Protein AF-A0AA39RX59-F1 (afdb_monomer)

Radius of gyration: 35.91 Å; Cα contacts (8 Å, |Δi|>4): 1477; chains: 1; bounding box: 87×88×98 Å

Nearest PDB structures (foldseek):
  8u7y-assembly1_A  TM=5.906E-01  e=4.566E-17  Homo sapiens
  8cap-assembly1_A  TM=7.757E-01  e=4.855E-12  Cylindrospermum stagnale
  2ok7-assembly3_F  TM=6.402E-01  e=1.703E-06  Plasmodium falciparum 3D7
  3jqq-assembly3_F  TM=6.157E-01  e=1.248E-06  Plasmodium falciparum
  3jqp-assembly6_F-4  TM=6.241E-01  e=8.514E-06  Plasmodium falciparum

Sequence (1015 aa):
MFFFVLHVGIAYACMMLPGFYLFLVDRYLRFLQSRQRVRLVSARVLPCETFELNFSKTPGLKYNPTSILFLNVPSISKMQWHPFTITSNSNLEPEKLSVMIKTEGSWSRKLHQMLSSSNPIDRLQVSVEGPYGPASTHFLRHDTLVMVSGGSGITPFISVIRELIYASTIVKCKTPQIILICSFKKSSDLTMLDLLLPIDGSANELSNLKIQIEAYVTREKQQPTTEQNSKELVQALWFKPNPTDSPISSILGPNSWLWLAVVISSSFIIFLILIGIIGTYYIYPIDHNTNKKQNAQEANQIQNLEVSTPTGSPLPSSFYNADRELESLPYQSLVQSTNVHYGERPDLKRMLFDLKGSSVGVMVCGPKTMRHEVATICSSGLADNLHFESISFSCINGRKQRLALLKKPMVVKGPLGIVSSIELGFFTMFIALLVWSLSIYIHNSFATITPISSAADGKQVWEAKLKSTAFRLGLVGNICLVFLFFPVARGSSLLPLFGLTSEASIKYHIWLGHLVMAFFTAHGICYIVLWIATNNITQMIKWAKTGTSNVAGEIALLAGLAMWATTIPRIRQKFFELFFYTHYLYIVFMFFFVLHVGISYACMMLPGFYLFLVDRYLRFLQSRKCVRLVSARVLPCETIELNFSKTPGLKYNPTSILFVNVPSISKMQWHPFTITSNSNLEPENISVMIKSEGSWSKKLNQMLSSSNPIDRLQVSVEGPYGPASTHFLRHDTLVMVSGGSGITPFISVIRELIYASTTVKCKTPQIILICSFKSSSDLTMLDLLLPIDGSPNELSNMKIQIEAYVTREKQQPTTEQNSKELVRALWFKPNPTDSPISSILGPNSWLWLAVVISSSFIIFLILIRIIGRYYIYPIDHNTDRVFSSSLKSFLHMLVMCVCIAATASLAVIWNKKQNAQEANQIQNVEVSTLTGSPLPSLFYNANRELESLPYQSLVQSTNVHYSERPDLKRMLFDLKGSSVGVMVCGPKNMRHEVATICSSGLADNLHFESISFSW

Secondary structure (DSSP, 8-state):
-HHHHHHHHHHHHHHHHHHHHHHHHHHHHHHHHHT-BB-EEEEEEETTTEEEEEEEB-TT----TT-EEEEE-TTT-SS--EEEEB-S-TTTSSSEEEEEEE--SHHHHHHHHHHTSSS-------EEEEEE--S--GGGG-SEEEEEEEGGGGHHHHHHHHHHHHHHHTS---PPEEEEEEEESSGGGGGGGGGSS-TT--GGGGGGS-EEEEEEESS-SSPPPTTSTTS-PPEEEEPPPPTTPBPB--TT-TTHHHHHHHHHHHHHHHHHHHHHHHHHHHH------S--SS-SSSS--------------PPP--S--S-----------GGGGSEEEES----HHHHHHS---SSEEEEEES-HHHHHHHHHHHHSSSSTTEEEEE-------SSHHHHHHHTSEEESSSTT-SEEHHHHHHHHHHHHHHHHHHHHHHHHHHHT--HHHHHHTT--HHHHHHHHHHHHHHHHHHHHHHHHTGGG-TT-THHHHTT--HHHHHHHHHHHHHHHHHHHHHHHHHHHHHHHHTT-GGGGG---SSS--HHHHHHHHHHHHHHHHHTSHHHHHH-HHHHHHHHTTHHHHHHHHHHHHHHHHHHHHHHHHHHHHHHHHHHHHHHTSPB-EEEEEEETTTEEEEEEEB-TT----TT-EEEEE-TTT-SS--EEEEB-S-TTTSSSEEEEEEES-SHHHHHHHHHHHSSS--S----EEEEEE--S---GGG-SEEEEEEEGGGGHHHHHHHHHHHHHHHTS----PEEEEEEEESSGGGGGGGGGSS-TT--GGGTTTS-EEEEEEESS-SSPPPHHHHTT---EEEE----TT-B-B--TT-TTHHHHHHHHHHHHHHHHHHHHHHIIIIIIHHHHTT--SSS-HHHHHHHHHHHHHHHHHHHHHHHHHHHHHHHHHHHHHHHHHHHHH--S----SGGGTGGGS-TTSTHHHHHHHEEEEES----HHHHHHS---SSEEEEEES-HHHHHHHHHHHHSSS-TTEEEEEE----

Foldseek 3Di:
DVVVCVVVVVVVCVVVVLVVVVVVVVVVVVVVLQPAWWWWFKKKQAPQQKIKTKTFADQADADAQQWKKWKDFVVLPVPDIDIFGWLDHCVLCVTIIMTMDHDPDPSSVVVSCVVPDPDAPQDTTMGMDDRGDDPDDPQQPFQAEEEEEEQVQCRSVLRVLNVLLCCQPPVVDNGHQYEYEYEYAAPSSLLVQQSSADPPDDPVSCVSHNYAYEYEHAHFADDDDPVVVPPGDIDMHGHDTDPSHDGDDDPCGNPNVVVVVVCSVVVVVVVVVVVVVCCVVPVDPPPPPDPPPDPPPPPDDDDDDDDDDDDDDDDDPPPDPPDDPPDDDPHPGVSVVHHYHYNDDDPLLVVVVVDDDQAYEYEYTHDLVRLLVNVCSQPVCPDVHYDYDYDDPDDDDDPVPVVLQQQAFPDCDDPLHGDGNVRVVVVVVVVVVLVVQLVVQLVVQLVVQDCVVQVVVVHDSVLSSLLSNLVSLLLSLLVLLLCLQQLCLQPDPVQLVVQHFSQSSVSSNLVSLVSSLVSLVSSLVSVCVSCVVVVNNVQCVDQDLAFFGNVLSVQLNVLSVQLVVCPPPVNCVVPVVSNVVSVVSVVSNLLSVCLGGFPVSVVSSCVSVLSNLLSVLLQVVQQVAWFAWFKWKQFPQLKIKTKTFAALQDADAQQWWKWKDFVVQPPPDTDIFTWLAECQLCSTIIITMQHCDDPSSVVVSCVPVDPDADQDTTMGMDDRTDHPDDDQQVFQAEEEEAEQSQCRSVLHVLNVQLCCCPPVVDDGHQYEYEYEYAAPSSVCVVLSSADLPGALVSCVSHNYAAEYEHAHDDDDDDPVVVVPTAIDMHGHDDDPRHDGDDDQQGSPNVVLSVVLSVQLVVQLVVVLVCCVPPPVCVVCVPVSPVPGSSNNSVVSVVSSSVSSNVSSVVSSVVNVVVVVVVVVVVVVVVVVVDPDDDDPDPVVPVSPPDRPRNPPNVVVNYDYHYNDDDPLLVVVVVDDGQAYEYEYTDDSVVLSVNSCSQSVPPDPRYDYDYDYDDD

Mean predicted aligned error: 18.65 Å

InterPro domains:
  IPR013112 FAD-binding 8 [PF08022] (37-136)
  IPR013112 FAD-binding 8 [PF08022] (627-725)
  IPR013121 Ferric reductase, NAD binding domain [PF08030] (142-378)
  IPR013121 Ferric reductase, NAD binding domain [PF08030] (731-998)
  IPR013130 Ferric reductase transmembrane component-like domain [PF01794] (473-594)
  IPR017927 FAD-binding domain, ferredoxin reductase-type [PS51384] (33-138)
  IPR017927 FAD-binding domain, ferredoxin reductase-type [PS51384] (622-727)
  IPR017938 Riboflavin synthase-like beta-barrel [SSF63380] (30-115)
  IPR039261 Ferredoxin-NADP reductase (FNR), nucleotide-binding domain [G3DSA:3.40.50.80] (126-393)
  IPR039261 Ferredoxin-NADP reductase (FNR), nucleotide-binding domain [G3DSA:3.40.50.80] (715-841)
  IPR039261 Ferredoxin-NADP reductase (FNR), nucleotide-binding domain [G3DSA:3.40.50.80] (886-1013)
  IPR039261 Ferredoxin-NADP reductase (FNR), nucleotide-binding domain [SSF52343] (126-378)
  IPR039261 Ferredoxin-NADP reductase (FNR), nucleotide-binding domain [SSF52343] (715-809)
  IPR050369 Respiratory burst oxidase/Ferric reductase [PTHR11972] (413-1013)

pLDDT: mean 73.43, std 18.55, range [23.56, 97.88]

Structure (mmCIF, N/CA/C/O backbone):
data_AF-A0AA39RX59-F1
#
_entry.id   AF-A0AA39RX59-F1
#
loop_
_atom_site.group_PDB
_atom_site.id
_atom_site.type_symbol
_atom_site.label_atom_id
_atom_site.label_alt_id
_atom_site.label_comp_id
_atom_site.label_asym_id
_atom_site.label_entity_id
_atom_site.label_seq_id
_atom_site.pdbx_PDB_ins_code
_atom_site.Cartn_x
_atom_site.Cartn_y
_atom_site.Cartn_z
_atom_site.occupancy
_atom_site.B_iso_or_equiv
_atom_site.auth_seq_id
_atom_site.auth_comp_id
_atom_site.auth_asym_id
_atom_site.auth_atom_id
_atom_site.pdbx_PDB_model_num
ATOM 1 N N . MET A 1 1 ? 8.476 11.536 -31.021 1.00 30.77 1 MET A N 1
ATOM 2 C CA . MET A 1 1 ? 8.854 11.352 -29.597 1.00 30.77 1 MET A CA 1
ATOM 3 C C . MET A 1 1 ? 7.983 12.191 -28.656 1.00 30.77 1 MET A C 1
ATOM 5 O O . MET A 1 1 ? 7.331 11.600 -27.808 1.00 30.77 1 MET A O 1
ATOM 9 N N . PHE A 1 2 ? 7.860 13.515 -28.854 1.00 27.20 2 PHE A N 1
ATOM 10 C CA . PHE A 1 2 ? 6.897 14.367 -28.122 1.00 27.20 2 PHE A CA 1
ATOM 11 C C . PHE A 1 2 ? 5.440 13.889 -28.298 1.00 27.20 2 PHE A C 1
ATOM 13 O O . PHE A 1 2 ? 4.731 13.695 -27.321 1.00 27.20 2 PHE A O 1
ATOM 20 N N . PHE A 1 3 ? 5.053 13.525 -29.526 1.00 30.94 3 PHE A N 1
ATOM 21 C CA . PHE A 1 3 ? 3.750 12.930 -29.867 1.00 30.94 3 PHE A CA 1
ATOM 22 C C . PHE A 1 3 ? 3.413 11.612 -29.144 1.00 30.94 3 PHE A C 1
ATOM 24 O O . PHE A 1 3 ? 2.243 11.313 -28.941 1.00 30.94 3 PHE A O 1
ATOM 31 N N . PHE A 1 4 ? 4.420 10.835 -28.728 1.00 38.38 4 PHE A N 1
ATOM 32 C CA . PHE A 1 4 ? 4.236 9.531 -28.079 1.00 38.38 4 PHE A CA 1
ATOM 33 C C . PHE A 1 4 ? 4.127 9.663 -26.555 1.00 38.38 4 PHE A C 1
ATOM 35 O O . PHE A 1 4 ? 3.278 9.027 -25.941 1.00 38.38 4 PHE A O 1
ATOM 42 N N . VAL A 1 5 ? 4.921 10.557 -25.953 1.00 38.75 5 VAL A N 1
ATOM 43 C CA . VAL A 1 5 ? 4.733 10.991 -24.556 1.00 38.75 5 VAL A CA 1
ATOM 44 C C . VAL A 1 5 ? 3.388 11.700 -24.402 1.00 38.75 5 VAL A C 1
ATOM 46 O O . VAL A 1 5 ? 2.716 11.511 -23.396 1.00 38.75 5 VAL A O 1
ATOM 49 N N . LEU A 1 6 ? 2.953 12.437 -25.429 1.00 38.47 6 LEU A N 1
ATOM 50 C CA . LEU A 1 6 ? 1.624 13.025 -25.489 1.00 38.47 6 LEU A CA 1
ATOM 51 C C . LEU A 1 6 ? 0.539 11.956 -25.670 1.00 38.47 6 LEU A C 1
ATOM 53 O O . LEU A 1 6 ? -0.436 12.035 -24.963 1.00 38.47 6 LEU A O 1
ATOM 57 N N . HIS A 1 7 ? 0.685 10.926 -26.510 1.00 38.00 7 HIS A N 1
ATOM 58 C CA . HIS A 1 7 ? -0.342 9.874 -26.661 1.00 38.00 7 HIS A CA 1
ATOM 59 C C . HIS A 1 7 ? -0.465 8.949 -25.445 1.00 38.00 7 HIS A C 1
ATOM 61 O O . HIS A 1 7 ? -1.573 8.637 -25.025 1.00 38.00 7 HIS A O 1
ATOM 67 N N . VAL A 1 8 ? 0.654 8.529 -24.850 1.00 42.81 8 VAL A N 1
ATOM 68 C CA . VAL A 1 8 ? 0.649 7.729 -23.614 1.00 42.81 8 VAL A CA 1
ATOM 69 C C . VAL A 1 8 ? 0.244 8.601 -22.430 1.00 42.81 8 VAL A C 1
ATOM 71 O O . VAL A 1 8 ? -0.534 8.159 -21.596 1.00 42.81 8 VAL A O 1
ATOM 74 N N . GLY A 1 9 ? 0.686 9.860 -22.395 1.00 43.53 9 GLY A N 1
ATOM 75 C CA . GLY A 1 9 ? 0.226 10.868 -21.445 1.00 43.53 9 GLY A CA 1
ATOM 76 C C . GLY A 1 9 ? -1.258 11.192 -21.600 1.00 43.53 9 GLY A C 1
ATOM 77 O O . GLY A 1 9 ? -1.926 11.309 -20.587 1.00 43.53 9 GLY A O 1
ATOM 78 N N . ILE A 1 10 ? -1.792 11.247 -22.825 1.00 43.09 10 ILE A N 1
ATOM 79 C CA . ILE A 1 10 ? -3.215 11.415 -23.160 1.00 43.09 10 ILE A CA 1
ATOM 80 C C . ILE A 1 10 ? -3.981 10.158 -22.772 1.00 43.09 10 ILE A C 1
ATOM 82 O O . ILE A 1 10 ? -5.044 10.295 -22.206 1.00 43.09 10 ILE A O 1
ATOM 86 N N . ALA A 1 11 ? -3.463 8.947 -22.977 1.00 42.78 11 ALA A N 1
ATOM 87 C CA . ALA A 1 11 ? -4.118 7.722 -22.516 1.00 42.78 11 ALA A CA 1
ATOM 88 C C . ALA A 1 11 ? -4.158 7.646 -20.977 1.00 42.78 11 ALA A C 1
ATOM 90 O O . ALA A 1 11 ? -5.194 7.340 -20.391 1.00 42.78 11 ALA A O 1
ATOM 91 N N . TYR A 1 12 ? -3.059 8.012 -20.309 1.00 45.84 12 TYR A N 1
ATOM 92 C CA . TYR A 1 12 ? -2.973 8.100 -18.848 1.00 45.84 12 TYR A CA 1
ATOM 93 C C . TYR A 1 12 ? -3.881 9.207 -18.297 1.00 45.84 12 TYR A C 1
ATOM 95 O O . TYR A 1 12 ? -4.568 9.029 -17.293 1.00 45.84 12 TYR A O 1
ATOM 103 N N . ALA A 1 13 ? -3.939 10.336 -19.000 1.00 42.69 13 ALA A N 1
ATOM 104 C CA . ALA A 1 13 ? -4.843 11.439 -18.745 1.00 42.69 13 ALA A CA 1
ATOM 105 C C . ALA A 1 13 ? -6.300 11.031 -19.018 1.00 42.69 13 ALA A C 1
ATOM 107 O O . ALA A 1 13 ? -7.155 11.305 -18.201 1.00 42.69 13 ALA A O 1
ATOM 108 N N . CYS A 1 14 ? -6.614 10.271 -20.058 1.00 42.75 14 CYS A N 1
ATOM 109 C CA . CYS A 1 14 ? -7.956 9.762 -20.337 1.00 42.75 14 CYS A CA 1
ATOM 110 C C . CYS A 1 14 ? -8.426 8.739 -19.293 1.00 42.75 14 CYS A C 1
ATOM 112 O O . CYS A 1 14 ? -9.629 8.606 -19.102 1.00 42.75 14 CYS A O 1
ATOM 114 N N . MET A 1 15 ? -7.518 8.051 -18.586 1.00 46.75 15 MET A N 1
ATOM 115 C CA . MET A 1 15 ? -7.873 7.142 -17.485 1.00 46.75 15 MET A CA 1
ATOM 116 C C . MET A 1 15 ? -7.933 7.832 -16.111 1.00 46.75 15 MET A C 1
ATOM 118 O O . MET A 1 15 ? -8.782 7.482 -15.294 1.00 46.75 15 MET A O 1
ATOM 122 N N . MET A 1 16 ? -7.072 8.822 -15.843 1.00 45.56 16 MET A N 1
ATOM 123 C CA . MET A 1 16 ? -6.973 9.501 -14.537 1.00 45.56 16 MET A CA 1
ATOM 124 C C . MET A 1 16 ? -7.707 10.852 -14.482 1.00 45.56 16 MET A C 1
ATOM 126 O O . MET A 1 16 ? -8.252 11.213 -13.436 1.00 45.56 16 MET A O 1
ATOM 130 N N . LEU A 1 17 ? -7.753 11.603 -15.589 1.00 49.00 17 LEU A N 1
ATOM 131 C CA . LEU A 1 17 ? -8.439 12.895 -15.665 1.00 49.00 17 LEU A CA 1
ATOM 132 C C . LEU A 1 17 ? -9.941 12.780 -15.478 1.00 49.00 17 LEU A C 1
ATOM 134 O O . LEU A 1 17 ? -10.440 13.697 -14.861 1.00 49.00 17 LEU A O 1
ATOM 138 N N . PRO A 1 18 ? -10.693 11.744 -15.896 1.00 48.62 18 PRO A N 1
ATOM 139 C CA . PRO A 1 18 ? -12.121 11.710 -15.592 1.00 48.62 18 PRO A CA 1
ATOM 140 C C . PRO A 1 18 ? -12.368 11.699 -14.083 1.00 48.62 18 PRO A C 1
ATOM 142 O O . PRO A 1 18 ? -13.183 12.468 -13.594 1.00 48.62 18 PRO A O 1
ATOM 145 N N . GLY A 1 19 ? -11.604 10.910 -13.318 1.00 49.91 19 GLY A N 1
ATOM 146 C CA . GLY A 1 19 ? -11.702 10.890 -11.856 1.00 49.91 19 GLY A CA 1
ATOM 147 C C . GLY A 1 19 ? -11.251 12.202 -11.210 1.00 49.91 19 GLY A C 1
ATOM 148 O O . GLY A 1 19 ? -11.934 12.729 -10.333 1.00 49.91 19 GLY A O 1
ATOM 149 N N . PHE A 1 20 ? -10.131 12.766 -11.669 1.00 51.97 20 PHE A N 1
ATOM 150 C CA . PHE A 1 20 ? -9.611 14.039 -11.163 1.00 51.97 20 PHE A CA 1
ATOM 151 C C . PHE A 1 20 ? -10.486 15.240 -11.558 1.00 51.97 20 PHE A C 1
ATOM 153 O O . PHE A 1 20 ? -10.727 16.121 -10.744 1.00 51.97 20 PHE A O 1
ATOM 160 N N . TYR A 1 21 ? -11.021 15.250 -12.775 1.00 56.47 21 TYR A N 1
ATOM 161 C CA . TYR A 1 21 ? -11.962 16.235 -13.300 1.00 56.47 21 TYR A CA 1
ATOM 162 C C . TYR A 1 21 ? -13.293 16.145 -12.567 1.00 56.47 21 TYR A C 1
ATOM 164 O O . TYR A 1 21 ? -13.779 17.167 -12.113 1.00 56.47 21 TYR A O 1
ATOM 172 N N . LEU A 1 22 ? -13.845 14.946 -12.355 1.00 55.28 22 LEU A N 1
ATOM 173 C CA . LEU A 1 22 ? -15.051 14.772 -11.540 1.00 55.28 22 LEU A CA 1
ATOM 174 C C . LEU A 1 22 ? -14.829 15.260 -10.106 1.00 55.28 22 LEU A C 1
ATOM 176 O O . LEU A 1 22 ? -15.703 15.915 -9.550 1.00 55.28 22 LEU A O 1
ATOM 180 N N . PHE A 1 23 ? -13.651 15.010 -9.528 1.00 59.47 23 PHE A N 1
ATOM 181 C CA . PHE A 1 23 ? -13.282 15.548 -8.219 1.00 59.47 23 PHE A CA 1
ATOM 182 C C . PHE A 1 23 ? -13.156 17.080 -8.224 1.00 59.47 23 PHE A C 1
ATOM 184 O O . PHE A 1 23 ? -13.629 17.733 -7.297 1.00 59.47 23 PHE A O 1
ATOM 191 N N . LEU A 1 24 ? -12.547 17.671 -9.257 1.00 62.69 24 LEU A N 1
ATOM 192 C CA . LEU A 1 24 ? -12.422 19.123 -9.402 1.00 62.69 24 LEU A CA 1
ATOM 193 C C . LEU A 1 24 ? -13.769 19.795 -9.674 1.00 62.69 24 LEU A C 1
ATOM 195 O O . LEU A 1 24 ? -14.024 20.848 -9.104 1.00 62.69 24 LEU A O 1
ATOM 199 N N . VAL A 1 25 ? -14.634 19.193 -10.489 1.00 63.81 25 VAL A N 1
ATOM 200 C CA . VAL A 1 25 ? -15.996 19.664 -10.764 1.00 63.81 25 VAL A CA 1
ATOM 201 C C . VAL A 1 25 ? -16.846 19.559 -9.507 1.00 63.81 25 VAL A C 1
ATOM 203 O O . VAL A 1 25 ? -17.482 20.541 -9.152 1.00 63.81 25 VAL A O 1
ATOM 206 N N . ASP A 1 26 ? -16.807 18.442 -8.773 1.00 61.34 26 ASP A N 1
ATOM 207 C CA . ASP A 1 26 ? -17.479 18.324 -7.470 1.00 61.34 26 ASP A CA 1
ATOM 208 C C . ASP A 1 26 ? -16.959 19.386 -6.488 1.00 61.34 26 ASP A C 1
ATOM 210 O O . ASP A 1 26 ? -17.747 20.112 -5.885 1.00 61.34 26 ASP A O 1
ATOM 214 N N . ARG A 1 27 ? -15.635 19.576 -6.392 1.00 63.91 27 ARG A N 1
ATOM 215 C CA . ARG A 1 27 ? -15.034 20.605 -5.530 1.00 63.91 27 ARG A CA 1
ATOM 216 C C . ARG A 1 27 ? -15.405 22.024 -5.958 1.00 63.91 27 ARG A C 1
ATOM 218 O O . ARG A 1 27 ? -15.623 22.867 -5.092 1.00 63.91 27 ARG A O 1
ATOM 225 N N . TYR A 1 28 ? -15.465 22.294 -7.257 1.00 68.50 28 TYR A N 1
ATOM 226 C CA . TYR A 1 28 ? -15.813 23.597 -7.815 1.00 68.50 28 TYR A CA 1
ATOM 227 C C . TYR A 1 28 ? -17.303 23.893 -7.648 1.00 68.50 28 TYR A C 1
ATOM 229 O O . TYR A 1 28 ? -17.656 24.987 -7.225 1.00 68.50 28 TYR A O 1
ATOM 237 N N . LEU A 1 29 ? -18.175 22.908 -7.869 1.00 64.25 29 LEU A N 1
ATOM 238 C CA . LEU A 1 29 ? -19.605 23.013 -7.583 1.00 64.25 29 LEU A CA 1
ATOM 239 C C . LEU A 1 29 ? -19.844 23.266 -6.092 1.00 64.25 29 LEU A C 1
ATOM 241 O O . LEU A 1 29 ? -20.591 24.179 -5.757 1.00 64.25 29 LEU A O 1
ATOM 245 N N . ARG A 1 30 ? -19.146 22.555 -5.194 1.00 63.72 30 ARG A N 1
ATOM 246 C CA . ARG A 1 30 ? -19.176 22.840 -3.746 1.00 63.72 30 ARG A CA 1
ATOM 247 C C . ARG A 1 30 ? -18.654 24.234 -3.422 1.00 63.72 30 ARG A C 1
ATOM 249 O O . ARG A 1 30 ? -19.218 24.920 -2.580 1.00 63.72 30 ARG A O 1
ATOM 256 N N . PHE A 1 31 ? -17.598 24.683 -4.096 1.00 67.69 31 PHE A N 1
ATOM 257 C CA . PHE A 1 31 ? -17.075 26.037 -3.931 1.00 67.69 31 PHE A CA 1
ATOM 258 C C . PHE A 1 31 ? -18.092 27.099 -4.375 1.00 67.69 31 PHE A C 1
ATOM 260 O O . PHE A 1 31 ? -18.284 28.085 -3.665 1.00 67.69 31 PHE A O 1
ATOM 267 N N . LEU A 1 32 ? -18.794 26.888 -5.491 1.00 66.00 32 LEU A N 1
ATOM 268 C CA . LEU A 1 32 ? -19.877 27.764 -5.937 1.00 66.00 32 LEU A CA 1
ATOM 269 C C . LEU A 1 32 ? -21.051 27.762 -4.945 1.00 66.00 32 LEU A C 1
ATOM 271 O O . LEU A 1 32 ? -21.506 28.838 -4.565 1.00 66.00 32 LEU A O 1
ATOM 275 N N . GLN A 1 33 ? -21.468 26.589 -4.449 1.00 64.56 33 GLN A N 1
ATOM 276 C CA . GLN A 1 33 ? -22.486 26.454 -3.390 1.00 64.56 33 GLN A CA 1
ATOM 277 C C . GLN A 1 33 ? -22.080 27.208 -2.123 1.00 64.56 33 GLN A C 1
ATOM 279 O O . GLN A 1 33 ? -22.868 27.962 -1.563 1.00 64.56 33 GLN A O 1
ATOM 284 N N . SER A 1 34 ? -20.812 27.096 -1.727 1.00 64.44 34 SER A N 1
ATOM 285 C CA . SER A 1 34 ? -20.286 27.741 -0.523 1.00 64.44 34 SER A CA 1
ATOM 286 C C . SER A 1 34 ? -20.303 29.273 -0.576 1.00 64.44 34 SER A C 1
ATOM 288 O O . SER A 1 34 ? -20.241 29.922 0.468 1.00 64.44 34 SER A O 1
ATOM 290 N N . ARG A 1 35 ? -20.380 29.866 -1.778 1.00 68.31 35 ARG A N 1
ATOM 291 C CA . ARG A 1 35 ? -20.433 31.322 -1.974 1.00 68.31 35 ARG A CA 1
ATOM 292 C C . ARG A 1 35 ? -21.847 31.891 -2.009 1.00 68.31 35 ARG A C 1
ATOM 294 O O . ARG A 1 35 ? -21.984 33.115 -1.981 1.00 68.31 35 ARG A O 1
ATOM 301 N N . GLN A 1 36 ? -22.877 31.048 -2.052 1.00 67.81 36 GLN A N 1
ATOM 302 C CA . GLN A 1 36 ? -24.258 31.510 -2.037 1.00 67.81 36 GLN A CA 1
ATOM 303 C C . GLN A 1 36 ? -24.593 32.094 -0.658 1.00 67.81 36 GLN A C 1
ATOM 305 O O . GLN A 1 36 ? -24.469 31.432 0.376 1.00 67.81 36 GLN A O 1
ATOM 310 N N . ARG A 1 37 ? -24.995 33.369 -0.643 1.00 73.81 37 ARG A N 1
ATOM 311 C CA . ARG A 1 37 ? -25.544 34.024 0.547 1.00 73.81 37 ARG A CA 1
ATOM 312 C C . ARG A 1 37 ? -27.031 33.741 0.614 1.00 73.81 37 ARG A C 1
ATOM 314 O O . ARG A 1 37 ? -27.751 33.933 -0.373 1.00 73.81 37 ARG A O 1
ATOM 321 N N . VAL A 1 38 ? -27.458 33.258 1.772 1.00 81.19 38 VAL A N 1
ATOM 322 C CA . VAL A 1 38 ? -28.827 32.807 1.983 1.00 81.19 38 VAL A CA 1
ATOM 323 C C . VAL A 1 38 ? -29.586 33.812 2.830 1.00 81.19 38 VAL A C 1
ATOM 325 O O . VAL A 1 38 ? -29.086 34.280 3.852 1.00 81.19 38 VAL A O 1
ATOM 328 N N . ARG A 1 39 ? -30.818 34.111 2.414 1.00 82.25 39 ARG A N 1
ATOM 329 C CA . ARG A 1 39 ? -31.730 34.989 3.149 1.00 82.25 39 ARG A CA 1
ATOM 330 C C . ARG A 1 39 ? -32.221 34.301 4.429 1.00 82.25 39 ARG A C 1
ATOM 332 O O . ARG A 1 39 ? -33.073 33.412 4.378 1.00 82.25 39 ARG A O 1
ATOM 339 N N . LEU A 1 40 ? -31.687 34.738 5.567 1.00 83.19 40 LEU A N 1
ATOM 340 C CA . LEU A 1 40 ? -32.187 34.416 6.905 1.00 83.19 40 LEU A CA 1
ATOM 341 C C . LEU A 1 40 ? -33.418 35.288 7.203 1.00 83.19 40 LEU A C 1
ATOM 343 O O . LEU A 1 40 ? -33.364 36.502 7.036 1.00 83.19 40 LEU A O 1
ATOM 347 N N . VAL A 1 41 ? -34.526 34.666 7.602 1.00 82.00 41 VAL A N 1
ATOM 348 C CA . VAL A 1 41 ? -35.828 35.320 7.827 1.00 82.00 41 VAL A CA 1
ATOM 349 C C . VAL A 1 41 ? -36.013 35.646 9.305 1.00 82.00 41 VAL A C 1
ATOM 351 O O . VAL A 1 41 ? -36.293 36.788 9.669 1.00 82.00 41 VAL A O 1
ATOM 354 N N . SER A 1 42 ? -35.820 34.652 10.170 1.00 82.75 42 SER A N 1
ATOM 355 C CA . SER A 1 42 ? -35.966 34.811 11.615 1.00 82.75 42 SER A CA 1
ATOM 356 C C . SER A 1 42 ? -35.093 33.828 12.387 1.00 82.75 42 SER A C 1
ATOM 358 O O . SER A 1 42 ? -34.666 32.800 11.855 1.00 82.75 42 SER A O 1
ATOM 360 N N . ALA A 1 43 ? -34.827 34.153 13.647 1.00 81.81 43 ALA A N 1
ATOM 361 C CA . ALA A 1 43 ? -34.236 33.254 14.625 1.00 81.81 43 ALA A CA 1
ATOM 362 C C . ALA A 1 43 ? -35.123 33.205 15.870 1.00 81.81 43 ALA A C 1
ATOM 364 O O . ALA A 1 43 ? -35.516 34.243 16.397 1.00 81.81 43 ALA A O 1
ATOM 365 N N . ARG A 1 44 ? -35.425 32.006 16.356 1.00 79.69 44 ARG A N 1
ATOM 366 C CA . ARG A 1 44 ? -36.125 31.784 17.623 1.00 79.69 44 ARG A CA 1
ATOM 367 C C . ARG A 1 44 ? -35.108 31.300 18.644 1.00 79.69 44 ARG A C 1
ATOM 369 O O . ARG A 1 44 ? -34.495 30.261 18.425 1.00 79.69 44 ARG A O 1
ATOM 376 N N . VAL A 1 45 ? -34.922 32.035 19.733 1.00 78.38 45 VAL A N 1
ATOM 377 C CA . VAL A 1 45 ? -34.007 31.678 20.824 1.00 78.38 45 VAL A CA 1
ATOM 378 C C . VAL A 1 45 ? -34.830 31.145 21.992 1.00 78.38 45 VAL A C 1
ATOM 380 O O . VAL A 1 45 ? -35.727 31.823 22.493 1.00 78.38 45 VAL A O 1
ATOM 383 N N . LEU A 1 46 ? -34.542 29.908 22.395 1.00 76.94 46 LEU A N 1
ATOM 384 C CA . LEU A 1 46 ? -35.199 29.219 23.498 1.00 76.94 46 LEU A CA 1
ATOM 385 C C . LEU A 1 46 ? -34.372 29.345 24.791 1.00 76.94 46 LEU A C 1
ATOM 387 O O . LEU A 1 46 ? -33.139 29.376 24.721 1.00 76.94 46 LEU A O 1
ATOM 391 N N . PRO A 1 47 ? -35.023 29.306 25.970 1.00 70.00 47 PRO A N 1
ATOM 392 C CA . PRO A 1 47 ? -34.353 29.352 27.276 1.00 70.00 47 PRO A CA 1
ATOM 393 C C . PRO A 1 47 ? -33.315 28.237 27.505 1.00 70.00 47 PRO A C 1
ATOM 395 O O . PRO A 1 47 ? -32.359 28.409 28.257 1.00 70.00 47 PRO A O 1
ATOM 398 N N . CYS A 1 48 ? -33.438 27.099 26.813 1.00 69.06 48 CYS A N 1
ATOM 399 C CA . CYS A 1 48 ? -32.505 25.967 26.886 1.00 69.06 48 CYS A CA 1
ATOM 400 C C . CYS A 1 48 ? -31.204 26.140 26.074 1.00 69.06 48 CYS A C 1
ATOM 402 O O . CYS A 1 48 ? -30.646 25.155 25.576 1.00 69.06 48 CYS A O 1
ATOM 404 N N . GLU A 1 49 ? -30.737 27.381 25.901 1.00 78.81 49 GLU A N 1
ATOM 405 C CA . GLU A 1 49 ? -29.587 27.746 25.058 1.00 78.81 49 GLU A CA 1
ATOM 406 C C . GLU A 1 49 ? -29.640 27.091 23.662 1.00 78.81 49 GLU A C 1
ATOM 408 O O . GLU A 1 49 ? -28.661 26.583 23.111 1.00 78.81 49 GLU A O 1
ATOM 413 N N . THR A 1 50 ? -30.835 27.025 23.092 1.00 80.88 50 THR A N 1
ATOM 414 C CA . THR A 1 50 ? -31.077 26.391 21.798 1.00 80.88 50 THR A CA 1
ATOM 415 C C . THR A 1 50 ? -31.799 27.377 20.919 1.00 80.88 50 THR A C 1
ATOM 417 O O . THR A 1 50 ? -32.634 28.135 21.396 1.00 80.88 50 THR A O 1
ATOM 420 N N . PHE A 1 51 ? -31.464 27.402 19.638 1.00 84.81 51 PHE A N 1
ATOM 421 C CA . PHE A 1 51 ? -32.069 28.348 18.719 1.00 84.81 51 PHE A CA 1
ATOM 422 C C . PHE A 1 51 ? -32.414 27.692 17.387 1.00 84.81 51 PHE A C 1
ATOM 424 O O . PHE A 1 51 ? -31.699 26.816 16.897 1.00 84.81 51 PHE A O 1
ATOM 431 N N . GLU A 1 52 ? -33.536 28.114 16.818 1.00 84.69 52 GLU A N 1
ATOM 432 C CA . GLU A 1 52 ? -34.022 27.714 15.502 1.00 84.69 52 GLU A CA 1
ATOM 433 C C . GLU A 1 52 ? -33.775 28.861 14.521 1.00 84.69 52 GLU A C 1
ATOM 435 O O . GLU A 1 52 ? -34.199 29.992 14.757 1.00 84.69 52 GLU A O 1
ATOM 440 N N . LEU A 1 53 ? -33.065 28.580 13.430 1.00 87.81 53 LEU A N 1
ATOM 441 C CA . LEU A 1 53 ? -32.818 29.522 12.340 1.00 87.81 53 LEU A CA 1
ATOM 442 C C . LEU A 1 53 ? -33.733 29.190 11.166 1.00 87.81 53 LEU A C 1
ATOM 444 O O . LEU A 1 53 ? -33.720 28.057 10.683 1.00 87.81 53 LEU A O 1
ATOM 448 N N . ASN A 1 54 ? -34.470 30.187 10.681 1.00 86.81 54 ASN A N 1
ATOM 449 C CA . ASN A 1 54 ? -35.397 30.053 9.562 1.00 86.81 54 ASN A CA 1
ATOM 450 C C . ASN A 1 54 ? -34.851 30.762 8.328 1.00 86.81 54 ASN A C 1
ATOM 452 O O . ASN A 1 54 ? -34.651 31.978 8.324 1.00 86.81 54 ASN A O 1
ATOM 456 N N . PHE A 1 55 ? -34.648 30.007 7.259 1.00 88.06 55 PHE A N 1
ATOM 457 C CA . PHE A 1 55 ? -34.158 30.477 5.972 1.00 88.06 55 PHE A CA 1
ATOM 458 C C . PHE A 1 55 ? -35.288 30.516 4.945 1.00 88.06 55 PHE A C 1
ATOM 460 O O . PHE A 1 55 ? -36.191 29.681 4.962 1.00 88.06 55 PHE A O 1
ATOM 467 N N . SER A 1 56 ? -35.211 31.460 4.009 1.00 85.12 56 SER A N 1
ATOM 468 C CA . SER A 1 56 ? -36.092 31.483 2.841 1.00 85.12 56 SER A CA 1
ATOM 469 C C . SER A 1 56 ? -35.653 30.423 1.828 1.00 85.12 56 SER A C 1
ATOM 471 O O . SER A 1 56 ? -34.460 30.282 1.540 1.00 85.12 56 SER A O 1
ATOM 473 N N . LYS A 1 57 ? -36.611 29.681 1.271 1.00 84.38 57 LYS A N 1
ATOM 474 C CA . LYS A 1 57 ? -36.394 28.580 0.325 1.00 84.38 57 LYS A CA 1
ATOM 475 C C . LYS A 1 57 ? -37.121 28.844 -0.993 1.00 84.38 57 LYS A C 1
ATOM 477 O O . LYS A 1 57 ? -38.223 29.378 -1.000 1.00 84.38 57 LYS A O 1
ATOM 482 N N . THR A 1 58 ? -36.523 28.426 -2.109 1.00 78.56 58 THR A N 1
ATOM 483 C CA . THR A 1 58 ? -37.199 28.447 -3.416 1.00 78.56 58 THR A CA 1
ATOM 484 C C . THR A 1 58 ? -38.323 27.402 -3.503 1.00 78.56 58 THR A C 1
ATOM 486 O O . THR A 1 58 ? -38.117 26.246 -3.098 1.00 78.56 58 THR A O 1
ATOM 489 N N . PRO A 1 59 ? -39.486 27.757 -4.085 1.00 66.62 59 PRO A N 1
ATOM 490 C CA . PRO A 1 59 ? -40.538 26.795 -4.393 1.00 66.62 59 PRO A CA 1
ATOM 491 C C . PRO A 1 59 ? -39.999 25.716 -5.344 1.00 66.62 59 PRO A C 1
ATOM 493 O O . PRO A 1 59 ? -39.536 26.017 -6.441 1.00 66.62 59 PRO A O 1
ATOM 496 N N . GLY A 1 60 ? -40.006 24.454 -4.905 1.00 67.06 60 GLY A N 1
ATOM 497 C CA . GLY A 1 60 ? -39.501 23.308 -5.678 1.00 67.06 60 GLY A CA 1
ATOM 498 C C . GLY A 1 60 ? -38.265 22.609 -5.098 1.00 67.06 60 GLY A C 1
ATOM 499 O O . GLY A 1 60 ? -37.975 21.480 -5.499 1.00 67.06 60 GLY A O 1
ATOM 500 N N . LEU A 1 61 ? -37.568 23.201 -4.117 1.00 75.69 61 LEU A N 1
ATOM 501 C CA . LEU A 1 61 ? -36.501 22.500 -3.394 1.00 75.69 61 LEU A CA 1
ATOM 502 C C . LEU A 1 61 ? -37.104 21.444 -2.450 1.00 75.69 61 LEU A C 1
ATOM 504 O O . LEU A 1 61 ? -37.634 21.773 -1.380 1.00 75.69 61 LEU A O 1
ATOM 508 N N . LYS A 1 62 ? -37.006 20.173 -2.853 1.00 75.75 62 LYS A N 1
ATOM 509 C CA . LYS A 1 62 ? -37.456 19.011 -2.077 1.00 75.75 62 LYS A CA 1
ATOM 510 C C . LYS A 1 62 ? -36.315 18.405 -1.270 1.00 75.75 62 LYS A C 1
ATOM 512 O O . LYS A 1 62 ? -35.190 18.292 -1.751 1.00 75.75 62 LYS A O 1
ATOM 517 N N . TYR A 1 63 ? -36.629 17.984 -0.054 1.00 78.38 63 TYR A N 1
ATOM 518 C CA . TYR A 1 63 ? -35.717 17.258 0.820 1.00 78.38 63 TYR A CA 1
ATOM 519 C C . TYR A 1 63 ? -36.511 16.314 1.717 1.00 78.38 63 TYR A C 1
ATOM 521 O O . TYR A 1 63 ? -37.660 16.591 2.062 1.00 78.38 63 TYR A O 1
ATOM 529 N N . ASN A 1 64 ? -35.882 15.199 2.076 1.00 79.69 64 ASN A N 1
ATOM 530 C CA . ASN A 1 64 ? -36.500 14.165 2.896 1.00 79.69 64 ASN A CA 1
ATOM 531 C C . ASN A 1 64 ? -36.337 14.488 4.392 1.00 79.69 64 ASN A C 1
ATOM 533 O O . ASN A 1 64 ? -35.377 15.177 4.761 1.00 79.69 64 ASN A O 1
ATOM 537 N N . PRO A 1 65 ? -37.209 13.971 5.271 1.00 76.38 65 PRO A N 1
ATOM 538 C CA . PRO A 1 65 ? -36.996 14.059 6.714 1.00 76.38 65 PRO A CA 1
ATOM 539 C C . PRO A 1 65 ? -35.644 13.443 7.090 1.00 76.38 65 PRO A C 1
ATOM 541 O O . PRO A 1 65 ? -35.153 12.544 6.404 1.00 76.38 65 PRO A O 1
ATOM 544 N N . THR A 1 66 ? -35.026 13.940 8.164 1.00 78.62 66 THR A N 1
ATOM 545 C CA . THR A 1 66 ? -33.648 13.628 8.611 1.00 78.62 66 THR A CA 1
ATOM 546 C C . THR A 1 66 ? -32.514 14.134 7.705 1.00 78.62 66 THR A C 1
ATOM 548 O O . THR A 1 66 ? -31.346 13.828 7.948 1.00 78.62 66 THR A O 1
ATOM 551 N N . SER A 1 67 ? -32.824 14.937 6.679 1.00 82.81 67 SER A N 1
ATOM 552 C CA . SER A 1 67 ? -31.798 15.596 5.861 1.00 82.81 67 SER A CA 1
ATOM 553 C C . SER A 1 67 ? -30.965 16.589 6.678 1.00 82.81 67 SER A C 1
ATOM 555 O O . SER A 1 67 ? -31.433 17.194 7.639 1.00 82.81 67 SER A O 1
ATOM 557 N N . ILE A 1 68 ? -29.718 16.777 6.263 1.00 83.50 68 ILE A N 1
ATOM 558 C CA . ILE A 1 68 ? -28.702 17.594 6.921 1.00 83.50 68 ILE A CA 1
ATOM 559 C C . ILE A 1 68 ? -28.364 18.790 6.038 1.00 83.50 68 ILE A C 1
ATOM 561 O O . ILE A 1 68 ? -28.309 18.695 4.810 1.00 83.50 68 ILE A O 1
ATOM 565 N N . LEU A 1 69 ? -28.079 19.904 6.692 1.00 86.31 69 LEU A N 1
ATOM 566 C CA . LEU A 1 69 ? -27.615 21.148 6.117 1.00 86.31 69 LEU A CA 1
ATOM 567 C C . LEU A 1 69 ? -26.298 21.544 6.784 1.00 86.31 69 LEU A C 1
ATOM 569 O O . LEU A 1 69 ? -26.191 21.531 8.009 1.00 86.31 69 LEU A O 1
ATOM 573 N N . PHE A 1 70 ? -25.291 21.900 6.000 1.00 85.75 70 PHE A N 1
ATOM 574 C CA . PHE A 1 70 ? -24.057 22.475 6.517 1.00 85.75 70 PHE A CA 1
ATOM 575 C C . PHE A 1 70 ? -24.180 23.992 6.555 1.00 85.75 70 PHE A C 1
ATOM 577 O O . PHE A 1 70 ? -24.554 24.614 5.563 1.00 85.75 70 PHE A O 1
ATOM 584 N N . LEU A 1 71 ? -23.840 24.581 7.696 1.00 87.00 71 LEU A N 1
ATOM 585 C CA . LEU A 1 71 ? -23.892 26.019 7.922 1.00 87.00 71 LEU A CA 1
ATOM 586 C C . LEU A 1 71 ? -22.494 26.582 8.172 1.00 87.00 71 LEU A C 1
ATOM 588 O O . LEU A 1 71 ? -21.692 26.004 8.910 1.00 87.00 71 LEU A O 1
ATOM 592 N N . ASN A 1 72 ? -22.235 27.742 7.575 1.00 87.38 72 ASN A N 1
ATOM 593 C CA . ASN A 1 72 ? -21.073 28.582 7.824 1.00 87.38 72 ASN A CA 1
ATOM 594 C C . ASN A 1 72 ? -21.549 30.002 8.145 1.00 87.38 72 ASN A C 1
ATOM 596 O O . ASN A 1 72 ? -22.386 30.573 7.446 1.00 87.38 72 ASN A O 1
ATOM 600 N N . VAL A 1 73 ? -20.993 30.564 9.215 1.00 87.31 73 VAL A N 1
ATOM 601 C CA . VAL A 1 73 ? -21.216 31.943 9.644 1.00 87.31 73 VAL A CA 1
A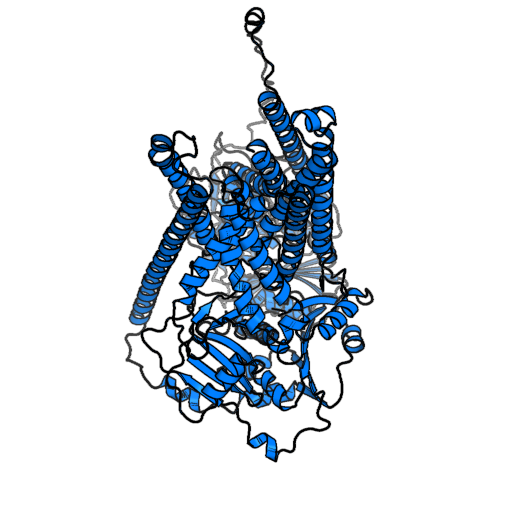TOM 602 C C . VAL A 1 73 ? -19.857 32.656 9.594 1.00 87.31 73 VAL A C 1
ATOM 604 O O . VAL A 1 73 ? -19.065 32.531 10.538 1.00 87.31 73 VAL A O 1
ATOM 607 N N . PRO A 1 74 ? -19.554 33.397 8.506 1.00 83.12 74 PRO A N 1
ATOM 608 C CA . PRO A 1 74 ? -18.229 33.979 8.278 1.00 83.12 74 PRO A CA 1
ATOM 609 C C . PRO A 1 74 ? -17.759 34.967 9.351 1.00 83.12 74 PRO A C 1
ATOM 611 O O . PRO A 1 74 ? -16.552 35.166 9.497 1.00 83.12 74 PRO A O 1
ATOM 614 N N . SER A 1 75 ? -18.684 35.579 10.100 1.00 81.62 75 SER A N 1
ATOM 615 C CA . SER A 1 75 ? -18.373 36.454 11.239 1.00 81.62 75 SER A CA 1
ATOM 616 C C . SER A 1 75 ? -17.768 35.699 12.428 1.00 81.62 75 SER A C 1
ATOM 618 O O . SER A 1 75 ? -17.026 36.293 13.204 1.00 81.62 75 SER A O 1
ATOM 620 N N . ILE A 1 76 ? -18.033 34.394 12.555 1.00 84.00 76 ILE A N 1
ATOM 621 C CA . ILE A 1 76 ? -17.444 33.530 13.588 1.00 84.00 76 ILE A CA 1
ATOM 622 C C . ILE A 1 76 ? -16.174 32.864 13.056 1.00 84.00 76 ILE A C 1
ATOM 624 O O . ILE A 1 76 ? -15.141 32.860 13.728 1.00 84.00 76 ILE A O 1
ATOM 628 N N . SER A 1 77 ? -16.244 32.281 11.856 1.00 82.25 77 SER A N 1
ATOM 629 C CA . SER A 1 77 ? -15.107 31.640 11.195 1.00 82.25 77 SER A CA 1
ATOM 630 C C . SER A 1 77 ? -15.340 31.534 9.696 1.00 82.25 77 SER A C 1
ATOM 632 O O . SER A 1 77 ? -16.378 31.059 9.258 1.00 82.25 77 SER A O 1
ATOM 634 N N . LYS A 1 78 ? -14.337 31.903 8.894 1.00 77.69 78 LYS A N 1
ATOM 635 C CA . LYS A 1 78 ? -14.424 31.830 7.426 1.00 77.69 78 LYS A CA 1
ATOM 636 C C . LYS A 1 78 ? -14.316 30.402 6.874 1.00 77.69 78 LYS A C 1
ATOM 638 O O . LYS A 1 78 ? -14.722 30.168 5.740 1.00 77.69 78 LYS A O 1
ATOM 643 N N . MET A 1 79 ? -13.745 29.464 7.638 1.00 73.50 79 MET A N 1
ATOM 644 C CA . MET A 1 79 ? -13.398 28.115 7.154 1.00 73.50 79 MET A CA 1
ATOM 645 C C . MET A 1 79 ? -14.169 26.979 7.837 1.00 73.50 79 MET A C 1
ATOM 647 O O . MET A 1 79 ? -14.077 25.840 7.384 1.00 73.50 79 MET A O 1
ATOM 651 N N . GLN A 1 80 ? -14.905 27.250 8.918 1.00 79.94 80 GLN A N 1
ATOM 652 C CA . GLN A 1 80 ? -15.628 26.213 9.658 1.00 79.94 80 GLN A CA 1
ATOM 653 C C . GLN A 1 80 ? -17.047 26.025 9.110 1.00 79.94 80 GLN A C 1
ATOM 655 O O . GLN A 1 80 ? -17.837 26.964 9.082 1.00 79.94 80 GLN A O 1
ATOM 660 N N . TRP A 1 81 ? -17.352 24.789 8.714 1.00 83.00 81 TRP A N 1
ATOM 661 C CA . TRP A 1 81 ? -18.675 24.339 8.284 1.00 83.00 81 TRP A CA 1
ATOM 662 C C . TRP A 1 81 ? -19.187 23.299 9.275 1.00 83.00 81 TRP A C 1
ATOM 664 O O . TRP A 1 81 ? -18.472 22.345 9.590 1.00 83.00 81 TRP A O 1
ATOM 674 N N . HIS A 1 82 ? -20.415 23.472 9.757 1.00 85.00 82 HIS A N 1
ATOM 675 C CA . HIS A 1 82 ? -21.007 22.601 10.771 1.00 85.00 82 HIS A CA 1
ATOM 676 C C . HIS A 1 82 ? -22.307 21.966 10.257 1.00 85.00 82 HIS A C 1
ATOM 678 O O . HIS A 1 82 ? -23.144 22.689 9.719 1.00 85.00 82 HIS A O 1
ATOM 684 N N . PRO A 1 83 ? -22.485 20.638 10.392 1.00 86.94 83 PRO A N 1
ATOM 685 C CA . PRO A 1 83 ? -23.700 19.952 9.969 1.00 86.94 83 PRO A CA 1
ATOM 686 C C . PRO A 1 83 ? -24.811 20.092 11.009 1.00 86.94 83 PRO A C 1
ATOM 688 O O . PRO A 1 83 ? -24.584 19.882 12.201 1.00 86.94 83 PRO A O 1
ATOM 691 N N . PHE A 1 84 ? -26.028 20.344 10.544 1.00 86.50 84 PHE A N 1
ATOM 692 C CA . PHE A 1 84 ? -27.227 20.413 11.368 1.00 86.50 84 PHE A CA 1
ATOM 693 C C . PHE A 1 84 ? -28.408 19.746 10.666 1.00 86.50 84 PHE A C 1
ATOM 695 O O . PHE A 1 84 ? -28.497 19.751 9.442 1.00 86.50 84 PHE A O 1
ATOM 702 N N . THR A 1 85 ? -29.310 19.142 11.436 1.00 84.31 85 THR A N 1
ATOM 703 C CA . THR A 1 85 ? -30.484 18.466 10.864 1.00 84.31 85 THR A CA 1
ATOM 704 C C . THR A 1 85 ? -31.553 19.497 10.516 1.00 84.31 85 THR A C 1
ATOM 706 O O . THR A 1 85 ? -31.819 20.404 11.303 1.00 84.31 85 THR A O 1
ATOM 709 N N . ILE A 1 86 ? -32.153 19.356 9.339 1.00 86.62 86 ILE A N 1
ATOM 710 C CA . ILE A 1 86 ? -33.269 20.186 8.890 1.00 86.62 86 ILE A CA 1
ATOM 711 C C . ILE A 1 86 ? -34.507 19.756 9.671 1.00 86.62 86 ILE A C 1
ATOM 713 O O . ILE A 1 86 ? -34.854 18.576 9.664 1.00 86.62 86 ILE A O 1
ATOM 717 N N . THR A 1 87 ? -35.145 20.698 10.361 1.00 84.62 87 THR A N 1
ATOM 718 C CA . THR A 1 87 ? -36.336 20.450 11.187 1.00 84.62 87 THR A CA 1
ATOM 719 C C . THR A 1 87 ? -37.632 20.696 10.430 1.00 84.62 87 THR A C 1
ATOM 721 O O . THR A 1 87 ? -38.634 20.056 10.734 1.00 84.62 87 THR A O 1
ATOM 724 N N . SER A 1 88 ? -37.612 21.578 9.430 1.00 84.44 88 SER A N 1
ATOM 725 C CA . SER A 1 88 ? -38.773 21.883 8.593 1.00 84.44 88 SER A CA 1
ATOM 726 C C . SER A 1 88 ? -39.135 20.738 7.652 1.00 84.44 88 SER A C 1
ATOM 728 O O . SER A 1 88 ? -38.311 19.872 7.354 1.00 84.44 88 SER A O 1
ATOM 730 N N . ASN A 1 89 ? -40.359 20.759 7.130 1.00 81.50 89 ASN A N 1
ATOM 731 C CA . ASN A 1 89 ? -40.804 19.818 6.105 1.00 81.50 89 ASN A CA 1
ATOM 732 C C . ASN A 1 89 ? -40.915 20.502 4.736 1.00 81.50 89 ASN A C 1
ATOM 734 O O . ASN A 1 89 ? -41.528 21.557 4.611 1.00 81.50 89 ASN A O 1
ATOM 738 N N . SER A 1 90 ? -40.359 19.887 3.686 1.00 77.00 90 SER A N 1
ATOM 739 C CA . SER A 1 90 ? -40.289 20.535 2.370 1.00 77.00 90 SER A CA 1
ATOM 740 C C . SER A 1 90 ? -41.642 20.755 1.683 1.00 77.00 90 SER A C 1
ATOM 742 O O . SER A 1 90 ? -41.720 21.660 0.847 1.00 77.00 90 SER A O 1
ATOM 744 N N . ASN A 1 91 ? -42.663 19.964 2.038 1.00 72.75 91 ASN A N 1
ATOM 745 C CA . ASN A 1 91 ? -44.019 20.030 1.493 1.00 72.75 91 ASN A CA 1
ATOM 746 C C . ASN A 1 91 ? -44.977 20.835 2.387 1.00 72.75 91 ASN A C 1
ATOM 748 O O . ASN A 1 91 ? -45.826 21.544 1.858 1.00 72.75 91 ASN A O 1
ATOM 752 N N . LEU A 1 92 ? -44.834 20.743 3.715 1.00 72.75 92 LEU A N 1
ATOM 753 C CA . LEU A 1 92 ? -45.629 21.527 4.672 1.00 72.75 92 LEU A CA 1
ATOM 754 C C . LEU A 1 92 ? -45.197 23.003 4.692 1.00 72.75 92 LEU A C 1
ATOM 756 O O . LEU A 1 92 ? -46.029 23.895 4.791 1.00 72.75 92 LEU A O 1
ATOM 760 N N . GLU A 1 93 ? -43.891 23.256 4.565 1.00 75.75 93 GLU A N 1
ATOM 761 C CA . GLU A 1 93 ? -43.276 24.586 4.607 1.00 75.75 93 GLU A CA 1
ATOM 762 C C . GLU A 1 93 ? -42.570 24.865 3.257 1.00 75.75 93 GLU A C 1
ATOM 764 O O . GLU A 1 93 ? -41.344 24.746 3.133 1.00 75.75 93 GLU A O 1
ATOM 769 N N . PRO A 1 94 ? -43.321 25.201 2.186 1.00 73.31 94 PRO A N 1
ATOM 770 C CA . PRO A 1 94 ? -42.781 25.277 0.825 1.00 73.31 94 PRO A CA 1
ATOM 771 C C . PRO A 1 94 ? -41.787 26.429 0.613 1.00 73.31 94 PRO A C 1
ATOM 773 O O . PRO A 1 94 ? -40.924 26.323 -0.259 1.00 73.31 94 PRO A O 1
ATOM 776 N N . GLU A 1 95 ? -41.862 27.484 1.428 1.00 80.25 95 GLU A N 1
ATOM 777 C CA . GLU A 1 95 ? -41.042 28.703 1.308 1.00 80.25 95 GLU A CA 1
ATOM 778 C C . GLU A 1 95 ? -40.044 28.898 2.460 1.00 80.25 95 GLU A C 1
ATOM 780 O O . GLU A 1 95 ? -39.229 29.826 2.430 1.00 80.25 95 GLU A O 1
ATOM 785 N N . LYS A 1 96 ? -40.073 28.020 3.470 1.00 82.44 96 LYS A N 1
ATOM 786 C CA . LYS A 1 96 ? -39.223 28.102 4.664 1.00 82.44 96 LYS A CA 1
ATOM 787 C C . LYS A 1 96 ? -38.365 26.841 4.807 1.00 82.44 96 LYS A C 1
ATOM 789 O O . LYS A 1 96 ? -38.757 25.735 4.430 1.00 82.44 96 LYS A O 1
ATOM 794 N N . LEU A 1 97 ? -37.151 27.015 5.318 1.00 86.69 97 LEU A N 1
ATOM 795 C CA . LEU A 1 97 ? -36.276 25.925 5.734 1.00 86.69 97 LEU A CA 1
ATOM 796 C C . LEU A 1 97 ? -35.724 26.241 7.119 1.00 86.69 97 LEU A C 1
ATOM 798 O O . LEU A 1 97 ? -35.080 27.272 7.293 1.00 86.69 97 LEU A O 1
ATOM 802 N N . SER A 1 98 ? -35.936 25.344 8.074 1.00 87.06 98 SER A N 1
ATOM 803 C CA . SER A 1 98 ? -35.597 25.563 9.480 1.00 87.06 98 SER A CA 1
ATOM 804 C C . SER A 1 98 ? -34.529 24.589 9.954 1.00 87.06 98 SER A C 1
ATOM 806 O O . SER A 1 98 ? -34.502 23.419 9.557 1.00 87.06 98 SER A O 1
ATOM 808 N N . VAL A 1 99 ? -33.626 25.087 10.796 1.00 88.62 99 VAL A N 1
ATOM 809 C CA . VAL A 1 99 ? -32.550 24.307 11.412 1.00 88.62 99 VAL A CA 1
ATOM 810 C C . VAL A 1 99 ? -32.455 24.648 12.890 1.00 88.62 99 VAL A C 1
ATOM 812 O O . VAL A 1 99 ? -32.374 25.818 13.255 1.00 88.62 99 VAL A O 1
ATOM 815 N N . MET A 1 100 ? -32.385 23.619 13.731 1.00 85.38 100 MET A N 1
ATOM 816 C CA . MET A 1 100 ? -32.225 23.752 15.178 1.00 85.38 100 MET A CA 1
ATOM 817 C C . MET A 1 100 ? -30.771 23.512 15.595 1.00 85.38 100 MET A C 1
ATOM 819 O O . MET A 1 100 ? -30.130 22.551 15.160 1.00 85.38 100 MET A O 1
ATOM 823 N N . ILE A 1 101 ? -30.250 24.388 16.455 1.00 86.50 101 ILE A N 1
ATOM 824 C CA . ILE A 1 101 ? -28.856 24.384 16.908 1.00 86.50 101 ILE A CA 1
ATOM 825 C C . ILE A 1 101 ? -28.812 24.477 18.436 1.00 86.50 101 ILE A C 1
ATOM 827 O O . ILE A 1 101 ? -29.272 25.460 19.015 1.00 86.50 101 ILE A O 1
ATOM 831 N N . LYS A 1 102 ? -28.209 23.471 19.086 1.00 84.62 102 LYS A N 1
ATOM 832 C CA . LYS A 1 102 ? -27.919 23.467 20.531 1.00 84.62 102 LYS A CA 1
ATOM 833 C C . LYS A 1 102 ? -26.494 23.958 20.816 1.00 84.62 102 LYS A C 1
ATOM 835 O O . LYS A 1 102 ? -25.558 23.634 20.078 1.00 84.62 102 LYS A O 1
ATOM 840 N N . THR A 1 103 ? -26.298 24.713 21.895 1.00 82.56 103 THR A N 1
ATOM 841 C CA . THR A 1 103 ? -25.001 25.278 22.322 1.00 82.56 103 THR A CA 1
ATOM 842 C C . THR A 1 103 ? -24.033 24.254 22.936 1.00 82.56 103 THR A C 1
ATOM 844 O O . THR A 1 103 ? -23.689 24.300 24.113 1.00 82.56 103 THR A O 1
ATOM 847 N N . GLU A 1 104 ? -23.484 23.344 22.132 1.00 77.00 104 GLU A N 1
ATOM 848 C CA . GLU A 1 104 ? -22.552 22.323 22.655 1.00 77.00 104 GLU A CA 1
ATOM 849 C C . GLU A 1 104 ? -21.059 22.686 22.484 1.00 77.00 104 GLU A C 1
ATOM 851 O O . GLU A 1 104 ? -20.223 22.278 23.292 1.00 77.00 104 GLU A O 1
ATOM 856 N N . GLY A 1 105 ? -20.700 23.496 21.479 1.00 80.06 105 GLY A N 1
ATOM 857 C CA . GLY A 1 105 ? -19.313 23.850 21.138 1.00 80.06 105 GLY A CA 1
ATOM 858 C C . GLY A 1 105 ? -18.984 25.347 21.196 1.00 80.06 105 GLY A C 1
ATOM 859 O O . GLY A 1 105 ? -19.842 26.198 21.423 1.00 80.06 105 GLY A O 1
ATOM 860 N N . SER A 1 106 ? -17.715 25.691 20.951 1.00 80.94 106 SER A N 1
ATOM 861 C CA . SER A 1 106 ? -17.243 27.087 20.926 1.00 80.94 106 SER A CA 1
ATOM 862 C C . SER A 1 106 ? -17.866 27.910 19.793 1.00 80.94 106 SER A C 1
ATOM 864 O O . SER A 1 106 ? -18.171 29.083 19.995 1.00 80.94 106 SER A O 1
ATOM 866 N N . TRP A 1 107 ? -18.099 27.298 18.627 1.00 88.50 107 TRP A N 1
ATOM 867 C CA . TRP A 1 107 ? -18.763 27.938 17.487 1.00 88.50 107 TRP A CA 1
ATOM 868 C C . TRP A 1 107 ? -20.234 28.258 17.792 1.00 88.50 107 TRP A C 1
ATOM 870 O O . TRP A 1 107 ? -20.650 29.409 17.688 1.00 88.50 107 TRP A O 1
ATOM 880 N N . SER A 1 108 ? -21.000 27.269 18.264 1.00 86.25 108 SER A N 1
ATOM 881 C CA . SER A 1 108 ? -22.420 27.434 18.606 1.00 86.25 108 SER A CA 1
ATOM 882 C C . SER A 1 108 ? -22.626 28.375 19.794 1.00 86.25 108 SER A C 1
ATOM 884 O O . SER A 1 108 ? -23.592 29.128 19.809 1.00 86.25 108 SER A O 1
ATOM 886 N N . ARG A 1 109 ? -21.700 28.390 20.765 1.00 86.06 109 ARG A N 1
ATOM 887 C CA . ARG A 1 109 ? -21.740 29.321 21.904 1.00 86.06 109 ARG A CA 1
ATOM 888 C C . ARG A 1 109 ? -21.514 30.767 21.473 1.00 86.06 109 ARG A C 1
ATOM 890 O O . ARG A 1 109 ? -22.228 31.640 21.944 1.00 86.06 109 ARG A O 1
ATOM 897 N N . LYS A 1 110 ? -20.569 31.019 20.559 1.00 85.69 110 LYS A N 1
ATOM 898 C CA . LYS A 1 110 ? -20.373 32.354 19.971 1.00 85.69 110 LYS A CA 1
ATOM 899 C C . LYS A 1 110 ? -21.604 32.804 19.189 1.00 85.69 110 LYS A C 1
ATOM 901 O O . LYS A 1 110 ? -22.017 33.946 19.333 1.00 85.69 110 LYS A O 1
ATOM 906 N N . LEU A 1 111 ? -22.214 31.905 18.413 1.00 85.75 111 LEU A N 1
ATOM 907 C CA . LEU A 1 111 ? -23.442 32.210 17.676 1.00 85.75 111 LEU A CA 1
ATOM 908 C C . LEU A 1 111 ? -24.606 32.550 18.619 1.00 85.75 111 LEU A C 1
ATOM 910 O O . LEU A 1 111 ? -25.283 33.549 18.407 1.00 85.75 111 LEU A O 1
ATOM 914 N N . HIS A 1 112 ? -24.785 31.781 19.693 1.00 85.81 112 HIS A N 1
ATOM 915 C CA . HIS A 1 112 ? -25.773 32.076 20.730 1.00 85.81 112 HIS A CA 1
ATOM 916 C C . HIS A 1 112 ? -25.498 33.414 21.426 1.00 85.81 112 HIS A C 1
ATOM 918 O O . HIS A 1 112 ? -26.394 34.233 21.529 1.00 85.81 112 HIS A O 1
ATOM 924 N N . GLN A 1 113 ? -24.251 33.694 21.825 1.00 83.56 113 GLN A N 1
ATOM 925 C CA . GLN A 1 113 ? -23.875 34.986 22.419 1.00 83.56 113 GLN A CA 1
ATOM 926 C C . GLN A 1 113 ? -24.180 36.172 21.499 1.00 83.56 113 GLN A C 1
ATOM 928 O O . GLN A 1 113 ? -24.584 37.223 21.982 1.00 83.56 113 GLN A O 1
ATOM 933 N N . MET A 1 114 ? -23.997 36.006 20.187 1.00 81.31 114 MET A N 1
ATOM 934 C CA . MET A 1 114 ? -24.381 37.021 19.210 1.00 81.31 114 MET A CA 1
ATOM 935 C C . MET A 1 114 ? -25.904 37.216 19.195 1.00 81.31 114 MET A C 1
ATOM 937 O O . MET A 1 114 ? -26.373 38.344 19.319 1.00 81.31 114 MET A O 1
ATOM 941 N N . LEU A 1 115 ? -26.677 36.130 19.102 1.00 79.88 115 LEU A N 1
ATOM 942 C CA . LEU A 1 115 ? -28.142 36.185 19.040 1.00 79.88 115 LEU A CA 1
ATOM 943 C C . LEU A 1 115 ? -28.793 36.687 20.341 1.00 79.88 115 LEU A C 1
ATOM 945 O O . LEU A 1 115 ? -29.801 37.377 20.273 1.00 79.88 115 LEU A O 1
ATOM 949 N N . SER A 1 116 ? -28.216 36.385 21.505 1.00 74.62 116 SER A N 1
ATOM 950 C CA . SER A 1 116 ? -28.739 36.776 22.824 1.00 74.62 116 SER A CA 1
ATOM 951 C C . SER A 1 116 ? -28.222 38.133 23.325 1.00 74.62 116 SER A C 1
ATOM 953 O O . SER A 1 116 ? -28.526 38.518 24.453 1.00 74.62 116 SER A O 1
ATOM 955 N N . SER A 1 117 ? -27.393 38.846 22.553 1.00 72.75 117 SER A N 1
ATOM 956 C CA . SER A 1 117 ? -26.861 40.148 22.978 1.00 72.75 117 SER A CA 1
ATOM 957 C C . SER A 1 117 ? -27.937 41.243 22.951 1.00 72.75 117 SER A C 1
ATOM 959 O O . SER A 1 117 ? -28.812 41.250 22.091 1.00 72.75 117 SER A O 1
ATOM 961 N N . SER A 1 118 ? -27.867 42.192 23.889 1.00 53.66 118 SER A N 1
ATOM 962 C CA . SER A 1 118 ? -28.830 43.297 24.040 1.00 53.66 118 SER A CA 1
ATOM 963 C C . SER A 1 118 ? -28.763 44.355 22.929 1.00 53.66 118 SER A C 1
ATOM 965 O O . SER A 1 118 ? -29.645 45.208 22.848 1.00 53.66 118 SER A O 1
ATOM 967 N N . ASN A 1 119 ? -27.755 44.289 22.053 1.00 57.81 119 ASN A N 1
ATOM 968 C CA . ASN A 1 119 ? -27.691 45.105 20.846 1.00 57.81 119 ASN A CA 1
ATOM 969 C C . ASN A 1 119 ? -28.379 44.353 19.695 1.00 57.81 119 ASN A C 1
ATOM 971 O O . ASN A 1 119 ? -27.933 43.254 19.357 1.00 57.81 119 ASN A O 1
ATOM 975 N N . PRO A 1 120 ? -29.422 44.917 19.058 1.00 58.84 120 PRO A N 1
ATOM 976 C CA . PRO A 1 120 ? -30.117 44.243 17.970 1.00 58.84 120 PRO A CA 1
ATOM 977 C C . PRO A 1 120 ? -29.153 43.990 16.805 1.00 58.84 120 PRO A C 1
ATOM 979 O O . PRO A 1 120 ? -28.628 44.916 16.182 1.00 58.84 120 PRO A O 1
ATOM 982 N N . ILE A 1 121 ? -28.904 42.714 16.505 1.00 64.75 121 ILE A N 1
ATOM 983 C CA . ILE A 1 121 ? -28.193 42.327 15.289 1.00 64.75 121 ILE A CA 1
ATOM 984 C C . ILE A 1 121 ? -29.159 42.505 14.124 1.00 64.75 121 ILE A C 1
ATOM 986 O O . ILE A 1 121 ? -29.925 41.607 13.789 1.00 64.75 121 ILE A O 1
ATOM 990 N N . ASP A 1 122 ? -29.071 43.651 13.455 1.00 60.75 122 ASP A N 1
ATOM 991 C CA . ASP A 1 122 ? -29.841 43.898 12.234 1.00 60.75 122 ASP A CA 1
ATOM 992 C C . ASP A 1 122 ? -29.479 42.912 11.105 1.00 60.75 122 ASP A C 1
ATOM 994 O O . ASP A 1 122 ? -30.251 42.740 10.157 1.00 60.75 122 ASP A O 1
ATOM 998 N N . ARG A 1 123 ? -28.274 42.310 11.148 1.00 67.00 123 ARG A N 1
ATOM 999 C CA . ARG A 1 123 ? -27.694 41.530 10.039 1.00 67.00 123 ARG A CA 1
ATOM 1000 C C . ARG A 1 123 ? -26.797 40.379 10.504 1.00 67.00 123 ARG A C 1
ATOM 1002 O O . ARG A 1 123 ? -25.762 40.610 11.126 1.00 67.00 123 ARG A O 1
ATOM 1009 N N . LEU A 1 124 ? -27.114 39.155 10.078 1.00 80.38 124 LEU A N 1
ATOM 1010 C CA . LEU A 1 124 ? -26.255 37.977 10.231 1.00 80.38 124 LEU A CA 1
ATOM 1011 C C . LEU A 1 124 ? -26.009 37.326 8.863 1.00 80.38 124 LEU A C 1
ATOM 1013 O O . LEU A 1 124 ? -26.942 36.872 8.210 1.00 80.38 124 LEU A O 1
ATOM 1017 N N . GLN A 1 125 ? -24.747 37.274 8.425 1.00 81.62 125 GLN A N 1
ATOM 1018 C CA . GLN A 1 125 ? -24.387 36.606 7.170 1.00 81.62 125 GLN A CA 1
ATOM 1019 C C . GLN A 1 125 ? -24.261 35.099 7.385 1.00 81.62 125 GLN A C 1
ATOM 1021 O O . GLN A 1 125 ? -23.463 34.658 8.215 1.00 81.62 125 GLN A O 1
ATOM 1026 N N . VAL A 1 126 ? -25.007 34.325 6.597 1.00 85.56 126 VAL A N 1
ATOM 1027 C CA . VAL A 1 126 ? -25.005 32.862 6.652 1.00 85.56 126 VAL A CA 1
ATOM 1028 C C . VAL A 1 126 ? -24.825 32.283 5.248 1.00 85.56 126 VAL A C 1
ATOM 1030 O O . VAL A 1 126 ? -25.468 32.710 4.286 1.00 85.56 126 VAL A O 1
ATOM 1033 N N . SER A 1 127 ? -23.936 31.299 5.145 1.00 84.75 127 SER A N 1
ATOM 1034 C CA . SER A 1 127 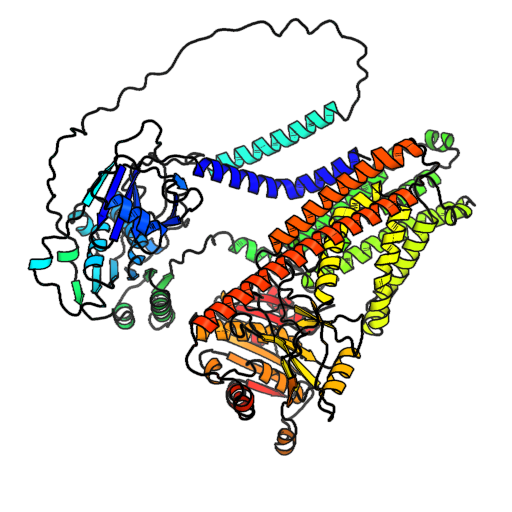? -23.711 30.485 3.952 1.00 84.75 127 SER A CA 1
ATOM 1035 C C . SER A 1 127 ? -24.069 29.036 4.254 1.00 84.75 127 SER A C 1
ATOM 1037 O O . SER A 1 127 ? -23.891 28.560 5.377 1.00 84.75 127 SER A O 1
ATOM 1039 N N . VAL A 1 128 ? -24.607 28.344 3.254 1.00 83.94 128 VAL A N 1
ATOM 1040 C CA . VAL A 1 128 ? -25.322 27.085 3.459 1.00 83.94 128 VAL A CA 1
ATOM 1041 C C . VAL A 1 128 ? -24.948 26.083 2.365 1.00 83.94 128 VAL A C 1
ATOM 1043 O O . VAL A 1 128 ? -24.857 26.458 1.201 1.00 83.94 128 VAL A O 1
ATOM 1046 N N . GLU A 1 129 ? -24.743 24.815 2.722 1.00 80.12 129 GLU A N 1
ATOM 1047 C CA . GLU A 1 129 ? -24.480 23.713 1.784 1.00 80.12 129 GLU A CA 1
ATOM 1048 C C . GLU A 1 129 ? -25.411 22.522 2.093 1.00 80.12 129 GLU A C 1
ATOM 1050 O O . GLU A 1 129 ? -25.503 22.068 3.232 1.00 80.12 129 GLU A O 1
ATOM 1055 N N . GLY A 1 130 ? -26.115 22.002 1.085 1.00 74.38 130 GLY A N 1
ATOM 1056 C CA . GLY A 1 130 ? -27.143 20.960 1.235 1.00 74.38 130 GLY A CA 1
ATOM 1057 C C . GLY A 1 130 ? -28.459 21.365 0.561 1.00 74.38 130 GLY A C 1
ATOM 1058 O O . GLY A 1 130 ? -28.483 22.370 -0.154 1.00 74.38 130 GLY A O 1
ATOM 1059 N N . PRO A 1 131 ? -29.558 20.610 0.738 1.00 74.75 131 PRO A N 1
ATOM 1060 C CA . PRO A 1 131 ? -29.798 19.548 1.725 1.00 74.75 131 PRO A CA 1
ATOM 1061 C C . PRO A 1 131 ? -29.235 18.166 1.333 1.00 74.75 131 PRO A C 1
ATOM 1063 O O . PRO A 1 131 ? -29.322 17.751 0.179 1.00 74.75 131 PRO A O 1
ATOM 1066 N N . TYR A 1 132 ? -28.704 17.422 2.307 1.00 75.75 132 TYR A N 1
ATOM 1067 C CA . TYR A 1 132 ? -28.168 16.064 2.140 1.00 75.75 132 TYR A CA 1
ATOM 1068 C C . TYR A 1 132 ? -28.931 15.063 3.010 1.00 75.75 132 TYR A C 1
ATOM 1070 O O . TYR A 1 132 ? -28.860 15.146 4.230 1.00 75.75 132 TYR A O 1
ATOM 1078 N N . GLY A 1 133 ? -29.622 14.085 2.425 1.00 62.44 133 GLY A N 1
ATOM 1079 C CA . GLY A 1 133 ? -30.429 13.142 3.205 1.00 62.44 133 GLY A CA 1
ATOM 1080 C C . GLY A 1 133 ? -30.573 11.758 2.579 1.00 62.44 133 GLY A C 1
ATOM 1081 O O . GLY A 1 133 ? -30.196 11.554 1.421 1.00 62.44 133 GLY A O 1
ATOM 1082 N N . PRO A 1 134 ? -31.091 10.783 3.346 1.00 59.59 134 PRO A N 1
ATOM 1083 C CA . PRO A 1 134 ? -31.374 9.442 2.847 1.00 59.59 134 PRO A CA 1
ATOM 1084 C C . PRO A 1 134 ? -32.457 9.477 1.760 1.00 59.59 134 PRO A C 1
ATOM 1086 O O . PRO A 1 134 ? -33.358 10.311 1.781 1.00 59.59 134 PRO A O 1
ATOM 1089 N N . ALA A 1 135 ? -32.386 8.551 0.800 1.00 48.12 135 ALA A N 1
ATOM 1090 C CA . ALA A 1 135 ? -33.299 8.501 -0.347 1.00 48.12 135 ALA A CA 1
ATOM 1091 C C . ALA A 1 135 ? -34.663 7.838 -0.045 1.00 48.12 135 ALA A C 1
ATOM 1093 O O . ALA A 1 135 ? -35.480 7.709 -0.951 1.00 48.12 135 ALA A O 1
ATOM 1094 N N . SER A 1 136 ? -34.910 7.387 1.190 1.00 53.22 136 SER A N 1
ATOM 1095 C CA . SER A 1 136 ? -36.026 6.490 1.522 1.00 53.22 136 SER A CA 1
ATOM 1096 C C . SER A 1 136 ? -36.647 6.782 2.891 1.00 53.22 136 SER A C 1
ATOM 1098 O O . SER A 1 136 ? -35.928 6.911 3.878 1.00 53.22 136 SER A O 1
ATOM 1100 N N . THR A 1 137 ? -37.980 6.789 2.958 1.00 59.44 137 THR A N 1
ATOM 1101 C CA . THR A 1 137 ? -38.812 6.957 4.165 1.00 59.44 137 THR A CA 1
ATOM 1102 C C . THR A 1 137 ? -39.304 5.601 4.696 1.00 59.44 137 THR A C 1
ATOM 1104 O O . THR A 1 137 ? -40.495 5.297 4.702 1.00 59.44 137 THR A O 1
ATOM 1107 N N . HIS A 1 138 ? -38.375 4.732 5.115 1.00 60.03 138 HIS A N 1
ATOM 1108 C CA . HIS A 1 138 ? -38.697 3.362 5.557 1.00 60.03 138 HIS A CA 1
ATOM 1109 C C . HIS A 1 138 ? -39.599 3.298 6.803 1.00 60.03 138 HIS A C 1
ATOM 1111 O O . HIS A 1 138 ? -40.357 2.340 6.951 1.00 60.03 138 HIS A O 1
ATOM 1117 N N . PHE A 1 139 ? -39.583 4.333 7.648 1.00 67.25 139 PHE A N 1
ATOM 1118 C CA . PHE A 1 139 ? -40.377 4.406 8.877 1.00 67.25 139 PHE A CA 1
ATOM 1119 C C . PHE A 1 139 ? -41.901 4.434 8.641 1.00 67.25 139 PHE A C 1
ATOM 1121 O O . PHE A 1 139 ? -42.638 3.976 9.508 1.00 67.25 139 PHE A O 1
ATOM 1128 N N . LEU A 1 140 ? -42.383 4.860 7.463 1.00 63.72 140 LEU A N 1
ATOM 1129 C CA . LEU A 1 140 ? -43.818 4.885 7.114 1.00 63.72 140 LEU A CA 1
ATOM 1130 C C . LEU A 1 140 ? -44.450 3.492 6.917 1.00 63.72 140 LEU A C 1
ATOM 1132 O O . LEU A 1 140 ? -45.654 3.396 6.708 1.00 63.72 140 LEU A O 1
ATOM 1136 N N . ARG A 1 141 ? -43.658 2.413 6.934 1.00 69.12 141 ARG A N 1
ATOM 1137 C CA . ARG A 1 141 ? -44.137 1.040 6.683 1.00 69.12 141 ARG A CA 1
ATOM 1138 C C . ARG A 1 141 ? -44.682 0.323 7.921 1.00 69.12 141 ARG A C 1
ATOM 1140 O O . ARG A 1 141 ? -45.234 -0.760 7.775 1.00 69.12 141 ARG A O 1
ATOM 1147 N N . HIS A 1 142 ? -44.487 0.885 9.111 1.00 75.50 142 HIS A N 1
ATOM 1148 C CA . HIS A 1 142 ? -44.844 0.242 10.376 1.00 75.50 142 HIS A CA 1
ATOM 1149 C C . HIS A 1 142 ? -46.223 0.709 10.855 1.00 75.50 142 HIS A C 1
ATOM 1151 O O . HIS A 1 142 ? -46.622 1.833 10.563 1.00 75.50 142 HIS A O 1
ATOM 1157 N N . ASP A 1 143 ? -46.939 -0.134 11.604 1.00 75.94 143 ASP A N 1
ATOM 1158 C CA . ASP A 1 143 ? -48.235 0.224 12.203 1.00 75.94 143 ASP A CA 1
ATOM 1159 C C . ASP A 1 143 ? -48.055 1.066 13.484 1.00 75.94 143 ASP A C 1
ATOM 1161 O O . ASP A 1 143 ? -48.889 1.917 13.804 1.00 75.94 143 ASP A O 1
ATOM 1165 N N . THR A 1 144 ? -46.937 0.872 14.193 1.00 80.31 144 THR A N 1
ATOM 1166 C CA . THR A 1 144 ? -46.544 1.640 15.385 1.00 80.31 144 THR A CA 1
ATOM 1167 C C . THR A 1 144 ? -45.098 2.113 15.245 1.00 80.31 144 THR A C 1
ATOM 1169 O O . THR A 1 144 ? -44.230 1.346 14.826 1.00 80.31 144 THR A O 1
ATOM 1172 N N . LEU A 1 145 ? -44.826 3.369 15.601 1.00 83.81 145 LEU A N 1
ATOM 1173 C CA . LEU A 1 145 ? -43.511 4.000 15.527 1.00 83.81 145 LEU A CA 1
ATOM 1174 C C . LEU A 1 145 ? -43.099 4.534 16.902 1.00 83.81 145 LEU A C 1
ATOM 1176 O O . LEU A 1 145 ? -43.709 5.464 17.428 1.00 83.81 145 LEU A O 1
ATOM 1180 N N . VAL A 1 146 ? -42.043 3.961 17.472 1.00 86.50 146 VAL A N 1
ATOM 1181 C CA . VAL A 1 146 ? -41.469 4.381 18.755 1.00 86.50 146 VAL A CA 1
ATOM 1182 C C . VAL A 1 146 ? -40.226 5.221 18.496 1.00 86.50 146 VAL A C 1
ATOM 1184 O O . VAL A 1 146 ? -39.281 4.763 17.856 1.00 86.50 146 VAL A O 1
ATOM 1187 N N . MET A 1 147 ? -40.203 6.449 19.001 1.00 87.62 147 MET A N 1
ATOM 1188 C CA . MET A 1 147 ? -39.088 7.383 18.869 1.00 87.62 147 MET A CA 1
ATOM 1189 C C . MET A 1 147 ? -38.474 7.644 20.242 1.00 87.62 147 MET A C 1
ATOM 1191 O O . MET A 1 147 ? -39.126 8.206 21.113 1.00 87.62 147 MET A O 1
ATOM 1195 N N . VAL A 1 148 ? -37.211 7.268 20.443 1.00 88.44 148 VAL A N 1
ATOM 1196 C CA . VAL A 1 148 ? -36.493 7.473 21.711 1.00 88.44 148 VAL A CA 1
ATOM 1197 C C . VAL A 1 148 ? -35.415 8.535 21.525 1.00 88.44 148 VAL A C 1
ATOM 1199 O O . VAL A 1 148 ? -34.458 8.342 20.767 1.00 88.44 148 VAL A O 1
ATOM 1202 N N . SER A 1 149 ? -35.556 9.667 22.214 1.00 87.00 149 SER A N 1
ATOM 1203 C CA . SER A 1 149 ? -34.634 10.801 22.126 1.00 87.00 149 SER A CA 1
ATOM 1204 C C . SER A 1 149 ? -33.912 11.100 23.440 1.00 87.00 149 SER A C 1
ATOM 1206 O O . SER A 1 149 ? -34.488 11.036 24.524 1.00 87.00 149 SER A O 1
ATOM 1208 N N . GLY A 1 150 ? -32.633 11.471 23.343 1.00 83.19 150 GLY A N 1
ATOM 1209 C CA . GLY A 1 150 ? -31.839 11.973 24.465 1.00 83.19 150 GLY A CA 1
ATOM 1210 C C . GLY A 1 150 ? -31.279 13.366 24.188 1.00 83.19 150 GLY A C 1
ATOM 1211 O O . GLY A 1 150 ? -30.420 13.522 23.316 1.00 83.19 150 GLY A O 1
ATOM 1212 N N . GLY A 1 151 ? -31.710 14.372 24.953 1.00 78.06 151 GLY A N 1
ATOM 1213 C CA . GLY A 1 151 ? -31.261 15.763 24.820 1.00 78.06 151 GLY A CA 1
ATOM 1214 C C . GLY A 1 151 ? -31.518 16.348 23.424 1.00 78.06 151 GLY A C 1
ATOM 1215 O O . GLY A 1 151 ? -32.641 16.320 22.935 1.00 78.06 151 GLY A O 1
ATOM 1216 N N . SER A 1 152 ? -30.465 16.843 22.756 1.00 74.88 152 SER A N 1
ATOM 1217 C CA . SER A 1 152 ? -30.516 17.375 21.376 1.00 74.88 152 SER A CA 1
ATOM 1218 C C . SER A 1 152 ? -30.915 16.333 20.318 1.00 74.88 152 SER A C 1
ATOM 1220 O O . SER A 1 152 ? -31.246 16.693 19.185 1.00 74.88 152 SER A O 1
ATOM 1222 N N . GLY A 1 153 ? -30.940 15.044 20.678 1.00 77.62 153 GLY A N 1
ATOM 1223 C CA . GLY A 1 153 ? -31.371 13.949 19.811 1.00 77.62 153 GLY A CA 1
ATOM 1224 C C . GLY A 1 153 ? -32.839 14.002 19.373 1.00 77.62 153 GLY A C 1
ATOM 1225 O O . GLY A 1 153 ? -33.228 13.239 18.501 1.00 77.62 153 GLY A O 1
ATOM 1226 N N . ILE A 1 154 ? -33.657 14.911 19.909 1.00 83.38 154 ILE A N 1
ATOM 1227 C CA . ILE A 1 154 ? -35.028 15.135 19.424 1.00 83.38 154 ILE A CA 1
ATOM 1228 C C . ILE A 1 154 ? -35.074 15.754 18.013 1.00 83.38 154 ILE A C 1
ATOM 1230 O O . ILE A 1 154 ? -36.029 15.544 17.270 1.00 83.38 154 ILE A O 1
ATOM 1234 N N . THR A 1 155 ? -34.015 16.462 17.604 1.00 83.56 155 THR A N 1
ATOM 1235 C CA . THR A 1 155 ? -33.986 17.279 16.376 1.00 83.56 155 THR A CA 1
ATOM 1236 C C . THR A 1 155 ? -34.405 16.530 15.097 1.00 83.56 155 THR A C 1
ATOM 1238 O O . THR A 1 155 ? -35.231 17.053 14.348 1.00 83.56 155 THR A O 1
ATOM 1241 N N . PRO A 1 156 ? -33.916 15.305 14.810 1.00 81.75 156 PRO A N 1
ATOM 1242 C CA . PRO A 1 156 ? -34.335 14.572 13.615 1.00 81.75 156 PRO A CA 1
ATOM 1243 C C . PRO A 1 156 ? -35.806 14.147 13.651 1.00 81.75 156 PRO A C 1
ATOM 1245 O O . PRO A 1 156 ? -36.445 14.095 12.600 1.00 81.75 156 PRO A O 1
ATOM 1248 N N . PHE A 1 157 ? -36.358 13.879 14.838 1.00 85.62 157 PHE A N 1
ATOM 1249 C CA . PHE A 1 157 ? -37.749 13.452 15.001 1.00 85.62 157 PHE A CA 1
ATOM 1250 C C . PHE A 1 157 ? -38.744 14.576 14.736 1.00 85.62 157 PHE A C 1
ATOM 1252 O O . PHE A 1 157 ? -39.823 14.292 14.229 1.00 85.62 157 PHE A O 1
ATOM 1259 N N . ILE A 1 158 ? -38.356 15.839 14.946 1.00 83.25 158 ILE A N 1
ATOM 1260 C CA . ILE A 1 158 ? -39.167 17.003 14.551 1.00 83.25 158 ILE A CA 1
ATOM 1261 C C . ILE A 1 158 ? -39.500 16.930 13.051 1.00 83.25 158 ILE A C 1
ATOM 1263 O O . ILE A 1 158 ? -40.665 17.004 12.669 1.00 83.25 158 ILE A O 1
ATOM 1267 N N . SER A 1 159 ? -38.498 16.679 12.199 1.00 84.56 159 SER A N 1
ATOM 1268 C CA . SER A 1 159 ? -38.705 16.581 10.744 1.00 84.56 159 SER A CA 1
ATOM 1269 C C . SER A 1 159 ? -39.600 15.403 10.337 1.00 84.56 159 SER A C 1
ATOM 1271 O O . SER A 1 159 ? -40.382 15.510 9.391 1.00 84.56 159 SER A O 1
ATOM 1273 N N . VAL A 1 160 ? -39.514 14.287 11.070 1.00 83.31 160 VAL A N 1
ATOM 1274 C CA . VAL A 1 160 ? -40.331 13.086 10.841 1.00 83.31 160 VAL A CA 1
ATOM 1275 C C . VAL A 1 160 ? -41.778 13.335 11.259 1.00 83.31 160 VAL A C 1
ATOM 1277 O O . VAL A 1 160 ? -42.693 13.000 10.515 1.00 83.31 160 VAL A O 1
ATOM 1280 N N . ILE A 1 161 ? -42.001 13.966 12.412 1.00 83.12 161 ILE A N 1
ATOM 1281 C CA . ILE A 1 161 ? -43.341 14.298 12.905 1.00 83.12 161 ILE A CA 1
ATOM 1282 C C . ILE A 1 161 ? -44.018 15.306 11.972 1.00 83.12 161 ILE A C 1
ATOM 1284 O O . ILE A 1 161 ? -45.167 15.091 11.598 1.00 83.12 161 ILE A O 1
ATOM 1288 N N . ARG A 1 162 ? -43.302 16.329 11.483 1.00 82.81 162 ARG A N 1
ATOM 1289 C CA . ARG A 1 162 ? -43.846 17.269 10.483 1.00 82.81 162 ARG A CA 1
ATOM 1290 C C . ARG A 1 162 ? -44.194 16.593 9.146 1.00 82.81 162 ARG A C 1
ATOM 1292 O O . ARG A 1 162 ? -45.186 16.962 8.525 1.00 82.81 162 ARG A O 1
ATOM 1299 N N . GLU A 1 163 ? -43.442 15.574 8.717 1.00 79.75 163 GLU A N 1
ATOM 1300 C CA . GLU A 1 163 ? -43.815 14.738 7.555 1.00 79.75 163 GLU A CA 1
ATOM 1301 C C . GLU A 1 163 ? -45.087 13.919 7.820 1.00 79.75 163 GLU A C 1
ATOM 1303 O O . GLU A 1 163 ? -45.938 13.795 6.941 1.00 79.75 163 GLU A O 1
ATOM 1308 N N . LEU A 1 164 ? -45.259 13.396 9.035 1.00 77.69 164 LEU A N 1
ATOM 1309 C CA . LEU A 1 164 ? -46.454 12.639 9.417 1.00 77.69 164 LEU A CA 1
ATOM 1310 C C . LEU A 1 164 ? -47.700 13.531 9.527 1.00 77.69 164 LEU A C 1
ATOM 1312 O O . LEU A 1 164 ? -48.777 13.098 9.119 1.00 77.69 164 LEU A O 1
ATOM 1316 N N . ILE A 1 165 ? -47.556 14.774 10.001 1.00 77.38 165 ILE A N 1
ATOM 1317 C CA . ILE A 1 165 ? -48.623 15.794 9.987 1.00 77.38 165 ILE A CA 1
ATOM 1318 C C . ILE A 1 165 ? -49.038 16.104 8.544 1.00 77.38 165 ILE A C 1
ATOM 1320 O O . ILE A 1 165 ? -50.227 16.138 8.225 1.00 77.38 165 ILE A O 1
ATOM 1324 N N . TYR A 1 166 ? -48.073 16.273 7.638 1.00 75.38 166 TYR A N 1
ATOM 1325 C CA . TYR A 1 166 ? -48.361 16.465 6.216 1.00 75.38 166 TYR A CA 1
ATOM 1326 C C . TYR A 1 166 ? -49.100 15.255 5.607 1.00 75.38 166 TYR A C 1
ATOM 1328 O O . TYR A 1 166 ? -50.108 15.409 4.912 1.00 75.38 166 TYR A O 1
ATOM 1336 N N . ALA A 1 167 ? -48.647 14.034 5.910 1.00 72.75 167 ALA A N 1
ATOM 1337 C CA . ALA A 1 167 ? -49.260 12.804 5.412 1.00 72.75 167 ALA A CA 1
ATOM 1338 C C . ALA A 1 167 ? -50.696 12.581 5.934 1.00 72.75 167 ALA A C 1
ATOM 1340 O O . ALA A 1 167 ? -51.536 12.065 5.189 1.00 72.75 167 ALA A O 1
ATOM 1341 N N . SER A 1 168 ? -50.991 12.975 7.181 1.00 71.44 168 SER A N 1
ATOM 1342 C CA . SER A 1 168 ? -52.328 12.848 7.781 1.00 71.44 168 SER A CA 1
ATOM 1343 C C . SER A 1 168 ? -53.320 13.882 7.242 1.00 71.44 168 SER A C 1
ATOM 1345 O O . SER A 1 168 ? -54.466 13.536 6.962 1.00 71.44 168 SER A O 1
ATOM 1347 N N . THR A 1 169 ? -52.883 15.130 7.061 1.00 66.56 169 THR A N 1
ATOM 1348 C CA . THR A 1 169 ? -53.747 16.258 6.673 1.00 66.56 169 THR A CA 1
ATOM 1349 C C . THR A 1 169 ? -54.058 16.295 5.178 1.00 66.56 169 THR A C 1
ATOM 1351 O O . THR A 1 169 ? -55.202 16.544 4.800 1.00 66.56 169 THR A O 1
ATOM 1354 N N . ILE A 1 170 ? -53.069 16.026 4.318 1.00 63.47 170 ILE A N 1
ATOM 1355 C CA . ILE A 1 170 ? -53.187 16.263 2.868 1.00 63.47 170 ILE A CA 1
ATOM 1356 C C . ILE A 1 170 ? -53.334 14.961 2.070 1.00 63.47 170 ILE A C 1
ATOM 1358 O O . ILE A 1 170 ? -54.097 14.922 1.106 1.00 63.47 170 ILE A O 1
ATOM 1362 N N . VAL A 1 171 ? -52.647 13.880 2.461 1.00 56.91 171 VAL A N 1
ATOM 1363 C CA . VAL A 1 171 ? -52.588 12.633 1.662 1.00 56.91 171 VAL A CA 1
ATOM 1364 C C . VAL A 1 171 ? -53.580 11.559 2.153 1.00 56.91 171 VAL A C 1
ATOM 1366 O O . VAL A 1 171 ? -53.801 10.568 1.460 1.00 56.91 171 VAL A O 1
ATOM 1369 N N . LYS A 1 172 ? -54.230 11.749 3.317 1.00 58.22 172 LYS A N 1
ATOM 1370 C CA . LYS A 1 172 ? -55.126 10.761 3.968 1.00 58.22 172 LYS A CA 1
ATOM 1371 C C . LYS A 1 172 ? -54.512 9.351 4.037 1.00 58.22 172 LYS A C 1
ATOM 1373 O O . LYS A 1 172 ? -55.199 8.344 3.862 1.00 58.22 172 LYS A O 1
ATOM 1378 N N . CYS A 1 173 ? -53.203 9.258 4.266 1.00 58.03 173 CYS A N 1
ATOM 1379 C CA . CYS A 1 173 ? -52.536 7.969 4.434 1.00 58.03 173 CYS A CA 1
ATOM 1380 C C . CYS A 1 173 ? -52.819 7.376 5.821 1.00 58.03 173 CYS A C 1
ATOM 1382 O O . CYS A 1 173 ? -52.996 8.109 6.793 1.00 58.03 173 CYS A O 1
ATOM 1384 N N . LYS A 1 174 ? -52.797 6.039 5.931 1.00 63.78 174 LYS A N 1
ATOM 1385 C CA . LYS A 1 174 ? -52.778 5.346 7.228 1.00 63.78 174 LYS A CA 1
ATOM 1386 C C . LYS A 1 174 ? -51.492 5.748 7.960 1.00 63.78 174 LYS A C 1
ATOM 1388 O O . LYS A 1 174 ? -50.407 5.345 7.548 1.00 63.78 174 LYS A O 1
ATOM 1393 N N . THR A 1 175 ? -51.603 6.575 8.996 1.00 66.62 175 THR A N 1
ATOM 1394 C CA . THR A 1 175 ? -50.464 6.990 9.821 1.00 66.62 175 THR A CA 1
ATOM 1395 C C . THR A 1 175 ? -50.242 6.004 10.972 1.00 66.62 175 THR A C 1
ATOM 1397 O O . THR A 1 175 ? -51.215 5.465 11.510 1.00 66.62 175 THR A O 1
ATOM 1400 N N . PRO A 1 176 ? -48.980 5.731 11.350 1.00 75.38 176 PRO A N 1
ATOM 1401 C CA . PRO A 1 176 ? -48.685 4.880 12.495 1.00 75.38 176 PRO A CA 1
ATOM 1402 C C . PRO A 1 176 ? -49.142 5.524 13.806 1.00 75.38 176 PRO A C 1
ATOM 1404 O O . PRO A 1 176 ? -49.198 6.749 13.925 1.00 75.38 176 PRO A O 1
ATOM 1407 N N . GLN A 1 177 ? -49.394 4.698 14.822 1.00 82.00 177 GLN A N 1
ATOM 1408 C CA . GLN A 1 177 ? -49.428 5.174 16.207 1.00 82.00 177 GLN A CA 1
ATOM 1409 C C . GLN A 1 177 ? -48.009 5.563 16.636 1.00 82.00 177 GLN A C 1
ATOM 1411 O O . GLN A 1 177 ? -47.079 4.786 16.430 1.00 82.00 177 GLN A O 1
ATOM 1416 N N . ILE A 1 178 ? -47.831 6.745 17.223 1.00 85.12 178 ILE A N 1
ATOM 1417 C CA . ILE A 1 178 ? -46.514 7.309 17.540 1.00 85.12 178 ILE A CA 1
ATOM 1418 C C . ILE A 1 178 ? -46.335 7.361 19.056 1.00 85.12 178 ILE A C 1
ATOM 1420 O O . ILE A 1 178 ? -47.174 7.914 19.764 1.00 85.12 178 ILE A O 1
ATOM 1424 N N . ILE A 1 179 ? -45.215 6.832 19.542 1.00 86.31 179 ILE A N 1
ATOM 1425 C CA . ILE A 1 179 ? -44.811 6.910 20.950 1.00 86.31 179 ILE A CA 1
ATOM 1426 C C . ILE A 1 179 ? -43.460 7.619 21.001 1.00 86.31 179 ILE A C 1
ATOM 1428 O O . ILE A 1 179 ? -42.455 7.076 20.542 1.00 86.31 179 ILE A O 1
ATOM 1432 N N . LEU A 1 180 ? -43.436 8.847 21.514 1.00 86.38 180 LEU A N 1
ATOM 1433 C CA . LEU A 1 180 ? -42.238 9.673 21.628 1.00 86.38 180 LEU A CA 1
ATOM 1434 C C . LEU A 1 180 ? -41.759 9.688 23.082 1.00 86.38 180 LEU A C 1
ATOM 1436 O O . LEU A 1 180 ? -42.387 10.295 23.944 1.00 86.38 180 LEU A O 1
ATOM 1440 N N . ILE A 1 181 ? -40.619 9.050 23.333 1.00 88.31 181 ILE A N 1
ATOM 1441 C CA . ILE A 1 181 ? -39.964 8.995 24.640 1.00 88.31 181 ILE A CA 1
ATOM 1442 C C . ILE A 1 181 ? -38.779 9.962 24.616 1.00 88.31 181 ILE A C 1
ATOM 1444 O O . ILE A 1 181 ? -37.824 9.784 23.852 1.00 88.31 181 ILE A O 1
ATOM 1448 N N . CYS A 1 182 ? -38.810 10.991 25.455 1.00 88.25 182 CYS A N 1
ATOM 1449 C CA . CYS A 1 182 ? -37.784 12.029 25.523 1.00 88.25 182 CYS A CA 1
ATOM 1450 C C . CYS A 1 182 ? -37.089 12.025 26.883 1.00 88.25 182 CYS A C 1
ATOM 1452 O O . CYS A 1 182 ? -37.736 12.104 27.919 1.00 88.25 182 CYS A O 1
ATOM 1454 N N . SER A 1 183 ? -35.756 12.000 26.898 1.00 86.75 183 SER A N 1
ATOM 1455 C CA . SER A 1 183 ? -34.967 12.147 28.124 1.00 86.75 183 SER A CA 1
ATOM 1456 C C . SER A 1 183 ? -34.140 13.431 28.100 1.00 86.75 183 SER A C 1
ATOM 1458 O O . SER A 1 183 ? -33.278 13.625 27.235 1.00 86.75 183 SER A O 1
ATOM 1460 N N . PHE A 1 184 ? -34.373 14.297 29.085 1.00 84.69 184 PHE A N 1
ATOM 1461 C CA . PHE A 1 184 ? -33.733 15.598 29.250 1.00 84.69 184 PHE A CA 1
ATOM 1462 C C . PHE A 1 184 ? -32.896 15.659 30.533 1.00 84.69 184 PHE A C 1
ATOM 1464 O O . PHE A 1 184 ? -33.126 14.937 31.510 1.00 84.69 184 PHE A O 1
ATOM 1471 N N . LYS A 1 185 ? -31.864 16.514 30.531 1.00 82.12 185 LYS A N 1
ATOM 1472 C CA . LYS A 1 185 ? -30.995 16.700 31.705 1.00 82.12 185 LYS A CA 1
ATOM 1473 C C . LYS A 1 185 ? -31.557 17.733 32.675 1.00 82.12 185 LYS A C 1
ATOM 1475 O O . LYS A 1 185 ? -31.355 17.555 33.868 1.00 82.12 185 LYS A O 1
ATOM 1480 N N . LYS A 1 186 ? -32.194 18.792 32.180 1.00 79.50 186 LYS A N 1
ATOM 1481 C CA . LYS A 1 186 ? -32.771 19.895 32.964 1.00 79.50 186 LYS A CA 1
ATOM 1482 C C . LYS A 1 186 ? -34.225 20.115 32.551 1.00 79.50 186 LYS A C 1
ATOM 1484 O O . LYS A 1 186 ? -34.576 19.754 31.428 1.00 79.50 186 LYS A O 1
ATOM 1489 N N . SER A 1 187 ? -35.039 20.726 33.406 1.00 75.69 187 SER A N 1
ATOM 1490 C CA . SER A 1 187 ? -36.421 21.094 33.059 1.00 75.69 187 SER A CA 1
ATOM 1491 C C . SER A 1 187 ? -36.492 22.152 31.958 1.00 75.69 187 SER A C 1
ATOM 1493 O O . SER A 1 187 ? -37.374 22.069 31.112 1.00 75.69 187 SER A O 1
ATOM 1495 N N . SER A 1 188 ? -35.522 23.069 31.874 1.00 71.81 188 SER A N 1
ATOM 1496 C CA . SER A 1 188 ? -35.486 24.078 30.804 1.00 71.81 188 SER A CA 1
ATOM 1497 C C . SER A 1 188 ? -35.395 23.470 29.397 1.00 71.81 188 SER A C 1
ATOM 1499 O O . SER A 1 188 ? -35.952 24.025 28.451 1.00 71.81 188 SER A O 1
ATOM 1501 N N . ASP A 1 189 ? -34.774 22.291 29.242 1.00 76.19 189 ASP A N 1
ATOM 1502 C CA . ASP A 1 189 ? -34.700 21.561 27.966 1.00 76.19 189 ASP A CA 1
ATOM 1503 C C . ASP A 1 189 ? -36.081 21.053 27.480 1.00 76.19 189 ASP A C 1
ATOM 1505 O O . ASP A 1 189 ? -36.217 20.743 26.296 1.00 76.19 189 ASP A O 1
ATOM 1509 N N . LEU A 1 190 ? -37.112 20.989 28.341 1.00 76.06 190 LEU A N 1
ATOM 1510 C CA . LEU A 1 190 ? -38.476 20.579 27.953 1.00 76.06 190 LEU A CA 1
ATOM 1511 C C . LEU A 1 190 ? -39.098 21.527 26.921 1.00 76.06 190 LEU A C 1
ATOM 1513 O O . LEU A 1 190 ? -39.904 21.089 26.105 1.00 76.06 190 LEU A O 1
ATOM 1517 N N . THR A 1 191 ? -38.660 22.789 26.893 1.00 74.50 191 THR A N 1
ATOM 1518 C CA . THR A 1 191 ? -39.073 23.790 25.891 1.00 74.50 191 THR A CA 1
ATOM 1519 C C . THR A 1 191 ? -38.759 23.367 24.448 1.00 74.50 191 THR A C 1
ATOM 1521 O O . THR A 1 191 ? -39.346 23.895 23.509 1.00 74.50 191 THR A O 1
ATOM 1524 N N . MET A 1 192 ? -37.889 22.367 24.235 1.00 76.06 192 MET A N 1
ATOM 1525 C CA . MET A 1 192 ? -37.657 21.773 22.911 1.00 76.06 192 MET A CA 1
ATOM 1526 C C . MET A 1 192 ? -38.878 21.030 22.350 1.00 76.06 192 MET A C 1
ATOM 1528 O O . MET A 1 192 ? -38.964 20.869 21.134 1.00 76.06 192 MET A O 1
ATOM 1532 N N . LEU A 1 193 ? -39.810 20.574 23.196 1.00 75.69 193 LEU A N 1
ATOM 1533 C CA . LEU A 1 193 ? -41.036 19.896 22.755 1.00 75.69 193 LEU A CA 1
ATOM 1534 C C . LEU A 1 193 ? -41.972 20.841 21.994 1.00 75.69 193 LEU A C 1
ATOM 1536 O O . LEU A 1 193 ? -42.629 20.414 21.048 1.00 75.69 193 LEU A O 1
ATOM 1540 N N . ASP A 1 194 ? -41.954 22.134 22.322 1.00 70.38 194 ASP A N 1
ATOM 1541 C CA . ASP A 1 194 ? -42.747 23.156 21.629 1.00 70.38 194 ASP A CA 1
ATOM 1542 C C . ASP A 1 194 ? -42.284 23.376 20.170 1.00 70.38 194 ASP A C 1
ATOM 1544 O O . ASP A 1 194 ? -42.997 23.971 19.367 1.00 70.38 194 ASP A O 1
ATOM 1548 N N . LEU A 1 195 ? -41.111 22.853 19.779 1.00 72.06 195 LEU A N 1
ATOM 1549 C CA . LEU A 1 195 ? -40.598 22.900 18.399 1.00 72.06 195 LEU A CA 1
ATOM 1550 C C . LEU A 1 195 ? -41.108 21.761 17.503 1.00 72.06 195 LEU A C 1
ATOM 1552 O O . LEU A 1 195 ? -40.851 21.771 16.292 1.00 72.06 195 LEU A O 1
ATOM 1556 N N . LEU A 1 196 ? -41.818 20.779 18.073 1.00 71.69 196 LEU A N 1
ATOM 1557 C CA . LEU A 1 196 ? -42.471 19.711 17.307 1.00 71.69 196 LEU A CA 1
ATOM 1558 C C . LEU A 1 196 ? -43.511 20.278 16.335 1.00 71.69 196 LEU A C 1
ATOM 1560 O O . LEU A 1 196 ? -43.662 19.762 15.226 1.00 71.69 196 LEU A O 1
ATOM 1564 N N . LEU A 1 197 ? -44.170 21.368 16.727 1.00 67.31 197 LEU A N 1
ATOM 1565 C CA . LEU A 1 197 ? -45.098 22.112 15.888 1.00 67.31 197 LEU A CA 1
ATOM 1566 C C . LEU A 1 197 ? -44.361 23.206 15.092 1.00 67.31 197 LEU A C 1
ATOM 1568 O O . LEU A 1 197 ? -43.375 23.774 15.573 1.00 67.31 197 LEU A O 1
ATOM 1572 N N . PRO A 1 198 ? -44.802 23.510 13.858 1.00 60.91 198 PRO A N 1
ATOM 1573 C CA . PRO A 1 198 ? -44.288 24.652 13.111 1.00 60.91 198 PRO A CA 1
ATOM 1574 C C . PRO A 1 198 ? -44.646 25.976 13.804 1.00 60.91 198 PRO A C 1
ATOM 1576 O O . PRO A 1 198 ? -45.557 26.044 14.626 1.00 60.91 198 PRO A O 1
ATOM 1579 N N . ILE A 1 199 ? -43.928 27.049 13.453 1.00 57.50 199 ILE A N 1
ATOM 1580 C CA . ILE A 1 199 ? -44.067 28.382 14.075 1.00 57.50 199 ILE A CA 1
ATOM 1581 C C . ILE A 1 199 ? -45.495 28.931 13.989 1.00 57.50 199 ILE A C 1
ATOM 1583 O O . ILE A 1 199 ? -45.944 29.586 14.924 1.00 57.50 199 ILE A O 1
ATOM 1587 N N . ASP A 1 200 ? -46.180 28.623 12.889 1.00 56.53 200 ASP A N 1
ATOM 1588 C CA . ASP A 1 200 ? -47.535 29.076 12.576 1.00 56.53 200 ASP A CA 1
ATOM 1589 C C . ASP A 1 200 ? -48.603 27.998 12.907 1.00 56.53 200 ASP A C 1
ATOM 1591 O O . ASP A 1 200 ? -49.782 28.183 12.618 1.00 56.53 200 ASP A O 1
ATOM 1595 N N . GLY A 1 201 ? -48.199 26.853 13.481 1.00 59.12 201 GLY A N 1
ATOM 1596 C CA . GLY A 1 201 ? -49.064 25.693 13.7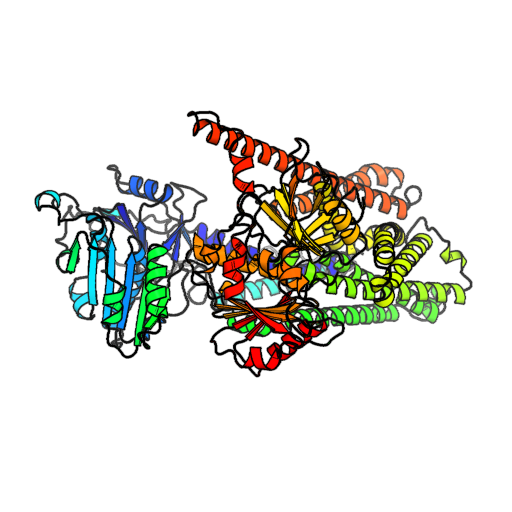29 1.00 59.12 201 GLY A CA 1
ATOM 1597 C C . GLY A 1 201 ? -49.835 25.768 15.048 1.00 59.12 201 GLY A C 1
ATOM 1598 O O . GLY A 1 201 ? -49.330 26.259 16.058 1.00 59.12 201 GLY A O 1
ATOM 1599 N N . SER A 1 202 ? -51.057 25.227 15.053 1.00 57.12 202 SER A N 1
ATOM 1600 C CA . SER A 1 202 ? -51.892 25.103 16.258 1.00 57.12 202 SER A CA 1
ATOM 1601 C C . SER A 1 202 ? -51.861 23.679 16.825 1.00 57.12 202 SER A C 1
ATOM 1603 O O . SER A 1 202 ? -51.729 22.709 16.078 1.00 57.12 202 SER A O 1
ATOM 1605 N N . ALA A 1 203 ? -52.055 23.527 18.141 1.00 56.75 203 ALA A N 1
ATOM 1606 C CA . ALA A 1 203 ? -52.121 22.215 18.802 1.00 56.75 203 ALA A CA 1
ATOM 1607 C C . ALA A 1 203 ? -53.215 21.286 18.222 1.00 56.75 203 ALA A C 1
ATOM 1609 O O . ALA A 1 203 ? -53.106 20.063 18.313 1.00 56.75 203 ALA A O 1
ATOM 1610 N N . ASN A 1 204 ? -54.227 21.851 17.550 1.00 56.28 204 ASN A N 1
ATOM 1611 C CA . ASN A 1 204 ? -55.277 21.097 16.867 1.00 56.28 204 ASN A CA 1
ATOM 1612 C C . ASN A 1 204 ? -54.756 20.256 15.687 1.00 56.28 204 ASN A C 1
ATOM 1614 O O . ASN A 1 204 ? -55.365 19.236 15.374 1.00 56.28 204 ASN A O 1
ATOM 1618 N N . GLU A 1 205 ? -53.628 20.600 15.058 1.00 59.34 205 GLU A N 1
ATOM 1619 C CA . GLU A 1 205 ? -53.045 19.796 13.965 1.00 59.34 205 GLU A CA 1
ATOM 1620 C C . GLU A 1 205 ? -52.511 18.441 14.452 1.00 59.34 205 GLU A C 1
ATOM 1622 O O . GLU A 1 205 ? -52.522 17.456 13.709 1.00 59.34 205 GLU A O 1
ATOM 1627 N N . LEU A 1 206 ? -52.106 18.370 15.724 1.00 60.38 206 LEU A N 1
ATOM 1628 C CA . LEU A 1 206 ? -51.611 17.152 16.359 1.00 60.38 206 LEU A CA 1
ATOM 1629 C C . LEU A 1 206 ? -52.742 16.169 16.708 1.00 60.38 206 LEU A C 1
ATOM 1631 O O . LEU A 1 206 ? -52.491 14.971 16.804 1.00 60.38 206 LEU A O 1
ATOM 1635 N N . SER A 1 207 ? -53.988 16.646 16.833 1.00 59.66 207 SER A N 1
ATOM 1636 C CA . SER A 1 207 ? -55.159 15.819 17.182 1.00 59.66 207 SER A CA 1
ATOM 1637 C C . SER A 1 207 ? -55.502 14.752 16.131 1.00 59.66 207 SER A C 1
ATOM 1639 O O . SER A 1 207 ? -56.085 13.718 16.455 1.00 59.66 207 SER A O 1
ATOM 1641 N N . ASN A 1 208 ? -55.076 14.962 14.880 1.00 64.50 208 ASN A N 1
ATOM 1642 C CA . ASN A 1 208 ? -55.239 14.006 13.781 1.00 64.50 208 ASN A CA 1
ATOM 1643 C C . ASN A 1 208 ? -54.227 12.846 13.830 1.00 64.50 208 ASN A C 1
ATOM 1645 O O . ASN A 1 208 ? -54.341 11.891 13.058 1.00 64.50 208 ASN A O 1
ATOM 1649 N N . LEU A 1 209 ? -53.219 12.917 14.704 1.00 70.25 209 LEU A N 1
ATOM 1650 C CA . LEU A 1 209 ? -52.210 11.881 14.899 1.00 70.25 209 LEU A CA 1
ATOM 1651 C C . LEU A 1 209 ? -52.398 11.223 16.270 1.00 70.25 209 LEU A C 1
ATOM 1653 O O . LEU A 1 209 ? -52.578 11.887 17.285 1.00 70.25 209 LEU A O 1
ATOM 1657 N N . LYS A 1 210 ? -52.289 9.893 16.323 1.00 75.00 210 LYS A N 1
ATOM 1658 C CA . LYS A 1 210 ? -52.266 9.149 17.590 1.00 75.00 210 LYS A CA 1
ATOM 1659 C C . LYS A 1 210 ? -50.865 9.234 18.207 1.00 75.00 210 LYS A C 1
ATOM 1661 O O . LYS A 1 210 ? -50.095 8.284 18.076 1.00 75.00 210 LYS A O 1
ATOM 1666 N N . ILE A 1 211 ? -50.520 10.379 18.801 1.00 79.50 211 ILE A N 1
ATOM 1667 C CA . ILE A 1 211 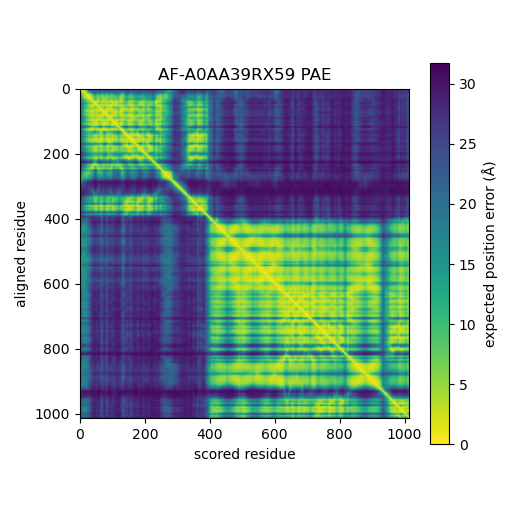? -49.215 10.629 19.438 1.00 79.50 211 ILE A CA 1
ATOM 1668 C C . ILE A 1 211 ? -49.336 10.539 20.963 1.00 79.50 211 ILE A C 1
ATOM 1670 O O . ILE A 1 211 ? -50.158 11.221 21.566 1.00 79.50 211 ILE A O 1
ATOM 1674 N N . GLN A 1 212 ? -48.461 9.746 21.581 1.00 82.06 212 GLN A N 1
ATOM 1675 C CA . GLN A 1 212 ? -48.214 9.713 23.023 1.00 82.06 212 GLN A CA 1
ATOM 1676 C C . GLN A 1 212 ? -46.801 10.244 23.293 1.00 82.06 212 GLN A C 1
ATOM 1678 O O . GLN A 1 212 ? -45.840 9.729 22.722 1.00 82.06 212 GLN A O 1
ATOM 1683 N N . ILE A 1 213 ? -46.672 11.279 24.130 1.00 83.62 213 ILE A N 1
ATOM 1684 C CA . ILE A 1 213 ? -45.383 11.892 24.490 1.00 83.62 213 ILE A CA 1
ATOM 1685 C C . ILE A 1 213 ? -45.099 11.628 25.970 1.00 83.62 213 ILE A C 1
ATOM 1687 O O . ILE A 1 213 ? -45.903 11.983 26.831 1.00 83.62 213 ILE A O 1
ATOM 1691 N N . GLU A 1 214 ? -43.939 11.041 26.254 1.00 84.62 214 GLU A N 1
ATOM 1692 C CA . GLU A 1 214 ? -43.446 10.777 27.608 1.00 84.62 214 GLU A CA 1
ATOM 1693 C C . GLU A 1 214 ? -42.081 11.441 27.796 1.00 84.62 214 GLU A C 1
ATOM 1695 O O . GLU A 1 214 ? -41.103 11.100 27.122 1.00 84.62 214 GLU A O 1
ATOM 1700 N N . ALA A 1 215 ? -42.005 12.414 28.705 1.00 85.62 215 ALA A N 1
ATOM 1701 C CA . ALA A 1 215 ? -40.791 13.184 28.956 1.00 85.62 215 ALA A CA 1
ATOM 1702 C C . ALA A 1 215 ? -40.201 12.874 30.340 1.00 85.62 215 ALA A C 1
ATOM 1704 O O . ALA A 1 215 ? -40.896 12.906 31.349 1.00 85.62 215 ALA A O 1
ATOM 1705 N N . TYR A 1 216 ? -38.892 12.631 30.400 1.00 85.69 216 TYR A N 1
ATOM 1706 C CA . TYR A 1 216 ? -38.155 12.290 31.620 1.00 85.69 216 TYR A CA 1
ATOM 1707 C C . TYR A 1 216 ? -37.061 13.322 31.906 1.00 85.69 216 TYR A C 1
ATOM 1709 O O . TYR A 1 216 ? -36.115 13.461 31.124 1.00 85.69 216 TYR A O 1
ATOM 1717 N N . VAL A 1 217 ? -37.139 14.012 33.046 1.00 84.38 217 VAL A N 1
ATOM 1718 C CA . VAL A 1 217 ? -36.122 14.963 33.525 1.00 84.38 217 VAL A CA 1
ATOM 1719 C C . VAL A 1 217 ? -35.222 14.278 34.550 1.00 84.38 217 VAL A C 1
ATOM 1721 O O . VAL A 1 217 ? -35.619 13.980 35.671 1.00 84.38 217 VAL A O 1
ATOM 1724 N N . THR A 1 218 ? -33.967 14.045 34.170 1.00 83.00 218 THR A N 1
ATOM 1725 C CA . THR A 1 218 ? -33.084 13.104 34.886 1.00 83.00 218 THR A CA 1
ATOM 1726 C C . THR A 1 218 ? -32.233 13.699 36.013 1.00 83.00 218 THR A C 1
ATOM 1728 O O . THR A 1 218 ? -31.633 12.929 36.763 1.00 83.00 218 THR A O 1
ATOM 1731 N N . ARG A 1 219 ? -32.109 15.032 36.143 1.00 80.25 219 ARG A N 1
ATOM 1732 C CA . ARG A 1 219 ? -31.313 15.663 37.226 1.00 80.25 219 ARG A CA 1
ATOM 1733 C C . ARG A 1 219 ? -32.143 16.342 38.309 1.00 80.25 219 ARG A C 1
ATOM 1735 O O . ARG A 1 219 ? -31.657 16.471 39.428 1.00 80.25 219 ARG A O 1
ATOM 1742 N N . GLU A 1 220 ? -33.349 16.788 37.987 1.00 80.06 220 GLU A N 1
ATOM 1743 C CA . GLU A 1 220 ? -34.220 17.511 38.915 1.00 80.06 220 GLU A CA 1
ATOM 1744 C C . GLU A 1 220 ? -35.233 16.540 39.516 1.00 80.06 220 GLU A C 1
ATOM 1746 O O . GLU A 1 220 ? -35.843 15.765 38.785 1.00 80.06 220 GLU A O 1
ATOM 1751 N N . LYS A 1 221 ? -35.372 16.546 40.847 1.00 69.25 221 LYS A N 1
ATOM 1752 C CA . LYS A 1 221 ? -36.211 15.585 41.583 1.00 69.25 221 LYS A CA 1
ATOM 1753 C C . LYS A 1 221 ? -37.660 16.045 41.779 1.00 69.25 221 LYS A C 1
ATOM 1755 O O . LYS A 1 221 ? -38.493 15.226 42.140 1.00 69.25 221 LYS A O 1
ATOM 1760 N N . GLN A 1 222 ? -37.953 17.330 41.583 1.00 66.31 222 GLN A N 1
ATOM 1761 C CA . GLN A 1 222 ? -39.283 17.924 41.749 1.00 66.31 222 GLN A CA 1
ATOM 1762 C C . GLN A 1 222 ? -39.496 19.024 40.703 1.00 66.31 222 GLN A C 1
ATOM 1764 O O . GLN A 1 222 ? -38.527 19.624 40.234 1.00 66.31 222 GLN A O 1
ATOM 1769 N N . GLN A 1 223 ? -40.758 19.272 40.350 1.00 67.94 223 GLN A N 1
ATOM 1770 C CA . GLN A 1 223 ? -41.154 20.350 39.447 1.00 67.94 223 GLN A CA 1
ATOM 1771 C C . GLN A 1 223 ? -40.790 21.718 40.064 1.00 67.94 223 GLN A C 1
ATOM 1773 O O . GLN A 1 223 ? -41.035 21.917 41.257 1.00 67.94 223 GLN A O 1
ATOM 1778 N N . PRO A 1 224 ? -40.196 22.655 39.301 1.00 60.19 224 PRO A N 1
ATOM 1779 C CA . PRO A 1 224 ? -39.847 23.978 39.819 1.00 60.19 224 PRO A CA 1
ATOM 1780 C C . PRO A 1 224 ? -41.095 24.748 40.289 1.00 60.19 224 PRO A C 1
ATOM 1782 O O . PRO A 1 224 ? -42.148 24.687 39.653 1.00 60.19 224 PRO A O 1
ATOM 1785 N N . THR A 1 225 ? -40.985 25.459 41.418 1.00 45.72 225 THR A N 1
ATOM 1786 C CA . THR A 1 225 ? -42.078 26.240 42.017 1.00 45.72 225 THR A CA 1
ATOM 1787 C C . THR A 1 225 ? -42.483 27.422 41.130 1.00 45.72 225 THR A C 1
ATOM 1789 O O . THR A 1 225 ? -41.656 28.076 40.494 1.00 45.72 225 THR A O 1
ATOM 1792 N N . THR A 1 226 ? -43.787 27.703 41.103 1.00 45.84 226 THR A N 1
ATOM 1793 C CA . THR A 1 226 ? -44.510 28.543 40.130 1.00 45.84 226 THR A CA 1
ATOM 1794 C C . THR A 1 226 ? -44.012 29.995 39.993 1.00 45.84 226 THR A C 1
ATOM 1796 O O . THR A 1 226 ? -44.350 30.656 39.016 1.00 45.84 226 THR A O 1
ATOM 1799 N N . GLU A 1 227 ? -43.166 30.494 40.900 1.00 41.22 227 GLU A N 1
ATOM 1800 C CA . GLU A 1 227 ? -42.576 31.843 40.824 1.00 41.22 227 GLU A CA 1
ATOM 1801 C C . GLU A 1 227 ? -41.354 31.958 39.891 1.00 41.22 227 GLU A C 1
ATOM 1803 O O . GLU A 1 227 ? -41.015 33.066 39.480 1.00 41.22 227 GLU A O 1
ATOM 1808 N N . GLN A 1 228 ? -40.710 30.850 39.493 1.00 41.78 228 GLN A N 1
ATOM 1809 C CA . GLN A 1 228 ? -39.586 30.877 38.535 1.00 41.78 228 GLN A CA 1
ATOM 1810 C C . GLN A 1 228 ? -40.010 30.774 37.059 1.00 41.78 228 GLN A C 1
ATOM 1812 O O . GLN A 1 228 ? -39.237 31.155 36.182 1.00 41.78 228 GLN A O 1
ATOM 1817 N N . ASN A 1 229 ? -41.239 30.335 36.766 1.00 41.59 229 ASN A N 1
ATOM 1818 C CA . ASN A 1 229 ? -41.713 30.139 35.387 1.00 41.59 229 ASN A CA 1
ATOM 1819 C C . ASN A 1 229 ? -42.067 31.446 34.652 1.00 41.59 229 ASN A C 1
ATOM 1821 O O . ASN A 1 229 ? -42.235 31.437 33.436 1.00 41.59 229 ASN A O 1
ATOM 1825 N N . SER A 1 230 ? -42.173 32.579 35.353 1.00 36.44 230 SER A N 1
ATOM 1826 C CA . SER A 1 230 ? -42.639 33.853 34.780 1.00 36.44 230 SER A CA 1
ATOM 1827 C C . SER A 1 230 ? -41.552 34.693 34.087 1.00 36.44 230 SER A C 1
ATOM 1829 O O . SER A 1 230 ? -41.852 35.785 33.608 1.00 36.44 230 SER A O 1
ATOM 1831 N N . LYS A 1 231 ? -40.298 34.215 34.001 1.00 41.88 231 LYS A N 1
ATOM 1832 C CA . LYS A 1 231 ? -39.172 34.972 33.406 1.00 41.88 231 LYS A CA 1
ATOM 1833 C C . LYS A 1 231 ? -38.487 34.341 32.187 1.00 41.88 231 LYS A C 1
ATOM 1835 O O . LYS A 1 231 ? -37.632 34.995 31.597 1.00 41.88 231 LYS A O 1
ATOM 1840 N N . GLU A 1 232 ? -38.850 33.133 31.765 1.00 49.38 232 GLU A N 1
ATOM 1841 C CA . GLU A 1 232 ? -38.220 32.472 30.610 1.00 49.38 232 GLU A CA 1
ATOM 1842 C C . GLU A 1 232 ? -39.080 32.606 29.339 1.00 49.38 232 GLU A C 1
ATOM 1844 O O . GLU A 1 232 ? -39.695 31.653 28.870 1.00 49.38 232 GLU A O 1
ATOM 1849 N N . LEU A 1 233 ? -39.149 33.818 28.775 1.00 57.34 233 LEU A N 1
ATOM 1850 C CA . LEU A 1 233 ? -39.840 34.063 27.502 1.00 57.34 233 LEU A CA 1
ATOM 1851 C C . LEU A 1 233 ? -38.990 33.624 26.296 1.00 57.34 233 LEU A C 1
ATOM 1853 O O . LEU A 1 233 ? -37.799 33.923 26.212 1.00 57.34 233 LEU A O 1
ATOM 1857 N N . VAL A 1 234 ? -39.627 32.957 25.325 1.00 61.94 234 VAL A N 1
ATOM 1858 C CA . VAL A 1 234 ? -39.040 32.649 24.010 1.00 61.94 234 VAL A CA 1
ATOM 1859 C C . VAL A 1 234 ? -38.846 33.952 23.235 1.00 61.94 234 VAL A C 1
ATOM 1861 O O . VAL A 1 234 ? -39.806 34.679 22.981 1.00 61.94 234 VAL A O 1
ATOM 1864 N N . GLN A 1 235 ? -37.613 34.239 22.819 1.00 69.62 235 GLN A N 1
ATOM 1865 C CA . GLN A 1 235 ? -37.294 35.452 22.069 1.00 69.62 235 GLN A CA 1
ATOM 1866 C C . GLN A 1 235 ? -37.314 35.162 20.563 1.00 69.62 235 GLN A C 1
ATOM 1868 O O . GLN A 1 235 ? -36.560 34.321 20.072 1.00 69.62 235 GLN A O 1
ATOM 1873 N N . ALA A 1 236 ? -38.160 35.869 19.811 1.00 71.06 236 ALA A N 1
ATOM 1874 C CA . ALA A 1 236 ? -38.175 35.822 18.350 1.00 71.06 236 ALA A CA 1
ATOM 1875 C C . ALA A 1 236 ? -37.465 37.055 17.769 1.00 71.06 236 ALA A C 1
ATOM 1877 O O . ALA A 1 236 ? -37.835 38.192 18.054 1.00 71.06 236 ALA A O 1
ATOM 1878 N N . LEU A 1 237 ? -36.448 36.821 16.944 1.00 75.69 237 LEU A N 1
ATOM 1879 C CA . LEU A 1 237 ? -35.665 37.835 16.241 1.00 75.69 237 LEU A CA 1
ATOM 1880 C C . LEU A 1 237 ? -36.001 37.778 14.750 1.00 75.69 237 LEU A C 1
ATOM 1882 O O . LEU A 1 237 ? -35.959 36.706 14.144 1.00 75.69 237 LEU A O 1
ATOM 1886 N N . TRP A 1 238 ? -36.292 38.926 14.145 1.00 77.12 238 TRP A N 1
ATOM 1887 C CA . TRP A 1 238 ? -36.575 39.049 12.713 1.00 77.12 238 TRP A CA 1
ATOM 1888 C C . TRP A 1 238 ? -35.458 39.828 12.023 1.00 77.12 238 TRP A C 1
ATOM 1890 O O . TRP A 1 238 ? -35.038 40.875 12.513 1.00 77.12 238 TRP A O 1
ATOM 1900 N N . PHE A 1 239 ? -34.974 39.324 10.886 1.00 78.00 239 PHE A N 1
ATOM 1901 C CA . PHE A 1 239 ? -33.867 39.943 10.153 1.00 78.00 239 PHE A CA 1
ATOM 1902 C C . PHE A 1 239 ? -34.371 40.725 8.941 1.00 78.00 239 PHE A C 1
ATOM 1904 O O . PHE A 1 239 ? -35.256 40.274 8.211 1.00 78.00 239 PHE A O 1
ATOM 1911 N N . LYS A 1 240 ? -33.777 41.898 8.687 1.00 71.06 240 LYS A N 1
ATOM 1912 C CA . LYS A 1 240 ? -34.109 42.705 7.504 1.00 71.06 240 LYS A CA 1
ATOM 1913 C C . LYS A 1 240 ? -33.557 42.034 6.234 1.00 71.06 240 LYS A C 1
ATOM 1915 O O . LYS A 1 240 ? -32.359 41.746 6.182 1.00 71.06 240 LYS A O 1
ATOM 1920 N N . PRO A 1 241 ? -34.377 41.818 5.188 1.00 63.66 241 PRO A N 1
ATOM 1921 C CA . PRO A 1 241 ? -33.923 41.179 3.958 1.00 63.66 241 PRO A CA 1
ATOM 1922 C C . PRO A 1 241 ? -32.958 42.083 3.180 1.00 63.66 241 PRO A C 1
ATOM 1924 O O . PRO A 1 241 ? -33.233 43.257 2.942 1.00 63.66 241 PRO A O 1
ATOM 1927 N N . ASN A 1 242 ? -31.833 41.527 2.731 1.00 70.38 242 ASN A N 1
ATOM 1928 C CA . ASN A 1 242 ? -30.879 42.207 1.854 1.00 70.38 242 ASN A CA 1
ATOM 1929 C C . ASN A 1 242 ? -31.201 41.884 0.377 1.00 70.38 242 ASN A C 1
ATOM 1931 O O . ASN A 1 242 ? -31.517 40.727 0.071 1.00 70.38 242 ASN A O 1
ATOM 1935 N N . PRO A 1 243 ? -31.111 42.850 -0.560 1.00 63.94 243 PRO A N 1
ATOM 1936 C CA . PRO A 1 243 ? -31.280 42.591 -1.995 1.00 63.94 243 PRO A CA 1
ATOM 1937 C C . PRO A 1 243 ? -30.237 41.628 -2.587 1.00 63.94 243 PRO A C 1
ATOM 1939 O O . PRO A 1 243 ? -30.492 41.026 -3.623 1.00 63.94 243 PRO A O 1
ATOM 1942 N N . THR A 1 244 ? -29.079 41.455 -1.940 1.00 65.62 244 THR A N 1
ATOM 1943 C CA . THR A 1 244 ? -28.027 40.518 -2.395 1.00 65.62 244 THR A CA 1
ATOM 1944 C C . THR A 1 244 ? -28.180 39.089 -1.865 1.00 65.62 244 THR A C 1
ATOM 1946 O O . THR A 1 244 ? -27.457 38.199 -2.314 1.00 65.62 244 THR A O 1
ATOM 1949 N N . ASP A 1 245 ? -29.110 38.852 -0.934 1.00 76.12 245 ASP A N 1
ATOM 1950 C CA . ASP A 1 245 ? -29.343 37.527 -0.361 1.00 76.12 245 ASP A CA 1
ATOM 1951 C C . ASP A 1 245 ? -30.394 36.771 -1.176 1.00 76.12 245 ASP A C 1
ATOM 1953 O O . ASP A 1 245 ? -31.495 37.267 -1.427 1.00 76.12 245 ASP A O 1
ATOM 1957 N N . SER A 1 246 ? -30.058 35.541 -1.558 1.00 77.12 246 SER A N 1
ATOM 1958 C CA . SER A 1 246 ? -30.933 34.670 -2.344 1.00 77.12 246 SER A CA 1
ATOM 1959 C C . SER A 1 246 ? -31.671 33.665 -1.452 1.00 77.12 246 SER A C 1
ATOM 1961 O O . SER A 1 246 ? -31.142 33.271 -0.406 1.00 77.12 246 SER A O 1
ATOM 1963 N N . PRO A 1 247 ? -32.880 33.215 -1.828 1.00 77.75 247 PRO A N 1
ATOM 1964 C CA . PRO A 1 247 ? -33.472 32.032 -1.213 1.00 77.75 247 PRO A CA 1
ATOM 1965 C C . PRO A 1 247 ? -32.599 30.798 -1.489 1.00 77.75 247 PRO A C 1
ATOM 1967 O O . PRO A 1 247 ? -31.918 30.727 -2.515 1.00 77.75 247 PRO A O 1
ATOM 1970 N N . ILE A 1 248 ? -32.641 29.802 -0.599 1.00 75.69 248 ILE A N 1
ATOM 1971 C CA . ILE A 1 248 ? -31.947 28.526 -0.817 1.00 75.69 248 ILE A CA 1
ATOM 1972 C C . ILE A 1 248 ? -32.491 27.893 -2.099 1.00 75.69 248 ILE A C 1
ATOM 1974 O O . ILE A 1 248 ? -33.697 27.647 -2.227 1.00 75.69 248 ILE A O 1
ATOM 1978 N N . SER A 1 249 ? -31.596 27.621 -3.045 1.00 69.75 249 SER A N 1
ATOM 1979 C CA . SER A 1 249 ? -31.920 27.051 -4.349 1.00 69.75 249 SER A CA 1
ATOM 1980 C C . SER A 1 249 ? -30.976 25.910 -4.711 1.00 69.75 249 SER A C 1
ATOM 1982 O O . SER A 1 249 ? -29.816 25.866 -4.306 1.00 69.75 249 SER A O 1
ATOM 1984 N N . SER A 1 250 ? -31.477 24.954 -5.493 1.00 62.28 250 SER A N 1
ATOM 1985 C CA . SER A 1 250 ? -30.632 23.934 -6.111 1.00 62.28 250 SER A CA 1
ATOM 1986 C C . SER A 1 250 ? -29.921 24.535 -7.326 1.00 62.28 250 SER A C 1
ATOM 1988 O O . SER A 1 250 ? -30.592 24.913 -8.285 1.00 62.28 250 SER A O 1
ATOM 1990 N N . ILE A 1 251 ? -28.584 24.561 -7.333 1.00 56.31 251 ILE A N 1
ATOM 1991 C CA . ILE A 1 251 ? -27.786 25.148 -8.434 1.00 56.31 251 ILE A CA 1
ATOM 1992 C C . ILE A 1 251 ? -28.125 24.558 -9.816 1.00 56.31 251 ILE A C 1
ATOM 1994 O O . ILE A 1 251 ? -28.078 25.268 -10.812 1.00 56.31 251 ILE A O 1
ATOM 1998 N N . LEU A 1 252 ? -28.484 23.273 -9.888 1.00 51.53 252 LEU A N 1
ATOM 1999 C CA . LEU A 1 252 ? -28.770 22.564 -11.147 1.00 51.53 252 LEU A CA 1
ATOM 2000 C C . LEU A 1 252 ? -30.278 22.319 -11.381 1.00 51.53 252 LEU A C 1
ATOM 2002 O O . LEU A 1 252 ? -30.651 21.505 -12.227 1.00 51.53 252 LEU A O 1
ATOM 2006 N N . GLY A 1 253 ? -31.150 22.988 -10.619 1.00 50.94 253 GLY A N 1
ATOM 2007 C CA . GLY A 1 253 ? -32.600 22.794 -10.691 1.00 50.94 253 GLY A CA 1
ATOM 2008 C C . GLY A 1 253 ? -33.085 21.404 -10.225 1.00 50.94 253 GLY A C 1
ATOM 2009 O O . GLY A 1 253 ? -32.297 20.587 -9.736 1.00 50.94 253 GLY A O 1
ATOM 2010 N N . PRO A 1 254 ? -34.389 21.102 -10.392 1.00 41.00 254 PRO A N 1
ATOM 2011 C CA . PRO A 1 254 ? -35.016 19.858 -9.924 1.00 41.00 254 PRO A CA 1
ATOM 2012 C C . PRO A 1 254 ? -34.504 18.582 -10.623 1.00 41.00 254 PRO A C 1
ATOM 2014 O O . PRO A 1 254 ? -34.647 17.490 -10.081 1.00 41.00 254 PRO A O 1
ATOM 2017 N N . ASN A 1 255 ? -33.837 18.711 -11.777 1.00 47.56 255 ASN A N 1
ATOM 2018 C CA . ASN A 1 255 ? -33.248 17.607 -12.548 1.00 47.56 255 ASN A CA 1
ATOM 2019 C C . ASN A 1 255 ? -31.714 17.623 -12.487 1.00 47.56 255 ASN A C 1
ATOM 2021 O O . ASN A 1 255 ? -31.033 17.426 -13.496 1.00 47.56 255 ASN A O 1
ATOM 2025 N N . SER A 1 256 ? -31.160 17.877 -11.301 1.00 53.97 256 SER A N 1
ATOM 2026 C CA . SER A 1 256 ? -29.727 18.110 -11.098 1.00 53.97 256 SER A CA 1
ATOM 2027 C C . SER A 1 256 ? -28.824 16.999 -11.637 1.00 53.97 256 SER A C 1
ATOM 2029 O O . SER A 1 256 ? -27.746 17.285 -12.148 1.00 53.97 256 SER A O 1
ATOM 2031 N N . TRP A 1 257 ? -29.274 15.743 -11.603 1.00 54.88 257 TRP A N 1
ATOM 2032 C CA . TRP A 1 257 ? -28.538 14.607 -12.161 1.00 54.88 257 TRP A CA 1
ATOM 2033 C C . TRP A 1 257 ? -28.457 14.637 -13.694 1.00 54.88 257 TRP A C 1
ATOM 2035 O O . TRP A 1 257 ? -27.438 14.239 -14.254 1.00 54.88 257 TRP A O 1
ATOM 2045 N N . LEU A 1 258 ? -29.506 15.127 -14.363 1.00 53.62 258 LEU A N 1
ATOM 2046 C CA . LEU A 1 258 ? -29.593 15.207 -15.819 1.00 53.62 258 LEU A CA 1
ATOM 2047 C C . LEU A 1 258 ? -28.691 16.330 -16.328 1.00 53.62 258 LEU A C 1
ATOM 2049 O O . LEU A 1 258 ? -27.907 16.119 -17.243 1.00 53.62 258 LEU A O 1
ATOM 2053 N N . TRP A 1 259 ? -28.720 17.491 -15.670 1.00 55.78 259 TRP A N 1
ATOM 2054 C CA . TRP A 1 259 ? -27.814 18.598 -15.975 1.00 55.78 259 TRP A CA 1
ATOM 2055 C C . TRP A 1 259 ? -26.365 18.278 -15.630 1.00 55.78 259 TRP A C 1
ATOM 2057 O O . TRP A 1 259 ? -25.479 18.621 -16.402 1.00 55.78 259 TRP A O 1
ATOM 2067 N N . LEU A 1 260 ? -26.102 17.560 -14.533 1.00 56.97 260 LEU A N 1
ATOM 2068 C CA . LEU A 1 260 ? -24.756 17.072 -14.236 1.00 56.97 260 LEU A CA 1
ATOM 2069 C C . LEU A 1 260 ? -24.283 16.094 -15.321 1.00 56.97 260 LEU A C 1
ATOM 2071 O O . LEU A 1 260 ? -23.157 16.211 -15.791 1.00 56.97 260 LEU A O 1
ATOM 2075 N N . ALA A 1 261 ? -25.144 15.177 -15.774 1.00 59.09 261 ALA A N 1
ATOM 2076 C CA . ALA A 1 261 ? -24.835 14.268 -16.875 1.00 59.09 261 ALA A CA 1
ATOM 2077 C C . ALA A 1 261 ? -24.605 15.018 -18.195 1.00 59.09 261 ALA A C 1
ATOM 2079 O O . ALA A 1 261 ? -23.669 14.685 -18.917 1.00 59.09 261 ALA A O 1
ATOM 2080 N N . VAL A 1 262 ? -25.397 16.053 -18.488 1.00 68.06 262 VAL A N 1
ATOM 2081 C CA . VAL A 1 262 ? -25.237 16.912 -19.670 1.00 68.06 262 VAL A CA 1
ATOM 2082 C C . VAL A 1 262 ? -23.949 17.722 -19.586 1.00 68.06 262 VAL A C 1
ATOM 2084 O O . VAL A 1 262 ? -23.226 17.743 -20.566 1.00 68.06 262 VAL A O 1
ATOM 2087 N N . VAL A 1 263 ? -23.607 18.319 -18.441 1.00 61.19 263 VAL A N 1
ATOM 2088 C CA . VAL A 1 263 ? -22.351 19.067 -18.239 1.00 61.19 263 VAL A CA 1
ATOM 2089 C C . VAL A 1 263 ? -21.140 18.143 -18.334 1.00 61.19 263 VAL A C 1
ATOM 2091 O O . VAL A 1 263 ? -20.148 18.505 -18.960 1.00 61.19 263 VAL A O 1
ATOM 2094 N N . ILE A 1 264 ? -21.215 16.936 -17.766 1.00 59.16 264 ILE A N 1
ATOM 2095 C CA . ILE A 1 264 ? -20.156 15.925 -17.887 1.00 59.16 264 ILE A CA 1
ATOM 2096 C C . ILE A 1 264 ? -20.009 15.495 -19.351 1.00 59.16 264 ILE A C 1
ATOM 2098 O O . ILE A 1 264 ? -18.893 15.445 -19.863 1.00 59.16 264 ILE A O 1
ATOM 2102 N N . SER A 1 265 ? -21.122 15.232 -20.037 1.00 61.06 265 SER A N 1
ATOM 2103 C CA . SER A 1 265 ? -21.117 14.770 -21.429 1.00 61.06 265 SER A CA 1
ATOM 2104 C C . SER A 1 265 ? -20.667 15.870 -22.389 1.00 61.06 265 SER A C 1
ATOM 2106 O O . SER A 1 265 ? -19.817 15.625 -23.237 1.00 61.06 265 SER A O 1
ATOM 2108 N N . SER A 1 266 ? -21.165 17.096 -22.234 1.00 63.09 266 SER A N 1
ATOM 2109 C CA . SER A 1 266 ? -20.805 18.241 -23.071 1.00 63.09 266 SER A CA 1
ATOM 2110 C C . SER A 1 266 ? -19.365 18.673 -22.836 1.00 63.09 266 SER A C 1
ATOM 2112 O O . SER A 1 266 ? -18.658 18.932 -23.801 1.00 63.09 266 SER A O 1
ATOM 2114 N N . SER A 1 267 ? -18.877 18.662 -21.593 1.00 57.56 267 SER A N 1
ATOM 2115 C CA . SER A 1 267 ? -17.473 18.975 -21.299 1.00 57.56 267 SER A CA 1
ATOM 2116 C C . SER A 1 267 ? -16.525 17.892 -21.809 1.00 57.56 267 SER A C 1
ATOM 2118 O O . SER A 1 267 ? -15.439 18.215 -22.282 1.00 57.56 267 SER A O 1
ATOM 2120 N N . PHE A 1 268 ? -16.935 16.619 -21.780 1.00 57.31 268 PHE A N 1
ATOM 2121 C CA . PHE A 1 268 ? -16.178 15.528 -22.396 1.00 57.31 268 PHE A CA 1
ATOM 2122 C C . PHE A 1 268 ? -16.146 15.658 -23.925 1.00 57.31 268 PHE A C 1
ATOM 2124 O O . PHE A 1 268 ? -15.086 15.516 -24.527 1.00 57.31 268 PHE A O 1
ATOM 2131 N N . ILE A 1 269 ? -17.270 16.015 -24.553 1.00 62.78 269 ILE A N 1
ATOM 2132 C CA . ILE A 1 269 ? -17.352 16.272 -25.998 1.00 62.78 269 ILE A CA 1
ATOM 2133 C C . ILE A 1 269 ? -16.513 17.497 -26.386 1.00 62.78 269 ILE A C 1
ATOM 2135 O O . ILE A 1 269 ? -15.723 17.411 -27.319 1.00 62.78 269 ILE A O 1
ATOM 2139 N N . ILE A 1 270 ? -16.601 18.609 -25.651 1.00 60.34 270 ILE A N 1
ATOM 2140 C CA . ILE A 1 270 ? -15.786 19.813 -25.880 1.00 60.34 270 ILE A CA 1
ATOM 2141 C C . ILE A 1 270 ? -14.299 19.504 -25.687 1.00 60.34 270 ILE A C 1
ATOM 2143 O O . ILE A 1 270 ? -13.484 19.979 -26.467 1.00 60.34 270 ILE A O 1
ATOM 2147 N N . PHE A 1 271 ? -13.930 18.675 -24.708 1.00 56.53 271 PHE A N 1
ATOM 2148 C CA . PHE A 1 271 ? -12.553 18.215 -24.514 1.00 56.53 271 PHE A CA 1
ATOM 2149 C C . PHE A 1 271 ? -12.055 17.360 -25.689 1.00 56.53 271 PHE A C 1
ATOM 2151 O O . PHE A 1 271 ? -10.941 17.573 -26.164 1.00 56.53 271 PHE A O 1
ATOM 2158 N N . LEU A 1 272 ? -12.885 16.449 -26.211 1.00 54.41 272 LEU A N 1
ATOM 2159 C CA . LEU A 1 272 ? -12.575 15.675 -27.418 1.00 54.41 272 LEU A CA 1
ATOM 2160 C C . LEU A 1 272 ? -12.458 16.571 -28.660 1.00 54.41 272 LEU A C 1
ATOM 2162 O O . LEU A 1 272 ? -11.551 16.371 -29.464 1.00 54.41 272 LEU A O 1
ATOM 2166 N N . ILE A 1 273 ? -13.314 17.587 -28.789 1.00 59.25 273 ILE A N 1
ATOM 2167 C CA . ILE A 1 273 ? -13.254 18.586 -29.864 1.00 59.25 273 ILE A CA 1
ATOM 2168 C C . ILE A 1 273 ? -11.993 19.446 -29.729 1.00 59.25 273 ILE A C 1
ATOM 2170 O O . ILE A 1 273 ? -11.311 19.656 -30.724 1.00 59.25 273 ILE A O 1
ATOM 2174 N N . LEU A 1 274 ? -11.618 19.893 -28.525 1.00 49.19 274 LEU A N 1
ATOM 2175 C CA . LEU A 1 274 ? -10.384 20.653 -28.293 1.00 49.19 274 LEU A CA 1
ATOM 2176 C C . LEU A 1 274 ? -9.144 19.815 -28.618 1.00 49.19 274 LEU A C 1
ATOM 2178 O O . LEU A 1 274 ? -8.216 20.326 -29.235 1.00 49.19 274 LEU A O 1
ATOM 2182 N N . ILE A 1 275 ? -9.131 18.531 -28.245 1.00 52.56 275 ILE A N 1
ATOM 2183 C CA . ILE A 1 275 ? -8.077 17.585 -28.641 1.00 52.56 275 ILE A CA 1
ATOM 2184 C C . ILE A 1 275 ? -8.054 17.412 -30.159 1.00 52.56 275 ILE A C 1
ATOM 2186 O O . ILE A 1 275 ? -6.973 17.376 -30.739 1.00 52.56 275 ILE A O 1
ATOM 2190 N N . GLY A 1 276 ? -9.222 17.343 -30.801 1.00 46.28 276 GLY A N 1
ATOM 2191 C CA . GLY A 1 276 ? -9.357 17.309 -32.254 1.00 46.28 276 GLY A CA 1
ATOM 2192 C C . GLY A 1 276 ? -8.760 18.551 -32.912 1.00 46.28 276 GLY A C 1
ATOM 2193 O O . GLY A 1 276 ? -7.899 18.409 -33.769 1.00 46.28 276 GLY A O 1
ATOM 2194 N N . ILE A 1 277 ? -9.131 19.749 -32.446 1.00 49.09 277 ILE A N 1
ATOM 2195 C CA . ILE A 1 277 ? -8.672 21.049 -32.960 1.00 49.09 277 ILE A CA 1
ATOM 2196 C C . ILE A 1 277 ? -7.165 21.227 -32.747 1.00 49.09 277 ILE A C 1
ATOM 2198 O O . ILE A 1 277 ? -6.454 21.558 -33.696 1.00 49.09 277 ILE A O 1
ATOM 2202 N N . ILE A 1 278 ? -6.666 20.961 -31.534 1.00 47.50 278 ILE A N 1
ATOM 2203 C CA . ILE A 1 278 ? -5.231 20.996 -31.200 1.00 47.50 278 ILE A CA 1
ATOM 2204 C C . ILE A 1 278 ? -4.479 19.938 -32.013 1.00 47.50 278 ILE A C 1
ATOM 2206 O O . ILE A 1 278 ? -3.370 20.193 -32.477 1.00 47.50 278 ILE A O 1
ATOM 2210 N N . GLY A 1 279 ? -5.097 18.780 -32.248 1.00 42.16 279 GLY A N 1
ATOM 2211 C CA . GLY A 1 279 ? -4.608 17.762 -33.164 1.00 42.16 279 GLY A CA 1
ATOM 2212 C C . GLY A 1 279 ? -4.454 18.314 -34.578 1.00 42.16 279 GLY A C 1
ATOM 2213 O O . GLY A 1 279 ? -3.354 18.318 -35.110 1.00 42.16 279 GLY A O 1
ATOM 2214 N N . THR A 1 280 ? -5.499 18.876 -35.177 1.00 41.59 280 THR A N 1
ATOM 2215 C CA . THR A 1 280 ? -5.429 19.447 -36.534 1.00 41.59 280 THR A CA 1
ATOM 2216 C C . THR A 1 280 ? -4.448 20.615 -36.669 1.00 41.59 280 THR A C 1
ATOM 2218 O O . THR A 1 280 ? -3.758 20.684 -37.679 1.00 41.59 280 THR A O 1
ATOM 2221 N N . TYR A 1 281 ? -4.312 21.487 -35.662 1.00 42.91 281 TYR A N 1
ATOM 2222 C CA . TYR A 1 281 ? -3.398 22.640 -35.720 1.00 42.91 281 TYR A CA 1
ATOM 2223 C C . TYR A 1 281 ? -1.916 22.290 -35.501 1.00 42.91 281 TYR A C 1
ATOM 2225 O O . TYR A 1 281 ? -1.050 23.059 -35.912 1.00 42.91 281 TYR A O 1
ATOM 2233 N N . TYR A 1 282 ? -1.604 21.152 -34.867 1.00 43.59 282 TYR A N 1
ATOM 2234 C CA . TYR A 1 282 ? -0.220 20.749 -34.562 1.00 43.59 282 TYR A CA 1
ATOM 2235 C C . TYR A 1 282 ? 0.248 19.462 -35.272 1.00 43.59 282 TYR A C 1
ATOM 2237 O O . TYR A 1 282 ? 1.434 19.138 -35.188 1.00 43.59 282 TYR A O 1
ATOM 2245 N N . ILE A 1 283 ? -0.637 18.718 -35.953 1.00 43.38 283 ILE A N 1
ATOM 2246 C CA . ILE A 1 283 ? -0.325 17.418 -36.590 1.00 43.38 283 ILE A CA 1
ATOM 2247 C C . ILE A 1 283 ? -0.081 17.534 -38.109 1.00 43.38 283 ILE A C 1
ATOM 2249 O O . ILE A 1 283 ? 0.630 16.693 -38.654 1.00 43.38 283 ILE A O 1
ATOM 2253 N N . TYR A 1 284 ? -0.554 18.589 -38.785 1.00 35.09 284 TYR A N 1
ATOM 2254 C CA . TYR A 1 284 ? -0.221 18.875 -40.191 1.00 35.09 284 TYR A CA 1
ATOM 2255 C C . TYR A 1 284 ? 0.350 20.292 -40.343 1.00 35.09 284 TYR A C 1
ATOM 2257 O O . TYR A 1 284 ? -0.407 21.256 -40.230 1.00 35.09 284 TYR A O 1
ATOM 2265 N N . PRO A 1 285 ? 1.648 20.474 -40.651 1.00 33.03 285 PRO A N 1
ATOM 2266 C CA . PRO A 1 285 ? 2.088 21.720 -41.251 1.00 33.03 285 PRO A CA 1
ATOM 2267 C C . PRO A 1 285 ? 1.624 21.689 -42.711 1.00 33.03 285 PRO A C 1
ATOM 2269 O O . PRO A 1 285 ? 2.277 21.097 -43.566 1.00 33.03 285 PRO A O 1
ATOM 2272 N N . ILE A 1 286 ? 0.457 22.269 -42.994 1.00 32.47 286 ILE A N 1
ATOM 2273 C CA . ILE A 1 286 ? 0.150 22.681 -44.364 1.00 32.47 286 ILE A CA 1
ATOM 2274 C C . ILE A 1 286 ? 1.060 23.872 -44.649 1.00 32.47 286 ILE A C 1
ATOM 2276 O O . ILE A 1 286 ? 1.011 24.887 -43.952 1.00 32.47 286 ILE A O 1
ATOM 2280 N N . ASP A 1 287 ? 1.921 23.703 -45.645 1.00 39.09 287 ASP A N 1
ATOM 2281 C CA . ASP A 1 287 ? 2.751 24.755 -46.208 1.00 39.09 287 ASP A CA 1
ATOM 2282 C C . ASP A 1 287 ? 1.824 25.851 -46.757 1.00 39.09 287 ASP A C 1
ATOM 2284 O O . ASP A 1 287 ? 1.147 25.663 -47.766 1.00 39.09 287 ASP A O 1
ATOM 2288 N N . HIS A 1 288 ? 1.705 26.970 -46.041 1.00 34.06 288 HIS A N 1
ATOM 2289 C CA . HIS A 1 288 ? 0.859 28.094 -46.442 1.00 34.06 288 HIS A CA 1
ATOM 2290 C C . HIS A 1 288 ? 1.727 29.333 -46.646 1.00 34.06 288 HIS A C 1
ATOM 2292 O O . HIS A 1 288 ? 1.642 30.325 -45.924 1.00 34.06 288 HIS A O 1
ATOM 2298 N N . ASN A 1 289 ? 2.564 29.278 -47.681 1.00 34.25 289 ASN A N 1
ATOM 2299 C CA . ASN A 1 289 ? 3.059 30.476 -48.343 1.00 34.25 289 ASN A CA 1
ATOM 2300 C C . ASN A 1 289 ? 2.317 30.654 -49.672 1.00 34.25 289 ASN A C 1
ATOM 2302 O O . ASN A 1 289 ? 2.840 30.398 -50.747 1.00 34.25 289 ASN A O 1
ATOM 2306 N N . THR A 1 290 ? 1.038 31.009 -49.572 1.00 38.81 290 THR A N 1
ATOM 2307 C CA . THR A 1 290 ? 0.192 31.645 -50.600 1.00 38.81 290 THR A CA 1
ATOM 2308 C C . THR A 1 290 ? -1.165 31.921 -49.945 1.00 38.81 290 THR A C 1
ATOM 2310 O O . THR A 1 290 ? -1.612 31.147 -49.108 1.00 38.81 290 THR A O 1
ATOM 2313 N N . ASN A 1 291 ? -1.801 33.043 -50.279 1.00 32.75 291 ASN A N 1
ATOM 2314 C CA . ASN A 1 291 ? -3.071 33.551 -49.723 1.00 32.75 291 ASN A CA 1
ATOM 2315 C C . ASN A 1 291 ? -3.000 34.319 -48.396 1.00 32.75 291 ASN A C 1
ATOM 2317 O O . ASN A 1 291 ? -3.869 34.231 -47.534 1.00 32.75 291 ASN A O 1
ATOM 2321 N N . LYS A 1 292 ? -2.029 35.229 -48.308 1.00 34.75 292 LYS A N 1
ATOM 2322 C CA . LYS A 1 292 ? -2.131 36.430 -47.468 1.00 34.75 292 LYS A CA 1
ATOM 2323 C C . LYS A 1 292 ? -2.705 37.588 -48.298 1.00 34.75 292 LYS A C 1
ATOM 2325 O O . LYS A 1 292 ? -1.990 38.536 -48.591 1.00 34.75 292 LYS A O 1
ATOM 2330 N N . LYS A 1 293 ? -3.953 37.461 -48.765 1.00 36.38 293 LYS A N 1
ATOM 2331 C CA . LYS A 1 293 ? -4.770 38.529 -49.391 1.00 36.38 293 LYS A CA 1
ATOM 2332 C C . LYS A 1 293 ? -6.148 37.955 -49.754 1.00 36.38 293 LYS A C 1
ATOM 2334 O O . LYS A 1 293 ? -6.374 37.641 -50.911 1.00 36.38 293 LYS A O 1
ATOM 2339 N N . GLN A 1 294 ? -7.038 37.779 -48.771 1.00 34.78 294 GLN A N 1
ATOM 2340 C CA . GLN A 1 294 ? -8.488 37.857 -49.043 1.00 34.78 294 GLN A CA 1
ATOM 2341 C C . GLN A 1 294 ? -9.410 37.912 -47.816 1.00 34.78 294 GLN A C 1
ATOM 2343 O O . GLN A 1 294 ? -10.516 38.404 -47.963 1.00 34.78 294 GLN A O 1
ATOM 2348 N N . ASN A 1 295 ? -8.980 37.556 -46.600 1.00 32.19 295 ASN A N 1
ATOM 2349 C CA . ASN A 1 295 ? -9.907 37.524 -45.450 1.00 32.19 295 ASN A CA 1
ATOM 2350 C C . ASN A 1 295 ? -9.611 38.600 -44.395 1.00 32.19 295 ASN A C 1
ATOM 2352 O O . ASN A 1 295 ? -9.484 38.313 -43.210 1.00 32.19 295 ASN A O 1
ATOM 2356 N N . ALA A 1 296 ? -9.490 39.851 -44.843 1.00 33.47 296 ALA A N 1
ATOM 2357 C CA . ALA A 1 296 ? -9.430 41.035 -43.979 1.00 33.47 296 ALA A CA 1
ATOM 2358 C C . ALA A 1 296 ? -10.680 41.927 -44.131 1.00 33.47 296 ALA A C 1
ATOM 2360 O O . ALA A 1 296 ? -10.596 43.135 -43.929 1.00 33.47 296 ALA A O 1
ATOM 2361 N N . GLN A 1 297 ? -11.827 41.351 -44.517 1.00 35.22 297 GLN A N 1
ATOM 2362 C CA . GLN A 1 297 ? -13.024 42.131 -44.861 1.00 35.22 297 GLN A CA 1
ATOM 2363 C C . GLN A 1 297 ? -14.365 41.628 -44.297 1.00 35.22 297 GLN A C 1
ATOM 2365 O O . GLN A 1 297 ? -15.392 42.197 -44.637 1.00 35.22 297 GLN A O 1
ATOM 2370 N N . GLU A 1 298 ? -14.383 40.673 -43.362 1.00 34.31 298 GLU A N 1
ATOM 2371 C CA . GLU A 1 298 ? -15.627 40.219 -42.698 1.00 34.31 298 GLU A CA 1
ATOM 2372 C C . GLU A 1 298 ? -15.534 40.239 -41.162 1.00 34.31 298 GLU A C 1
ATOM 2374 O O . GLU A 1 298 ? -16.025 39.358 -40.466 1.00 34.31 298 GLU A O 1
ATOM 2379 N N . ALA A 1 299 ? -14.883 41.262 -40.604 1.00 30.84 299 ALA A N 1
ATOM 2380 C CA . ALA A 1 299 ? -14.865 41.507 -39.155 1.00 30.84 299 ALA A CA 1
ATOM 2381 C C . ALA A 1 299 ? -15.339 42.922 -38.789 1.00 30.84 299 ALA A C 1
ATOM 2383 O O . ALA A 1 299 ? -14.947 43.461 -37.761 1.00 30.84 299 ALA A O 1
ATOM 2384 N N . ASN A 1 300 ? -16.172 43.526 -39.639 1.00 34.88 300 ASN A N 1
ATOM 2385 C CA . ASN A 1 300 ? -16.842 44.793 -39.368 1.00 34.88 300 ASN A CA 1
ATOM 2386 C C . ASN A 1 300 ? -18.224 44.778 -40.018 1.00 34.88 300 ASN A C 1
ATOM 2388 O O . ASN A 1 300 ? -18.376 45.274 -41.129 1.00 34.88 300 ASN A O 1
ATOM 2392 N N . GLN A 1 301 ? -19.220 44.216 -39.331 1.00 30.34 301 GLN A N 1
ATOM 2393 C CA . GLN A 1 301 ? -20.595 44.709 -39.402 1.00 30.34 301 GLN A CA 1
ATOM 2394 C C . GLN A 1 301 ? -21.491 44.045 -38.350 1.00 30.34 301 GLN A C 1
ATOM 2396 O O . GLN A 1 301 ? -21.361 42.865 -38.047 1.00 30.34 301 GLN A O 1
ATOM 2401 N N . ILE A 1 302 ? -22.434 44.854 -37.866 1.00 31.59 302 ILE A N 1
ATOM 2402 C CA . ILE A 1 302 ? -23.532 44.558 -36.937 1.00 31.59 302 ILE A CA 1
ATOM 2403 C C . ILE A 1 302 ? -23.161 44.677 -35.451 1.00 31.59 302 ILE A C 1
ATOM 2405 O O . ILE A 1 302 ? -23.089 43.726 -34.676 1.00 31.59 302 ILE A O 1
ATOM 2409 N N . GLN A 1 303 ? -22.997 45.940 -35.063 1.00 30.50 303 GLN A N 1
ATOM 2410 C CA . GLN A 1 303 ? -23.478 46.461 -33.788 1.00 30.50 303 GLN A CA 1
ATOM 2411 C C . GLN A 1 303 ? -24.991 46.756 -33.923 1.00 30.50 303 GLN A C 1
ATOM 2413 O O . GLN A 1 303 ? -25.439 47.130 -35.006 1.00 30.50 303 GLN A O 1
ATOM 2418 N N . ASN A 1 304 ? -25.712 46.669 -32.799 1.00 26.89 304 ASN A N 1
ATOM 2419 C CA . ASN A 1 304 ? -27.068 47.178 -32.520 1.00 26.89 304 ASN A CA 1
ATOM 2420 C C . ASN A 1 304 ? -28.260 46.232 -32.752 1.00 26.89 304 ASN A C 1
ATOM 2422 O O . ASN A 1 304 ? -28.818 46.154 -33.841 1.00 26.89 304 ASN A O 1
ATOM 2426 N N . LEU A 1 305 ? -28.745 45.654 -31.649 1.00 28.61 305 LEU A N 1
ATOM 2427 C CA . LEU A 1 305 ? -30.177 45.596 -31.351 1.00 28.61 305 LEU A CA 1
ATOM 2428 C C . LEU A 1 305 ? -30.374 45.611 -29.827 1.00 28.61 305 LEU A C 1
ATOM 2430 O O . LEU A 1 305 ? -30.009 44.675 -29.118 1.00 28.61 305 LEU A O 1
ATOM 2434 N N . GLU A 1 306 ? -30.895 46.737 -29.344 1.00 27.83 306 GLU A N 1
ATOM 2435 C CA . GLU A 1 306 ? -31.541 46.887 -28.041 1.00 27.83 306 GLU A CA 1
ATOM 2436 C C . GLU A 1 306 ? -32.909 46.175 -28.012 1.00 27.83 306 GLU A C 1
ATOM 2438 O O . GLU A 1 306 ? -33.453 45.820 -29.057 1.00 27.83 306 GLU A O 1
ATOM 2443 N N . VAL A 1 307 ? -33.494 46.132 -26.801 1.00 27.36 307 VAL A N 1
ATOM 2444 C CA . VAL A 1 307 ? -34.888 45.783 -26.439 1.00 27.36 307 VAL A CA 1
ATOM 2445 C C . VAL A 1 307 ? -35.077 44.268 -26.209 1.00 27.36 307 VAL A C 1
ATOM 2447 O O . VAL A 1 307 ? -34.754 43.459 -27.061 1.00 27.36 307 VAL A O 1
ATOM 2450 N N . SER A 1 308 ? -35.584 43.738 -25.090 1.00 24.89 308 SER A N 1
ATOM 2451 C CA . SER A 1 308 ? -36.475 44.241 -24.032 1.00 24.89 308 SER A CA 1
ATOM 2452 C C . SER A 1 308 ? -36.361 43.351 -22.782 1.00 24.89 308 SER A C 1
ATOM 2454 O O . SER A 1 308 ? -36.256 42.129 -22.873 1.00 24.89 308 SER A O 1
ATOM 2456 N N . THR A 1 309 ? -36.446 43.957 -21.601 1.00 24.33 309 THR A N 1
ATOM 2457 C CA . THR A 1 309 ? -36.785 43.287 -20.341 1.00 24.33 309 THR A CA 1
ATOM 2458 C C . THR A 1 309 ? -38.297 43.031 -20.285 1.00 24.33 309 THR A C 1
ATOM 2460 O O . THR A 1 309 ? -39.064 43.978 -20.459 1.00 24.33 309 THR A O 1
ATOM 2463 N N . PRO A 1 310 ? -38.775 41.807 -19.995 1.00 27.48 310 PRO A N 1
ATOM 2464 C CA . PRO A 1 310 ? -40.160 41.618 -19.601 1.00 27.48 310 PRO A CA 1
ATOM 2465 C C . PRO A 1 310 ? -40.321 42.029 -18.135 1.00 27.48 310 PRO A C 1
ATOM 2467 O O . PRO A 1 310 ? -39.791 41.406 -17.213 1.00 27.48 310 PRO A O 1
ATOM 2470 N N . THR A 1 311 ? -41.063 43.111 -17.942 1.00 27.55 311 THR A N 1
ATOM 2471 C CA . THR A 1 311 ? -41.706 43.499 -16.691 1.00 27.55 311 THR A CA 1
ATOM 2472 C C . THR A 1 311 ? -42.651 42.384 -16.235 1.00 27.55 311 THR A C 1
ATOM 2474 O O . THR A 1 311 ? -43.754 42.223 -16.747 1.00 27.55 311 THR A O 1
ATOM 2477 N N . GLY A 1 312 ? -42.206 41.604 -15.250 1.00 26.94 312 GLY A N 1
ATOM 2478 C CA . GLY A 1 312 ? -43.066 40.787 -14.399 1.00 26.94 312 GLY A CA 1
ATOM 2479 C C . GLY A 1 312 ? -43.469 41.597 -13.170 1.00 26.94 312 GLY A C 1
ATOM 2480 O O . GLY A 1 312 ? -42.614 42.051 -12.416 1.00 26.94 312 GLY A O 1
ATOM 2481 N N . SER A 1 313 ? -44.771 41.805 -13.029 1.00 27.80 313 SER A N 1
ATOM 2482 C CA . SER A 1 313 ? -45.491 42.582 -12.016 1.00 27.80 313 SER A CA 1
ATOM 2483 C C . SER A 1 313 ? -45.045 42.387 -10.553 1.00 27.80 313 SER A C 1
ATOM 2485 O O . SER A 1 313 ? -44.657 41.282 -10.168 1.00 27.80 313 SER A O 1
ATOM 2487 N N . PRO A 1 314 ? -45.206 43.422 -9.704 1.00 26.98 314 PRO A N 1
ATOM 2488 C CA . PRO A 1 314 ? -44.993 43.319 -8.266 1.00 26.98 314 PRO A CA 1
ATOM 2489 C C . PRO A 1 314 ? -46.042 42.393 -7.636 1.00 26.98 314 PRO A C 1
ATOM 2491 O O . PRO A 1 314 ? -47.244 42.585 -7.815 1.00 26.98 314 PRO A O 1
ATOM 2494 N N . LEU A 1 315 ? -45.588 41.396 -6.876 1.00 26.59 315 LEU A N 1
ATOM 2495 C CA . LEU A 1 315 ? -46.440 40.724 -5.895 1.00 26.59 315 LEU A CA 1
ATOM 2496 C C . LEU A 1 315 ? -46.772 41.719 -4.766 1.00 26.59 315 LEU A C 1
ATOM 2498 O O . LEU A 1 315 ? -45.922 42.540 -4.409 1.00 26.59 315 LEU A O 1
ATOM 2502 N N . PRO A 1 316 ? -48.001 41.684 -4.228 1.00 27.09 316 PRO A N 1
ATOM 2503 C CA . PRO A 1 316 ? -48.546 42.743 -3.393 1.00 27.09 316 PRO A CA 1
ATOM 2504 C C . PRO A 1 316 ? -47.758 42.895 -2.091 1.00 27.09 316 PRO A C 1
ATOM 2506 O O . PRO A 1 316 ? -47.614 41.965 -1.297 1.00 27.09 316 PRO A O 1
ATOM 2509 N N . SER A 1 317 ? -47.281 44.114 -1.856 1.00 25.42 317 SER A N 1
ATOM 2510 C CA . SER A 1 317 ? -46.703 44.590 -0.602 1.00 25.42 317 SER A CA 1
ATOM 2511 C C . SER A 1 317 ? -47.795 44.812 0.447 1.00 25.42 317 SER A C 1
ATOM 2513 O O . SER A 1 317 ? -48.021 45.936 0.890 1.00 25.42 317 SER A O 1
ATOM 2515 N N . SER A 1 318 ? -48.515 43.757 0.820 1.00 27.39 318 SER A N 1
ATOM 2516 C CA . SER A 1 318 ? -49.614 43.858 1.782 1.00 27.39 318 SER A CA 1
ATOM 2517 C C . SER A 1 318 ? -49.518 42.835 2.905 1.00 27.39 318 SER A C 1
ATOM 2519 O O . SER A 1 318 ? -50.537 42.278 3.268 1.00 27.39 318 SER A O 1
ATOM 2521 N N . PHE A 1 319 ? -48.333 42.570 3.460 1.00 30.84 319 PHE A N 1
ATOM 2522 C CA . PHE A 1 319 ? -48.226 41.869 4.752 1.00 30.84 319 PHE A CA 1
ATOM 2523 C C . PHE A 1 319 ? -46.945 42.196 5.527 1.00 30.84 319 PHE A C 1
ATOM 2525 O O . PHE A 1 319 ? -46.412 41.332 6.198 1.00 30.84 319 PHE A O 1
ATOM 2532 N N . TYR A 1 320 ? -46.434 43.427 5.488 1.00 30.72 320 TYR A N 1
ATOM 2533 C CA . TYR A 1 320 ? -45.442 43.851 6.486 1.00 30.72 320 TYR A CA 1
ATOM 2534 C C . TYR A 1 320 ? -45.630 45.329 6.823 1.00 30.72 320 TYR A C 1
ATOM 2536 O O . TYR A 1 320 ? -44.809 46.174 6.479 1.00 30.72 320 TYR A O 1
ATOM 2544 N N . ASN A 1 321 ? -46.727 45.624 7.528 1.00 25.84 321 ASN A N 1
ATOM 2545 C CA . ASN A 1 321 ? -46.708 46.742 8.463 1.00 25.84 321 ASN A CA 1
ATOM 2546 C C . ASN A 1 321 ? -45.705 46.374 9.560 1.00 25.84 321 ASN A C 1
ATOM 2548 O O . ASN A 1 321 ? -45.986 45.564 10.443 1.00 25.84 321 ASN A O 1
ATOM 2552 N N . ALA A 1 322 ? -44.504 46.930 9.433 1.00 31.14 322 ALA A N 1
ATOM 2553 C CA . ALA A 1 322 ? -43.597 47.125 10.543 1.00 31.14 322 ALA A CA 1
ATOM 2554 C C . ALA A 1 322 ? -44.230 48.200 11.424 1.00 31.14 322 ALA A C 1
ATOM 2556 O O . ALA A 1 322 ? -44.102 49.371 11.115 1.00 31.14 322 ALA A O 1
ATOM 2557 N N . ASP A 1 323 ? -45.036 47.743 12.376 1.00 28.47 323 ASP A N 1
ATOM 2558 C CA . ASP A 1 323 ? -45.403 48.385 13.639 1.00 28.47 323 ASP A CA 1
ATOM 2559 C C . ASP A 1 323 ? -46.401 47.429 14.302 1.00 28.47 323 ASP A C 1
ATOM 2561 O O . ASP A 1 323 ? -47.620 47.587 14.245 1.00 28.47 323 ASP A O 1
ATOM 2565 N N . ARG A 1 324 ? -45.874 46.335 14.857 1.00 28.78 324 ARG A N 1
ATOM 2566 C CA . ARG A 1 324 ? -46.564 45.614 15.922 1.00 28.78 324 ARG A CA 1
ATOM 2567 C C . ARG A 1 324 ? -45.620 45.520 17.095 1.00 28.78 324 ARG A C 1
ATOM 2569 O O . ARG A 1 324 ? -44.508 45.004 16.983 1.00 28.78 324 ARG A O 1
ATOM 2576 N N . GLU A 1 325 ? -46.103 46.098 18.178 1.00 29.08 325 GLU A N 1
ATOM 2577 C CA . GLU A 1 325 ? -45.572 46.012 19.518 1.00 29.08 325 GLU A CA 1
ATOM 2578 C C . GLU A 1 325 ? -45.278 44.559 19.903 1.00 29.08 325 GLU A C 1
ATOM 2580 O O . GLU A 1 325 ? -45.770 43.603 19.300 1.00 29.08 325 GLU A O 1
ATOM 2585 N N . LEU A 1 326 ? -44.427 44.427 20.914 1.00 32.22 326 LEU A N 1
ATOM 2586 C CA . LEU A 1 326 ? -43.945 43.193 21.513 1.00 32.22 326 LEU A CA 1
ATOM 2587 C C . LEU A 1 326 ? -45.096 42.410 22.190 1.00 32.22 326 LEU A C 1
ATOM 2589 O O . LEU A 1 326 ? -45.101 42.225 23.402 1.00 32.22 326 LEU A O 1
ATOM 2593 N N . GLU A 1 327 ? -46.096 41.962 21.435 1.00 28.75 327 GLU A N 1
ATOM 2594 C CA . GLU A 1 327 ? -47.172 41.118 21.947 1.00 28.75 327 GLU A CA 1
ATOM 2595 C C . GLU A 1 327 ? -46.727 39.655 21.917 1.00 28.75 327 GLU A C 1
ATOM 2597 O O . GLU A 1 327 ? -46.655 38.991 20.880 1.00 28.75 327 GLU A O 1
ATOM 2602 N N . SER A 1 328 ? -46.397 39.156 23.105 1.00 34.22 328 SER A N 1
ATOM 2603 C CA . SER A 1 328 ? -46.241 37.731 23.371 1.00 34.22 328 SER A CA 1
ATOM 2604 C C . SER A 1 328 ? -47.581 37.026 23.132 1.00 34.22 328 SER A C 1
ATOM 2606 O O . SER A 1 328 ? -48.508 37.124 23.931 1.00 34.22 328 SER A O 1
ATOM 2608 N N . LEU A 1 329 ? -47.704 36.329 21.999 1.00 28.00 329 LEU A N 1
ATOM 2609 C CA . LEU A 1 329 ? -48.850 35.454 21.746 1.00 28.00 329 LEU A CA 1
ATOM 2610 C C . LEU A 1 329 ? -48.915 34.386 22.856 1.00 28.00 329 LEU A C 1
ATOM 2612 O O . LEU A 1 329 ? -47.884 33.768 23.146 1.00 28.00 329 LEU A O 1
ATOM 2616 N N . PRO A 1 330 ? -50.088 34.131 23.466 1.00 30.53 330 PRO A N 1
ATOM 2617 C CA . PRO A 1 330 ? -50.247 33.078 24.458 1.00 30.53 330 PRO A CA 1
ATOM 2618 C C . PRO A 1 330 ? -50.155 31.723 23.750 1.00 30.53 330 PRO A C 1
ATOM 2620 O O . PRO A 1 330 ? -51.136 31.185 23.243 1.00 30.53 330 PRO A O 1
ATOM 2623 N N . TYR A 1 331 ? -48.940 31.190 23.660 1.00 38.16 331 TYR A N 1
ATOM 2624 C CA . TYR A 1 331 ? -48.686 29.855 23.141 1.00 38.16 331 TYR A CA 1
ATOM 2625 C C . TYR A 1 331 ? -49.106 28.836 24.205 1.00 38.16 331 TYR A C 1
ATOM 2627 O O . TYR A 1 331 ? -48.544 28.802 25.302 1.00 38.16 331 TYR A O 1
ATOM 2635 N N . GLN A 1 332 ? -50.109 28.014 23.902 1.00 43.81 332 GLN A N 1
ATOM 2636 C CA . GLN A 1 332 ? -50.498 26.895 24.756 1.00 43.81 332 GLN A CA 1
ATOM 2637 C C . GLN A 1 332 ? -49.397 25.826 24.637 1.00 43.81 332 GLN A C 1
ATOM 2639 O O . GLN A 1 332 ? -49.348 25.081 23.662 1.00 43.81 332 GLN A O 1
ATOM 2644 N N . SER A 1 333 ? -48.441 25.839 25.571 1.00 55.09 333 SER A N 1
ATOM 2645 C CA . SER A 1 333 ? -47.235 25.003 25.509 1.00 55.09 333 SER A CA 1
ATOM 2646 C C . SER A 1 333 ? -47.586 23.514 25.540 1.00 55.09 333 SER A C 1
ATOM 2648 O O . SER A 1 333 ? -48.331 23.055 26.412 1.00 55.09 333 SER A O 1
ATOM 2650 N N . LEU A 1 334 ? -46.996 22.743 24.623 1.00 59.31 334 LEU A N 1
ATOM 2651 C CA . LEU A 1 334 ? -47.141 21.287 24.538 1.00 59.31 334 LEU A CA 1
ATOM 2652 C C . LEU A 1 334 ? -46.676 20.622 25.845 1.00 59.31 334 LEU A C 1
ATOM 2654 O O . LEU A 1 334 ? -47.198 19.578 26.248 1.00 59.31 334 LEU A O 1
ATOM 2658 N N . VAL A 1 335 ? -45.747 21.278 26.548 1.00 57.31 335 VAL A N 1
ATOM 2659 C CA . VAL A 1 335 ? -45.209 20.875 27.853 1.00 57.31 335 VAL A CA 1
ATOM 2660 C C . VAL A 1 335 ? -46.307 20.754 28.915 1.00 57.31 335 VAL A C 1
ATOM 2662 O O . VAL A 1 335 ? -46.240 19.844 29.734 1.00 57.31 335 VAL A O 1
ATOM 2665 N N . GLN A 1 336 ? -47.348 21.596 28.882 1.00 53.59 336 GLN A N 1
ATOM 2666 C CA . GLN A 1 336 ? -48.452 21.543 29.857 1.00 53.59 336 GLN A CA 1
ATOM 2667 C C . GLN A 1 336 ? -49.386 20.339 29.647 1.00 53.59 336 GLN A C 1
ATOM 2669 O O . GLN A 1 336 ? -50.085 19.937 30.572 1.00 53.59 336 GLN A O 1
ATOM 2674 N N . SER A 1 337 ? -49.387 19.759 28.442 1.00 54.66 337 SER A N 1
ATOM 2675 C CA . SER A 1 337 ? -50.217 18.606 28.056 1.00 54.66 337 SER A CA 1
ATOM 2676 C C . SER A 1 337 ? -49.466 17.266 28.039 1.00 54.66 337 SER A C 1
ATOM 2678 O O . SER A 1 337 ? -50.053 16.233 27.727 1.00 54.66 337 SER A O 1
ATOM 2680 N N . THR A 1 338 ? -48.166 17.277 28.349 1.00 68.19 338 THR A N 1
ATOM 2681 C CA . THR A 1 338 ? -47.280 16.106 28.264 1.00 68.19 338 THR A CA 1
ATOM 2682 C C . THR A 1 338 ? -47.117 15.445 29.635 1.00 68.19 338 THR A C 1
ATOM 2684 O O . THR A 1 338 ? -46.975 16.134 30.642 1.00 68.19 338 THR A O 1
ATOM 2687 N N . ASN A 1 339 ? -47.061 14.110 29.689 1.00 74.00 339 ASN A N 1
ATOM 2688 C CA . ASN A 1 339 ? -46.709 13.397 30.919 1.00 74.00 339 ASN A CA 1
ATOM 2689 C C . ASN A 1 339 ? -45.206 13.568 31.206 1.00 74.00 339 ASN A C 1
ATOM 2691 O O . ASN A 1 339 ? -44.364 13.065 30.454 1.00 74.00 339 ASN A O 1
ATOM 2695 N N . VAL A 1 340 ? -44.869 14.297 32.277 1.00 78.44 340 VAL A N 1
ATOM 2696 C CA . VAL A 1 340 ? -43.482 14.587 32.680 1.00 78.44 340 VAL A CA 1
ATOM 2697 C C . VAL A 1 340 ? -43.125 13.850 33.972 1.00 78.44 340 VAL A C 1
ATOM 2699 O O . VAL A 1 340 ? -43.770 14.028 35.002 1.00 78.44 340 VAL A O 1
ATOM 2702 N N . HIS A 1 341 ? -42.047 13.070 33.931 1.00 83.06 341 HIS A N 1
ATOM 2703 C CA . HIS A 1 341 ? -41.486 12.343 35.070 1.00 83.06 341 HIS A CA 1
ATOM 2704 C C . HIS A 1 341 ? -40.192 13.022 35.552 1.00 83.06 341 HIS A C 1
ATOM 2706 O O . HIS A 1 341 ? -39.269 13.241 34.762 1.00 83.06 341 HIS A O 1
ATOM 2712 N N . TYR A 1 342 ? -40.099 13.343 36.846 1.00 81.81 342 TYR A N 1
ATOM 2713 C CA . TYR A 1 342 ? -38.934 14.001 37.461 1.00 81.81 342 TYR A CA 1
ATOM 2714 C C . TYR A 1 342 ? -38.107 13.015 38.291 1.00 81.81 342 TYR A C 1
ATOM 2716 O O . TYR A 1 342 ? -38.651 12.208 39.036 1.00 81.81 342 TYR A O 1
ATOM 2724 N N . GLY A 1 343 ? -36.779 13.092 38.191 1.00 73.19 343 GLY A N 1
ATOM 2725 C CA . GLY A 1 343 ? -35.844 12.308 39.006 1.00 73.19 343 GLY A CA 1
ATOM 2726 C C . GLY A 1 343 ? -35.684 10.844 38.586 1.00 73.19 343 GLY A C 1
ATOM 2727 O O . GLY A 1 343 ? -34.832 10.146 39.137 1.00 73.19 343 GLY A O 1
ATOM 2728 N N . GLU A 1 344 ? -36.441 10.396 37.587 1.00 76.88 344 GLU A N 1
ATOM 2729 C CA . GLU A 1 344 ? -36.448 9.025 37.082 1.00 76.88 344 GLU A CA 1
ATOM 2730 C C . GLU A 1 344 ? -35.820 8.935 35.684 1.00 76.88 344 GLU A C 1
ATOM 2732 O O . GLU A 1 344 ? -35.743 9.911 34.930 1.00 76.88 344 GLU A O 1
ATOM 2737 N N . ARG A 1 345 ? -35.337 7.741 35.329 1.00 78.50 345 ARG A N 1
ATOM 2738 C CA . ARG A 1 345 ? -34.917 7.420 33.959 1.00 78.50 345 ARG A CA 1
ATOM 2739 C C . ARG A 1 345 ? -35.977 6.535 33.305 1.00 78.50 345 ARG A C 1
ATOM 2741 O O . ARG A 1 345 ? -36.544 5.701 34.005 1.00 78.50 345 ARG A O 1
ATOM 2748 N N . PRO A 1 346 ? -36.199 6.670 31.987 1.00 82.56 346 PRO A N 1
ATOM 2749 C CA . PRO A 1 346 ? -37.126 5.803 31.275 1.00 82.56 346 PRO A CA 1
ATOM 2750 C C . PRO A 1 346 ? -36.681 4.341 31.390 1.00 82.56 346 PRO A C 1
ATOM 2752 O O . PRO A 1 346 ? -35.561 4.010 30.995 1.00 82.56 346 PRO A O 1
ATOM 2755 N N . ASP A 1 347 ? -37.555 3.462 31.884 1.00 80.75 347 ASP A N 1
ATOM 2756 C CA . ASP A 1 347 ? -37.365 2.010 31.789 1.00 80.75 347 ASP A CA 1
ATOM 2757 C C . ASP A 1 347 ? -37.719 1.551 30.368 1.00 80.75 347 ASP A C 1
ATOM 2759 O O . ASP A 1 347 ? -38.803 1.038 30.079 1.00 80.75 347 ASP A O 1
ATOM 2763 N N . LEU A 1 348 ? -36.782 1.795 29.449 1.00 82.25 348 LEU A N 1
ATOM 2764 C CA . LEU A 1 348 ? -36.924 1.485 28.026 1.00 82.25 348 LEU A CA 1
ATOM 2765 C C . LEU A 1 348 ? -37.184 -0.004 27.787 1.00 82.25 348 LEU A C 1
ATOM 2767 O O . LEU A 1 348 ? -37.818 -0.361 26.799 1.00 82.25 348 LEU A O 1
ATOM 2771 N N . LYS A 1 349 ? -36.708 -0.870 28.687 1.00 76.25 349 LYS A N 1
ATOM 2772 C CA . LYS A 1 349 ? -36.898 -2.313 28.592 1.00 76.25 349 LYS A CA 1
ATOM 2773 C C . LYS A 1 349 ? -38.372 -2.648 28.790 1.00 76.25 349 LYS A C 1
ATOM 2775 O O . LYS A 1 349 ? -38.969 -3.247 27.903 1.00 76.25 349 LYS A O 1
ATOM 2780 N N . ARG A 1 350 ? -38.970 -2.214 29.900 1.00 78.56 350 ARG A N 1
ATOM 2781 C CA . ARG A 1 350 ? -40.396 -2.440 30.177 1.00 78.56 350 ARG A CA 1
ATOM 2782 C C . ARG A 1 350 ? -41.300 -1.785 29.131 1.00 78.56 350 ARG A C 1
ATOM 2784 O O . ARG A 1 350 ? -42.169 -2.452 28.580 1.00 78.56 350 ARG A O 1
ATOM 2791 N N . MET A 1 351 ? -41.045 -0.519 28.798 1.00 77.94 351 MET A N 1
ATOM 2792 C CA . MET A 1 351 ? -41.885 0.233 27.857 1.00 77.94 351 MET A CA 1
ATOM 2793 C C . MET A 1 351 ? -41.889 -0.353 26.445 1.00 77.94 351 MET A C 1
ATOM 2795 O O . MET A 1 351 ? -42.923 -0.325 25.792 1.00 77.94 351 MET A O 1
ATOM 2799 N N . LEU A 1 352 ? -40.764 -0.897 25.966 1.00 75.50 352 LEU A N 1
ATOM 2800 C CA . LEU A 1 352 ? -40.710 -1.557 24.657 1.00 75.50 352 LEU A CA 1
ATOM 2801 C C . LEU A 1 352 ? -41.299 -2.978 24.685 1.00 75.50 352 LEU A C 1
ATOM 2803 O O . LEU A 1 352 ? -41.763 -3.444 23.648 1.00 75.50 352 LEU A O 1
ATOM 2807 N N . PHE A 1 353 ? -41.303 -3.654 25.843 1.00 72.00 353 PHE A N 1
ATOM 2808 C CA . PHE A 1 353 ? -41.900 -4.987 26.004 1.00 72.00 353 PHE A CA 1
ATOM 2809 C C . PHE A 1 353 ? -43.428 -4.975 26.054 1.00 72.00 353 PHE A C 1
ATOM 2811 O O . PHE A 1 353 ? -44.055 -5.897 25.536 1.00 72.00 353 PHE A O 1
ATOM 2818 N N . ASP A 1 354 ? -44.029 -3.943 26.640 1.00 68.38 354 ASP A N 1
ATOM 2819 C CA . ASP A 1 354 ? -45.486 -3.860 26.798 1.00 68.38 354 ASP A CA 1
ATOM 2820 C C . ASP A 1 354 ? -46.218 -3.502 25.478 1.00 68.38 354 ASP A C 1
ATOM 2822 O O . ASP A 1 354 ? -47.452 -3.521 25.414 1.00 68.38 354 ASP A O 1
ATOM 2826 N N . LEU A 1 355 ? -45.481 -3.222 24.393 1.00 70.56 355 LEU A N 1
ATOM 2827 C CA . LEU A 1 355 ? -46.033 -2.863 23.083 1.00 70.56 355 LEU A CA 1
ATOM 2828 C C . LEU A 1 355 ? -46.548 -4.089 22.319 1.00 70.56 355 LEU A C 1
ATOM 2830 O O . LEU A 1 355 ? -45.784 -4.942 21.870 1.00 70.56 355 LEU A O 1
ATOM 2834 N N . LYS A 1 356 ? -47.864 -4.140 22.093 1.00 56.03 356 LYS A N 1
ATOM 2835 C CA . LYS A 1 356 ? -48.528 -5.170 21.278 1.00 56.03 356 LYS A CA 1
ATOM 2836 C C . LYS A 1 356 ? -48.861 -4.615 19.888 1.00 56.03 356 LYS A C 1
ATOM 2838 O O . LYS A 1 356 ? -49.703 -3.731 19.772 1.00 56.03 356 LYS A O 1
ATOM 2843 N N . GLY A 1 357 ? -48.237 -5.146 18.833 1.00 58.25 357 GLY A N 1
ATOM 2844 C CA . GLY A 1 357 ? -48.513 -4.766 17.438 1.00 58.25 357 GLY A CA 1
ATOM 2845 C C . GLY A 1 357 ? -47.906 -5.730 16.408 1.00 58.25 357 GLY A C 1
ATOM 2846 O O . GLY A 1 357 ? -46.962 -6.453 16.723 1.00 58.25 357 GLY A O 1
ATOM 2847 N N . SER A 1 358 ? -48.453 -5.751 15.184 1.00 55.25 358 SER A N 1
ATOM 2848 C CA . SER A 1 358 ? -48.008 -6.596 14.054 1.00 55.25 358 SER A CA 1
ATOM 2849 C C . SER A 1 358 ? -46.678 -6.159 13.433 1.00 55.25 358 SER A C 1
ATOM 2851 O O . SER A 1 358 ? -45.964 -6.993 12.890 1.00 55.25 358 SER A O 1
ATOM 2853 N N . SER A 1 359 ? -46.339 -4.866 13.500 1.00 72.00 359 SER A N 1
ATOM 2854 C CA . SER A 1 359 ? -45.090 -4.307 12.964 1.00 72.00 359 SER A CA 1
ATOM 2855 C C . SER A 1 359 ? -44.741 -2.993 13.670 1.00 72.00 359 SER A C 1
ATOM 2857 O O . SER A 1 359 ? -45.397 -1.973 13.431 1.00 72.00 359 SER A O 1
ATOM 2859 N N . VAL A 1 360 ? -43.698 -3.003 14.508 1.00 76.94 360 VAL A N 1
ATOM 2860 C CA . VAL A 1 360 ? -43.263 -1.854 15.322 1.00 76.94 360 VAL A CA 1
ATOM 2861 C C . VAL A 1 360 ? -41.884 -1.370 14.864 1.00 76.94 360 VAL A C 1
ATOM 2863 O O . VAL A 1 360 ? -40.897 -2.100 14.943 1.00 76.94 360 VAL A O 1
ATOM 2866 N N . GLY A 1 361 ? -41.800 -0.125 14.394 1.00 78.50 361 GLY A N 1
ATOM 2867 C CA . GLY A 1 361 ? -40.534 0.532 14.060 1.00 78.50 361 GLY A CA 1
ATOM 2868 C C . GLY A 1 361 ? -39.980 1.291 15.264 1.00 78.50 361 GLY A C 1
ATOM 2869 O O . GLY A 1 361 ? -40.717 2.040 15.900 1.00 78.50 361 GLY A O 1
ATOM 2870 N N . VAL A 1 362 ? -38.693 1.132 15.578 1.00 81.94 362 VAL A N 1
ATOM 2871 C CA . VAL A 1 362 ? -38.031 1.827 16.695 1.00 81.94 362 VAL A CA 1
ATOM 2872 C C . VAL A 1 362 ? -36.902 2.709 16.168 1.00 81.94 362 VAL A C 1
ATOM 2874 O O . VAL A 1 362 ? -35.919 2.211 15.620 1.00 81.94 362 VAL A O 1
ATOM 2877 N N . MET A 1 363 ? -37.021 4.021 16.373 1.00 82.56 363 MET A N 1
ATOM 2878 C CA . MET A 1 363 ? -36.027 5.025 15.996 1.00 82.56 363 MET A CA 1
ATOM 2879 C C . MET A 1 363 ? -35.377 5.625 17.240 1.00 82.56 363 MET A C 1
ATOM 2881 O O . MET A 1 363 ? -36.065 6.026 18.176 1.00 82.56 363 MET A O 1
ATOM 2885 N N . VAL A 1 364 ? -34.045 5.733 17.256 1.00 83.88 364 VAL A N 1
ATOM 2886 C CA . VAL A 1 364 ? -33.318 6.233 18.440 1.00 83.88 364 VAL A CA 1
ATOM 2887 C C . VAL A 1 364 ? -32.271 7.269 18.079 1.00 83.88 364 VAL A C 1
ATOM 2889 O O . VAL A 1 364 ? -31.416 7.036 17.218 1.00 83.88 364 VAL A O 1
ATOM 2892 N N . CYS A 1 365 ? -32.284 8.393 18.795 1.00 80.06 365 CYS A N 1
ATOM 2893 C CA . CYS A 1 365 ? -31.306 9.461 18.642 1.00 80.06 365 CYS A CA 1
ATOM 2894 C C . CYS A 1 365 ? -30.930 10.068 20.004 1.00 80.06 365 CYS A C 1
ATOM 2896 O O . CYS A 1 365 ? -31.747 10.643 20.709 1.00 80.06 365 CYS A O 1
ATOM 2898 N N . GLY A 1 366 ? -29.668 9.942 20.407 1.00 78.00 366 GLY A N 1
ATOM 2899 C CA . GLY A 1 366 ? -29.209 10.381 21.727 1.00 78.00 366 GLY A CA 1
ATOM 2900 C C . GLY A 1 366 ? -27.788 9.905 22.029 1.00 78.00 366 GLY A C 1
ATOM 2901 O O . GLY A 1 366 ? -27.084 9.492 21.105 1.00 78.00 366 GLY A O 1
ATOM 2902 N N . PRO A 1 367 ? -27.329 9.942 23.292 1.00 73.31 367 PRO A N 1
ATOM 2903 C CA . PRO A 1 367 ? -26.010 9.450 23.692 1.00 73.31 367 PRO A CA 1
ATOM 2904 C C . PRO A 1 367 ? -25.739 8.016 23.217 1.00 73.31 367 PRO A C 1
ATOM 2906 O O . PRO A 1 367 ? -26.659 7.204 23.109 1.00 73.31 367 PRO A O 1
ATOM 2909 N N . LYS A 1 368 ? -24.461 7.680 22.970 1.00 68.75 368 LYS A N 1
ATOM 2910 C CA . LYS A 1 368 ? -24.058 6.332 22.522 1.00 68.75 368 LYS A CA 1
ATOM 2911 C C . LYS A 1 368 ? -24.655 5.238 23.414 1.00 68.75 368 LYS A C 1
ATOM 2913 O O . LYS A 1 368 ? -25.216 4.288 22.887 1.00 68.75 368 LYS A O 1
ATOM 2918 N N . THR A 1 369 ? -24.601 5.419 24.732 1.00 75.88 369 THR A N 1
ATOM 2919 C CA . THR A 1 369 ? -25.136 4.479 25.729 1.00 75.88 369 THR A CA 1
ATOM 2920 C C . THR A 1 369 ? -26.617 4.163 25.513 1.00 75.88 369 THR A C 1
ATOM 2922 O O . THR A 1 369 ? -26.970 2.995 25.435 1.00 75.88 369 THR A O 1
ATOM 2925 N N . MET A 1 370 ? -27.453 5.184 25.311 1.00 76.62 370 MET A N 1
ATOM 2926 C CA . MET A 1 370 ? -28.892 5.033 25.057 1.00 76.62 370 MET A CA 1
ATOM 2927 C C . MET A 1 370 ? -29.169 4.324 23.726 1.00 76.62 370 MET A C 1
ATOM 2929 O O . MET A 1 370 ? -30.011 3.434 23.655 1.00 76.62 370 MET A O 1
ATOM 2933 N N . ARG A 1 371 ? -28.435 4.674 22.660 1.00 77.06 371 ARG A N 1
ATOM 2934 C CA . ARG A 1 371 ? -28.586 3.995 21.360 1.00 77.06 371 ARG A CA 1
ATOM 2935 C C . ARG A 1 371 ? -28.221 2.515 21.445 1.00 77.06 371 ARG A C 1
ATOM 2937 O O . ARG A 1 371 ? -28.899 1.697 20.836 1.00 77.06 371 ARG A O 1
ATOM 2944 N N . HIS A 1 372 ? -27.169 2.181 22.190 1.00 76.00 372 HIS A N 1
ATOM 2945 C CA . HIS A 1 372 ? -26.765 0.795 22.416 1.00 76.00 372 HIS A CA 1
ATOM 2946 C C . HIS A 1 372 ? -27.782 0.029 23.266 1.00 76.00 372 HIS A C 1
ATOM 2948 O O . HIS A 1 372 ? -28.085 -1.116 22.945 1.00 76.00 372 HIS A O 1
ATOM 2954 N N . GLU A 1 373 ? -28.347 0.654 24.299 1.00 77.94 373 GLU A N 1
ATOM 2955 C CA . GLU A 1 373 ? -29.375 0.052 25.153 1.00 77.94 373 GLU A CA 1
ATOM 2956 C C . GLU A 1 373 ? -30.627 -0.325 24.352 1.00 77.94 373 GLU A C 1
ATOM 2958 O O . GLU A 1 373 ? -31.024 -1.489 24.347 1.00 77.94 373 GLU A O 1
ATOM 2963 N N . VAL A 1 374 ? -31.181 0.607 23.570 1.00 78.00 374 VAL A N 1
ATOM 2964 C CA . VAL A 1 374 ? -32.361 0.317 22.739 1.00 78.00 374 VAL A CA 1
ATOM 2965 C C . VAL A 1 374 ? -32.047 -0.685 21.624 1.00 78.00 374 VAL A C 1
ATOM 2967 O O . VAL A 1 374 ? -32.858 -1.571 21.362 1.00 78.00 374 VAL A O 1
ATOM 2970 N N . ALA A 1 375 ? -30.860 -0.615 21.006 1.00 73.25 375 ALA A N 1
ATOM 2971 C CA . ALA A 1 375 ? -30.424 -1.616 20.027 1.00 73.25 375 ALA A CA 1
ATOM 2972 C C . ALA A 1 375 ? -30.362 -3.023 20.641 1.00 73.25 375 ALA A C 1
ATOM 2974 O O . ALA A 1 375 ? -30.716 -4.009 19.994 1.00 73.25 375 ALA A O 1
ATOM 2975 N N . THR A 1 376 ? -29.918 -3.119 21.895 1.00 71.81 376 THR A N 1
ATOM 2976 C CA . THR A 1 376 ? -29.831 -4.382 22.638 1.00 71.81 376 THR A CA 1
ATOM 2977 C C . THR A 1 376 ? -31.222 -4.924 22.947 1.00 71.81 376 THR A C 1
ATOM 2979 O O . THR A 1 376 ? -31.469 -6.104 22.722 1.00 71.81 376 THR A O 1
ATOM 2982 N N . ILE A 1 377 ? -32.153 -4.064 23.376 1.00 71.31 377 ILE A N 1
ATOM 2983 C CA . ILE A 1 377 ? -33.550 -4.447 23.630 1.00 71.31 377 ILE A CA 1
ATOM 2984 C C . ILE A 1 377 ? -34.203 -4.965 22.342 1.00 71.31 377 ILE A C 1
ATOM 2986 O O . ILE A 1 377 ? -34.718 -6.081 22.327 1.00 71.31 377 ILE A O 1
ATOM 2990 N N . CYS A 1 378 ? -34.093 -4.227 21.234 1.00 69.00 378 CYS A N 1
ATOM 2991 C CA . CYS A 1 378 ? -34.707 -4.618 19.961 1.00 69.00 378 CYS A CA 1
ATOM 2992 C C . CYS A 1 378 ? -34.071 -5.872 19.338 1.00 69.00 378 CYS A C 1
ATOM 2994 O O . CYS A 1 378 ? -34.729 -6.587 18.596 1.00 69.00 378 CYS A O 1
ATOM 2996 N N . SER A 1 379 ? -32.796 -6.159 19.631 1.00 63.12 379 SER A N 1
ATOM 2997 C CA . SER A 1 379 ? -32.100 -7.351 19.118 1.00 63.12 379 SER A CA 1
ATOM 2998 C C . SER A 1 379 ? -32.135 -8.558 20.058 1.00 63.12 379 SER A C 1
ATOM 3000 O O . SER A 1 379 ? -31.566 -9.596 19.724 1.00 63.12 379 SER A O 1
ATOM 3002 N N . SER A 1 380 ? -32.805 -8.441 21.210 1.00 60.22 380 SER A N 1
ATOM 3003 C CA . SER A 1 380 ? -32.900 -9.508 22.214 1.00 60.22 380 SER A CA 1
ATOM 3004 C C . SER A 1 380 ? -33.802 -10.681 21.807 1.00 60.22 380 SER A C 1
ATOM 3006 O O . SER A 1 380 ? -33.758 -11.715 22.465 1.00 60.22 380 SER A O 1
ATOM 3008 N N . GLY A 1 381 ? -34.582 -10.556 20.723 1.00 53.56 381 GLY A N 1
ATOM 3009 C CA . GLY A 1 381 ? -35.400 -11.646 20.172 1.00 53.56 381 GLY A CA 1
ATOM 3010 C C . GLY A 1 381 ? -36.577 -12.090 21.050 1.00 53.56 381 GLY A C 1
ATOM 3011 O O . GLY A 1 381 ? -37.170 -13.121 20.773 1.00 53.56 381 GLY A O 1
ATOM 3012 N N . LEU A 1 382 ? -36.921 -11.345 22.109 1.00 46.78 382 LEU A N 1
ATOM 3013 C CA . LEU A 1 382 ? -38.077 -11.648 22.967 1.00 46.78 382 LEU A CA 1
ATOM 3014 C C . LEU A 1 382 ? -39.413 -11.081 22.438 1.00 46.78 382 LEU A C 1
ATOM 3016 O O . LEU A 1 382 ? -40.462 -11.400 22.989 1.00 46.78 382 LEU A O 1
ATOM 3020 N N . ALA A 1 383 ? -39.387 -10.249 21.393 1.00 48.97 383 ALA A N 1
ATOM 3021 C CA . ALA A 1 383 ? -40.572 -9.770 20.684 1.00 48.97 383 ALA A CA 1
ATOM 3022 C C . ALA A 1 383 ? -40.289 -9.785 19.174 1.00 48.97 383 ALA A C 1
ATOM 3024 O O . ALA A 1 383 ? -39.468 -9.007 18.686 1.00 48.97 383 ALA A O 1
ATOM 3025 N N . ASP A 1 384 ? -40.963 -10.673 18.440 1.00 42.94 384 ASP A N 1
ATOM 3026 C CA . ASP A 1 384 ? -40.669 -10.992 17.031 1.00 42.94 384 ASP A CA 1
ATOM 3027 C C . ASP A 1 384 ? -40.984 -9.854 16.031 1.00 42.94 384 ASP A C 1
ATOM 3029 O O . ASP A 1 384 ? -40.652 -9.954 14.851 1.00 42.94 384 ASP A O 1
ATOM 3033 N N . ASN A 1 385 ? -41.572 -8.742 16.494 1.00 51.62 385 ASN A N 1
ATOM 3034 C CA . ASN A 1 385 ? -42.157 -7.693 15.644 1.00 51.62 385 ASN A CA 1
ATOM 3035 C C . ASN A 1 385 ? -41.438 -6.322 15.720 1.00 51.62 385 ASN A C 1
ATOM 3037 O O . ASN A 1 385 ? -42.001 -5.317 15.273 1.00 51.62 385 ASN A O 1
ATOM 3041 N N . LEU A 1 386 ? -40.232 -6.246 16.307 1.00 48.28 386 LEU A N 1
ATOM 3042 C CA . LEU A 1 386 ? -39.473 -4.995 16.498 1.00 48.28 386 LEU A CA 1
ATOM 3043 C C . LEU A 1 386 ? -38.395 -4.790 15.419 1.00 48.28 386 LEU A C 1
ATOM 3045 O O . LEU A 1 386 ? -37.432 -5.551 15.322 1.00 48.28 386 LEU A O 1
ATOM 3049 N N . HIS A 1 387 ? -38.494 -3.698 14.660 1.00 50.75 387 HIS A N 1
ATOM 3050 C CA . HIS A 1 387 ? -37.493 -3.292 13.670 1.00 50.75 387 HIS A CA 1
ATOM 3051 C C . HIS A 1 387 ? -36.703 -2.072 14.161 1.00 50.75 387 HIS A C 1
ATOM 3053 O O . HIS A 1 387 ? -37.251 -0.984 14.328 1.00 50.75 387 HIS A O 1
ATOM 3059 N N . PHE A 1 388 ? -35.398 -2.247 14.398 1.00 41.91 388 PHE A N 1
ATOM 3060 C CA . PHE A 1 388 ? -34.523 -1.199 14.933 1.00 41.91 388 PHE A CA 1
ATOM 3061 C C . PHE A 1 388 ? -33.847 -0.375 13.832 1.00 41.91 388 PHE A C 1
ATOM 3063 O O . PHE A 1 388 ? -33.121 -0.920 12.999 1.00 41.91 388 PHE A O 1
ATOM 3070 N N . GLU A 1 389 ? -33.995 0.949 13.891 1.00 50.12 389 GLU A N 1
ATOM 3071 C CA . GLU A 1 389 ? -33.325 1.895 13.000 1.00 50.12 389 GLU A CA 1
ATOM 3072 C C . GLU A 1 389 ? -32.570 2.961 13.817 1.00 50.12 389 GLU A C 1
ATOM 3074 O O . GLU A 1 389 ? -33.147 3.861 14.432 1.00 50.12 389 GLU A O 1
ATOM 3079 N N . SER A 1 390 ? -31.235 2.875 13.846 1.00 37.16 390 SER A N 1
ATOM 3080 C CA . SER A 1 390 ? -30.401 3.894 14.494 1.00 37.16 390 SER A CA 1
ATOM 3081 C C . SER A 1 390 ? -30.013 4.999 13.514 1.00 37.16 390 SER A C 1
ATOM 3083 O O . SER A 1 390 ? -29.325 4.734 12.524 1.00 37.16 390 SER A O 1
ATOM 3085 N N . ILE A 1 391 ? -30.331 6.252 13.837 1.00 40.81 391 ILE A N 1
ATOM 3086 C CA . ILE A 1 391 ? -29.847 7.411 13.079 1.00 40.81 391 ILE A CA 1
ATOM 3087 C C . ILE A 1 391 ? -28.409 7.703 13.534 1.00 40.81 391 ILE A C 1
ATOM 3089 O O . ILE A 1 391 ? -28.179 8.354 14.555 1.00 40.81 391 ILE A O 1
ATOM 3093 N N . SER A 1 392 ? -27.417 7.178 12.808 1.00 30.39 392 SER A N 1
ATOM 3094 C CA . SER A 1 392 ? -26.006 7.547 12.991 1.00 30.39 392 SER A CA 1
ATOM 3095 C C . SER A 1 392 ? -25.547 8.457 11.852 1.00 30.39 392 SER A C 1
ATOM 3097 O O . SER A 1 392 ? -25.749 8.142 10.681 1.00 30.39 392 SER A O 1
ATOM 3099 N N . PHE A 1 393 ? -24.896 9.572 12.190 1.00 33.00 393 PHE A N 1
ATOM 3100 C CA . PHE A 1 393 ? -24.338 10.542 11.241 1.00 33.00 393 PHE A CA 1
ATOM 3101 C C . PHE A 1 393 ? -23.041 10.031 10.584 1.00 33.00 393 PHE A C 1
ATOM 3103 O O . PHE A 1 393 ? -21.983 10.648 10.695 1.00 33.00 393 PHE A O 1
ATOM 3110 N N . SER A 1 394 ? -23.108 8.880 9.912 1.00 23.56 394 SER A N 1
ATOM 3111 C CA . SER A 1 394 ? -22.052 8.393 9.023 1.00 23.56 394 SER A CA 1
ATOM 3112 C C . SER A 1 394 ? -22.585 8.275 7.592 1.00 23.56 394 SER A C 1
ATOM 3114 O O . SER A 1 394 ? -23.647 7.723 7.322 1.00 23.56 394 SER A O 1
ATOM 3116 N N . CYS A 1 395 ? -21.858 8.910 6.679 1.00 24.94 395 CYS A N 1
ATOM 3117 C CA . CYS A 1 395 ? -22.236 9.199 5.301 1.00 24.94 395 CYS A CA 1
ATOM 3118 C C . CYS A 1 395 ? -22.409 7.927 4.427 1.00 24.94 395 CYS A C 1
ATOM 3120 O O . CYS A 1 395 ? -21.555 7.045 4.452 1.00 24.94 395 CYS A O 1
ATOM 3122 N N . ILE A 1 396 ? -23.470 7.911 3.599 1.00 30.20 396 ILE A N 1
ATOM 3123 C CA . ILE A 1 396 ? -23.693 7.162 2.333 1.00 30.20 396 ILE A CA 1
ATOM 3124 C C . ILE A 1 396 ? -23.548 5.624 2.372 1.00 30.20 396 ILE A C 1
ATOM 3126 O O . ILE A 1 396 ? -22.440 5.088 2.352 1.00 30.20 396 ILE A O 1
ATOM 3130 N N . ASN A 1 397 ? -24.664 4.882 2.239 1.00 36.44 397 ASN A N 1
ATOM 3131 C CA . ASN A 1 397 ? -24.600 3.419 2.064 1.00 36.44 397 ASN A CA 1
ATOM 3132 C C . ASN A 1 397 ? -25.682 2.751 1.176 1.00 36.44 397 ASN A C 1
ATOM 3134 O O . ASN A 1 397 ? -25.959 1.571 1.347 1.00 36.44 397 ASN A O 1
ATOM 3138 N N . GLY A 1 398 ? -26.248 3.441 0.176 1.00 26.25 398 GLY A N 1
ATOM 3139 C CA . GLY A 1 398 ? -27.251 2.838 -0.731 1.00 26.25 398 GLY A CA 1
ATOM 3140 C C . GLY A 1 398 ? -26.697 2.073 -1.951 1.00 26.25 398 GLY A C 1
ATOM 3141 O O . GLY A 1 398 ? -27.321 1.141 -2.443 1.00 26.25 398 GLY A O 1
ATOM 3142 N N . ARG A 1 399 ? -25.501 2.415 -2.461 1.00 31.30 399 ARG A N 1
ATOM 3143 C CA . ARG A 1 399 ? -24.961 1.841 -3.723 1.00 31.30 399 ARG A CA 1
ATOM 3144 C C . ARG A 1 399 ? -24.146 0.544 -3.570 1.00 31.30 399 ARG A C 1
ATOM 3146 O O . ARG A 1 399 ? -23.675 0.006 -4.571 1.00 31.30 399 ARG A O 1
ATOM 3153 N N . LYS A 1 400 ? -23.948 0.025 -2.350 1.00 39.81 400 LYS A N 1
ATOM 3154 C CA . LYS A 1 400 ? -22.973 -1.058 -2.093 1.00 39.81 400 LYS A CA 1
ATOM 3155 C C . LYS A 1 400 ? -23.445 -2.480 -2.419 1.00 39.81 400 LYS A C 1
ATOM 3157 O O . LYS A 1 400 ? -22.580 -3.324 -2.627 1.00 39.81 400 LYS A O 1
ATOM 3162 N N . GLN A 1 401 ? -24.744 -2.764 -2.543 1.00 35.75 401 GLN A N 1
ATOM 3163 C CA . GLN A 1 401 ? -25.201 -4.142 -2.811 1.00 35.75 401 GLN A CA 1
ATOM 3164 C C . GLN A 1 401 ? -24.777 -4.667 -4.197 1.00 35.75 401 GLN A C 1
ATOM 3166 O O . GLN A 1 401 ? -24.299 -5.794 -4.293 1.00 35.75 401 GLN A O 1
ATOM 3171 N N . ARG A 1 402 ? -24.824 -3.845 -5.261 1.00 34.59 402 ARG A N 1
ATOM 3172 C CA . ARG A 1 402 ? -24.348 -4.269 -6.598 1.00 34.59 402 ARG A CA 1
ATOM 3173 C C . ARG A 1 402 ? -22.821 -4.404 -6.687 1.00 34.59 402 ARG A C 1
ATOM 3175 O O . ARG A 1 402 ? -22.334 -5.321 -7.337 1.00 34.59 402 ARG A O 1
ATOM 3182 N N . LEU A 1 403 ? -22.056 -3.544 -6.005 1.00 38.88 403 LEU A N 1
ATOM 3183 C CA . LEU A 1 403 ? -20.588 -3.657 -5.960 1.00 38.88 403 LEU A CA 1
ATOM 3184 C C . LEU A 1 403 ? -20.092 -4.809 -5.072 1.00 38.88 403 LEU A C 1
ATOM 3186 O O . LEU A 1 403 ? -18.998 -5.317 -5.305 1.00 38.88 403 LEU A O 1
ATOM 3190 N N . ALA A 1 404 ? -20.868 -5.238 -4.073 1.00 44.66 404 ALA A N 1
ATOM 3191 C CA . ALA A 1 404 ? -20.516 -6.386 -3.238 1.00 44.66 404 ALA A CA 1
ATOM 3192 C C . ALA A 1 404 ? -20.512 -7.704 -4.034 1.00 44.66 404 ALA A C 1
ATOM 3194 O O . ALA A 1 404 ? -19.644 -8.542 -3.803 1.00 44.66 404 ALA A O 1
ATOM 3195 N N . LEU A 1 405 ? -21.409 -7.850 -5.019 1.00 49.84 405 LEU A N 1
ATOM 3196 C CA . LEU A 1 405 ? -21.428 -8.995 -5.940 1.00 49.84 405 LEU A CA 1
ATOM 3197 C C . LEU A 1 405 ? -20.168 -9.053 -6.821 1.00 49.84 405 LEU A C 1
ATOM 3199 O O . LEU A 1 405 ? -19.600 -10.123 -7.002 1.00 49.84 405 LEU A O 1
ATOM 3203 N N . LEU A 1 406 ? -19.671 -7.900 -7.284 1.00 45.84 406 LEU A N 1
ATOM 3204 C CA . LEU A 1 406 ? -18.451 -7.780 -8.104 1.00 45.84 406 LEU A CA 1
ATOM 3205 C C . LEU A 1 406 ? -17.144 -8.054 -7.334 1.00 45.84 406 LEU A C 1
ATOM 3207 O O . LEU A 1 406 ? -16.095 -8.250 -7.950 1.00 45.84 406 LEU A O 1
ATOM 3211 N N . LYS A 1 407 ? -17.193 -8.063 -5.994 1.00 53.00 407 LYS A N 1
ATOM 3212 C CA . LYS A 1 407 ? -16.061 -8.417 -5.123 1.00 53.00 407 LYS A CA 1
ATOM 3213 C C . LYS A 1 407 ? -15.995 -9.911 -4.783 1.00 53.00 407 LYS A C 1
ATOM 3215 O O . LYS A 1 407 ? -15.020 -10.317 -4.153 1.00 53.00 407 LYS A O 1
ATOM 3220 N N . LYS A 1 408 ? -16.985 -10.729 -5.172 1.00 59.00 408 LYS A N 1
ATOM 3221 C CA . LYS A 1 408 ? -16.927 -12.183 -4.946 1.00 59.00 408 LYS A CA 1
ATOM 3222 C C . LYS A 1 408 ? -15.740 -12.793 -5.726 1.00 59.00 408 LYS A C 1
ATOM 3224 O O . LYS A 1 408 ? -15.443 -12.345 -6.838 1.00 59.00 408 LYS A O 1
ATOM 3229 N N . PRO A 1 409 ? -15.030 -13.785 -5.154 1.00 57.47 409 PRO A N 1
ATOM 3230 C CA . PRO A 1 409 ? -13.969 -14.492 -5.865 1.00 57.47 409 PRO A CA 1
ATOM 3231 C C . PRO A 1 409 ? -14.584 -15.264 -7.038 1.00 57.47 409 PRO A C 1
ATOM 3233 O O . PRO A 1 409 ? -15.448 -16.112 -6.834 1.00 57.47 409 PRO A O 1
ATOM 3236 N N . MET A 1 410 ? -14.157 -14.952 -8.264 1.00 63.12 410 MET A N 1
ATOM 3237 C CA . MET A 1 410 ? -14.716 -15.556 -9.481 1.00 63.12 410 MET A CA 1
ATOM 3238 C C . MET A 1 410 ? -13.831 -16.684 -10.014 1.00 63.12 410 MET A C 1
ATOM 3240 O O . MET A 1 410 ? -14.328 -17.672 -10.543 1.00 63.12 410 MET A O 1
ATOM 3244 N N . VAL A 1 411 ? -12.511 -16.560 -9.842 1.00 64.88 411 VAL A N 1
ATOM 3245 C CA . VAL A 1 411 ? -11.539 -17.596 -10.207 1.00 64.88 411 VAL A CA 1
ATOM 3246 C C . VAL A 1 411 ? -10.782 -18.011 -8.954 1.00 64.88 411 VAL A C 1
ATOM 3248 O O . VAL A 1 411 ? -10.096 -17.198 -8.336 1.00 64.88 411 VAL A O 1
ATOM 3251 N N . VAL A 1 412 ? -10.920 -19.285 -8.580 1.00 58.62 412 VAL A N 1
ATOM 3252 C CA . VAL A 1 412 ? -10.313 -19.861 -7.365 1.00 58.62 412 VAL A CA 1
ATOM 3253 C C . VAL A 1 412 ? -9.138 -20.794 -7.692 1.00 58.62 412 VAL A C 1
ATOM 3255 O O . VAL A 1 412 ? -8.227 -20.959 -6.883 1.00 58.62 412 VAL A O 1
ATOM 3258 N N . LYS A 1 413 ? -9.109 -21.377 -8.899 1.00 56.94 413 LYS A N 1
ATOM 3259 C CA . LYS A 1 413 ? -8.053 -22.288 -9.371 1.00 56.94 413 LYS A CA 1
ATOM 3260 C C . LYS A 1 413 ? -7.478 -21.797 -10.702 1.00 56.94 413 LYS A C 1
ATOM 3262 O O . LYS A 1 413 ? -7.898 -22.231 -11.765 1.00 56.94 413 LYS A O 1
ATOM 3267 N N . GLY A 1 414 ? -6.509 -20.885 -10.637 1.00 58.72 414 GLY A N 1
ATOM 3268 C CA . GLY A 1 414 ? -5.772 -20.400 -11.807 1.00 58.72 414 GLY A CA 1
ATOM 3269 C C . GLY A 1 414 ? -4.329 -20.002 -11.471 1.00 58.72 414 GLY A C 1
ATOM 3270 O O . GLY A 1 414 ? -3.983 -19.896 -10.289 1.00 58.72 414 GLY A O 1
ATOM 3271 N N . PRO A 1 415 ? -3.471 -19.749 -12.480 1.00 57.88 415 PRO A N 1
ATOM 3272 C CA . PRO A 1 415 ? -2.099 -19.270 -12.266 1.00 57.88 415 PRO A CA 1
ATOM 3273 C C . PRO A 1 415 ? -2.050 -17.938 -11.494 1.00 57.88 415 PRO A C 1
ATOM 3275 O O . PRO A 1 415 ? -1.066 -17.663 -10.815 1.00 57.88 415 PRO A O 1
ATOM 3278 N N . LEU A 1 416 ? -3.137 -17.157 -11.539 1.00 57.91 416 LEU A N 1
ATOM 3279 C CA . LEU A 1 416 ? -3.301 -15.868 -10.857 1.00 57.91 416 LEU A CA 1
ATOM 3280 C C . LEU A 1 416 ? -3.746 -15.980 -9.381 1.00 57.91 416 LEU A C 1
ATOM 3282 O O . LEU A 1 416 ? -3.825 -14.967 -8.688 1.00 57.91 416 LEU A O 1
ATOM 3286 N N . GLY A 1 417 ? -4.018 -17.190 -8.877 1.00 67.62 417 GLY A N 1
ATOM 3287 C CA . GLY A 1 417 ? -4.548 -17.401 -7.526 1.00 67.62 417 GLY A CA 1
ATOM 3288 C C . GLY A 1 417 ? -6.036 -17.056 -7.408 1.00 67.62 417 GLY A C 1
ATOM 3289 O O . GLY A 1 417 ? -6.787 -17.242 -8.363 1.00 67.62 417 GLY A O 1
ATOM 3290 N N . ILE A 1 418 ? -6.455 -16.588 -6.228 1.00 70.44 418 ILE A N 1
ATOM 3291 C CA . ILE A 1 418 ? -7.831 -16.139 -5.971 1.00 70.44 418 ILE A CA 1
ATOM 3292 C C . ILE A 1 418 ? -7.973 -14.714 -6.516 1.00 70.44 418 ILE A C 1
ATOM 3294 O O . ILE A 1 418 ? -7.278 -13.801 -6.057 1.00 70.44 418 ILE A O 1
ATOM 3298 N N . VAL A 1 419 ? -8.845 -14.534 -7.509 1.00 73.38 419 VAL A N 1
ATOM 3299 C CA . VAL A 1 419 ? -9.025 -13.261 -8.225 1.00 73.38 419 VAL A CA 1
ATOM 3300 C C . VAL A 1 419 ? -10.503 -12.870 -8.244 1.00 73.38 419 VAL A C 1
ATOM 3302 O O . VAL A 1 419 ? -11.380 -13.699 -8.513 1.00 73.38 419 VAL A O 1
ATOM 3305 N N . SER A 1 420 ? -10.784 -11.601 -7.946 1.00 72.75 420 SER A N 1
ATOM 3306 C CA . SER A 1 420 ? -12.138 -11.028 -8.042 1.00 72.75 420 SER A CA 1
ATOM 3307 C C . SER A 1 420 ? -12.527 -10.715 -9.493 1.00 72.75 420 SER A C 1
ATOM 3309 O O . SER A 1 420 ? -11.664 -10.561 -10.359 1.00 72.75 420 SER A O 1
ATOM 3311 N N . SER A 1 421 ? -13.823 -10.564 -9.783 1.00 69.25 421 SER A N 1
ATOM 3312 C CA . SER A 1 421 ? -14.295 -10.212 -11.136 1.00 69.25 421 SER A CA 1
ATOM 3313 C C . SER A 1 421 ? -13.698 -8.897 -11.652 1.00 69.25 421 SER A C 1
ATOM 3315 O O . SER A 1 421 ? -13.371 -8.787 -12.831 1.00 69.25 421 SER A O 1
ATOM 3317 N N . ILE A 1 422 ? -13.506 -7.916 -10.764 1.00 70.00 422 ILE A N 1
ATOM 3318 C CA . ILE A 1 422 ? -12.902 -6.617 -11.097 1.00 70.00 422 ILE A CA 1
ATOM 3319 C C . ILE A 1 422 ? -11.441 -6.792 -11.523 1.00 70.00 422 ILE A C 1
ATOM 3321 O O . ILE A 1 422 ? -11.027 -6.278 -12.560 1.00 70.00 422 ILE A O 1
ATOM 3325 N N . GLU A 1 423 ? -10.662 -7.543 -10.743 1.00 75.81 423 GLU A N 1
ATOM 3326 C CA . GLU A 1 423 ? -9.254 -7.813 -11.046 1.00 75.81 423 GLU A CA 1
ATOM 3327 C C . GLU A 1 423 ? -9.097 -8.582 -12.368 1.00 75.81 423 GLU A C 1
ATOM 3329 O O . GLU A 1 423 ? -8.195 -8.279 -13.150 1.00 75.81 423 GLU A O 1
ATOM 3334 N N . LEU A 1 424 ? -10.001 -9.526 -12.663 1.00 80.19 424 LEU A N 1
ATOM 3335 C CA . LEU A 1 424 ? -10.000 -10.232 -13.947 1.00 80.19 424 LEU A CA 1
ATOM 3336 C C . LEU A 1 424 ? -10.348 -9.299 -15.119 1.00 80.19 424 LEU A C 1
ATOM 3338 O O . LEU A 1 424 ? -9.732 -9.387 -16.182 1.00 80.19 424 LEU A O 1
ATOM 3342 N N . GLY A 1 425 ? -11.293 -8.375 -14.930 1.00 75.88 425 GLY A N 1
ATOM 3343 C CA . GLY A 1 425 ? -11.611 -7.336 -15.913 1.00 75.88 425 GLY A CA 1
ATOM 3344 C C . GLY A 1 425 ? -10.403 -6.448 -16.232 1.00 75.88 425 GLY A C 1
ATOM 3345 O O . GLY A 1 425 ? -10.066 -6.248 -17.396 1.00 75.88 425 GLY A O 1
ATOM 3346 N N . PHE A 1 426 ? -9.678 -5.986 -15.210 1.00 76.25 426 PHE A N 1
ATOM 3347 C CA . PHE A 1 426 ? -8.443 -5.219 -15.415 1.00 76.25 426 PHE A CA 1
ATOM 3348 C C . PHE A 1 426 ? -7.359 -6.029 -16.125 1.00 76.25 426 PHE A C 1
ATOM 3350 O O . PHE A 1 426 ? -6.697 -5.518 -17.028 1.00 76.25 426 PHE A O 1
ATOM 3357 N N . PHE A 1 427 ? -7.193 -7.296 -15.748 1.00 80.88 427 PHE A N 1
ATOM 3358 C CA . PHE A 1 427 ? -6.220 -8.191 -16.365 1.00 80.88 427 PHE A CA 1
ATOM 3359 C C . PHE A 1 427 ? -6.496 -8.405 -17.859 1.00 80.88 427 PHE A C 1
ATOM 3361 O O . PHE A 1 427 ? -5.597 -8.264 -18.688 1.00 80.88 427 PHE A O 1
ATOM 3368 N N . THR A 1 428 ? -7.746 -8.710 -18.211 1.00 81.56 428 THR A N 1
ATOM 3369 C CA . THR A 1 428 ? -8.164 -8.926 -19.606 1.00 81.56 428 THR A CA 1
ATOM 3370 C C . THR A 1 428 ? -8.013 -7.657 -20.440 1.00 81.56 428 THR A C 1
ATOM 3372 O O . THR A 1 428 ? -7.447 -7.717 -21.531 1.00 81.56 428 THR A O 1
ATOM 3375 N N . MET A 1 429 ? -8.405 -6.499 -19.901 1.00 79.75 429 MET A N 1
ATOM 3376 C CA . MET A 1 429 ? -8.195 -5.199 -20.543 1.00 79.75 429 MET A CA 1
ATOM 3377 C C . MET A 1 429 ? -6.706 -4.906 -20.780 1.00 79.75 429 MET A C 1
ATOM 3379 O O . MET A 1 429 ? -6.337 -4.425 -21.849 1.00 79.75 429 MET A O 1
ATOM 3383 N N . PHE A 1 430 ? -5.833 -5.219 -19.818 1.00 84.12 430 PHE A N 1
ATOM 3384 C CA . PHE A 1 430 ? -4.394 -4.997 -19.965 1.00 84.12 430 PHE A CA 1
ATOM 3385 C C . PHE A 1 430 ? -3.768 -5.909 -21.024 1.00 84.12 430 PHE A C 1
ATOM 3387 O O . PHE A 1 430 ? -2.981 -5.447 -21.846 1.00 84.12 430 PHE A O 1
ATOM 3394 N N . ILE A 1 431 ? -4.140 -7.192 -21.062 1.00 85.81 431 ILE A N 1
ATOM 3395 C CA . ILE A 1 431 ? -3.695 -8.100 -22.128 1.00 85.81 431 ILE A CA 1
ATOM 3396 C C . ILE A 1 431 ? -4.192 -7.625 -23.495 1.00 85.81 431 ILE A C 1
ATOM 3398 O O . ILE A 1 431 ? -3.403 -7.578 -24.439 1.00 85.81 431 ILE A O 1
ATOM 3402 N N . ALA A 1 432 ? -5.459 -7.216 -23.599 1.00 82.50 432 ALA A N 1
ATOM 3403 C CA . ALA A 1 432 ? -6.006 -6.656 -24.830 1.00 82.50 432 ALA A CA 1
ATOM 3404 C C . ALA A 1 432 ? -5.217 -5.415 -25.278 1.00 82.50 432 ALA A C 1
ATOM 3406 O O . ALA A 1 432 ? -4.862 -5.316 -26.449 1.00 82.50 432 ALA A O 1
ATOM 3407 N N . LEU A 1 433 ? -4.853 -4.525 -24.345 1.00 85.19 433 LEU A N 1
ATOM 3408 C CA . LEU A 1 433 ? -4.001 -3.365 -24.617 1.00 85.19 433 LEU A CA 1
ATOM 3409 C C . LEU A 1 433 ? -2.630 -3.775 -25.172 1.00 85.19 433 LEU A C 1
ATOM 3411 O O . LEU A 1 433 ? -2.168 -3.165 -26.137 1.00 85.19 433 LEU A O 1
ATOM 3415 N N . LEU A 1 434 ? -1.975 -4.789 -24.599 1.00 86.12 434 LEU A N 1
ATOM 3416 C CA . LEU A 1 434 ? -0.668 -5.257 -25.076 1.00 86.12 434 LEU A CA 1
ATOM 3417 C C . LEU A 1 434 ? -0.753 -5.868 -26.477 1.00 86.12 434 LEU A C 1
ATOM 3419 O O . LEU A 1 434 ? 0.057 -5.527 -27.339 1.00 86.12 434 LEU A O 1
ATOM 3423 N N . VAL A 1 435 ? -1.741 -6.734 -26.717 1.00 88.56 435 VAL A N 1
ATOM 3424 C CA . VAL A 1 435 ? -1.956 -7.383 -28.020 1.00 88.56 435 VAL A CA 1
ATOM 3425 C C . VAL A 1 435 ? -2.306 -6.349 -29.084 1.00 88.56 435 VAL A C 1
ATOM 3427 O O . VAL A 1 435 ? -1.717 -6.358 -30.166 1.00 88.56 435 VAL A O 1
ATOM 3430 N N . TRP A 1 436 ? -3.211 -5.423 -28.768 1.00 86.56 436 TRP A N 1
ATOM 3431 C CA . TRP A 1 436 ? -3.582 -4.314 -29.644 1.00 86.56 436 TRP A CA 1
ATOM 3432 C C . TRP A 1 436 ? -2.376 -3.436 -29.976 1.00 86.56 436 TRP A C 1
ATOM 3434 O O . TRP A 1 436 ? -2.101 -3.181 -31.146 1.00 86.56 436 TRP A O 1
ATOM 3444 N N . SER A 1 437 ? -1.608 -3.035 -28.957 1.00 85.62 437 SER A N 1
ATOM 3445 C CA . SER A 1 437 ? -0.416 -2.198 -29.134 1.00 85.62 437 SER A CA 1
ATOM 3446 C C . SER A 1 437 ? 0.620 -2.885 -30.016 1.00 85.62 437 SER A C 1
ATOM 3448 O O . SER A 1 437 ? 1.116 -2.278 -30.961 1.00 85.62 437 SER A O 1
ATOM 3450 N N . LEU A 1 438 ? 0.920 -4.161 -29.753 1.00 87.50 438 LEU A N 1
ATOM 3451 C CA . LEU A 1 438 ? 1.864 -4.932 -30.559 1.00 87.50 438 LEU A CA 1
ATOM 3452 C C . LEU A 1 438 ? 1.385 -5.052 -32.012 1.00 87.50 438 LEU A C 1
ATOM 3454 O O . LEU A 1 438 ? 2.164 -4.804 -32.931 1.00 87.50 438 LEU A O 1
ATOM 3458 N N . SER A 1 439 ? 0.105 -5.371 -32.214 1.00 88.31 439 SER A N 1
ATOM 3459 C CA . SER A 1 439 ? -0.486 -5.557 -33.544 1.00 88.31 439 SER A CA 1
ATOM 3460 C C . SER A 1 439 ? -0.461 -4.266 -34.360 1.00 88.31 439 SER A C 1
ATOM 3462 O O . SER A 1 439 ? 0.024 -4.271 -35.490 1.00 88.31 439 SER A O 1
ATOM 3464 N N . ILE A 1 440 ? -0.894 -3.142 -33.780 1.00 86.88 440 ILE A N 1
ATOM 3465 C CA . ILE A 1 440 ? -0.859 -1.834 -34.449 1.00 86.88 440 ILE A CA 1
ATOM 3466 C C . ILE A 1 440 ? 0.574 -1.391 -34.727 1.00 86.88 440 ILE A C 1
ATOM 3468 O O . ILE A 1 440 ? 0.866 -0.899 -35.815 1.00 86.88 440 ILE A O 1
ATOM 3472 N N . TYR A 1 441 ? 1.492 -1.562 -33.774 1.00 85.50 441 TYR A N 1
ATOM 3473 C CA . TYR A 1 441 ? 2.884 -1.167 -33.977 1.00 85.50 441 TYR A CA 1
ATOM 3474 C C . TYR A 1 441 ? 3.560 -1.956 -35.094 1.00 85.50 441 TYR A C 1
ATOM 3476 O O . TYR A 1 441 ? 4.319 -1.367 -35.868 1.00 85.50 441 TYR A O 1
ATOM 3484 N N . ILE A 1 442 ? 3.288 -3.258 -35.190 1.00 88.19 442 ILE A N 1
ATOM 3485 C CA . ILE A 1 442 ? 3.781 -4.090 -36.289 1.00 88.19 442 ILE A CA 1
ATOM 3486 C C . ILE A 1 442 ? 3.116 -3.666 -37.599 1.00 88.19 442 ILE A C 1
ATOM 3488 O O . ILE A 1 442 ? 3.831 -3.400 -38.561 1.00 88.19 442 ILE A O 1
ATOM 3492 N N . HIS A 1 443 ? 1.787 -3.528 -37.630 1.00 87.75 443 HIS A N 1
ATOM 3493 C CA . HIS A 1 443 ? 1.040 -3.149 -38.832 1.00 87.75 443 HIS A CA 1
ATOM 3494 C C . HIS A 1 443 ? 1.527 -1.817 -39.416 1.00 87.75 443 HIS A C 1
ATOM 3496 O O . HIS A 1 443 ? 1.966 -1.763 -40.564 1.00 87.75 443 HIS A O 1
ATOM 3502 N N . ASN A 1 444 ? 1.558 -0.766 -38.592 1.00 85.94 444 ASN A N 1
ATOM 3503 C CA . ASN A 1 444 ? 2.011 0.560 -39.008 1.00 85.94 444 ASN A CA 1
ATOM 3504 C C . ASN A 1 444 ? 3.473 0.541 -39.451 1.00 85.94 444 ASN A C 1
ATOM 3506 O O . ASN A 1 444 ? 3.846 1.224 -40.402 1.00 85.94 444 ASN A O 1
ATOM 3510 N N . SER A 1 445 ? 4.324 -0.241 -38.781 1.00 81.81 445 SER A N 1
ATOM 3511 C CA . SER A 1 445 ? 5.722 -0.308 -39.188 1.00 81.81 445 SER A CA 1
ATOM 3512 C C . SER A 1 445 ? 5.927 -1.091 -40.477 1.00 81.81 445 SER A C 1
ATOM 3514 O O . SER A 1 445 ? 6.798 -0.723 -41.257 1.00 81.81 445 SER A O 1
ATOM 3516 N N . PHE A 1 446 ? 5.166 -2.153 -40.716 1.00 89.50 446 PHE A N 1
ATOM 3517 C CA . PHE A 1 446 ? 5.275 -2.928 -41.948 1.00 89.50 446 PHE A CA 1
ATOM 3518 C C . PHE A 1 446 ? 4.715 -2.156 -43.140 1.00 89.50 446 PHE A C 1
ATOM 3520 O O . PHE A 1 446 ? 5.288 -2.259 -44.218 1.00 89.50 446 PHE A O 1
ATOM 3527 N N . ALA A 1 447 ? 3.697 -1.313 -42.936 1.00 85.44 447 ALA A N 1
ATOM 3528 C CA . ALA A 1 447 ? 3.200 -0.398 -43.963 1.00 85.44 447 ALA A CA 1
ATOM 3529 C C . ALA A 1 447 ? 4.290 0.566 -44.475 1.00 85.44 447 ALA A C 1
ATOM 3531 O O . ALA A 1 447 ? 4.321 0.890 -45.656 1.00 85.44 447 ALA A O 1
ATOM 3532 N N . THR A 1 448 ? 5.224 0.979 -43.609 1.00 80.69 448 THR A N 1
ATOM 3533 C CA . THR A 1 448 ? 6.356 1.843 -44.002 1.00 80.69 448 THR A CA 1
ATOM 3534 C C . THR A 1 448 ? 7.527 1.103 -44.662 1.00 80.69 448 THR A C 1
ATOM 3536 O O . THR A 1 448 ? 8.391 1.746 -45.251 1.00 80.69 448 THR A O 1
ATOM 3539 N N . ILE A 1 449 ? 7.588 -0.232 -44.572 1.00 84.19 449 ILE A N 1
ATOM 3540 C CA . ILE A 1 449 ? 8.703 -1.038 -45.096 1.00 84.19 449 ILE A CA 1
ATOM 3541 C C . ILE A 1 449 ? 8.304 -1.601 -46.462 1.00 84.19 449 ILE A C 1
ATOM 3543 O O . ILE A 1 449 ? 7.678 -2.657 -46.562 1.00 84.19 449 ILE A O 1
ATOM 3547 N N . THR A 1 450 ? 8.698 -0.903 -47.524 1.00 80.25 450 THR A N 1
ATOM 3548 C CA . THR A 1 450 ? 8.515 -1.345 -48.914 1.00 80.25 450 THR A CA 1
ATOM 3549 C C . THR A 1 450 ? 9.815 -1.937 -49.476 1.00 80.25 450 THR A C 1
ATOM 3551 O O . THR A 1 450 ? 10.899 -1.662 -48.945 1.00 80.25 450 THR A O 1
ATOM 3554 N N . PRO A 1 451 ? 9.762 -2.745 -50.554 1.00 77.06 451 PRO A N 1
ATOM 3555 C CA . PRO A 1 451 ? 10.970 -3.203 -51.246 1.00 77.06 451 PRO A CA 1
ATOM 3556 C C . PRO A 1 451 ? 11.860 -2.039 -51.698 1.00 77.06 451 PRO A C 1
ATOM 3558 O O . PRO A 1 451 ? 13.075 -2.109 -51.554 1.00 77.06 451 PRO A O 1
ATOM 3561 N N . ILE A 1 452 ? 11.245 -0.939 -52.143 1.00 71.12 452 ILE A N 1
ATOM 3562 C CA . ILE A 1 452 ? 11.929 0.273 -52.611 1.00 71.12 452 ILE A CA 1
ATOM 3563 C C . ILE A 1 452 ? 12.649 0.978 -51.454 1.00 71.12 452 ILE A C 1
ATOM 3565 O O . ILE A 1 452 ? 13.832 1.287 -51.565 1.00 71.12 452 ILE A O 1
ATOM 3569 N N . SER A 1 453 ? 11.979 1.179 -50.314 1.00 75.06 453 SER A N 1
ATOM 3570 C CA . SER A 1 453 ? 12.603 1.811 -49.142 1.00 75.06 453 SER A CA 1
ATOM 3571 C C . SER A 1 453 ? 13.694 0.938 -48.514 1.00 75.06 453 SER A C 1
ATOM 3573 O O . SER A 1 453 ? 14.674 1.455 -47.993 1.00 75.06 453 SER A O 1
ATOM 3575 N N . SER A 1 454 ? 13.536 -0.387 -48.564 1.00 74.50 454 SER A N 1
ATOM 3576 C CA . SER A 1 454 ? 14.534 -1.328 -48.035 1.00 74.50 454 SER A CA 1
ATOM 3577 C C . SER A 1 454 ? 15.779 -1.377 -48.926 1.00 74.50 454 SER A C 1
ATOM 3579 O O . SER A 1 454 ? 16.897 -1.346 -48.416 1.00 74.50 454 SER A O 1
ATOM 3581 N N . ALA A 1 455 ? 15.590 -1.361 -50.251 1.00 67.94 455 ALA A N 1
ATOM 3582 C CA . ALA A 1 455 ? 16.677 -1.285 -51.224 1.00 67.94 455 ALA A CA 1
ATOM 3583 C C . ALA A 1 455 ? 17.447 0.044 -51.138 1.00 67.94 455 ALA A C 1
ATOM 3585 O O . ALA A 1 455 ? 18.671 0.034 -51.244 1.00 67.94 455 ALA A O 1
ATOM 3586 N N . ALA A 1 456 ? 16.763 1.165 -50.869 1.00 69.44 456 ALA A N 1
ATOM 3587 C CA . ALA A 1 456 ? 17.400 2.469 -50.647 1.00 69.44 456 ALA A CA 1
ATOM 3588 C C . ALA A 1 456 ? 18.348 2.479 -49.429 1.00 69.44 456 ALA A C 1
ATOM 3590 O O . ALA A 1 456 ? 19.376 3.150 -49.446 1.00 69.44 456 ALA A O 1
ATOM 3591 N N . ASP A 1 457 ? 18.034 1.688 -48.402 1.00 69.69 457 ASP A N 1
ATOM 3592 C CA . ASP A 1 457 ? 18.855 1.494 -47.201 1.00 69.69 457 ASP A CA 1
ATOM 3593 C C . ASP A 1 457 ? 19.927 0.393 -47.355 1.00 69.69 457 ASP A C 1
ATOM 3595 O O . ASP A 1 457 ? 20.633 0.091 -46.385 1.00 69.69 457 ASP A O 1
ATOM 3599 N N . GLY A 1 458 ? 20.017 -0.243 -48.531 1.00 76.12 458 GLY A N 1
ATOM 3600 C CA . GLY A 1 458 ? 20.918 -1.365 -48.809 1.00 76.12 458 GLY A CA 1
ATOM 3601 C C . GLY A 1 458 ? 20.597 -2.644 -48.025 1.00 76.12 458 GLY A C 1
ATOM 3602 O O . GLY A 1 458 ? 21.501 -3.437 -47.773 1.00 76.12 458 GLY A O 1
ATOM 3603 N N . LYS A 1 459 ? 19.342 -2.838 -47.591 1.00 80.19 459 LYS A N 1
ATOM 3604 C CA . LYS A 1 459 ? 18.914 -3.960 -46.732 1.00 80.19 459 LYS A CA 1
ATOM 3605 C C . LYS A 1 459 ? 17.834 -4.808 -47.381 1.00 80.19 459 LYS A C 1
ATOM 3607 O O . LYS A 1 459 ? 16.998 -4.316 -48.141 1.00 80.19 459 LYS A O 1
ATOM 3612 N N . GLN A 1 460 ? 17.784 -6.084 -47.011 1.00 86.44 460 GLN A N 1
ATOM 3613 C CA . GLN A 1 460 ? 16.697 -6.957 -47.451 1.00 86.44 460 GLN A CA 1
ATOM 3614 C C . GLN A 1 460 ? 15.403 -6.670 -46.672 1.00 86.44 460 GLN A C 1
ATOM 3616 O O . GLN A 1 460 ? 15.415 -6.267 -45.507 1.00 86.44 460 GLN A O 1
ATOM 3621 N N . VAL A 1 461 ? 14.248 -6.911 -47.302 1.00 86.25 461 VAL A N 1
ATOM 3622 C CA . VAL A 1 461 ? 12.928 -6.622 -46.703 1.00 86.25 461 VAL A CA 1
ATOM 3623 C C . VAL A 1 461 ? 12.715 -7.388 -45.392 1.00 86.25 461 VAL A C 1
ATOM 3625 O O . VAL A 1 461 ? 12.142 -6.848 -44.444 1.00 86.25 461 VAL A O 1
ATOM 3628 N N . TRP A 1 462 ? 13.179 -8.638 -45.309 1.00 87.75 462 TRP A N 1
ATOM 3629 C CA . TRP A 1 462 ? 13.051 -9.434 -44.087 1.00 87.75 462 TRP A CA 1
ATOM 3630 C C . TRP A 1 462 ? 13.921 -8.881 -42.946 1.00 87.75 462 TRP A C 1
ATOM 3632 O O . TRP A 1 462 ? 13.464 -8.879 -41.805 1.00 87.75 462 TRP A O 1
ATOM 3642 N N . GLU A 1 463 ? 15.111 -8.339 -43.238 1.00 88.56 463 GLU A N 1
ATOM 3643 C CA . GLU A 1 463 ? 15.998 -7.715 -42.243 1.00 88.56 463 GLU A CA 1
ATOM 3644 C C . GLU A 1 463 ? 15.337 -6.477 -41.637 1.00 88.56 463 GLU A C 1
ATOM 3646 O O . GLU A 1 463 ? 15.290 -6.313 -40.416 1.00 88.56 463 GLU A O 1
ATOM 3651 N N . ALA A 1 464 ? 14.769 -5.615 -42.487 1.00 86.75 464 ALA A N 1
ATOM 3652 C CA . ALA A 1 464 ? 14.054 -4.420 -42.052 1.00 86.75 464 ALA A CA 1
ATOM 3653 C C . ALA A 1 464 ? 12.818 -4.776 -41.206 1.00 86.75 464 ALA A C 1
ATOM 3655 O O . ALA A 1 464 ? 12.589 -4.167 -40.155 1.00 86.75 464 ALA A O 1
ATOM 3656 N N . LYS A 1 465 ? 12.055 -5.800 -41.618 1.00 90.00 465 LYS A N 1
ATOM 3657 C CA . LYS A 1 465 ? 10.901 -6.307 -40.860 1.00 90.00 465 LYS A CA 1
ATOM 3658 C C . LYS A 1 465 ? 11.315 -6.883 -39.508 1.00 90.00 465 LYS A C 1
ATOM 3660 O O . LYS A 1 465 ? 10.728 -6.497 -38.501 1.00 90.00 465 LYS A O 1
ATOM 3665 N N . LEU A 1 466 ? 12.338 -7.738 -39.454 1.00 91.75 466 LEU A N 1
ATOM 3666 C CA . LEU A 1 466 ? 12.816 -8.345 -38.207 1.00 91.75 466 LEU A CA 1
ATOM 3667 C C . LEU A 1 466 ? 13.367 -7.289 -37.242 1.00 91.75 466 LEU A C 1
ATOM 3669 O O . LEU A 1 466 ? 13.005 -7.290 -36.066 1.00 91.75 466 LEU A O 1
ATOM 3673 N N . LYS A 1 467 ? 14.168 -6.339 -37.741 1.00 90.31 467 LYS A N 1
ATOM 3674 C CA . LYS A 1 467 ? 14.683 -5.212 -36.948 1.00 90.31 467 LYS A CA 1
ATOM 3675 C C . LYS A 1 467 ? 13.551 -4.362 -36.372 1.00 90.31 467 LYS A C 1
ATOM 3677 O O . LYS A 1 467 ? 13.598 -3.980 -35.202 1.00 90.31 467 LYS A O 1
ATOM 3682 N N . SER A 1 468 ? 12.527 -4.072 -37.176 1.00 90.88 468 SER A N 1
ATOM 3683 C CA . SER A 1 468 ? 11.358 -3.338 -36.696 1.00 90.88 468 SER A CA 1
ATOM 3684 C C . SER A 1 468 ? 10.598 -4.121 -35.625 1.00 90.88 468 SER A C 1
ATOM 3686 O O . SER A 1 468 ? 10.346 -3.581 -34.547 1.00 90.88 468 SER A O 1
ATOM 3688 N N . THR A 1 469 ? 10.301 -5.401 -35.865 1.00 93.00 469 THR A N 1
ATOM 3689 C CA . THR A 1 469 ? 9.635 -6.266 -34.882 1.00 93.00 469 THR A CA 1
ATOM 3690 C C . THR A 1 469 ? 10.413 -6.313 -33.569 1.00 93.00 469 THR A C 1
ATOM 3692 O O . THR A 1 469 ? 9.822 -6.096 -32.512 1.00 93.00 469 THR A O 1
ATOM 3695 N N . ALA A 1 470 ? 11.737 -6.491 -33.623 1.00 93.75 470 ALA A N 1
ATOM 3696 C CA . ALA A 1 470 ? 12.605 -6.466 -32.448 1.00 93.75 470 ALA A CA 1
ATOM 3697 C C . ALA A 1 470 ? 12.444 -5.155 -31.663 1.00 93.75 470 ALA A C 1
ATOM 3699 O O . ALA A 1 470 ? 12.209 -5.167 -30.454 1.00 93.75 470 ALA A O 1
ATOM 3700 N N . PHE A 1 471 ? 12.487 -4.006 -32.344 1.00 91.19 471 PHE A N 1
ATOM 3701 C CA . PHE A 1 471 ? 12.269 -2.701 -31.717 1.00 91.19 471 PHE A CA 1
ATOM 3702 C C . PHE A 1 471 ? 10.869 -2.567 -31.087 1.00 91.19 471 PHE A C 1
ATOM 3704 O O . PHE A 1 471 ? 10.750 -2.084 -29.960 1.00 91.19 471 PHE A O 1
ATOM 3711 N N . ARG A 1 472 ? 9.805 -3.034 -31.760 1.00 92.00 472 ARG A N 1
ATOM 3712 C CA . ARG A 1 472 ? 8.428 -2.981 -31.227 1.00 92.00 472 ARG A CA 1
ATOM 3713 C C . ARG A 1 472 ? 8.229 -3.874 -30.005 1.00 92.00 472 ARG A C 1
ATOM 3715 O O . ARG A 1 472 ? 7.549 -3.444 -29.076 1.00 92.00 472 ARG A O 1
ATOM 3722 N N . LEU A 1 473 ? 8.852 -5.052 -29.962 1.00 93.62 473 LEU A N 1
ATOM 3723 C CA . LEU A 1 473 ? 8.833 -5.927 -28.783 1.00 93.62 473 LEU A CA 1
ATOM 3724 C C . LEU A 1 473 ? 9.418 -5.220 -27.552 1.00 93.62 473 LEU A C 1
ATOM 3726 O O . LEU A 1 473 ? 8.816 -5.262 -26.481 1.00 93.62 473 LEU A O 1
ATOM 3730 N N . GLY A 1 474 ? 10.524 -4.487 -27.719 1.00 91.31 474 GLY A N 1
ATOM 3731 C CA . GLY A 1 474 ? 11.103 -3.661 -26.653 1.00 91.31 474 GLY A CA 1
ATOM 3732 C C . GLY A 1 474 ? 10.164 -2.537 -26.191 1.00 91.31 474 GLY A C 1
ATOM 3733 O O . GLY A 1 474 ? 9.987 -2.327 -24.993 1.00 91.31 474 GLY A O 1
ATOM 3734 N N . LEU A 1 475 ? 9.488 -1.852 -27.122 1.00 87.62 475 LEU A N 1
ATOM 3735 C CA . LEU A 1 475 ? 8.512 -0.806 -26.782 1.00 87.62 475 LEU A CA 1
ATOM 3736 C C . LEU A 1 475 ? 7.297 -1.343 -26.013 1.00 87.62 475 LEU A C 1
ATOM 3738 O O . LEU A 1 475 ? 6.839 -0.694 -25.075 1.00 87.62 475 LEU A O 1
ATOM 3742 N N . VAL A 1 476 ? 6.775 -2.515 -26.382 1.00 89.44 476 VAL A N 1
ATOM 3743 C CA . VAL A 1 476 ? 5.667 -3.157 -25.652 1.00 89.44 476 VAL A CA 1
ATOM 3744 C C . VAL A 1 476 ? 6.137 -3.655 -24.282 1.00 89.44 476 VAL A C 1
ATOM 3746 O O . VAL A 1 476 ? 5.431 -3.473 -23.289 1.00 89.44 476 VAL A O 1
ATOM 3749 N N . GLY A 1 477 ? 7.360 -4.186 -24.188 1.00 91.38 477 GLY A N 1
ATOM 3750 C CA . GLY A 1 477 ? 7.992 -4.520 -22.909 1.00 91.38 477 GLY A CA 1
ATOM 3751 C C . GLY A 1 477 ? 8.100 -3.313 -21.968 1.00 91.38 477 GLY A C 1
ATOM 3752 O O . GLY A 1 477 ? 7.816 -3.439 -20.776 1.00 91.38 477 GLY A O 1
ATOM 3753 N N . ASN A 1 478 ? 8.387 -2.118 -22.501 1.00 88.50 478 ASN A N 1
ATOM 3754 C CA . ASN A 1 478 ? 8.407 -0.886 -21.707 1.00 88.50 478 ASN A CA 1
ATOM 3755 C C . ASN A 1 478 ? 7.050 -0.564 -21.077 1.00 88.50 478 ASN A C 1
ATOM 3757 O O . ASN A 1 478 ? 7.036 -0.113 -19.937 1.00 88.50 478 ASN A O 1
ATOM 3761 N N . ILE A 1 479 ? 5.924 -0.834 -21.755 1.00 86.69 479 ILE A N 1
ATOM 3762 C CA . ILE A 1 479 ? 4.578 -0.651 -21.178 1.00 86.69 479 ILE A CA 1
ATOM 3763 C C . ILE A 1 479 ? 4.438 -1.495 -19.907 1.00 86.69 479 ILE A C 1
ATOM 3765 O O . ILE A 1 479 ? 3.992 -0.992 -18.881 1.00 86.69 479 ILE A O 1
ATOM 3769 N N . CYS A 1 480 ? 4.878 -2.755 -19.942 1.00 90.50 480 CYS A N 1
ATOM 3770 C CA . CYS A 1 480 ? 4.856 -3.630 -18.768 1.00 90.50 480 CYS A CA 1
ATOM 3771 C C . CYS A 1 480 ? 5.788 -3.112 -17.658 1.00 90.50 480 CYS A C 1
ATOM 3773 O O . CYS A 1 480 ? 5.429 -3.135 -16.479 1.00 90.50 480 CYS A O 1
ATOM 3775 N N . LEU A 1 481 ? 6.958 -2.587 -18.034 1.00 89.00 481 LEU A N 1
ATOM 3776 C CA . LEU A 1 481 ? 7.945 -2.037 -17.105 1.00 89.00 481 LEU A CA 1
ATOM 3777 C C . LEU A 1 481 ? 7.432 -0.794 -16.356 1.00 89.00 481 LEU A C 1
ATOM 3779 O O . LEU A 1 481 ? 7.752 -0.639 -15.177 1.00 89.00 481 LEU A O 1
ATOM 3783 N N . VAL A 1 482 ? 6.583 0.041 -16.980 1.00 85.50 482 VAL A N 1
ATOM 3784 C CA . VAL A 1 482 ? 5.915 1.184 -16.312 1.00 85.50 482 VAL A CA 1
ATOM 3785 C C . VAL A 1 482 ? 5.180 0.732 -15.050 1.00 85.50 482 VAL A C 1
ATOM 3787 O O . VAL A 1 482 ? 5.280 1.373 -14.003 1.00 85.50 482 VAL A O 1
ATOM 3790 N N . PHE A 1 483 ? 4.450 -0.380 -15.141 1.00 85.94 483 PHE A N 1
ATOM 3791 C CA . PHE A 1 483 ? 3.616 -0.875 -14.050 1.00 85.94 483 PHE A CA 1
ATOM 3792 C C . PHE A 1 483 ? 4.369 -1.804 -13.092 1.00 85.94 483 PHE A C 1
ATOM 3794 O O . PHE A 1 483 ? 3.899 -2.017 -11.979 1.00 85.94 483 PHE A O 1
ATOM 3801 N N . LEU A 1 484 ? 5.539 -2.334 -13.469 1.00 90.31 484 LEU A N 1
ATOM 3802 C CA . LEU A 1 484 ? 6.264 -3.363 -12.708 1.00 90.31 484 LEU A CA 1
ATOM 3803 C C . LEU A 1 484 ? 6.579 -2.958 -11.257 1.00 90.31 484 LEU A C 1
ATOM 3805 O O . LEU A 1 484 ? 6.521 -3.791 -10.348 1.00 90.31 484 LEU A O 1
ATOM 3809 N N . PHE A 1 485 ? 6.920 -1.686 -11.044 1.00 88.94 485 PHE A N 1
ATOM 3810 C CA . PHE A 1 485 ? 7.355 -1.155 -9.748 1.00 88.94 485 PHE A CA 1
ATOM 3811 C C . PHE A 1 485 ? 6.209 -0.667 -8.857 1.00 88.94 485 PHE A C 1
ATOM 3813 O O . PHE A 1 485 ? 6.389 -0.493 -7.651 1.00 88.94 485 PHE A O 1
ATOM 3820 N N . PHE A 1 486 ? 5.019 -0.475 -9.423 1.00 84.88 486 PHE A N 1
ATOM 3821 C CA . PHE A 1 486 ? 3.871 0.037 -8.686 1.00 84.88 486 PHE A CA 1
ATOM 3822 C C . PHE A 1 486 ? 3.391 -0.922 -7.575 1.00 84.88 486 PHE A C 1
ATOM 3824 O O . PHE A 1 486 ? 3.242 -0.468 -6.438 1.00 84.88 486 PHE A O 1
ATOM 3831 N N . PRO A 1 487 ? 3.242 -2.243 -7.815 1.00 85.12 487 PRO A N 1
ATOM 3832 C CA . PRO A 1 487 ? 2.796 -3.179 -6.782 1.00 85.12 487 PRO A CA 1
ATOM 3833 C C . PRO A 1 487 ? 3.768 -3.360 -5.607 1.00 85.12 487 PRO A C 1
ATOM 3835 O O . PRO A 1 487 ? 3.363 -3.834 -4.551 1.00 85.12 487 PRO A O 1
ATOM 3838 N N . VAL A 1 488 ? 5.050 -3.010 -5.778 1.00 87.44 488 VAL A N 1
ATOM 3839 C CA . VAL A 1 488 ? 6.103 -3.184 -4.756 1.00 87.44 488 VAL A CA 1
ATOM 3840 C C . VAL A 1 488 ? 6.403 -1.906 -3.959 1.00 87.44 488 VAL A C 1
ATOM 3842 O O . VAL A 1 488 ? 7.233 -1.926 -3.039 1.00 87.44 488 VAL A O 1
ATOM 3845 N N . ALA A 1 489 ? 5.726 -0.800 -4.283 1.00 84.94 489 ALA A N 1
ATOM 3846 C CA . ALA A 1 489 ? 5.781 0.450 -3.532 1.00 84.94 489 ALA A CA 1
ATOM 3847 C C . ALA A 1 489 ? 4.872 0.354 -2.287 1.00 84.94 489 ALA A C 1
ATOM 3849 O O . ALA A 1 489 ? 3.680 0.651 -2.345 1.00 84.94 489 ALA A O 1
ATOM 3850 N N . ARG A 1 490 ? 5.423 -0.105 -1.155 1.00 79.38 490 ARG A N 1
ATOM 3851 C CA . ARG A 1 490 ? 4.647 -0.543 0.026 1.00 79.38 490 ARG A CA 1
ATOM 3852 C C . ARG A 1 490 ? 3.948 0.607 0.751 1.00 79.38 490 ARG A C 1
ATOM 3854 O O . ARG A 1 490 ? 2.844 0.413 1.247 1.00 79.38 490 ARG A O 1
ATOM 3861 N N . GLY A 1 491 ? 4.576 1.780 0.805 1.00 70.25 491 GLY A N 1
ATOM 3862 C CA . GLY A 1 491 ? 4.007 3.014 1.348 1.00 70.25 491 GLY A CA 1
ATOM 3863 C C . GLY A 1 491 ? 3.179 3.810 0.336 1.00 70.25 491 GLY A C 1
ATOM 3864 O O . GLY A 1 491 ? 2.758 4.924 0.644 1.00 70.25 491 GLY A O 1
ATOM 3865 N N . SER A 1 492 ? 2.947 3.279 -0.873 1.00 72.75 492 SER A N 1
ATOM 3866 C CA . SER A 1 492 ? 2.166 3.969 -1.898 1.00 72.75 492 SER A CA 1
ATOM 3867 C C . SER A 1 492 ? 0.702 4.072 -1.496 1.00 72.75 492 SER A C 1
ATOM 3869 O O . SER A 1 492 ? 0.006 3.075 -1.309 1.00 72.75 492 SER A O 1
ATOM 3871 N N . SER A 1 493 ? 0.193 5.296 -1.459 1.00 67.38 493 SER A N 1
ATOM 3872 C CA . SER A 1 493 ? -1.221 5.560 -1.181 1.00 67.38 493 SER A CA 1
ATOM 3873 C C . SER A 1 493 ? -2.135 5.305 -2.379 1.00 67.38 493 SER A C 1
ATOM 3875 O O . SER A 1 493 ? -3.354 5.365 -2.248 1.00 67.38 493 SER A O 1
ATOM 3877 N N . LEU A 1 494 ? -1.558 4.972 -3.536 1.00 66.06 494 LEU A N 1
ATOM 3878 C CA . LEU A 1 494 ? -2.318 4.586 -4.719 1.00 66.06 494 LEU A CA 1
ATOM 3879 C C . LEU A 1 494 ? -2.868 3.156 -4.599 1.00 66.06 494 LEU A C 1
ATOM 3881 O O . LEU A 1 494 ? -3.927 2.884 -5.150 1.00 66.06 494 LEU A O 1
ATOM 3885 N N . LEU A 1 495 ? -2.222 2.257 -3.844 1.00 68.06 495 LEU A N 1
ATOM 3886 C CA . LEU A 1 495 ? -2.731 0.890 -3.643 1.00 68.06 495 LEU A CA 1
ATOM 3887 C C . LEU A 1 495 ? -4.053 0.876 -2.841 1.00 68.06 495 LEU A C 1
ATOM 3889 O O . LEU A 1 495 ? -5.033 0.314 -3.344 1.00 68.06 495 LEU A O 1
ATOM 3893 N N . PRO A 1 496 ? -4.163 1.580 -1.689 1.00 64.19 496 PRO A N 1
ATOM 3894 C CA . PRO A 1 496 ? -5.435 1.731 -0.980 1.00 64.19 496 PRO A CA 1
ATOM 3895 C C . PRO A 1 496 ? -6.558 2.366 -1.808 1.00 64.19 496 PRO A C 1
ATOM 3897 O O . PRO A 1 496 ? -7.717 2.006 -1.614 1.00 64.19 496 PRO A O 1
ATOM 3900 N N . LEU A 1 497 ? -6.238 3.275 -2.741 1.00 61.91 497 LEU A N 1
ATOM 3901 C CA . LEU A 1 497 ? -7.229 3.915 -3.619 1.00 61.91 497 LEU A CA 1
ATOM 3902 C C . LEU A 1 497 ? -7.966 2.888 -4.495 1.00 61.91 497 LEU A C 1
ATOM 3904 O O . LEU A 1 497 ? -9.169 3.010 -4.712 1.00 61.91 497 LEU A O 1
ATOM 3908 N N . PHE A 1 498 ? -7.261 1.847 -4.947 1.00 62.84 498 PHE A N 1
ATOM 3909 C CA . PHE A 1 498 ? -7.843 0.728 -5.695 1.00 62.84 498 PHE A CA 1
ATOM 3910 C C . PHE A 1 498 ? -8.400 -0.382 -4.789 1.00 62.84 498 PHE A C 1
ATOM 3912 O O . PHE A 1 498 ? -8.856 -1.412 -5.281 1.00 62.84 498 PHE A O 1
ATOM 3919 N N . GLY A 1 499 ? -8.381 -0.191 -3.465 1.00 61.78 499 GLY A N 1
ATOM 3920 C CA . GLY A 1 499 ? -8.796 -1.201 -2.493 1.00 61.78 499 GLY A CA 1
ATOM 3921 C C . GLY A 1 499 ? -7.856 -2.407 -2.419 1.00 61.78 499 GLY A C 1
ATOM 3922 O O . GLY A 1 499 ? -8.282 -3.470 -1.971 1.00 61.78 499 GLY A O 1
ATOM 3923 N N . LEU A 1 500 ? -6.605 -2.256 -2.866 1.00 68.56 500 LEU A N 1
ATOM 3924 C CA . LEU A 1 500 ? -5.576 -3.291 -2.825 1.00 68.56 500 LEU A CA 1
ATOM 3925 C C . LEU A 1 500 ? -4.611 -3.038 -1.664 1.00 68.56 500 LEU A C 1
ATOM 3927 O O . LEU A 1 500 ? -4.219 -1.904 -1.389 1.00 68.56 500 LEU A O 1
ATOM 3931 N N . THR A 1 501 ? -4.185 -4.109 -0.999 1.00 74.75 501 THR A N 1
ATOM 3932 C CA . THR A 1 501 ? -3.066 -4.059 -0.051 1.00 74.75 501 THR A CA 1
ATOM 3933 C C . THR A 1 501 ? -1.743 -4.267 -0.790 1.00 74.75 501 THR A C 1
ATOM 3935 O O . THR A 1 501 ? -1.705 -4.848 -1.881 1.00 74.75 501 THR A O 1
ATOM 3938 N N . SER A 1 502 ? -0.636 -3.807 -0.204 1.00 75.06 502 SER A N 1
ATOM 3939 C CA . SER A 1 502 ? 0.707 -4.024 -0.764 1.00 75.06 502 SER A CA 1
ATOM 3940 C C . SER A 1 502 ? 1.020 -5.509 -0.950 1.00 75.06 502 SER A C 1
ATOM 3942 O O . SER A 1 502 ? 1.601 -5.895 -1.958 1.00 75.06 502 SER A O 1
ATOM 3944 N N . GLU A 1 503 ? 0.544 -6.356 -0.043 1.00 75.38 503 GLU A N 1
ATOM 3945 C CA . GLU A 1 503 ? 0.720 -7.808 -0.099 1.00 75.38 503 GLU A CA 1
ATOM 3946 C C . GLU A 1 503 ? -0.067 -8.459 -1.230 1.00 75.38 503 GLU A C 1
ATOM 3948 O O . GLU A 1 503 ? 0.487 -9.206 -2.037 1.00 75.38 503 GLU A O 1
ATOM 3953 N N . ALA A 1 504 ? -1.358 -8.123 -1.333 1.00 74.50 504 ALA A N 1
ATOM 3954 C CA . ALA A 1 504 ? -2.221 -8.633 -2.390 1.00 74.50 504 ALA A CA 1
ATOM 3955 C C . ALA A 1 504 ? -1.727 -8.205 -3.779 1.00 74.50 504 ALA A C 1
ATOM 3957 O O . ALA A 1 504 ? -2.041 -8.858 -4.773 1.00 74.50 504 ALA A O 1
ATOM 3958 N N . SER A 1 505 ? -0.933 -7.134 -3.847 1.00 80.12 505 SER A N 1
ATOM 3959 C CA . SER A 1 505 ? -0.414 -6.582 -5.092 1.00 80.12 505 SER A CA 1
ATOM 3960 C C . SER A 1 505 ? 0.826 -7.318 -5.619 1.00 80.12 505 SER A C 1
ATOM 3962 O O . SER A 1 505 ? 1.088 -7.284 -6.820 1.00 80.12 505 SER A O 1
ATOM 3964 N N . ILE A 1 506 ? 1.558 -8.067 -4.784 1.00 84.56 506 ILE A N 1
ATOM 3965 C CA . ILE A 1 506 ? 2.790 -8.781 -5.188 1.00 84.56 506 ILE A CA 1
ATOM 3966 C C . ILE A 1 506 ? 2.531 -9.763 -6.339 1.00 84.56 506 ILE A C 1
ATOM 3968 O O . ILE A 1 506 ? 3.375 -9.908 -7.225 1.00 84.56 506 ILE A O 1
ATOM 3972 N N . LYS A 1 507 ? 1.341 -10.379 -6.395 1.00 84.31 507 LYS A N 1
ATOM 3973 C CA . LYS A 1 507 ? 0.943 -11.259 -7.510 1.00 84.31 507 LYS A CA 1
ATOM 3974 C C . LYS A 1 507 ? 1.045 -10.556 -8.873 1.00 84.31 507 LYS A C 1
ATOM 3976 O O . LYS A 1 507 ? 1.467 -11.172 -9.850 1.00 84.31 507 LYS A O 1
ATOM 3981 N N . TYR A 1 508 ? 0.743 -9.256 -8.924 1.00 85.56 508 TYR A N 1
ATOM 3982 C CA . TYR A 1 508 ? 0.860 -8.445 -10.136 1.00 85.56 508 TYR A CA 1
ATOM 3983 C C . TYR A 1 508 ? 2.311 -8.131 -10.487 1.00 85.56 508 TYR A C 1
ATOM 3985 O O . TYR A 1 508 ? 2.651 -8.140 -11.665 1.00 85.56 508 TYR A O 1
ATOM 3993 N N . HIS A 1 509 ? 3.179 -7.913 -9.494 1.00 90.38 509 HIS A N 1
ATOM 3994 C CA . HIS A 1 509 ? 4.615 -7.746 -9.735 1.00 90.38 509 HIS A CA 1
ATOM 3995 C C . HIS A 1 509 ? 5.226 -9.001 -10.367 1.00 90.38 509 HIS A C 1
ATOM 3997 O O . HIS A 1 509 ? 5.943 -8.892 -11.356 1.00 90.38 509 HIS A O 1
ATOM 4003 N N . ILE A 1 510 ? 4.893 -10.186 -9.842 1.00 89.81 510 ILE A N 1
ATOM 4004 C CA . ILE A 1 510 ? 5.370 -11.467 -10.386 1.00 89.81 510 ILE A CA 1
ATOM 4005 C C . ILE A 1 510 ? 4.948 -11.603 -11.854 1.00 89.81 510 ILE A C 1
ATOM 4007 O O . ILE A 1 510 ? 5.774 -11.882 -12.721 1.00 89.81 510 ILE A O 1
ATOM 4011 N N . TRP A 1 511 ? 3.671 -11.356 -12.152 1.00 88.44 511 TRP A N 1
ATOM 4012 C CA . TRP A 1 511 ? 3.153 -11.469 -13.513 1.00 88.44 511 TRP A CA 1
ATOM 4013 C C . TRP A 1 511 ? 3.758 -10.445 -14.483 1.00 88.44 511 TRP A C 1
ATOM 4015 O O . TRP A 1 511 ? 4.230 -10.825 -15.556 1.00 88.44 511 TRP A O 1
ATOM 4025 N N . LEU A 1 512 ? 3.802 -9.165 -14.098 1.00 91.25 512 LEU A N 1
ATOM 4026 C CA . LEU A 1 512 ? 4.446 -8.119 -14.895 1.00 91.25 512 LEU A CA 1
ATOM 4027 C C . LEU A 1 512 ? 5.929 -8.429 -15.110 1.00 91.25 512 LEU A C 1
ATOM 4029 O O . LEU A 1 512 ? 6.435 -8.206 -16.204 1.00 91.25 512 LEU A O 1
ATOM 4033 N N . GLY A 1 513 ? 6.609 -8.995 -14.110 1.00 93.62 513 GLY A N 1
ATOM 4034 C CA . GLY A 1 513 ? 8.001 -9.427 -14.213 1.00 93.62 513 GLY A CA 1
ATOM 4035 C C . GLY A 1 513 ? 8.196 -10.493 -15.290 1.00 93.62 513 GLY A C 1
ATOM 4036 O O . GLY A 1 513 ? 9.080 -10.351 -16.131 1.00 93.62 513 GLY A O 1
ATOM 4037 N N . HIS A 1 514 ? 7.331 -11.513 -15.335 1.00 93.44 514 HIS A N 1
ATOM 4038 C CA . HIS A 1 514 ? 7.362 -12.514 -16.408 1.00 93.44 514 HIS A CA 1
ATOM 4039 C C . HIS A 1 514 ? 7.114 -11.897 -17.790 1.00 93.44 514 HIS A C 1
ATOM 4041 O O . HIS A 1 514 ? 7.822 -12.249 -18.731 1.00 93.44 514 HIS A O 1
ATOM 4047 N N . LEU A 1 515 ? 6.155 -10.974 -17.923 1.00 93.69 515 LEU A N 1
ATOM 4048 C CA . LEU A 1 515 ? 5.881 -10.301 -19.198 1.00 93.69 515 LEU A CA 1
ATOM 4049 C C . LEU A 1 515 ? 7.052 -9.426 -19.660 1.00 93.69 515 LEU A C 1
ATOM 4051 O O . LEU A 1 515 ? 7.462 -9.529 -20.814 1.00 93.69 515 LEU A O 1
ATOM 4055 N N . VAL A 1 516 ? 7.609 -8.598 -18.770 1.00 95.00 516 VAL A N 1
ATOM 4056 C CA . VAL A 1 516 ? 8.777 -7.749 -19.061 1.00 95.00 516 VAL A CA 1
ATOM 4057 C C . VAL A 1 516 ? 9.938 -8.607 -19.546 1.00 95.00 516 VAL A C 1
ATOM 4059 O O . VAL A 1 516 ? 10.498 -8.330 -20.606 1.00 95.00 516 VAL A O 1
ATOM 4062 N N . MET A 1 517 ? 10.261 -9.676 -18.814 1.00 96.25 517 MET A N 1
ATOM 4063 C CA . MET A 1 517 ? 11.364 -10.554 -19.190 1.00 96.25 517 MET A CA 1
ATOM 4064 C C . MET A 1 517 ? 11.092 -11.285 -20.504 1.00 96.25 517 MET A C 1
ATOM 4066 O O . MET A 1 517 ? 11.976 -11.325 -21.351 1.00 96.25 517 MET A O 1
ATOM 4070 N N . ALA A 1 518 ? 9.871 -11.769 -20.746 1.00 95.81 518 ALA A N 1
ATOM 4071 C CA . ALA A 1 518 ? 9.522 -12.404 -22.016 1.00 95.81 518 ALA A CA 1
ATOM 4072 C C . ALA A 1 518 ? 9.700 -11.453 -23.215 1.00 95.81 518 ALA A C 1
ATOM 4074 O O . ALA A 1 518 ? 10.337 -11.823 -24.203 1.00 95.81 518 ALA A O 1
ATOM 4075 N N . PHE A 1 519 ? 9.196 -10.216 -23.127 1.00 96.25 519 PHE A N 1
ATOM 4076 C CA . PHE A 1 519 ? 9.333 -9.230 -24.205 1.00 96.25 519 PHE A CA 1
ATOM 4077 C C . PHE A 1 519 ? 10.781 -8.777 -24.413 1.00 96.25 519 PHE A C 1
ATOM 4079 O O . PHE A 1 519 ? 11.218 -8.665 -25.558 1.00 96.25 519 PHE A O 1
ATOM 4086 N N . PHE A 1 520 ? 11.540 -8.537 -23.341 1.00 96.19 520 PHE A N 1
ATOM 4087 C CA . PHE A 1 520 ? 12.937 -8.103 -23.445 1.00 96.19 520 PHE A CA 1
ATOM 4088 C C . PHE A 1 520 ? 13.870 -9.215 -23.922 1.00 96.19 520 PHE A C 1
ATOM 4090 O O . PHE A 1 520 ? 14.757 -8.953 -24.733 1.00 96.19 520 PHE A O 1
ATOM 4097 N N . THR A 1 521 ? 13.635 -10.463 -23.518 1.00 97.31 521 THR A N 1
ATOM 4098 C CA . THR A 1 521 ? 14.354 -11.615 -24.071 1.00 97.31 521 THR A CA 1
ATOM 4099 C C . THR A 1 521 ? 14.020 -11.811 -25.549 1.00 97.31 521 THR A C 1
ATOM 4101 O O . THR A 1 521 ? 14.936 -11.972 -26.349 1.00 97.31 521 THR A O 1
ATOM 4104 N N . ALA A 1 522 ? 12.748 -11.714 -25.954 1.00 96.88 522 ALA A N 1
ATOM 4105 C CA . ALA A 1 522 ? 12.370 -11.794 -27.368 1.00 96.88 522 ALA A CA 1
ATOM 4106 C C . ALA A 1 522 ? 12.989 -10.657 -28.204 1.00 96.88 522 ALA A C 1
ATOM 4108 O O . ALA A 1 522 ? 13.494 -10.900 -29.299 1.00 96.88 522 ALA A O 1
ATOM 4109 N N . HIS A 1 523 ? 13.006 -9.432 -27.669 1.00 95.44 523 HIS A N 1
ATOM 4110 C CA . HIS A 1 523 ? 13.692 -8.279 -28.254 1.00 95.44 523 HIS A CA 1
ATOM 4111 C C . HIS A 1 523 ? 15.187 -8.554 -28.475 1.00 95.44 523 HIS A C 1
ATOM 4113 O O . HIS A 1 523 ? 15.667 -8.397 -29.599 1.00 95.44 523 HIS A O 1
ATOM 4119 N N . GLY A 1 524 ? 15.902 -9.011 -27.440 1.00 95.06 524 GLY A N 1
ATOM 4120 C CA . GLY A 1 524 ? 17.330 -9.332 -27.520 1.00 95.06 524 GLY A CA 1
ATOM 4121 C C . GLY A 1 524 ? 17.627 -10.454 -28.516 1.00 95.06 524 GLY A C 1
ATOM 4122 O O . GLY A 1 524 ? 18.470 -10.288 -29.394 1.00 95.06 524 GLY A O 1
ATOM 4123 N N . ILE A 1 525 ? 16.868 -11.555 -28.463 1.00 95.75 525 ILE A N 1
ATOM 4124 C CA . ILE A 1 525 ? 17.026 -12.692 -29.384 1.00 95.75 525 ILE A CA 1
ATOM 4125 C C . ILE A 1 525 ? 16.834 -12.254 -30.840 1.00 95.75 525 ILE A C 1
ATOM 4127 O O . ILE A 1 525 ? 17.638 -12.626 -31.689 1.00 95.75 525 ILE A O 1
ATOM 4131 N N . CYS A 1 526 ? 15.818 -11.439 -31.147 1.00 95.56 526 CYS A N 1
ATOM 4132 C CA . CYS A 1 526 ? 15.597 -10.972 -32.519 1.00 95.56 526 CYS A CA 1
ATOM 4133 C C . CYS A 1 526 ? 16.784 -10.151 -33.052 1.00 95.56 526 CYS A C 1
ATOM 4135 O O . CYS A 1 526 ? 17.147 -10.299 -34.219 1.00 95.56 526 CYS A O 1
ATOM 4137 N N . TYR A 1 527 ? 17.405 -9.311 -32.214 1.00 94.06 527 TYR A N 1
ATOM 4138 C CA . TYR A 1 527 ? 18.607 -8.562 -32.594 1.00 94.06 527 TYR A CA 1
ATOM 4139 C C . TYR A 1 527 ? 19.829 -9.464 -32.769 1.00 94.06 527 TYR A C 1
ATOM 4141 O O . TYR A 1 527 ? 20.537 -9.321 -33.763 1.00 94.06 527 TYR A O 1
ATOM 4149 N N . ILE A 1 528 ? 20.041 -10.425 -31.866 1.00 93.12 528 ILE A N 1
ATOM 4150 C CA . ILE A 1 528 ? 21.142 -11.393 -31.962 1.00 93.12 528 ILE A CA 1
ATOM 4151 C C . ILE A 1 528 ? 21.019 -12.220 -33.249 1.00 93.12 528 ILE A C 1
ATOM 4153 O O . ILE A 1 528 ? 21.981 -12.316 -34.006 1.00 93.12 528 ILE A O 1
ATOM 4157 N N . VAL A 1 529 ? 19.827 -12.748 -33.551 1.00 94.19 529 VAL A N 1
ATOM 4158 C CA . VAL A 1 529 ? 19.560 -13.494 -34.794 1.00 94.19 529 VAL A CA 1
ATOM 4159 C C . VAL A 1 529 ? 19.831 -12.624 -36.022 1.00 94.19 529 VAL A C 1
ATOM 4161 O O . VAL A 1 529 ? 20.486 -13.077 -36.958 1.00 94.19 529 VAL A O 1
ATOM 4164 N N . LEU A 1 530 ? 19.389 -11.363 -36.009 1.00 92.94 530 LEU A N 1
ATOM 4165 C CA . LEU A 1 530 ? 19.635 -10.420 -37.101 1.00 92.94 530 LEU A CA 1
ATOM 4166 C C . LEU A 1 530 ? 21.134 -10.137 -37.300 1.00 92.94 530 LEU A C 1
ATOM 4168 O O . LEU A 1 530 ? 21.604 -10.086 -38.436 1.00 92.94 530 LEU A O 1
ATOM 4172 N N . TRP A 1 531 ? 21.906 -9.969 -36.226 1.00 92.94 531 TRP A N 1
ATOM 4173 C CA . TRP A 1 531 ? 23.349 -9.717 -36.317 1.00 92.94 531 TRP A CA 1
ATOM 4174 C C . TRP A 1 531 ? 24.146 -10.941 -36.756 1.00 92.94 531 TRP A C 1
ATOM 4176 O O . TRP A 1 531 ? 25.091 -10.784 -37.526 1.00 92.94 531 TRP A O 1
ATOM 4186 N N . ILE A 1 532 ? 23.751 -12.142 -36.324 1.00 92.44 532 ILE A N 1
ATOM 4187 C CA . ILE A 1 532 ? 24.347 -13.399 -36.793 1.00 92.44 532 ILE A CA 1
ATOM 4188 C C . ILE A 1 532 ? 24.062 -13.582 -38.287 1.00 92.44 532 ILE A C 1
ATOM 4190 O O . ILE A 1 532 ? 24.989 -13.794 -39.060 1.00 92.44 532 ILE A O 1
ATOM 4194 N N . ALA A 1 533 ? 22.807 -13.424 -38.717 1.00 90.94 533 ALA A N 1
ATOM 4195 C CA . ALA A 1 533 ? 22.417 -13.620 -40.114 1.00 90.94 533 ALA A CA 1
ATOM 4196 C C . ALA A 1 533 ? 23.052 -12.600 -41.081 1.00 90.94 533 ALA A C 1
ATOM 4198 O O . ALA A 1 533 ? 23.275 -12.915 -42.244 1.00 90.94 533 ALA A O 1
ATOM 4199 N N . THR A 1 534 ? 23.370 -11.392 -40.602 1.00 88.62 534 THR A N 1
ATOM 4200 C CA . THR A 1 534 ? 24.027 -10.333 -41.394 1.00 88.62 534 THR A CA 1
ATOM 4201 C C . THR A 1 534 ? 25.549 -10.272 -41.202 1.00 88.62 534 THR A C 1
ATOM 4203 O O . THR A 1 534 ? 26.177 -9.330 -41.679 1.00 88.62 534 THR A O 1
ATOM 4206 N N . ASN A 1 535 ? 26.154 -11.240 -40.495 1.00 89.12 535 ASN A N 1
ATOM 4207 C CA . ASN A 1 535 ? 27.587 -11.285 -40.154 1.00 89.12 535 ASN A CA 1
ATOM 4208 C C . ASN A 1 535 ? 28.126 -10.020 -39.445 1.00 89.12 535 ASN A C 1
ATOM 4210 O O . ASN A 1 535 ? 29.310 -9.701 -39.517 1.00 89.12 535 ASN A O 1
ATOM 4214 N N . ASN A 1 536 ? 27.272 -9.310 -38.703 1.00 87.31 536 ASN A N 1
ATOM 4215 C CA . ASN A 1 536 ? 27.585 -8.051 -38.015 1.00 87.31 536 ASN A CA 1
ATOM 4216 C C . ASN A 1 536 ? 27.639 -8.213 -36.485 1.00 87.31 536 ASN A C 1
ATOM 4218 O O . ASN A 1 536 ? 27.137 -7.371 -35.736 1.00 87.31 536 ASN A O 1
ATOM 4222 N N . ILE A 1 537 ? 28.261 -9.289 -35.996 1.00 88.00 537 ILE A N 1
ATOM 4223 C CA . ILE A 1 537 ? 28.320 -9.632 -34.559 1.00 88.00 537 ILE A CA 1
ATOM 4224 C C . ILE A 1 537 ? 29.015 -8.539 -33.725 1.00 88.00 537 ILE A C 1
ATOM 4226 O O . ILE A 1 537 ? 28.680 -8.335 -32.559 1.00 88.00 537 ILE A O 1
ATOM 4230 N N . THR A 1 538 ? 29.910 -7.749 -34.328 1.00 88.75 538 THR A N 1
ATOM 4231 C CA . THR A 1 538 ? 30.568 -6.601 -33.673 1.00 88.75 538 THR A CA 1
ATOM 4232 C C . THR A 1 538 ? 29.581 -5.568 -33.117 1.00 88.75 538 THR A C 1
ATOM 4234 O O . THR A 1 538 ? 29.927 -4.832 -32.191 1.00 88.75 538 THR A O 1
ATOM 4237 N N . GLN A 1 539 ? 28.331 -5.533 -33.603 1.00 87.81 539 GLN A N 1
ATOM 4238 C CA . GLN A 1 539 ? 27.281 -4.680 -33.042 1.00 87.81 539 GLN A CA 1
ATOM 4239 C C . GLN A 1 539 ? 26.940 -5.028 -31.586 1.00 87.81 539 GLN A C 1
ATOM 4241 O O . GLN A 1 539 ? 26.565 -4.119 -30.848 1.00 87.81 539 GLN A O 1
ATOM 4246 N N . MET A 1 540 ? 27.117 -6.275 -31.136 1.00 87.06 540 MET A N 1
ATOM 4247 C CA . MET A 1 540 ? 26.862 -6.667 -29.739 1.00 87.06 540 MET A CA 1
ATOM 4248 C C . MET A 1 540 ? 27.770 -5.918 -28.755 1.00 87.06 540 MET A C 1
ATOM 4250 O O . MET A 1 540 ? 27.341 -5.518 -27.677 1.00 87.06 540 MET A O 1
ATOM 4254 N N . ILE A 1 541 ? 29.018 -5.663 -29.159 1.00 90.31 541 ILE A N 1
ATOM 4255 C CA . ILE A 1 541 ? 30.051 -5.025 -28.325 1.00 90.31 541 ILE A CA 1
ATOM 4256 C C . ILE A 1 541 ? 30.069 -3.496 -28.543 1.00 90.31 541 ILE A C 1
ATOM 4258 O O . ILE A 1 541 ? 30.889 -2.759 -27.996 1.00 90.31 541 ILE A O 1
ATOM 4262 N N . LYS A 1 542 ? 29.128 -2.961 -29.328 1.00 88.81 542 LYS A N 1
ATOM 4263 C CA . LYS A 1 542 ? 29.099 -1.538 -29.662 1.00 88.81 542 LYS A CA 1
ATOM 4264 C C . LYS A 1 542 ? 28.542 -0.692 -28.516 1.00 88.81 542 LYS A C 1
ATOM 4266 O O . LYS A 1 542 ? 27.350 -0.738 -28.203 1.00 88.81 542 LYS A O 1
ATOM 4271 N N . TRP A 1 543 ? 29.394 0.180 -27.978 1.00 88.56 543 TRP A N 1
ATOM 4272 C CA . TRP A 1 543 ? 28.996 1.298 -27.123 1.00 88.56 543 TRP A CA 1
ATOM 4273 C C . TRP A 1 543 ? 28.845 2.573 -27.963 1.00 88.56 543 TRP A C 1
ATOM 4275 O O . TRP A 1 543 ? 29.811 3.294 -28.221 1.00 88.56 543 TRP A O 1
ATOM 4285 N N . ALA A 1 544 ? 27.636 2.838 -28.460 1.00 81.62 544 ALA A N 1
ATOM 4286 C CA . ALA A 1 544 ? 27.387 4.001 -29.308 1.00 81.62 544 ALA A CA 1
ATOM 4287 C C . ALA A 1 544 ? 27.402 5.312 -28.495 1.00 81.62 544 ALA A C 1
ATOM 4289 O O . ALA A 1 544 ? 26.826 5.385 -27.412 1.00 81.62 544 ALA A O 1
ATOM 4290 N N . LYS A 1 545 ? 28.034 6.372 -29.028 1.00 76.44 545 LYS A N 1
ATOM 4291 C CA . LYS A 1 545 ? 27.991 7.720 -28.421 1.00 76.44 545 LYS A CA 1
ATOM 4292 C C . LYS A 1 545 ? 26.598 8.354 -28.526 1.00 76.44 545 LYS A C 1
ATOM 4294 O O . LYS A 1 545 ? 26.167 9.053 -27.609 1.00 76.44 545 LYS A O 1
ATOM 4299 N N . THR A 1 546 ? 25.906 8.076 -29.629 1.00 74.38 546 THR A N 1
ATOM 4300 C CA . THR A 1 546 ? 24.562 8.561 -29.953 1.00 74.38 546 THR A CA 1
ATOM 4301 C C . THR A 1 546 ? 23.588 7.392 -30.081 1.00 74.38 546 THR A C 1
ATOM 4303 O O . THR A 1 546 ? 23.920 6.347 -30.642 1.00 74.38 546 THR A O 1
ATOM 4306 N N . GLY A 1 547 ? 22.370 7.567 -29.566 1.00 74.56 547 GLY A N 1
ATOM 4307 C CA . GLY A 1 547 ? 21.337 6.531 -29.599 1.00 74.56 547 GLY A CA 1
ATOM 4308 C C . GLY A 1 547 ? 21.547 5.421 -28.565 1.00 74.56 547 GLY A C 1
ATOM 4309 O O . GLY A 1 547 ? 21.955 5.685 -27.437 1.00 74.56 547 GLY A O 1
ATOM 4310 N N . THR A 1 548 ? 21.206 4.187 -28.940 1.00 83.12 548 THR A N 1
ATOM 4311 C CA . THR A 1 548 ? 21.156 3.037 -28.028 1.00 83.12 548 THR A CA 1
ATOM 4312 C C . THR A 1 548 ? 22.510 2.343 -27.883 1.00 83.12 548 THR A C 1
ATOM 4314 O O . THR A 1 548 ? 23.149 2.011 -28.883 1.00 83.12 548 THR A O 1
ATOM 4317 N N . SER A 1 549 ? 22.931 2.068 -26.645 1.00 90.25 549 SER A N 1
ATOM 4318 C CA . SER A 1 549 ? 24.165 1.318 -26.357 1.00 90.25 549 SER A CA 1
ATOM 4319 C C . SER A 1 549 ? 23.871 -0.176 -26.207 1.00 90.25 549 SER A C 1
ATOM 4321 O O . SER A 1 549 ? 23.203 -0.577 -25.254 1.00 90.25 549 SER A O 1
ATOM 4323 N N . ASN A 1 550 ? 24.359 -1.011 -27.128 1.00 91.75 550 ASN A N 1
ATOM 4324 C CA . ASN A 1 550 ? 24.030 -2.443 -27.156 1.00 91.75 550 ASN A CA 1
ATOM 4325 C C . ASN A 1 550 ? 24.652 -3.194 -25.976 1.00 91.75 550 ASN A C 1
ATOM 4327 O O . ASN A 1 550 ? 23.955 -3.951 -25.314 1.00 91.75 550 ASN A O 1
ATOM 4331 N N . VAL A 1 551 ? 25.908 -2.889 -25.631 1.00 93.31 551 VAL A N 1
ATOM 4332 C CA . VAL A 1 551 ? 26.598 -3.480 -24.467 1.00 93.31 551 VAL A CA 1
ATOM 4333 C C . VAL A 1 551 ? 25.822 -3.244 -23.173 1.00 93.31 551 VAL A C 1
ATOM 4335 O O . VAL A 1 551 ? 25.674 -4.153 -22.362 1.00 93.31 551 VAL A O 1
ATOM 4338 N N . ALA A 1 552 ? 25.290 -2.033 -22.980 1.00 93.75 552 ALA A N 1
ATOM 4339 C CA . ALA A 1 552 ? 24.451 -1.745 -21.822 1.00 93.75 552 ALA A CA 1
ATOM 4340 C C . ALA A 1 552 ? 23.162 -2.590 -21.836 1.00 93.75 552 ALA A C 1
ATOM 4342 O O . ALA A 1 552 ? 22.746 -3.094 -20.797 1.00 93.75 552 ALA A O 1
ATOM 4343 N N . GLY A 1 553 ? 22.563 -2.800 -23.012 1.00 94.25 553 GLY A N 1
ATOM 4344 C CA . GLY A 1 553 ? 21.395 -3.669 -23.177 1.00 94.25 553 GLY A CA 1
ATOM 4345 C C . GLY A 1 553 ? 21.690 -5.129 -22.833 1.00 94.25 553 GLY A C 1
ATOM 4346 O O . GLY A 1 553 ? 20.915 -5.747 -22.110 1.00 94.25 553 GLY A O 1
ATOM 4347 N N . GLU A 1 554 ? 22.835 -5.654 -23.272 1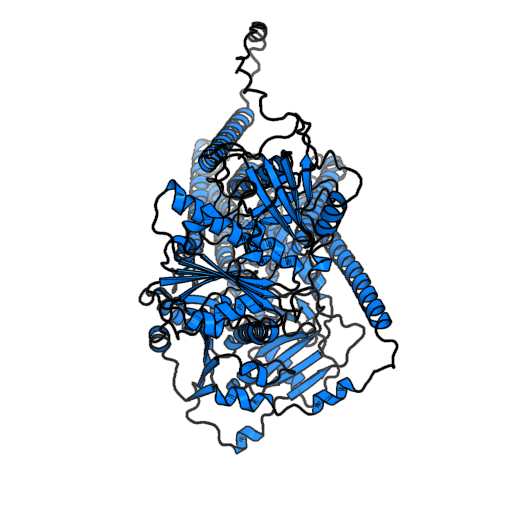.00 94.69 554 GLU A N 1
ATOM 4348 C CA . GLU A 1 554 ? 23.284 -7.022 -22.976 1.00 94.69 554 GLU A CA 1
ATOM 4349 C C . GLU A 1 554 ? 23.534 -7.227 -21.476 1.00 94.69 554 GLU A C 1
ATOM 4351 O O . GLU A 1 554 ? 23.033 -8.182 -20.885 1.00 94.69 554 GLU A O 1
ATOM 4356 N N . ILE A 1 555 ? 24.240 -6.297 -20.817 1.00 96.69 555 ILE A N 1
ATOM 4357 C CA . ILE A 1 555 ? 24.475 -6.365 -19.364 1.00 96.69 555 ILE A CA 1
ATOM 4358 C C . ILE A 1 555 ? 23.144 -6.318 -18.603 1.00 96.69 555 ILE A C 1
ATOM 4360 O O . ILE A 1 555 ? 22.941 -7.090 -17.661 1.00 96.69 555 ILE A O 1
ATOM 4364 N N . ALA A 1 556 ? 22.220 -5.444 -19.020 1.00 96.44 556 ALA A N 1
ATOM 4365 C CA . ALA A 1 556 ? 20.885 -5.388 -18.440 1.00 96.44 556 ALA A CA 1
ATOM 4366 C C . ALA A 1 556 ? 20.137 -6.714 -18.645 1.00 96.44 556 ALA A C 1
ATOM 4368 O O . ALA A 1 556 ? 19.601 -7.261 -17.684 1.00 96.44 556 ALA A O 1
ATOM 4369 N N . LEU A 1 557 ? 20.143 -7.279 -19.855 1.00 96.38 557 LEU A N 1
ATOM 4370 C CA . LEU A 1 557 ? 19.465 -8.537 -20.160 1.00 96.38 557 LEU A CA 1
ATOM 4371 C C . LEU A 1 557 ? 20.043 -9.712 -19.361 1.00 96.38 557 LEU A C 1
ATOM 4373 O O . LEU A 1 557 ? 19.268 -10.477 -18.794 1.00 96.38 557 LEU A O 1
ATOM 4377 N N . LEU A 1 558 ? 21.368 -9.831 -19.242 1.00 96.69 558 LEU A N 1
ATOM 4378 C CA . LEU A 1 558 ? 22.022 -10.877 -18.446 1.00 96.69 558 LEU A CA 1
ATOM 4379 C C . LEU A 1 558 ? 21.652 -10.784 -16.961 1.00 96.69 558 LEU A C 1
ATOM 4381 O O . LEU A 1 558 ? 21.293 -11.795 -16.352 1.00 96.69 558 LEU A O 1
ATOM 4385 N N . ALA A 1 559 ? 21.667 -9.577 -16.386 1.00 97.88 559 ALA A N 1
ATOM 4386 C CA . ALA A 1 559 ? 21.197 -9.351 -15.019 1.00 97.88 559 ALA A CA 1
ATOM 4387 C C . ALA A 1 559 ? 19.711 -9.727 -14.869 1.00 97.88 559 ALA A C 1
ATOM 4389 O O . ALA A 1 559 ? 19.330 -10.398 -13.908 1.00 97.88 559 ALA A O 1
ATOM 4390 N N . GLY A 1 560 ? 18.881 -9.352 -15.847 1.00 96.88 560 GLY A N 1
ATOM 4391 C CA . GLY A 1 560 ? 17.466 -9.714 -15.924 1.00 96.88 560 GLY A CA 1
ATOM 4392 C C . GLY A 1 560 ? 17.230 -11.223 -15.969 1.00 96.88 560 GLY A C 1
ATOM 4393 O O . GLY A 1 560 ? 16.417 -11.741 -15.208 1.00 96.88 560 GLY A O 1
ATOM 4394 N N . LEU A 1 561 ? 17.962 -11.945 -16.818 1.00 97.12 561 LEU A N 1
ATOM 4395 C CA . LEU A 1 561 ? 17.870 -13.399 -16.962 1.00 97.12 561 LEU A CA 1
ATOM 4396 C C . LEU A 1 561 ? 18.310 -14.127 -15.688 1.00 97.12 561 LEU A C 1
ATOM 4398 O O . LEU A 1 561 ? 17.642 -15.074 -15.275 1.00 97.12 561 LEU A O 1
ATOM 4402 N N . ALA A 1 562 ? 19.375 -13.659 -15.029 1.00 96.56 562 ALA A N 1
ATOM 4403 C CA . ALA A 1 562 ? 19.817 -14.204 -13.747 1.00 96.56 562 ALA A CA 1
ATOM 4404 C C . ALA A 1 562 ? 18.736 -14.050 -12.664 1.00 96.56 562 ALA A C 1
ATOM 4406 O O . ALA A 1 562 ? 18.416 -15.020 -11.976 1.00 96.56 562 ALA A O 1
ATOM 4407 N N . MET A 1 563 ? 18.115 -12.866 -12.558 1.00 95.81 563 MET A N 1
ATOM 4408 C CA . MET A 1 563 ? 16.964 -12.657 -11.668 1.00 95.81 563 MET A CA 1
ATOM 4409 C C . MET A 1 563 ? 15.784 -13.555 -12.038 1.00 95.81 563 MET A C 1
ATOM 4411 O O . MET A 1 563 ? 15.124 -14.116 -11.166 1.00 95.81 563 MET A O 1
ATOM 4415 N N . TRP A 1 564 ? 15.491 -13.681 -13.331 1.00 96.12 564 TRP A N 1
ATOM 4416 C CA . TRP A 1 564 ? 14.333 -14.424 -13.809 1.00 96.12 564 TRP A CA 1
ATOM 4417 C C . TRP A 1 564 ? 14.468 -15.924 -13.537 1.00 96.12 564 TRP A C 1
ATOM 4419 O O . TRP A 1 564 ? 13.525 -16.544 -13.044 1.00 96.12 564 TRP A O 1
ATOM 4429 N N . ALA A 1 565 ? 15.655 -16.495 -13.744 1.00 95.25 565 ALA A N 1
ATOM 4430 C CA . ALA A 1 565 ? 15.936 -17.901 -13.466 1.00 95.25 565 ALA A CA 1
ATOM 4431 C C . ALA A 1 565 ? 15.719 -18.256 -11.986 1.00 95.25 565 ALA A C 1
ATOM 4433 O O . ALA A 1 565 ? 15.090 -19.269 -11.675 1.00 95.25 565 ALA A O 1
ATOM 4434 N N . THR A 1 566 ? 16.164 -17.409 -11.054 1.00 94.25 566 THR A N 1
ATOM 4435 C CA . THR A 1 566 ? 16.009 -17.681 -9.615 1.00 94.25 566 THR A CA 1
ATOM 4436 C C . THR A 1 566 ? 14.584 -17.473 -9.099 1.00 94.25 566 THR A C 1
ATOM 4438 O O . THR A 1 566 ? 14.251 -17.965 -8.020 1.00 94.25 566 THR A O 1
ATOM 4441 N N . THR A 1 567 ? 13.701 -16.827 -9.874 1.00 91.31 567 THR A N 1
ATOM 4442 C CA . THR A 1 567 ? 12.272 -16.685 -9.526 1.00 91.31 567 THR A CA 1
ATOM 4443 C C . THR A 1 567 ? 11.450 -17.959 -9.745 1.00 91.31 567 THR A C 1
ATOM 4445 O O . THR A 1 567 ? 10.326 -18.053 -9.244 1.00 91.31 567 THR A O 1
ATOM 4448 N N . ILE A 1 568 ? 11.995 -18.969 -10.441 1.00 89.88 568 ILE A N 1
ATOM 4449 C CA . ILE A 1 568 ? 11.305 -20.240 -10.697 1.00 89.88 568 ILE A CA 1
ATOM 4450 C C . ILE A 1 568 ? 10.876 -20.873 -9.358 1.00 89.88 568 ILE A C 1
ATOM 4452 O O . ILE A 1 568 ? 11.728 -21.080 -8.487 1.00 89.88 568 ILE A O 1
ATOM 4456 N N . PRO A 1 569 ? 9.592 -21.263 -9.180 1.00 86.12 569 PRO A N 1
ATOM 4457 C CA . PRO A 1 569 ? 9.068 -21.701 -7.884 1.00 86.12 569 PRO A CA 1
ATOM 4458 C C . PRO A 1 569 ? 9.876 -22.815 -7.210 1.00 86.12 569 PRO A C 1
ATOM 4460 O O . PRO A 1 569 ? 10.068 -22.778 -5.998 1.00 86.12 569 PRO A O 1
ATOM 4463 N N . ARG A 1 570 ? 10.400 -23.772 -7.989 1.00 88.75 570 ARG A N 1
ATOM 4464 C CA . ARG A 1 570 ? 11.233 -24.874 -7.477 1.00 88.75 570 ARG A CA 1
ATOM 4465 C C . ARG A 1 570 ? 12.556 -24.392 -6.877 1.00 88.75 570 ARG A C 1
ATOM 4467 O O . ARG A 1 570 ? 12.975 -24.922 -5.852 1.00 88.75 570 ARG A O 1
ATOM 4474 N N . ILE A 1 571 ? 13.203 -23.412 -7.511 1.00 88.62 571 ILE A N 1
ATOM 4475 C CA . ILE A 1 571 ? 14.477 -22.847 -7.050 1.00 88.62 571 ILE A CA 1
ATOM 4476 C C . ILE A 1 571 ? 14.214 -21.968 -5.833 1.00 88.62 571 ILE A C 1
ATOM 4478 O O . ILE A 1 571 ? 14.804 -22.194 -4.781 1.00 88.62 571 ILE A O 1
ATOM 4482 N N . ARG A 1 572 ? 13.252 -21.046 -5.937 1.00 87.19 572 ARG A N 1
ATOM 4483 C CA . ARG A 1 572 ? 12.891 -20.114 -4.863 1.00 87.19 572 ARG A CA 1
ATOM 4484 C C . ARG A 1 572 ? 12.487 -20.813 -3.561 1.00 87.19 572 ARG A C 1
ATOM 4486 O O . ARG A 1 572 ? 12.864 -20.354 -2.491 1.00 87.19 572 ARG A O 1
ATOM 4493 N N . GLN A 1 573 ? 11.732 -21.914 -3.639 1.00 80.62 573 GLN A N 1
ATOM 4494 C CA . GLN A 1 573 ? 11.283 -22.660 -2.454 1.00 80.62 573 GLN A CA 1
ATOM 4495 C C . GLN A 1 573 ? 12.413 -23.425 -1.754 1.00 80.62 573 GLN A C 1
ATOM 4497 O O . GLN A 1 573 ? 12.380 -23.555 -0.535 1.00 80.62 573 GLN A O 1
ATOM 4502 N N . LYS A 1 574 ? 13.398 -23.942 -2.502 1.00 84.75 574 LYS A N 1
ATOM 4503 C CA . LYS A 1 574 ? 14.532 -24.691 -1.930 1.00 84.75 574 LYS A CA 1
ATOM 4504 C C . LYS A 1 574 ? 15.681 -23.780 -1.494 1.00 84.75 574 LYS A C 1
ATOM 4506 O O . LYS A 1 574 ? 16.301 -24.031 -0.469 1.00 84.75 574 LYS A O 1
ATOM 4511 N N . PHE A 1 575 ? 15.949 -22.727 -2.264 1.00 86.62 575 PHE A N 1
ATOM 4512 C CA . PHE A 1 575 ? 17.086 -21.821 -2.102 1.00 86.62 575 PHE A CA 1
ATOM 4513 C C . PHE A 1 575 ? 16.612 -20.363 -2.061 1.00 86.62 575 PHE A C 1
ATOM 4515 O O . PHE A 1 575 ? 16.917 -19.558 -2.943 1.00 86.62 575 PHE A O 1
ATOM 4522 N N . PHE A 1 576 ? 15.850 -20.015 -1.022 1.00 83.62 576 PHE A N 1
ATOM 4523 C CA . PHE A 1 576 ? 15.284 -18.672 -0.876 1.00 83.62 576 PHE A CA 1
ATOM 4524 C C . PHE A 1 576 ? 16.357 -17.574 -0.814 1.00 83.62 576 PHE A C 1
ATOM 4526 O O . PHE A 1 576 ? 16.183 -16.521 -1.419 1.00 83.62 576 PHE A O 1
ATOM 4533 N N . GLU A 1 577 ? 17.485 -17.821 -0.139 1.00 87.12 577 GLU A N 1
ATOM 4534 C CA . GLU A 1 577 ? 18.579 -16.844 -0.035 1.00 87.12 577 GLU A CA 1
ATOM 4535 C C . GLU A 1 577 ? 19.205 -16.534 -1.405 1.00 87.12 577 GLU A C 1
ATOM 4537 O O . GLU A 1 577 ? 19.441 -15.368 -1.717 1.00 87.12 577 GLU A O 1
ATOM 4542 N N . LEU A 1 578 ? 19.386 -17.546 -2.264 1.00 90.62 578 LEU A N 1
ATOM 4543 C CA . LEU A 1 578 ? 19.871 -17.350 -3.634 1.00 90.62 578 LEU A CA 1
ATOM 4544 C C . LEU A 1 578 ? 18.915 -16.455 -4.428 1.00 90.62 578 LEU A C 1
ATOM 4546 O O . LEU A 1 578 ? 19.353 -15.495 -5.059 1.00 90.62 578 LEU A O 1
ATOM 4550 N N . PHE A 1 579 ? 17.611 -16.738 -4.370 1.00 90.81 579 PHE A N 1
ATOM 4551 C CA . PHE A 1 579 ? 16.588 -15.877 -4.965 1.00 90.81 579 PHE A CA 1
ATOM 4552 C C . PHE A 1 579 ? 16.678 -14.446 -4.419 1.00 90.81 579 PHE A C 1
ATOM 4554 O O . PHE A 1 579 ? 16.783 -13.504 -5.196 1.00 90.81 579 PHE A O 1
ATOM 4561 N N . PHE A 1 580 ? 16.706 -14.283 -3.097 1.00 88.12 580 PHE A N 1
ATOM 4562 C CA . PHE A 1 580 ? 16.725 -12.979 -2.439 1.00 88.12 580 PHE A CA 1
ATOM 4563 C C . PHE A 1 580 ? 17.924 -12.123 -2.870 1.00 88.12 580 PHE A C 1
ATOM 4565 O O . PHE A 1 580 ? 17.738 -10.976 -3.278 1.00 88.12 580 PHE A O 1
ATOM 4572 N N . TYR A 1 581 ? 19.143 -12.673 -2.834 1.00 90.56 581 TYR A N 1
ATOM 4573 C CA . TYR A 1 581 ? 20.356 -11.933 -3.193 1.00 90.56 581 TYR A CA 1
ATOM 4574 C C . TYR A 1 581 ? 20.467 -11.667 -4.694 1.00 90.56 581 TYR A C 1
ATOM 4576 O O . TYR A 1 581 ? 20.820 -10.557 -5.086 1.00 90.56 581 TYR A O 1
ATOM 4584 N N . THR A 1 582 ? 20.120 -12.637 -5.545 1.00 94.12 582 THR A N 1
ATOM 4585 C CA . THR A 1 582 ? 20.146 -12.425 -7.003 1.00 94.12 582 THR A CA 1
ATOM 4586 C C . THR A 1 582 ? 19.111 -11.404 -7.451 1.00 94.12 582 THR A C 1
ATOM 4588 O O . THR A 1 582 ? 19.385 -10.642 -8.371 1.00 94.12 582 THR A O 1
ATOM 4591 N N . HIS A 1 583 ? 17.965 -11.297 -6.773 1.00 93.38 583 HIS A N 1
ATOM 4592 C CA . HIS A 1 583 ? 16.949 -10.307 -7.121 1.00 93.38 583 HIS A CA 1
ATOM 4593 C C . HIS A 1 583 ? 17.440 -8.858 -6.950 1.00 93.38 583 HIS A C 1
ATOM 4595 O O . HIS A 1 583 ? 16.964 -7.986 -7.667 1.00 93.38 583 HIS A O 1
ATOM 4601 N N . TYR A 1 584 ? 18.442 -8.576 -6.096 1.00 93.38 584 TYR A N 1
ATOM 4602 C CA . TYR A 1 584 ? 19.078 -7.244 -6.005 1.00 93.38 584 TYR A CA 1
ATOM 4603 C C . TYR A 1 584 ? 19.795 -6.808 -7.290 1.00 93.38 584 TYR A C 1
ATOM 4605 O O . TYR A 1 584 ? 20.041 -5.610 -7.467 1.00 93.38 584 TYR A O 1
ATOM 4613 N N . LEU A 1 585 ? 20.068 -7.731 -8.222 1.00 95.75 585 LEU A N 1
ATOM 4614 C CA . LEU A 1 585 ? 20.553 -7.393 -9.562 1.00 95.75 585 LEU A CA 1
ATOM 4615 C C . LEU A 1 585 ? 19.575 -6.492 -10.332 1.00 95.75 585 LEU A C 1
ATOM 4617 O O . LEU A 1 585 ? 19.968 -5.938 -11.357 1.00 95.75 585 LEU A O 1
ATOM 4621 N N . TYR A 1 586 ? 18.361 -6.236 -9.818 1.00 94.50 586 TYR A N 1
ATOM 4622 C CA . TYR A 1 586 ? 17.457 -5.224 -10.366 1.00 94.50 586 TYR A CA 1
ATOM 4623 C C . TYR A 1 586 ? 18.125 -3.843 -10.429 1.00 94.50 586 TYR A C 1
ATOM 4625 O O . TYR A 1 586 ? 17.807 -3.057 -11.315 1.00 94.50 586 TYR A O 1
ATOM 4633 N N . ILE A 1 587 ? 19.062 -3.539 -9.520 1.00 94.44 587 ILE A N 1
ATOM 4634 C CA . ILE A 1 587 ? 19.818 -2.277 -9.529 1.00 94.44 587 ILE A CA 1
ATOM 4635 C C . ILE A 1 587 ? 20.696 -2.207 -10.782 1.00 94.44 587 ILE A C 1
ATOM 4637 O O . ILE A 1 587 ? 20.682 -1.199 -11.486 1.00 94.44 587 ILE A O 1
ATOM 4641 N N . VAL A 1 588 ? 21.407 -3.296 -11.089 1.00 96.75 588 VAL A N 1
ATOM 4642 C CA . VAL A 1 588 ? 22.251 -3.423 -12.287 1.00 96.75 588 VAL A CA 1
ATOM 4643 C C . VAL A 1 588 ? 21.386 -3.384 -13.546 1.00 96.75 588 VAL A C 1
ATOM 4645 O O . VAL A 1 588 ? 21.661 -2.597 -14.448 1.00 96.75 588 VAL A O 1
ATOM 4648 N N . PHE A 1 589 ? 20.300 -4.162 -13.569 1.00 95.94 589 PHE A N 1
ATOM 4649 C CA . PHE A 1 589 ? 19.315 -4.174 -14.651 1.00 95.94 589 PHE A CA 1
ATOM 4650 C C . PHE A 1 589 ? 18.807 -2.762 -14.961 1.00 95.94 589 PHE A C 1
ATOM 4652 O O . PHE A 1 589 ? 18.899 -2.314 -16.097 1.00 95.94 589 PHE A O 1
ATOM 4659 N N . MET A 1 590 ? 18.331 -2.034 -13.948 1.00 93.75 590 MET A N 1
ATOM 4660 C CA . MET A 1 590 ? 17.766 -0.694 -14.114 1.00 93.75 590 MET A CA 1
ATOM 4661 C C . MET A 1 590 ? 18.805 0.337 -14.545 1.00 93.75 590 MET A C 1
ATOM 4663 O O . MET A 1 590 ? 18.534 1.149 -15.428 1.00 93.75 590 MET A O 1
ATOM 4667 N N . PHE A 1 591 ? 19.995 0.299 -13.944 1.00 93.94 591 PHE A N 1
ATOM 4668 C CA . PHE A 1 591 ? 21.088 1.201 -14.288 1.00 93.94 591 PHE A CA 1
ATOM 4669 C C . PHE A 1 591 ? 21.473 1.061 -15.763 1.00 93.94 591 PHE A C 1
ATOM 4671 O O . PHE A 1 591 ? 21.426 2.032 -16.519 1.00 93.94 591 PHE A O 1
ATOM 4678 N N . PHE A 1 592 ? 21.785 -0.161 -16.197 1.00 95.12 592 PHE A N 1
ATOM 4679 C CA . PHE A 1 592 ? 22.194 -0.418 -17.573 1.00 95.12 592 PHE A CA 1
ATOM 4680 C C . PHE A 1 592 ? 21.035 -0.309 -18.570 1.00 95.12 592 PHE A C 1
ATOM 4682 O O . PHE A 1 592 ? 21.261 0.131 -19.694 1.00 95.12 592 PHE A O 1
ATOM 4689 N N . PHE A 1 593 ? 19.791 -0.580 -18.163 1.00 93.38 593 PHE A N 1
ATOM 4690 C CA . PHE A 1 593 ? 18.606 -0.301 -18.979 1.00 93.38 593 PHE A CA 1
ATOM 4691 C C . PHE A 1 593 ? 18.509 1.190 -19.331 1.00 93.38 593 PHE A C 1
ATOM 4693 O O . PHE A 1 593 ? 18.347 1.534 -20.501 1.00 93.38 593 PHE A O 1
ATOM 4700 N N . VAL A 1 594 ? 18.667 2.091 -18.352 1.00 91.62 594 VAL A N 1
ATOM 4701 C CA . VAL A 1 594 ? 18.626 3.547 -18.592 1.00 91.62 594 VAL A CA 1
ATOM 4702 C C . VAL A 1 594 ? 19.764 3.989 -19.519 1.00 91.62 594 VAL A C 1
ATOM 4704 O O . VAL A 1 594 ? 19.542 4.827 -20.394 1.00 91.62 594 VAL A O 1
ATOM 4707 N N . LEU A 1 595 ? 20.961 3.408 -19.379 1.00 91.62 595 LEU A N 1
ATOM 4708 C CA . LEU A 1 595 ? 22.090 3.676 -20.282 1.00 91.62 595 LEU A CA 1
ATOM 4709 C C . LEU A 1 595 ? 21.883 3.114 -21.696 1.00 91.62 595 LEU A C 1
ATOM 4711 O O . LEU A 1 595 ? 22.400 3.693 -22.652 1.00 91.62 595 LEU A O 1
ATOM 4715 N N . HIS A 1 596 ? 21.151 2.004 -21.821 1.00 91.75 596 HIS A N 1
ATOM 4716 C CA . HIS A 1 596 ? 20.827 1.352 -23.085 1.00 91.75 596 HIS A CA 1
ATOM 4717 C C . HIS A 1 596 ? 19.819 2.161 -23.904 1.00 91.75 596 HIS A C 1
ATOM 4719 O O . HIS A 1 596 ? 20.096 2.468 -25.062 1.00 91.75 596 HIS A O 1
ATOM 4725 N N . VAL A 1 597 ? 18.666 2.514 -23.320 1.00 86.12 597 VAL A N 1
ATOM 4726 C CA . VAL A 1 597 ? 17.568 3.182 -24.050 1.00 86.12 597 VAL A CA 1
ATOM 4727 C C . VAL A 1 597 ? 17.681 4.709 -24.060 1.00 86.12 597 VAL A C 1
ATOM 4729 O O . VAL A 1 597 ? 17.040 5.372 -24.876 1.00 86.12 597 VAL A O 1
ATOM 4732 N N . GLY A 1 598 ? 18.483 5.278 -23.160 1.00 83.88 598 GLY A N 1
ATOM 4733 C CA . GLY A 1 598 ? 18.604 6.717 -22.959 1.00 83.88 598 GLY A CA 1
ATOM 4734 C C . GLY A 1 598 ? 17.417 7.333 -22.207 1.00 83.88 598 GLY A C 1
ATOM 4735 O O . GLY A 1 598 ? 16.324 6.765 -22.116 1.00 83.88 598 GLY A O 1
ATOM 4736 N N . ILE A 1 599 ? 17.611 8.542 -21.670 1.00 74.00 599 ILE A N 1
ATOM 4737 C CA . ILE A 1 599 ? 16.629 9.198 -20.789 1.00 74.00 599 ILE A CA 1
ATOM 4738 C C . ILE A 1 599 ? 15.245 9.361 -21.430 1.00 74.00 599 ILE A C 1
ATOM 4740 O O . ILE A 1 599 ? 14.232 9.203 -20.758 1.00 74.00 599 ILE A O 1
ATOM 4744 N N . SER A 1 600 ? 15.175 9.629 -22.735 1.00 71.12 600 SER A N 1
ATOM 4745 C CA . SER A 1 600 ? 13.909 9.902 -23.422 1.00 71.12 600 SER A CA 1
ATOM 4746 C C . SER A 1 600 ? 12.950 8.714 -23.413 1.00 71.12 600 SER A C 1
ATOM 4748 O O . SER A 1 600 ? 11.753 8.901 -23.202 1.00 71.12 600 SER A O 1
ATOM 4750 N N . TYR A 1 601 ? 13.467 7.499 -23.607 1.00 71.81 601 TYR A N 1
ATOM 4751 C CA . TYR A 1 601 ? 12.671 6.276 -23.508 1.00 71.81 601 TYR A CA 1
ATOM 4752 C C . TYR A 1 601 ? 12.515 5.830 -22.052 1.00 71.81 601 TYR A C 1
ATOM 4754 O O . TYR A 1 601 ? 11.434 5.389 -21.665 1.00 71.81 601 TYR A O 1
ATOM 4762 N N . ALA A 1 602 ? 13.537 6.031 -21.212 1.00 74.50 602 ALA A N 1
ATOM 4763 C CA . ALA A 1 602 ? 13.450 5.744 -19.780 1.00 74.50 602 ALA A CA 1
ATOM 4764 C C . ALA A 1 602 ? 12.354 6.566 -19.069 1.00 74.50 602 ALA A C 1
ATOM 4766 O O . ALA A 1 602 ? 11.724 6.067 -18.136 1.00 74.50 602 ALA A O 1
ATOM 4767 N N . CYS A 1 603 ? 12.057 7.783 -19.545 1.00 74.81 603 CYS A N 1
ATOM 4768 C CA . CYS A 1 603 ? 10.972 8.624 -19.033 1.00 74.81 603 CYS A CA 1
ATOM 4769 C C . CYS A 1 603 ? 9.587 7.959 -19.098 1.00 74.81 603 CYS A C 1
ATOM 4771 O O . CYS A 1 603 ? 8.721 8.312 -18.302 1.00 74.81 603 CYS A O 1
ATOM 4773 N N . MET A 1 604 ? 9.364 6.983 -19.988 1.00 75.44 604 MET A N 1
ATOM 4774 C CA . MET A 1 604 ? 8.089 6.250 -20.053 1.00 75.44 604 MET A CA 1
ATOM 4775 C C . MET A 1 604 ? 7.829 5.450 -18.771 1.00 75.44 604 MET A C 1
ATOM 4777 O O . MET A 1 604 ? 6.713 5.425 -18.267 1.00 75.44 604 MET A O 1
ATOM 4781 N N . MET A 1 605 ? 8.878 4.842 -18.219 1.00 80.19 605 MET A N 1
ATOM 4782 C CA . MET A 1 605 ? 8.853 4.046 -16.987 1.00 80.19 605 MET A CA 1
ATOM 4783 C C . MET A 1 605 ? 8.892 4.904 -15.714 1.00 80.19 605 MET A C 1
ATOM 4785 O O . MET A 1 605 ? 8.613 4.409 -14.618 1.00 80.19 605 MET A O 1
ATOM 4789 N N . LEU A 1 606 ? 9.235 6.188 -15.850 1.00 77.19 606 LEU A N 1
ATOM 4790 C CA . LEU A 1 606 ? 9.507 7.082 -14.731 1.00 77.19 606 LEU A CA 1
ATOM 4791 C C . LEU A 1 606 ? 8.377 7.117 -13.691 1.00 77.19 606 LEU A C 1
ATOM 4793 O O . LEU A 1 606 ? 8.725 7.008 -12.526 1.00 77.19 606 LEU A O 1
ATOM 4797 N N . PRO A 1 607 ? 7.068 7.167 -14.014 1.00 79.19 607 PRO A N 1
ATOM 4798 C CA . PRO A 1 607 ? 6.030 7.246 -12.981 1.00 79.19 607 PRO A CA 1
ATOM 4799 C C . PRO A 1 607 ? 6.092 6.110 -11.946 1.00 79.19 607 PRO A C 1
ATOM 4801 O O . PRO A 1 607 ? 6.112 6.372 -10.744 1.00 79.19 607 PRO A O 1
ATOM 4804 N N . GLY A 1 608 ? 6.180 4.852 -12.391 1.00 80.69 608 GLY A N 1
ATOM 4805 C CA . GLY A 1 608 ? 6.245 3.697 -11.491 1.00 80.69 608 GLY A CA 1
ATOM 4806 C C . GLY A 1 608 ? 7.585 3.594 -10.764 1.00 80.69 608 GLY A C 1
ATOM 4807 O O . GLY A 1 608 ? 7.627 3.384 -9.550 1.00 80.69 608 GLY A O 1
ATOM 4808 N N . PHE A 1 609 ? 8.688 3.792 -11.491 1.00 85.25 609 PHE A N 1
ATOM 4809 C CA . PHE A 1 609 ? 10.032 3.713 -10.919 1.00 85.25 609 PHE A CA 1
ATOM 4810 C C . PHE A 1 609 ? 10.310 4.840 -9.911 1.00 85.25 609 PHE A C 1
ATOM 4812 O O . PHE A 1 609 ? 10.901 4.598 -8.863 1.00 85.25 609 PHE A O 1
ATOM 4819 N N . TYR A 1 610 ? 9.826 6.054 -10.175 1.00 85.81 610 TYR A N 1
ATOM 4820 C CA . TYR A 1 610 ? 9.989 7.220 -9.306 1.00 85.81 610 TYR A CA 1
ATOM 4821 C C . TYR A 1 610 ? 9.290 7.028 -7.963 1.00 85.81 610 TYR A C 1
ATOM 4823 O O . TYR A 1 610 ? 9.897 7.238 -6.913 1.00 85.81 610 TYR A O 1
ATOM 4831 N N . LEU A 1 611 ? 8.038 6.557 -7.983 1.00 84.62 611 LEU A N 1
ATOM 4832 C CA . LEU A 1 611 ? 7.305 6.208 -6.764 1.00 84.62 611 LEU A CA 1
ATOM 4833 C C . LEU A 1 611 ? 8.046 5.140 -5.957 1.00 84.62 611 LEU A C 1
ATOM 4835 O O . LEU A 1 611 ? 8.170 5.259 -4.739 1.00 84.62 611 LEU A O 1
ATOM 4839 N N . PHE A 1 612 ? 8.582 4.124 -6.635 1.00 88.94 612 PHE A N 1
ATOM 4840 C CA . PHE A 1 612 ? 9.382 3.091 -5.989 1.00 88.94 612 PHE A CA 1
ATOM 4841 C C . PHE A 1 612 ? 10.682 3.633 -5.384 1.00 88.94 612 PHE A C 1
ATOM 4843 O O . PHE A 1 612 ? 11.033 3.215 -4.282 1.00 88.94 612 PHE A O 1
ATOM 4850 N N . LEU A 1 613 ? 11.382 4.563 -6.043 1.00 90.50 613 LEU A N 1
ATOM 4851 C CA . LEU A 1 613 ? 12.586 5.197 -5.495 1.00 90.50 613 LEU A CA 1
ATOM 4852 C C . LEU A 1 613 ? 12.279 6.016 -4.240 1.00 90.50 613 LEU A C 1
ATOM 4854 O O . LEU A 1 613 ? 12.978 5.861 -3.238 1.00 90.50 613 LEU A O 1
ATOM 4858 N N . VAL A 1 614 ? 11.220 6.834 -4.263 1.00 89.94 614 VAL A N 1
ATOM 4859 C CA . VAL A 1 614 ? 10.767 7.596 -3.086 1.00 89.94 614 VAL A CA 1
ATOM 4860 C C . VAL A 1 614 ? 10.427 6.643 -1.938 1.00 89.94 614 VAL A C 1
ATOM 4862 O O . VAL A 1 614 ? 10.956 6.786 -0.837 1.00 89.94 614 VAL A O 1
ATOM 4865 N N . ASP A 1 615 ? 9.611 5.619 -2.198 1.00 89.00 615 ASP A N 1
ATOM 4866 C CA . ASP A 1 615 ? 9.221 4.608 -1.206 1.00 89.00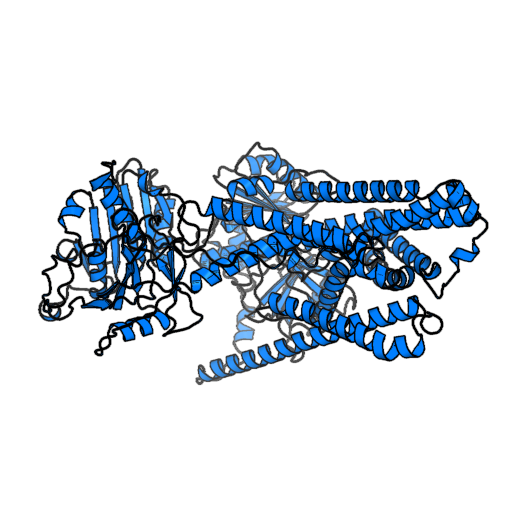 615 ASP A CA 1
ATOM 4867 C C . ASP A 1 615 ? 10.428 3.815 -0.674 1.00 89.00 615 ASP A C 1
ATOM 4869 O O . ASP A 1 615 ? 10.548 3.545 0.521 1.00 89.00 615 ASP A O 1
ATOM 4873 N N . ARG A 1 616 ? 11.377 3.443 -1.540 1.00 90.38 616 ARG A N 1
ATOM 4874 C CA . ARG A 1 616 ? 12.620 2.761 -1.149 1.00 90.38 616 ARG A CA 1
ATOM 4875 C C . ARG A 1 616 ? 13.503 3.648 -0.275 1.00 90.38 616 ARG A C 1
ATOM 4877 O O . ARG A 1 616 ? 14.043 3.148 0.708 1.00 90.38 616 ARG A O 1
ATOM 4884 N N . TYR A 1 617 ? 13.642 4.929 -0.604 1.00 92.25 617 TYR A N 1
ATOM 4885 C CA . TYR A 1 617 ? 14.460 5.855 0.175 1.00 92.25 617 TYR A CA 1
ATOM 4886 C C . TYR A 1 617 ? 13.828 6.182 1.535 1.00 92.25 617 TYR A C 1
ATOM 4888 O O . TYR A 1 617 ? 14.526 6.200 2.547 1.00 92.25 617 TYR A O 1
ATOM 4896 N N . LEU A 1 618 ? 12.503 6.348 1.601 1.00 89.62 618 LEU A N 1
ATOM 4897 C CA . LEU A 1 618 ? 11.791 6.499 2.875 1.00 89.62 618 LEU A CA 1
ATOM 4898 C C . LEU A 1 618 ? 11.969 5.261 3.765 1.00 89.62 618 LEU A C 1
ATOM 4900 O O . LEU A 1 618 ? 12.316 5.400 4.935 1.00 89.62 618 LEU A O 1
ATOM 4904 N N . ARG A 1 619 ? 11.833 4.049 3.211 1.00 88.31 619 ARG A N 1
ATOM 4905 C CA . ARG A 1 619 ? 12.134 2.801 3.941 1.00 88.31 619 ARG A CA 1
ATOM 4906 C C . ARG A 1 619 ? 13.573 2.759 4.441 1.00 88.31 619 ARG A C 1
ATOM 4908 O O . ARG A 1 619 ? 13.802 2.453 5.606 1.00 88.31 619 ARG A O 1
ATOM 4915 N N . PHE A 1 620 ? 14.533 3.168 3.609 1.00 90.19 620 PHE A N 1
ATOM 4916 C CA . PHE A 1 620 ? 15.923 3.299 4.034 1.00 90.19 620 PHE A CA 1
ATOM 4917 C C . PHE A 1 620 ? 16.061 4.245 5.236 1.00 90.19 620 PHE A C 1
ATOM 4919 O O . PHE A 1 620 ? 16.636 3.843 6.242 1.00 90.19 620 PHE A O 1
ATOM 4926 N N . LEU A 1 621 ? 15.479 5.447 5.203 1.00 89.44 621 LEU A N 1
ATOM 4927 C CA . LEU A 1 621 ? 15.508 6.373 6.343 1.00 89.44 621 LEU A CA 1
ATOM 4928 C C . LEU A 1 621 ? 14.850 5.791 7.606 1.00 89.44 621 LEU A C 1
ATOM 4930 O O . LEU A 1 621 ? 15.345 6.023 8.711 1.00 89.44 621 LEU A O 1
ATOM 4934 N N . GLN A 1 622 ? 13.769 5.020 7.455 1.00 87.69 622 GLN A N 1
ATOM 4935 C CA . GLN A 1 622 ? 13.115 4.324 8.566 1.00 87.69 622 GLN A CA 1
ATOM 4936 C C . GLN A 1 622 ? 14.035 3.258 9.176 1.00 87.69 622 GLN A C 1
ATOM 4938 O O . GLN A 1 622 ? 14.219 3.224 10.392 1.00 87.69 622 GLN A O 1
ATOM 4943 N N . SER A 1 623 ? 14.676 2.455 8.325 1.00 86.69 623 SER A N 1
ATOM 4944 C CA . SER A 1 623 ? 15.529 1.328 8.712 1.00 86.69 623 SER A CA 1
ATOM 4945 C C . SER A 1 623 ? 16.773 1.712 9.519 1.00 86.69 623 SER A C 1
ATOM 4947 O O . SER A 1 623 ? 17.325 0.883 10.234 1.00 86.69 623 SER A O 1
ATOM 4949 N N . ARG A 1 624 ? 17.222 2.975 9.439 1.00 85.69 624 ARG A N 1
ATOM 4950 C CA . ARG A 1 624 ? 18.403 3.469 10.173 1.00 85.69 624 ARG A CA 1
ATOM 4951 C C . ARG A 1 624 ? 18.189 3.585 11.682 1.00 85.69 624 ARG A C 1
ATOM 4953 O O . ARG A 1 624 ? 19.159 3.823 12.399 1.00 85.69 624 ARG A O 1
ATOM 4960 N N . LYS A 1 625 ? 16.947 3.483 12.162 1.00 83.62 625 LYS A N 1
ATOM 4961 C CA . LYS A 1 625 ? 16.621 3.605 13.585 1.00 83.62 625 LYS A CA 1
ATOM 4962 C C . LYS A 1 625 ? 16.709 2.247 14.282 1.00 83.62 625 LYS A C 1
ATOM 4964 O O . LYS A 1 625 ? 16.207 1.245 13.773 1.00 83.62 625 LYS A O 1
ATOM 4969 N N . CYS A 1 626 ? 17.313 2.244 15.468 1.00 88.56 626 CYS A N 1
ATOM 4970 C CA . CYS A 1 626 ? 17.163 1.154 16.423 1.00 88.56 626 CYS A CA 1
ATOM 4971 C C . CYS A 1 626 ? 15.863 1.376 17.200 1.00 88.56 626 CYS A C 1
ATOM 4973 O O . CYS A 1 626 ? 15.568 2.497 17.639 1.00 88.56 626 CYS A O 1
ATOM 4975 N N . VAL A 1 627 ? 15.064 0.325 17.307 1.00 90.38 627 VAL A N 1
ATOM 4976 C CA . VAL A 1 627 ? 13.757 0.361 17.954 1.00 90.38 627 VAL A CA 1
ATOM 4977 C C . VAL A 1 627 ? 13.863 -0.191 19.363 1.00 90.38 627 VAL A C 1
ATOM 4979 O O . VAL A 1 627 ? 14.534 -1.195 19.591 1.00 90.38 627 VAL A O 1
ATOM 4982 N N . ARG A 1 628 ? 13.156 0.440 20.303 1.00 89.44 628 ARG A N 1
ATOM 4983 C CA . ARG A 1 628 ? 13.067 -0.039 21.683 1.00 89.44 628 ARG A CA 1
ATOM 4984 C C . ARG A 1 628 ? 12.231 -1.321 21.756 1.00 89.44 628 ARG A C 1
ATOM 4986 O O . ARG A 1 628 ? 11.002 -1.270 21.679 1.00 89.44 628 ARG A O 1
ATOM 4993 N N . LEU A 1 629 ? 12.910 -2.452 21.928 1.00 90.25 629 LEU A N 1
ATOM 4994 C CA . LEU A 1 629 ? 12.311 -3.738 22.284 1.00 90.25 629 LEU A CA 1
ATOM 4995 C C . LEU A 1 629 ? 12.025 -3.751 23.794 1.00 90.25 629 LEU A C 1
ATOM 4997 O O . LEU A 1 629 ? 12.907 -3.439 24.589 1.00 90.25 629 LEU A O 1
ATOM 5001 N N . VAL A 1 630 ? 10.788 -4.054 24.181 1.00 87.25 630 VAL A N 1
ATOM 5002 C CA . VAL A 1 630 ? 10.319 -4.042 25.578 1.00 87.25 630 VAL A CA 1
ATOM 5003 C C . VAL A 1 630 ? 10.429 -5.439 26.179 1.00 87.25 630 VAL A C 1
ATOM 5005 O O . VAL A 1 630 ? 11.062 -5.623 27.218 1.00 87.25 630 VAL A O 1
ATOM 5008 N N . SER A 1 631 ? 9.856 -6.433 25.501 1.00 88.38 631 SER A N 1
ATOM 5009 C CA . SER A 1 631 ? 9.854 -7.822 25.960 1.00 88.38 631 SER A CA 1
ATOM 5010 C C . SER A 1 631 ? 9.788 -8.817 24.805 1.00 88.38 631 SER A C 1
ATOM 5012 O O . SER A 1 631 ? 9.450 -8.462 23.673 1.00 88.38 631 SER A O 1
ATOM 5014 N N . ALA A 1 632 ? 10.129 -10.070 25.095 1.00 88.62 632 ALA A N 1
ATOM 5015 C CA . ALA A 1 632 ? 9.937 -11.211 24.214 1.00 88.62 632 ALA A CA 1
ATOM 5016 C C . ALA A 1 632 ? 9.308 -12.375 24.991 1.00 88.62 632 ALA A C 1
ATOM 5018 O O . ALA A 1 632 ? 9.792 -12.715 26.065 1.00 88.62 632 ALA A O 1
ATOM 5019 N N . ARG A 1 633 ? 8.267 -13.016 24.456 1.00 86.69 633 ARG A N 1
ATOM 5020 C CA . ARG A 1 633 ? 7.729 -14.283 24.980 1.00 86.69 633 ARG A CA 1
ATOM 5021 C C . ARG A 1 633 ? 8.175 -15.421 24.085 1.00 86.69 633 ARG A C 1
ATOM 5023 O O . ARG A 1 633 ? 7.888 -15.399 22.893 1.00 86.69 633 ARG A O 1
ATOM 5030 N N . VAL A 1 634 ? 8.856 -16.405 24.656 1.00 87.12 634 VAL A N 1
ATOM 5031 C CA . VAL A 1 634 ? 9.270 -17.629 23.966 1.00 87.12 634 VAL A CA 1
ATOM 5032 C C . VAL A 1 634 ? 8.312 -18.747 24.362 1.00 87.12 634 VAL A C 1
ATOM 5034 O O . VAL A 1 634 ? 8.178 -19.071 25.543 1.00 87.12 634 VAL A O 1
ATOM 5037 N N . LEU A 1 635 ? 7.622 -19.300 23.368 1.00 85.44 635 LEU A N 1
ATOM 5038 C CA . LEU A 1 635 ? 6.666 -20.388 23.516 1.00 85.44 635 LEU A CA 1
ATOM 5039 C C . LEU A 1 635 ? 7.348 -21.738 23.245 1.00 85.44 635 LEU A C 1
ATOM 5041 O O . LEU A 1 635 ? 8.262 -21.802 22.415 1.00 85.44 635 LEU A O 1
ATOM 5045 N N . PRO A 1 636 ? 6.849 -22.831 23.849 1.00 80.38 636 PRO A N 1
ATOM 5046 C CA . PRO A 1 636 ? 7.403 -24.174 23.656 1.00 80.38 636 PRO A CA 1
ATOM 5047 C C . PRO A 1 636 ? 7.370 -24.666 22.202 1.00 80.38 636 PRO A C 1
ATOM 5049 O O . PRO A 1 636 ? 8.258 -25.388 21.761 1.00 80.38 636 PRO A O 1
ATOM 5052 N N . CYS A 1 637 ? 6.407 -24.199 21.399 1.00 79.44 637 CYS A N 1
ATOM 5053 C CA . CYS A 1 637 ? 6.302 -24.492 19.964 1.00 79.44 637 CYS A CA 1
ATOM 5054 C C . CYS A 1 637 ? 7.318 -23.745 19.073 1.00 79.44 637 CYS A C 1
ATOM 5056 O O . CYS A 1 637 ? 7.028 -23.442 17.910 1.00 79.44 637 CYS A O 1
ATOM 5058 N N . GLU A 1 638 ? 8.488 -23.396 19.617 1.00 86.62 638 GLU A N 1
ATOM 5059 C CA . GLU A 1 638 ? 9.525 -22.587 18.964 1.00 86.62 638 GLU A CA 1
ATOM 5060 C C . GLU A 1 638 ? 8.969 -21.305 18.315 1.00 86.62 638 GLU A C 1
ATOM 5062 O O . GLU A 1 638 ? 9.295 -20.940 17.178 1.00 86.62 638 GLU A O 1
ATOM 5067 N N . THR A 1 639 ? 8.064 -20.639 19.025 1.00 89.25 639 THR A N 1
ATOM 5068 C CA . THR A 1 639 ? 7.409 -19.418 18.556 1.00 89.25 639 THR A CA 1
ATOM 5069 C C . THR A 1 639 ? 7.699 -18.278 19.509 1.00 89.25 639 THR A C 1
ATOM 5071 O O . THR A 1 639 ? 7.728 -18.465 20.718 1.00 89.25 639 THR A O 1
ATOM 5074 N N . ILE A 1 640 ? 7.933 -17.092 18.961 1.00 91.31 640 ILE A N 1
ATOM 5075 C CA . ILE A 1 640 ? 8.387 -15.929 19.716 1.00 91.31 640 ILE A CA 1
ATOM 5076 C C . ILE A 1 640 ? 7.425 -14.773 19.468 1.00 91.31 640 ILE A C 1
ATOM 5078 O O . ILE A 1 640 ? 7.211 -14.400 18.316 1.00 91.31 640 ILE A O 1
ATOM 5082 N N . GLU A 1 641 ? 6.871 -14.179 20.522 1.00 91.62 641 GLU A N 1
ATOM 5083 C CA . GLU A 1 641 ? 6.207 -12.870 20.456 1.00 91.62 641 GLU A CA 1
ATOM 5084 C C . GLU A 1 641 ? 7.223 -11.791 20.851 1.00 91.62 641 GLU A C 1
ATOM 5086 O O . GLU A 1 641 ? 7.781 -11.846 21.943 1.00 91.62 641 GLU A O 1
ATOM 5091 N N . LEU A 1 642 ? 7.490 -10.820 19.977 1.00 92.75 642 LEU A N 1
ATOM 5092 C CA . LEU A 1 642 ? 8.331 -9.656 20.274 1.00 92.75 642 LEU A CA 1
ATOM 5093 C C . LEU A 1 642 ? 7.452 -8.424 20.477 1.00 92.75 642 LEU A C 1
ATOM 5095 O O . LEU A 1 642 ? 6.655 -8.104 19.596 1.00 92.75 642 LEU A O 1
ATOM 5099 N N . ASN A 1 643 ? 7.652 -7.703 21.582 1.00 92.38 643 ASN A N 1
ATOM 5100 C CA . ASN A 1 643 ? 6.942 -6.464 21.903 1.00 92.38 643 ASN A CA 1
ATOM 5101 C C . ASN A 1 643 ? 7.858 -5.256 21.773 1.00 92.38 643 ASN A C 1
ATOM 5103 O O . ASN A 1 643 ? 8.861 -5.137 22.479 1.00 92.38 643 ASN A O 1
ATOM 5107 N N . PHE A 1 644 ? 7.483 -4.322 20.912 1.00 92.88 644 PHE A N 1
ATOM 5108 C CA . PHE A 1 644 ? 8.180 -3.059 20.710 1.00 92.88 644 PHE A CA 1
ATOM 5109 C C . PHE A 1 644 ? 7.390 -1.903 21.311 1.00 92.88 644 PHE A C 1
ATOM 5111 O O . PHE A 1 644 ? 6.162 -1.898 21.281 1.00 92.88 644 PHE A O 1
ATOM 5118 N N . SER A 1 645 ? 8.098 -0.876 21.771 1.00 91.00 645 SER A N 1
ATOM 5119 C CA . SER A 1 645 ? 7.479 0.386 22.175 1.00 91.00 645 SER A CA 1
ATOM 5120 C C . SER A 1 645 ? 7.066 1.194 20.941 1.00 91.00 645 SER A C 1
ATOM 5122 O O . SER A 1 645 ? 7.834 1.309 19.979 1.00 91.00 645 SER A O 1
ATOM 5124 N N . LYS A 1 646 ? 5.872 1.790 20.963 1.00 89.69 646 LYS A N 1
ATOM 5125 C CA . LYS A 1 646 ? 5.350 2.678 19.914 1.00 89.69 646 LYS A CA 1
ATOM 5126 C C . LYS A 1 646 ? 4.927 4.029 20.485 1.00 89.69 646 LYS A C 1
ATOM 5128 O O . LYS A 1 646 ? 4.548 4.149 21.643 1.00 89.69 646 LYS A O 1
ATOM 5133 N N . THR A 1 647 ? 4.943 5.055 19.640 1.00 85.12 647 THR A N 1
ATOM 5134 C CA . THR A 1 647 ? 4.376 6.366 19.987 1.00 85.12 647 THR A CA 1
ATOM 5135 C C . THR A 1 647 ? 2.840 6.324 19.961 1.00 85.12 647 THR A C 1
ATOM 5137 O O . THR A 1 647 ? 2.304 5.764 19.000 1.00 85.12 647 THR A O 1
ATOM 5140 N N . PRO A 1 648 ? 2.125 7.004 20.880 1.00 76.75 648 PRO A N 1
ATOM 5141 C CA . PRO A 1 648 ? 0.653 7.023 20.913 1.00 76.75 648 PRO A CA 1
ATOM 5142 C C . PRO A 1 648 ? -0.018 7.512 19.616 1.00 76.75 648 PRO A C 1
ATOM 5144 O O . PRO A 1 648 ? -1.131 7.110 19.283 1.00 76.75 648 PRO A O 1
ATOM 5147 N N . GLY A 1 649 ? 0.668 8.360 18.840 1.00 73.25 649 GLY A N 1
ATOM 5148 C CA . GLY A 1 649 ? 0.187 8.850 17.543 1.00 73.25 649 GLY A CA 1
ATOM 5149 C C . GLY A 1 649 ? 0.223 7.819 16.405 1.00 73.25 649 GLY A C 1
ATOM 5150 O O . GLY A 1 649 ? -0.359 8.061 15.346 1.00 73.25 649 GLY A O 1
ATOM 5151 N N . LEU A 1 650 ? 0.892 6.673 16.587 1.00 83.56 650 LEU A N 1
ATOM 5152 C CA . LEU A 1 650 ? 0.996 5.632 15.565 1.00 83.56 650 LEU A CA 1
ATOM 5153 C C . LEU A 1 650 ? -0.241 4.728 15.587 1.00 83.56 650 LEU A C 1
ATOM 5155 O O . LEU A 1 650 ? -0.326 3.789 16.379 1.00 83.56 650 LEU A O 1
ATOM 5159 N N . LYS A 1 651 ? -1.169 4.985 14.662 1.00 84.06 651 LYS A N 1
ATOM 5160 C CA . LYS A 1 651 ? -2.343 4.137 14.436 1.00 84.06 651 LYS A CA 1
ATOM 5161 C C . LYS A 1 651 ? -2.087 3.109 13.341 1.00 84.06 651 LYS A C 1
ATOM 5163 O O . LYS A 1 651 ? -1.526 3.434 12.296 1.00 84.06 651 LYS A O 1
ATOM 5168 N N . TYR A 1 652 ? -2.543 1.886 13.569 1.00 86.31 652 TYR A N 1
ATOM 5169 C CA . TYR A 1 652 ? -2.527 0.805 12.588 1.00 86.31 652 TYR A CA 1
ATOM 5170 C C . TYR A 1 652 ? -3.779 -0.057 12.735 1.00 86.31 652 TYR A C 1
ATOM 5172 O O . TYR A 1 652 ? -4.357 -0.149 13.816 1.00 86.31 652 TYR A O 1
ATOM 5180 N N . ASN A 1 653 ? -4.193 -0.680 11.635 1.00 86.75 653 ASN A N 1
ATOM 5181 C CA . ASN A 1 653 ? -5.373 -1.537 11.614 1.00 86.75 653 ASN A CA 1
ATOM 5182 C C . ASN A 1 653 ? -4.993 -3.003 11.888 1.00 86.75 653 ASN A C 1
ATOM 5184 O O . ASN A 1 653 ? -3.845 -3.390 11.639 1.00 86.75 653 ASN A O 1
ATOM 5188 N N . PRO A 1 654 ? -5.938 -3.844 12.338 1.00 87.75 654 PRO A N 1
ATOM 5189 C CA . PRO A 1 654 ? -5.731 -5.289 12.424 1.00 87.75 654 PRO A CA 1
ATOM 5190 C C . PRO A 1 654 ? -5.257 -5.865 11.088 1.00 87.75 654 PRO A C 1
ATOM 5192 O O . PRO A 1 654 ? -5.560 -5.304 10.032 1.00 87.75 654 PRO A O 1
ATOM 5195 N N . THR A 1 655 ? -4.530 -6.983 11.126 1.00 87.00 655 THR A N 1
ATOM 5196 C CA . THR A 1 655 ? -3.886 -7.649 9.969 1.00 87.00 655 THR A CA 1
ATOM 5197 C C . THR A 1 655 ? -2.726 -6.883 9.318 1.00 87.00 655 THR A C 1
ATOM 5199 O O . THR A 1 655 ? -2.193 -7.325 8.303 1.00 87.00 655 THR A O 1
ATOM 5202 N N . SER A 1 656 ? -2.296 -5.756 9.895 1.00 88.88 656 SER A N 1
ATOM 5203 C CA . SER A 1 656 ? -1.110 -5.031 9.422 1.00 88.88 656 SER A CA 1
ATOM 5204 C C . SER A 1 656 ? 0.172 -5.859 9.580 1.00 88.88 656 SER A C 1
ATOM 5206 O O . SER A 1 656 ? 0.271 -6.734 10.435 1.00 88.88 656 SER A O 1
ATOM 5208 N N . ILE A 1 657 ? 1.186 -5.538 8.784 1.00 89.06 657 ILE A N 1
ATOM 5209 C CA . ILE A 1 657 ? 2.507 -6.164 8.766 1.00 89.06 657 ILE A CA 1
ATOM 5210 C C . ILE A 1 657 ? 3.577 -5.185 9.220 1.00 89.06 657 ILE A C 1
ATOM 5212 O O . ILE A 1 657 ? 3.592 -4.020 8.816 1.00 89.06 657 ILE A O 1
ATOM 5216 N N . LEU A 1 658 ? 4.535 -5.704 9.975 1.00 91.56 658 LEU A N 1
ATOM 5217 C CA . LEU A 1 658 ? 5.790 -5.058 10.310 1.00 91.56 658 LEU A CA 1
ATOM 5218 C C . LEU A 1 658 ? 6.946 -5.858 9.699 1.00 91.56 658 LEU A C 1
ATOM 5220 O O . LEU A 1 658 ? 6.991 -7.080 9.812 1.00 91.56 658 LEU A O 1
ATOM 5224 N N . PHE A 1 659 ? 7.896 -5.185 9.057 1.00 92.31 659 PHE A N 1
ATOM 5225 C CA . PHE A 1 659 ? 9.146 -5.822 8.649 1.00 92.31 659 PHE A CA 1
ATOM 5226 C C . PHE A 1 659 ? 10.163 -5.677 9.761 1.00 92.31 659 PHE A C 1
ATOM 5228 O O . PHE A 1 659 ? 10.367 -4.573 10.255 1.00 92.31 659 PHE A O 1
ATOM 5235 N N . VAL A 1 660 ? 10.823 -6.772 10.112 1.00 93.44 660 VAL A N 1
ATOM 5236 C CA . VAL A 1 660 ? 11.814 -6.814 11.185 1.00 93.44 660 VAL A CA 1
ATOM 5237 C C . VAL A 1 660 ? 13.170 -7.203 10.609 1.00 93.44 660 VAL A C 1
ATOM 5239 O O . VAL A 1 660 ? 13.284 -8.138 9.809 1.00 93.44 660 VAL A O 1
ATOM 5242 N N . ASN A 1 661 ? 14.203 -6.481 11.030 1.00 93.88 661 ASN A N 1
ATOM 5243 C CA . ASN A 1 661 ? 15.602 -6.815 10.817 1.00 93.88 661 ASN A CA 1
ATOM 5244 C C . ASN A 1 661 ? 16.316 -6.895 12.168 1.00 93.88 661 ASN A C 1
ATOM 5246 O O . ASN A 1 661 ? 16.159 -6.027 13.026 1.00 93.88 661 ASN A O 1
ATOM 5250 N N . VAL A 1 662 ? 17.123 -7.941 12.326 1.00 92.81 662 VAL A N 1
ATOM 5251 C CA . VAL A 1 662 ? 17.993 -8.147 13.485 1.00 92.81 662 VAL A CA 1
ATOM 5252 C C . VAL A 1 662 ? 19.437 -8.159 12.965 1.00 92.81 662 VAL A C 1
ATOM 5254 O O . VAL A 1 662 ? 19.883 -9.188 12.439 1.00 92.81 662 VAL A O 1
ATOM 5257 N N . PRO A 1 663 ? 20.178 -7.035 13.072 1.00 90.56 663 PRO A N 1
ATOM 5258 C CA . PRO A 1 663 ? 21.499 -6.887 12.458 1.00 90.56 663 PRO A CA 1
ATOM 5259 C C . PRO A 1 663 ? 22.549 -7.893 12.940 1.00 90.56 663 PRO A C 1
ATOM 5261 O O . PRO A 1 663 ? 23.487 -8.182 12.197 1.00 90.56 663 PRO A O 1
ATOM 5264 N N . SER A 1 664 ? 22.400 -8.434 14.156 1.00 88.88 664 SER A N 1
ATOM 5265 C CA . SER A 1 664 ? 23.281 -9.477 14.703 1.00 88.88 664 SER A CA 1
ATOM 5266 C C . SER A 1 664 ? 23.154 -10.817 13.971 1.00 88.88 664 SER A C 1
ATOM 5268 O O . SER A 1 664 ? 24.110 -11.586 13.956 1.00 88.88 664 SER A O 1
ATOM 5270 N N . ILE A 1 665 ? 22.010 -11.085 13.330 1.00 89.81 665 ILE A N 1
ATOM 5271 C CA . ILE A 1 665 ? 21.788 -12.281 12.506 1.00 89.81 665 ILE A CA 1
ATOM 5272 C C . ILE A 1 665 ? 22.130 -11.980 11.045 1.00 89.81 665 ILE A C 1
ATOM 5274 O O . ILE A 1 665 ? 22.853 -12.740 10.402 1.00 89.81 665 ILE A O 1
ATOM 5278 N N . SER A 1 666 ? 21.594 -10.880 10.505 1.00 89.06 666 SER A N 1
ATOM 5279 C CA . SER A 1 666 ? 21.833 -10.464 9.122 1.00 89.06 666 SER A CA 1
ATOM 5280 C C . SER A 1 666 ? 21.579 -8.973 8.925 1.00 89.06 666 SER A C 1
ATOM 5282 O O . SER A 1 666 ? 20.505 -8.458 9.234 1.00 89.06 666 SER A O 1
ATOM 5284 N N . LYS A 1 667 ? 22.546 -8.281 8.315 1.00 87.56 667 LYS A N 1
ATOM 5285 C CA . LYS A 1 667 ? 22.456 -6.840 8.019 1.00 87.56 667 LYS A CA 1
ATOM 5286 C C . LYS A 1 667 ? 21.486 -6.499 6.882 1.00 87.56 667 LYS A C 1
ATOM 5288 O O . LYS A 1 667 ? 21.085 -5.348 6.761 1.00 87.56 667 LYS A O 1
ATOM 5293 N N . MET A 1 668 ? 21.152 -7.469 6.027 1.00 83.19 668 MET A N 1
ATOM 5294 C CA . MET A 1 668 ? 20.413 -7.229 4.775 1.00 83.19 668 MET A CA 1
ATOM 5295 C C . MET A 1 668 ? 19.044 -7.914 4.726 1.00 83.19 668 MET A C 1
ATOM 5297 O O . MET A 1 668 ? 18.218 -7.541 3.897 1.00 83.19 668 MET A O 1
ATOM 5301 N N . GLN A 1 669 ? 18.790 -8.917 5.572 1.00 87.88 669 GLN A N 1
ATOM 5302 C CA . GLN A 1 669 ? 17.539 -9.677 5.535 1.00 87.88 669 GLN A CA 1
ATOM 5303 C C . GLN A 1 669 ? 16.439 -8.973 6.335 1.00 87.88 669 GLN A C 1
ATOM 5305 O O . GLN A 1 669 ? 16.548 -8.797 7.547 1.00 87.88 669 GLN A O 1
ATOM 5310 N N . TRP A 1 670 ? 15.374 -8.582 5.639 1.00 89.81 670 TRP A N 1
ATOM 5311 C CA . TRP A 1 670 ? 14.166 -7.998 6.219 1.00 89.81 670 TRP A CA 1
ATOM 5312 C C . TRP A 1 670 ? 13.021 -8.990 6.074 1.00 89.81 670 TRP A C 1
ATOM 5314 O O . TRP A 1 670 ? 12.701 -9.393 4.953 1.00 89.81 670 TRP A O 1
ATOM 5324 N N . HIS A 1 671 ? 12.392 -9.359 7.187 1.00 88.94 671 HIS A N 1
ATOM 5325 C CA . HIS A 1 671 ? 11.334 -10.367 7.205 1.00 88.94 671 HIS A CA 1
ATOM 5326 C C . HIS A 1 671 ? 9.986 -9.746 7.592 1.00 88.94 671 HIS A C 1
ATOM 5328 O O . HIS A 1 671 ? 9.931 -9.025 8.588 1.00 88.94 671 HIS A O 1
ATOM 5334 N N . PRO A 1 672 ? 8.910 -9.986 6.818 1.00 90.44 672 PRO A N 1
ATOM 5335 C CA . PRO A 1 672 ? 7.568 -9.535 7.166 1.00 90.44 672 PRO A CA 1
ATOM 5336 C C . PRO A 1 672 ? 6.965 -10.417 8.258 1.00 90.44 672 PRO A C 1
ATOM 5338 O O . PRO A 1 672 ? 6.949 -11.640 8.127 1.00 90.44 672 PRO A O 1
ATOM 5341 N N . PHE A 1 673 ? 6.392 -9.788 9.277 1.00 91.69 673 PHE A N 1
ATOM 5342 C CA . PHE A 1 673 ? 5.603 -10.446 10.309 1.00 91.69 673 PHE A CA 1
ATOM 5343 C C . PHE A 1 673 ? 4.296 -9.694 10.527 1.00 91.69 673 PHE A C 1
ATOM 5345 O O . PHE A 1 673 ? 4.261 -8.463 10.550 1.00 91.69 673 PHE A O 1
ATOM 5352 N N . THR A 1 674 ? 3.204 -10.438 10.669 1.00 91.25 674 THR A N 1
ATOM 5353 C CA . THR A 1 674 ? 1.902 -9.857 10.986 1.00 91.25 674 THR A CA 1
ATOM 5354 C C . THR A 1 674 ? 1.909 -9.336 12.419 1.00 91.25 674 THR A C 1
ATOM 5356 O O . THR A 1 674 ? 2.400 -9.996 13.335 1.00 91.25 674 THR A O 1
ATOM 5359 N N . ILE A 1 675 ? 1.362 -8.141 12.597 1.00 92.88 675 ILE A N 1
ATOM 5360 C CA . ILE A 1 675 ? 1.184 -7.508 13.897 1.00 92.88 675 ILE A CA 1
ATOM 5361 C C . ILE A 1 675 ? 0.051 -8.229 14.618 1.00 92.88 675 ILE A C 1
ATOM 5363 O O . ILE A 1 675 ? -1.047 -8.356 14.076 1.00 92.88 675 ILE A O 1
ATOM 5367 N N . THR A 1 676 ? 0.332 -8.710 15.822 1.00 92.19 676 THR A N 1
ATOM 5368 C CA . THR A 1 676 ? -0.617 -9.416 16.693 1.00 92.19 676 THR A CA 1
ATOM 5369 C C . THR A 1 676 ? -1.343 -8.476 17.641 1.00 92.19 676 THR A C 1
ATOM 5371 O O . THR A 1 676 ? -2.489 -8.738 17.991 1.00 92.19 676 THR A O 1
ATOM 5374 N N . SER A 1 677 ? -0.712 -7.367 18.017 1.00 90.62 677 SER A N 1
ATOM 5375 C CA . SER A 1 677 ? -1.291 -6.370 18.915 1.00 90.62 677 SER A CA 1
ATOM 5376 C C . SER A 1 677 ? -2.386 -5.534 18.259 1.00 90.62 677 SER A C 1
ATOM 5378 O O . SER A 1 677 ? -2.500 -5.454 17.032 1.00 90.62 677 SER A O 1
ATOM 5380 N N . ASN A 1 678 ? -3.167 -4.844 19.087 1.00 89.00 678 ASN A N 1
ATOM 5381 C CA . ASN A 1 678 ? -4.171 -3.894 18.622 1.00 89.00 678 ASN A CA 1
ATOM 5382 C C . ASN A 1 678 ? -3.788 -2.442 18.939 1.00 89.00 678 ASN A C 1
ATOM 5384 O O . ASN A 1 678 ? -3.355 -2.130 20.046 1.00 89.00 678 ASN A O 1
ATOM 5388 N N . SER A 1 679 ? -3.995 -1.526 17.984 1.00 85.44 679 SER A N 1
ATOM 5389 C CA . SER A 1 679 ? -3.555 -0.142 18.163 1.00 85.44 679 SER A CA 1
ATOM 5390 C C . SER A 1 679 ? -4.283 0.607 19.282 1.00 85.44 679 SER A C 1
ATOM 5392 O O . SER A 1 679 ? -3.685 1.521 19.852 1.00 85.44 679 SER A O 1
ATOM 5394 N N . ASN A 1 680 ? -5.544 0.258 19.543 1.00 83.75 680 ASN A N 1
ATOM 5395 C CA . ASN A 1 680 ? -6.402 0.915 20.523 1.00 83.75 680 ASN A CA 1
ATOM 5396 C C . ASN A 1 680 ? -6.334 0.235 21.898 1.00 83.75 680 ASN A C 1
ATOM 5398 O O . ASN A 1 680 ? -6.359 0.935 22.905 1.00 83.75 680 ASN A O 1
ATOM 5402 N N . LEU A 1 681 ? -6.232 -1.101 21.932 1.00 82.44 681 LEU A N 1
ATOM 5403 C CA . LEU A 1 681 ? -6.091 -1.871 23.175 1.00 82.44 681 LEU A CA 1
ATOM 5404 C C . LEU A 1 681 ? -4.712 -1.671 23.819 1.00 82.44 681 LEU A C 1
ATOM 5406 O O . LEU A 1 681 ? -4.616 -1.500 25.026 1.00 82.44 681 LEU A O 1
ATOM 5410 N N . GLU A 1 682 ? -3.651 -1.665 23.009 1.00 86.00 682 GLU A N 1
ATOM 5411 C CA . GLU A 1 682 ? -2.259 -1.557 23.459 1.00 86.00 682 GLU A CA 1
ATOM 5412 C C . GLU A 1 682 ? -1.660 -0.241 22.919 1.00 86.00 682 GLU A C 1
ATOM 5414 O O . GLU A 1 682 ? -0.988 -0.246 21.883 1.00 86.00 682 GLU A O 1
ATOM 5419 N N . PRO A 1 683 ? -1.926 0.926 23.546 1.00 81.75 683 PRO A N 1
ATOM 5420 C CA . PRO A 1 683 ? -1.568 2.245 23.004 1.00 81.75 683 PRO A CA 1
ATOM 5421 C C . PRO A 1 683 ? -0.061 2.542 23.003 1.00 81.75 683 PRO A C 1
ATOM 5423 O O . PRO A 1 683 ? 0.381 3.388 22.225 1.00 81.75 683 PRO A O 1
ATOM 5426 N N . GLU A 1 684 ? 0.731 1.818 23.794 1.00 86.12 684 GLU A N 1
ATOM 5427 C CA . GLU A 1 684 ? 2.182 2.032 23.930 1.00 86.12 684 GLU A CA 1
ATOM 5428 C C . GLU A 1 684 ? 3.035 0.904 23.348 1.00 86.12 684 GLU A C 1
ATOM 5430 O O . GLU A 1 684 ? 4.236 1.087 23.138 1.00 86.12 684 GLU A O 1
ATOM 5435 N N . ASN A 1 685 ? 2.419 -0.235 23.014 1.00 88.38 685 ASN A N 1
ATOM 5436 C CA . ASN A 1 685 ? 3.120 -1.420 22.535 1.00 88.38 685 ASN A CA 1
ATOM 5437 C C . ASN A 1 685 ? 2.631 -1.863 21.150 1.00 88.38 685 ASN A C 1
ATOM 5439 O O . ASN A 1 685 ? 1.501 -1.605 20.718 1.00 88.38 685 ASN A O 1
ATOM 5443 N N . ILE A 1 686 ? 3.520 -2.525 20.419 1.00 92.75 686 ILE A N 1
ATOM 5444 C CA . ILE A 1 686 ? 3.202 -3.243 19.190 1.00 92.75 686 ILE A CA 1
ATOM 5445 C C . ILE A 1 686 ? 3.907 -4.594 19.203 1.00 92.75 686 ILE A C 1
ATOM 5447 O O . ILE A 1 686 ? 5.120 -4.656 19.404 1.00 92.75 686 ILE A O 1
ATOM 5451 N N . SER A 1 687 ? 3.143 -5.663 18.994 1.00 93.06 687 SER A N 1
ATOM 5452 C CA . SER A 1 687 ? 3.625 -7.035 19.088 1.00 93.06 687 SER A CA 1
ATOM 5453 C C . SER A 1 687 ? 3.603 -7.746 17.742 1.00 93.06 687 SER A C 1
ATOM 5455 O O . SER A 1 687 ? 2.725 -7.506 16.907 1.00 93.06 687 SER A O 1
ATOM 5457 N N . VAL A 1 688 ? 4.599 -8.599 17.514 1.00 94.19 688 VAL A N 1
ATOM 5458 C CA . VAL A 1 688 ? 4.684 -9.478 16.340 1.00 94.19 688 VAL A CA 1
ATOM 5459 C C . VAL A 1 688 ? 5.023 -10.893 16.773 1.00 94.19 688 VAL A C 1
ATOM 5461 O O . VAL A 1 688 ? 5.817 -11.095 17.688 1.00 94.19 688 VAL A O 1
ATOM 5464 N N . MET A 1 689 ? 4.472 -11.871 16.063 1.00 91.50 689 MET A N 1
ATOM 5465 C CA . MET A 1 689 ? 4.698 -13.292 16.315 1.00 91.50 689 MET A CA 1
ATOM 5466 C C . MET A 1 689 ? 5.580 -13.899 15.219 1.00 91.50 689 MET A C 1
ATOM 5468 O O . MET A 1 689 ? 5.340 -13.701 14.027 1.00 91.50 689 MET A O 1
ATOM 5472 N N . ILE A 1 690 ? 6.594 -14.661 15.624 1.00 92.69 690 ILE A N 1
ATOM 5473 C CA . ILE A 1 690 ? 7.615 -15.251 14.753 1.00 92.69 690 ILE A CA 1
ATOM 5474 C C . ILE A 1 690 ? 7.715 -16.749 15.049 1.00 92.69 690 ILE A C 1
ATOM 5476 O O . ILE A 1 690 ? 8.138 -17.135 16.135 1.00 92.69 690 ILE A O 1
ATOM 5480 N N . LYS A 1 691 ? 7.376 -17.600 14.073 1.00 90.25 691 LYS A N 1
ATOM 5481 C CA . LYS A 1 691 ? 7.569 -19.059 14.163 1.00 90.25 691 LYS A CA 1
ATOM 5482 C C . LYS A 1 691 ? 8.937 -19.472 13.606 1.00 90.25 691 LYS A C 1
ATOM 5484 O O . LYS A 1 691 ? 9.352 -18.993 12.548 1.00 90.25 691 LYS A O 1
ATOM 5489 N N . SER A 1 692 ? 9.627 -20.384 14.288 1.00 88.88 692 SER A N 1
ATOM 5490 C CA . SER A 1 692 ? 10.954 -20.913 13.931 1.00 88.88 692 SER A CA 1
ATOM 5491 C C . SER A 1 692 ? 10.931 -21.870 12.716 1.00 88.88 692 SER A C 1
ATOM 5493 O O . SER A 1 692 ? 11.175 -23.068 12.822 1.00 88.88 692 SER A O 1
ATOM 5495 N N . GLU A 1 693 ? 10.650 -21.359 11.510 1.00 84.06 693 GLU A N 1
ATOM 5496 C CA . GLU A 1 693 ? 10.598 -22.195 10.289 1.00 84.06 693 GLU A CA 1
ATOM 5497 C C . GLU A 1 693 ? 11.848 -22.076 9.392 1.00 84.06 693 GLU A C 1
ATOM 5499 O O . GLU A 1 693 ? 12.310 -23.076 8.836 1.00 84.06 693 GLU A O 1
ATOM 5504 N N . GLY A 1 694 ? 12.434 -20.880 9.269 1.00 83.50 694 GLY A N 1
ATOM 5505 C CA . GLY A 1 694 ? 13.596 -20.590 8.415 1.00 83.50 694 GLY A CA 1
ATOM 5506 C C . GLY A 1 694 ? 14.941 -20.516 9.151 1.00 83.50 694 GLY A C 1
ATOM 5507 O O . GLY A 1 694 ? 15.000 -20.534 10.379 1.00 83.50 694 GLY A O 1
ATOM 5508 N N . SER A 1 695 ? 16.041 -20.386 8.397 1.00 86.69 695 SER A N 1
ATOM 5509 C CA . SER A 1 695 ? 17.406 -20.226 8.940 1.00 86.69 695 SER A CA 1
ATOM 5510 C C . SER A 1 695 ? 17.522 -19.006 9.862 1.00 86.69 695 SER A C 1
ATOM 5512 O O . SER A 1 695 ? 18.079 -19.101 10.955 1.00 86.69 695 SER A O 1
ATOM 5514 N N . TRP A 1 696 ? 16.950 -17.874 9.444 1.00 90.62 696 TRP A N 1
ATOM 5515 C CA . TRP A 1 696 ? 16.939 -16.625 10.207 1.00 90.62 696 TRP A CA 1
ATOM 5516 C C . TRP A 1 696 ? 16.137 -16.739 11.513 1.00 90.62 696 TRP A C 1
ATOM 5518 O O . TRP A 1 696 ? 16.652 -16.419 12.582 1.00 90.62 696 TRP A O 1
ATOM 5528 N N . SER A 1 697 ? 14.907 -17.261 11.452 1.00 91.25 697 SER A N 1
ATOM 5529 C CA . SER A 1 697 ? 14.028 -17.391 12.624 1.00 91.25 697 SER A CA 1
ATOM 5530 C C . SER A 1 697 ? 14.539 -18.427 13.627 1.00 91.25 697 SER A C 1
ATOM 5532 O O . SER A 1 697 ? 14.418 -18.214 14.828 1.00 91.25 697 SER A O 1
ATOM 5534 N N . LYS A 1 698 ? 15.173 -19.510 13.154 1.00 91.69 698 LYS A N 1
ATOM 5535 C CA . LYS A 1 698 ? 15.823 -20.510 14.017 1.00 91.69 698 LYS A CA 1
ATOM 5536 C C . LYS A 1 698 ? 16.985 -19.915 14.803 1.00 91.69 698 LYS A C 1
ATOM 5538 O O . LYS A 1 698 ? 17.075 -20.136 16.004 1.00 91.69 698 LYS A O 1
ATOM 5543 N N . LYS A 1 699 ? 17.839 -19.117 14.149 1.00 91.12 699 LYS A N 1
ATOM 5544 C CA . LYS A 1 699 ? 18.930 -18.395 14.826 1.00 91.12 699 LYS A CA 1
ATOM 5545 C C . LYS A 1 699 ? 18.389 -17.429 15.879 1.00 91.12 699 LYS A C 1
ATOM 5547 O O . LYS A 1 699 ? 18.911 -17.399 16.987 1.00 91.12 699 LYS A O 1
ATOM 5552 N N . LEU A 1 700 ? 17.319 -16.693 15.564 1.00 91.81 700 LEU A N 1
ATOM 5553 C CA . LEU A 1 700 ? 16.661 -15.807 16.528 1.00 91.81 700 LEU A CA 1
ATOM 5554 C C . LEU A 1 700 ? 16.129 -16.583 17.743 1.00 91.81 700 LEU A C 1
ATOM 5556 O O . LEU A 1 700 ? 16.377 -16.178 18.877 1.00 91.81 700 LEU A O 1
ATOM 5560 N N . ASN A 1 701 ? 15.456 -17.715 17.511 1.00 90.81 701 ASN A N 1
ATOM 5561 C CA . ASN A 1 701 ? 14.948 -18.566 18.585 1.00 90.81 701 ASN A CA 1
ATOM 5562 C C . ASN A 1 701 ? 16.069 -19.133 19.459 1.00 90.81 701 ASN A C 1
ATOM 5564 O O . ASN A 1 701 ? 15.975 -19.084 20.679 1.00 90.81 701 ASN A O 1
ATOM 5568 N N . GLN A 1 702 ? 17.158 -19.607 18.852 1.00 89.62 702 GLN A N 1
ATOM 5569 C CA . GLN A 1 702 ? 18.331 -20.107 19.573 1.00 89.62 702 GLN A CA 1
ATOM 5570 C C . GLN A 1 702 ? 18.987 -19.024 20.433 1.00 89.62 702 GLN A C 1
ATOM 5572 O O . GLN A 1 702 ? 19.340 -19.291 21.578 1.00 89.62 702 GLN A O 1
ATOM 5577 N N . MET A 1 703 ? 19.113 -17.800 19.909 1.00 88.31 703 MET A N 1
ATOM 5578 C CA . MET A 1 703 ? 19.645 -16.669 20.672 1.00 88.31 703 MET A CA 1
ATOM 5579 C C . MET A 1 703 ? 18.780 -16.376 21.902 1.00 88.31 703 MET A C 1
ATOM 5581 O O . MET A 1 703 ? 19.306 -16.291 23.008 1.00 88.31 703 MET A O 1
ATOM 5585 N N . LEU A 1 704 ? 17.459 -16.278 21.726 1.00 87.19 704 LEU A N 1
ATOM 5586 C CA . LEU A 1 704 ? 16.527 -15.953 22.812 1.00 87.19 704 LEU A CA 1
ATOM 5587 C C . LEU A 1 704 ? 16.300 -17.111 23.797 1.00 87.19 704 LEU A C 1
ATOM 5589 O O . LEU A 1 704 ? 16.021 -16.871 24.966 1.00 87.19 704 LEU A O 1
ATOM 5593 N N . SER A 1 705 ? 16.445 -18.359 23.350 1.00 83.19 705 SER A N 1
ATOM 5594 C CA . SER A 1 705 ? 16.282 -19.549 24.197 1.00 83.19 705 SER A CA 1
ATOM 5595 C C . SER A 1 705 ? 17.540 -19.905 24.994 1.00 83.19 705 SER A C 1
ATOM 5597 O O . SER A 1 705 ? 17.460 -20.701 25.931 1.00 83.19 705 SER A O 1
ATOM 5599 N N . SER A 1 706 ? 18.701 -19.346 24.632 1.00 82.38 706 SER A N 1
ATOM 5600 C CA . SER A 1 706 ? 19.967 -19.625 25.316 1.00 82.38 706 SER A CA 1
ATOM 5601 C C . SER A 1 706 ? 19.942 -19.183 26.788 1.00 82.38 706 SER A C 1
ATOM 5603 O O . SER A 1 706 ? 19.306 -18.195 27.146 1.00 82.38 706 SER A O 1
ATOM 5605 N N . SER A 1 707 ? 20.635 -19.923 27.661 1.00 60.84 707 SER A N 1
ATOM 5606 C CA . SER A 1 707 ? 20.644 -19.676 29.115 1.00 60.84 707 SER A CA 1
ATOM 5607 C C . SER A 1 707 ? 21.372 -18.393 29.535 1.00 60.84 707 SER A C 1
ATOM 5609 O O . SER A 1 707 ? 21.275 -17.993 30.692 1.00 60.84 707 SER A O 1
ATOM 5611 N N . ASN A 1 708 ? 22.100 -17.749 28.617 1.00 69.75 708 ASN A N 1
ATOM 5612 C CA . ASN A 1 708 ? 22.781 -16.490 28.891 1.00 69.75 708 ASN A CA 1
ATOM 5613 C C . ASN A 1 708 ? 21.797 -15.328 28.687 1.00 69.75 708 ASN A C 1
ATOM 5615 O O . ASN A 1 708 ? 21.287 -15.167 27.576 1.00 69.75 708 ASN A O 1
ATOM 5619 N N . PRO A 1 709 ? 21.537 -14.495 29.711 1.00 63.28 709 PRO A N 1
ATOM 5620 C CA . PRO A 1 709 ? 20.608 -13.383 29.580 1.00 63.28 709 PRO A CA 1
ATOM 5621 C C . PRO A 1 709 ? 21.138 -12.377 28.553 1.00 63.28 709 PRO A C 1
ATOM 5623 O O . PRO A 1 709 ? 22.181 -11.752 28.740 1.00 63.28 709 PRO A O 1
ATOM 5626 N N . ILE A 1 710 ? 20.412 -12.219 27.446 1.00 73.56 710 ILE A N 1
ATOM 5627 C CA . ILE A 1 710 ? 20.683 -11.163 26.473 1.00 73.56 710 ILE A CA 1
ATOM 5628 C C . ILE A 1 710 ? 20.122 -9.859 27.043 1.00 73.56 710 ILE A C 1
ATOM 5630 O O . ILE A 1 710 ? 18.929 -9.592 26.936 1.00 73.56 710 ILE A O 1
ATOM 5634 N N . ASP A 1 711 ? 20.989 -9.020 27.611 1.00 70.81 711 ASP A N 1
ATOM 5635 C CA . ASP A 1 711 ? 20.591 -7.696 28.114 1.00 70.81 711 ASP A CA 1
ATOM 5636 C C . ASP A 1 711 ? 20.071 -6.768 26.997 1.00 70.81 711 ASP A C 1
ATOM 5638 O O . ASP A 1 711 ? 19.289 -5.850 27.257 1.00 70.81 711 ASP A O 1
ATOM 5642 N N . ARG A 1 712 ? 20.514 -6.983 25.746 1.00 79.19 712 ARG A N 1
ATOM 5643 C CA . ARG A 1 712 ? 20.188 -6.125 24.600 1.00 79.19 712 ARG A CA 1
ATOM 5644 C C . ARG A 1 712 ? 20.117 -6.893 23.282 1.00 79.19 712 ARG A C 1
ATOM 5646 O O . ARG A 1 712 ? 21.096 -7.507 22.864 1.00 79.19 712 ARG A O 1
ATOM 5653 N N . LEU A 1 713 ? 19.009 -6.731 22.560 1.00 85.94 713 LEU A N 1
ATOM 5654 C CA . LEU A 1 713 ? 18.872 -7.141 21.163 1.00 85.94 713 LEU A CA 1
ATOM 5655 C C . LEU A 1 713 ? 18.615 -5.904 20.296 1.00 85.94 713 LEU A C 1
ATOM 5657 O O . LEU A 1 713 ? 17.609 -5.223 20.467 1.00 85.94 713 LEU A O 1
ATOM 5661 N N . GLN A 1 714 ? 19.529 -5.598 19.371 1.00 88.69 714 GLN A N 1
ATOM 5662 C CA . GLN A 1 714 ? 19.309 -4.518 18.407 1.00 88.69 714 GLN A CA 1
ATOM 5663 C C . GLN A 1 714 ? 18.322 -4.979 17.338 1.00 88.69 714 GLN A C 1
ATOM 5665 O O . GLN A 1 714 ? 18.550 -5.997 16.680 1.00 88.69 714 GLN A O 1
ATOM 5670 N N . VAL A 1 715 ? 17.246 -4.216 17.160 1.00 91.75 715 VAL A N 1
ATOM 5671 C CA . VAL A 1 715 ? 16.198 -4.507 16.181 1.00 91.75 715 VAL A CA 1
ATOM 5672 C C . VAL A 1 715 ? 15.844 -3.233 15.422 1.00 91.75 715 VAL A C 1
ATOM 5674 O O . VAL A 1 715 ? 15.674 -2.166 16.013 1.00 91.75 715 VAL A O 1
ATOM 5677 N N . SER A 1 716 ? 15.710 -3.351 14.106 1.00 92.50 716 SER A N 1
ATOM 5678 C CA . SER A 1 716 ? 15.214 -2.292 13.228 1.00 92.50 716 SER A CA 1
ATOM 5679 C C . SER A 1 716 ? 13.926 -2.750 12.556 1.00 92.50 716 SER A C 1
ATOM 5681 O O . SER A 1 716 ? 13.764 -3.934 12.256 1.00 92.50 716 SER A O 1
ATOM 5683 N N . VAL A 1 717 ? 12.999 -1.817 12.318 1.00 92.19 717 VAL A N 1
ATOM 5684 C CA . VAL A 1 717 ? 11.677 -2.141 11.760 1.00 92.19 717 VAL A CA 1
ATOM 5685 C C . VAL A 1 717 ? 11.277 -1.213 10.610 1.00 92.19 717 VAL A C 1
ATOM 5687 O O . VAL A 1 717 ? 11.626 -0.032 10.611 1.00 92.19 717 VAL A O 1
ATOM 5690 N N . GLU A 1 718 ? 10.500 -1.733 9.658 1.00 90.00 718 GLU A N 1
ATOM 5691 C CA . GLU A 1 718 ? 9.786 -0.948 8.636 1.00 90.00 718 GLU A CA 1
ATOM 5692 C C . GLU A 1 718 ? 8.274 -1.212 8.723 1.00 90.00 718 GLU A 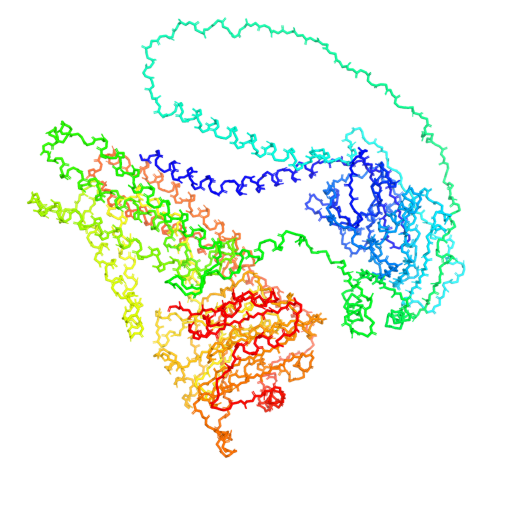C 1
ATOM 5694 O O . GLU A 1 718 ? 7.849 -2.337 8.986 1.00 90.00 718 GLU A O 1
ATOM 5699 N N . GLY A 1 719 ? 7.450 -0.196 8.450 1.00 86.19 719 GLY A N 1
ATOM 5700 C CA . GLY A 1 719 ? 5.987 -0.270 8.590 1.00 86.19 719 GLY A CA 1
ATOM 5701 C C . GLY A 1 719 ? 5.459 0.511 9.800 1.00 86.19 719 GLY A C 1
ATOM 5702 O O . GLY A 1 719 ? 6.172 1.381 10.311 1.00 86.19 719 GLY A O 1
ATOM 5703 N N . PRO A 1 720 ? 4.216 0.266 10.251 1.00 87.88 720 PRO A N 1
ATOM 5704 C CA . PRO A 1 720 ? 3.297 -0.807 9.853 1.00 87.88 720 PRO A CA 1
ATOM 5705 C C . PRO A 1 720 ? 2.658 -0.600 8.465 1.00 87.88 720 PRO A C 1
ATOM 5707 O O . PRO A 1 720 ? 2.338 0.524 8.082 1.00 87.88 720 PRO A O 1
ATOM 5710 N N . TYR A 1 721 ? 2.441 -1.688 7.722 1.00 84.81 721 TYR A N 1
ATOM 5711 C CA . TYR A 1 721 ? 1.749 -1.708 6.427 1.00 84.81 721 TYR A CA 1
ATOM 5712 C C . TYR A 1 721 ? 0.485 -2.557 6.527 1.00 84.81 721 TYR A C 1
ATOM 5714 O O . TYR A 1 721 ? 0.577 -3.742 6.814 1.00 84.81 721 TYR A O 1
ATOM 5722 N N . GLY A 1 722 ? -0.693 -2.001 6.261 1.00 75.44 722 GLY A N 1
ATOM 5723 C CA . GLY A 1 722 ? -1.940 -2.752 6.403 1.00 75.44 722 GLY A CA 1
ATOM 5724 C C . GLY A 1 722 ? -3.091 -2.185 5.585 1.00 75.44 722 GLY A C 1
ATOM 5725 O O . GLY A 1 722 ? -2.917 -1.189 4.875 1.00 75.44 722 GLY A O 1
ATOM 5726 N N . PRO A 1 723 ? -4.272 -2.819 5.652 1.00 71.62 723 PRO A N 1
ATOM 5727 C CA . PRO A 1 723 ? -5.462 -2.327 4.971 1.00 71.62 723 PRO A CA 1
ATOM 5728 C C . PRO A 1 723 ? -5.889 -0.963 5.529 1.00 71.62 723 PRO A C 1
ATOM 5730 O O . PRO A 1 723 ? -5.712 -0.682 6.712 1.00 71.62 723 PRO A O 1
ATOM 5733 N N . ALA A 1 724 ? -6.491 -0.119 4.686 1.00 59.25 724 ALA A N 1
ATOM 5734 C CA . ALA A 1 724 ? -6.979 1.203 5.098 1.00 59.25 724 ALA A CA 1
ATOM 5735 C C . ALA A 1 724 ? -8.176 1.131 6.066 1.00 59.25 724 ALA A C 1
ATOM 5737 O O . ALA A 1 724 ? -8.335 2.005 6.915 1.00 59.25 724 ALA A O 1
ATOM 5738 N N . SER A 1 725 ? -8.993 0.081 5.967 1.00 61.31 725 SER A N 1
ATOM 5739 C CA . SER A 1 725 ? -10.062 -0.227 6.917 1.00 61.31 725 SER A CA 1
ATOM 5740 C C . SER A 1 725 ? -10.358 -1.720 6.914 1.00 61.31 725 SER A C 1
ATOM 5742 O O . SER A 1 725 ? -10.245 -2.374 5.876 1.00 61.31 725 SER A O 1
ATOM 5744 N N . THR A 1 726 ? -10.804 -2.246 8.048 1.00 65.75 726 THR A N 1
ATOM 5745 C CA . THR A 1 726 ? -11.287 -3.621 8.173 1.00 65.75 726 THR A CA 1
ATOM 5746 C C . THR A 1 726 ? -12.812 -3.625 8.294 1.00 65.75 726 THR A C 1
ATOM 5748 O O . THR A 1 726 ? -13.409 -2.742 8.908 1.00 65.75 726 THR A O 1
ATOM 5751 N N . HIS A 1 727 ? -13.474 -4.588 7.649 1.00 66.50 727 HIS A N 1
ATOM 5752 C CA . HIS A 1 727 ? -14.940 -4.625 7.540 1.00 66.50 727 HIS A CA 1
ATOM 5753 C C . HIS A 1 727 ? -15.594 -5.759 8.338 1.00 66.50 727 HIS A C 1
ATOM 5755 O O . HIS A 1 727 ? -16.787 -5.996 8.174 1.00 66.50 727 HIS A O 1
ATOM 5761 N N . PHE A 1 728 ? -14.858 -6.449 9.211 1.00 74.31 728 PHE A N 1
ATOM 5762 C CA . PHE A 1 728 ? -15.363 -7.640 9.902 1.00 74.31 728 PHE A CA 1
ATOM 5763 C C . PHE A 1 728 ? -16.514 -7.377 10.887 1.00 74.31 728 PHE A C 1
ATOM 5765 O O . PHE A 1 728 ? -17.319 -8.270 11.113 1.00 74.31 728 PHE A O 1
ATOM 5772 N N . LEU A 1 729 ? -16.664 -6.148 11.397 1.00 73.31 729 LEU A N 1
ATOM 5773 C CA . LEU A 1 729 ? -17.755 -5.762 12.309 1.00 73.31 729 LEU A CA 1
ATOM 5774 C C . LEU A 1 729 ? -19.149 -5.700 11.653 1.00 73.31 729 LEU A C 1
ATOM 5776 O O . LEU A 1 729 ? -20.136 -5.495 12.348 1.00 73.31 729 LEU A O 1
ATOM 5780 N N . ARG A 1 730 ? -19.251 -5.828 10.322 1.00 74.38 730 ARG A N 1
ATOM 5781 C CA . ARG A 1 730 ? -20.539 -5.749 9.600 1.00 74.38 730 ARG A CA 1
ATOM 5782 C C . ARG A 1 730 ? -21.329 -7.064 9.577 1.00 74.38 730 ARG A C 1
ATOM 5784 O O . ARG A 1 730 ? -22.419 -7.089 9.013 1.00 74.38 730 ARG A O 1
ATOM 5791 N N . HIS A 1 731 ? -20.723 -8.151 10.042 1.00 80.06 731 HIS A N 1
ATOM 5792 C CA . HIS A 1 731 ? -21.296 -9.493 9.998 1.00 80.06 731 HIS A CA 1
ATOM 5793 C C . HIS A 1 731 ? -21.878 -9.856 11.364 1.00 80.06 731 HIS A C 1
ATOM 5795 O O . HIS A 1 731 ? -21.399 -9.360 12.381 1.00 80.06 731 HIS A O 1
ATOM 5801 N N . ASP A 1 732 ? -22.892 -10.719 11.383 1.00 82.50 732 ASP A N 1
ATOM 5802 C CA . ASP A 1 732 ? -23.491 -11.222 12.627 1.00 82.50 732 ASP A CA 1
ATOM 5803 C C . ASP A 1 732 ? -22.633 -12.348 13.225 1.00 82.50 732 ASP A C 1
ATOM 5805 O O . ASP A 1 732 ? -22.470 -12.459 14.443 1.00 82.50 732 ASP A O 1
ATOM 5809 N N . THR A 1 733 ? -22.023 -13.147 12.346 1.00 86.38 733 THR A N 1
ATOM 5810 C CA . THR A 1 733 ? -21.115 -14.246 12.688 1.00 86.38 733 THR A CA 1
ATOM 5811 C C . THR A 1 733 ? -19.825 -14.116 11.888 1.00 86.38 733 THR A C 1
ATOM 5813 O O . THR A 1 733 ? -19.846 -13.823 10.690 1.00 86.38 733 THR A O 1
ATOM 5816 N N . LEU A 1 734 ? -18.692 -14.349 12.546 1.00 89.50 734 LEU A N 1
ATOM 5817 C CA . LEU A 1 734 ? -17.363 -14.314 11.952 1.00 89.50 734 LEU A CA 1
ATOM 5818 C C . LEU A 1 734 ? -16.685 -15.674 12.134 1.00 89.50 734 LEU A C 1
ATOM 5820 O O . LEU A 1 734 ? -16.374 -16.081 13.250 1.00 89.50 734 LEU A O 1
ATOM 5824 N N . VAL A 1 735 ? -16.448 -16.362 11.021 1.00 91.00 735 VAL A N 1
ATOM 5825 C CA . VAL A 1 735 ? -15.739 -17.642 10.973 1.00 91.00 735 VAL A CA 1
ATOM 5826 C C . VAL A 1 735 ? -14.303 -17.385 10.550 1.00 91.00 735 VAL A C 1
ATOM 5828 O O . VAL A 1 735 ? -14.054 -16.860 9.465 1.00 91.00 735 VAL A O 1
ATOM 5831 N N . MET A 1 736 ? -13.351 -17.766 11.390 1.00 92.44 736 MET A N 1
ATOM 5832 C CA . MET A 1 736 ? -11.923 -17.620 11.133 1.00 92.44 736 MET A CA 1
ATOM 5833 C C . MET A 1 736 ? -11.301 -19.005 10.984 1.00 92.44 736 MET A C 1
ATOM 5835 O O . MET A 1 736 ? -11.277 -19.775 11.934 1.00 92.44 736 MET A O 1
ATOM 5839 N N . VAL A 1 737 ? -10.791 -19.332 9.799 1.00 92.69 737 VAL A N 1
ATOM 5840 C CA . VAL A 1 737 ? -10.155 -20.622 9.500 1.00 92.69 737 VAL A CA 1
ATOM 5841 C C . VAL A 1 737 ? -8.647 -20.430 9.400 1.00 92.69 737 VAL A C 1
ATOM 5843 O O . VAL A 1 737 ? -8.152 -19.763 8.484 1.00 92.69 737 VAL A O 1
ATOM 5846 N N . SER A 1 738 ? -7.904 -21.010 10.338 1.00 92.19 738 SER A N 1
ATOM 5847 C CA . SER A 1 738 ? -6.456 -20.865 10.462 1.00 92.19 738 SER A CA 1
ATOM 5848 C C . SER A 1 738 ? -5.722 -22.202 10.332 1.00 92.19 738 SER A C 1
ATOM 5850 O O . SER A 1 738 ? -6.209 -23.250 10.754 1.00 92.19 738 SER A O 1
ATOM 5852 N N . GLY A 1 739 ? -4.528 -22.174 9.737 1.00 89.00 739 GLY A N 1
ATOM 5853 C CA . GLY A 1 739 ? -3.640 -23.335 9.650 1.00 89.00 739 GLY A CA 1
ATOM 5854 C C . GLY A 1 739 ? -2.237 -22.997 10.142 1.00 89.00 739 GLY A C 1
ATOM 5855 O O . GLY A 1 739 ? -1.546 -22.196 9.509 1.00 89.00 739 GLY A O 1
ATOM 5856 N N . GLY A 1 740 ? -1.798 -23.623 11.237 1.00 85.69 740 GLY A N 1
ATOM 5857 C CA . GLY A 1 740 ? -0.498 -23.391 11.871 1.00 85.69 740 GLY A CA 1
ATOM 5858 C C . GLY A 1 740 ? -0.297 -21.928 12.277 1.00 85.69 740 GLY A C 1
ATOM 5859 O O . GLY A 1 740 ? -1.141 -21.339 12.944 1.00 85.69 740 GLY A O 1
ATOM 5860 N N . SER A 1 741 ? 0.796 -21.311 11.811 1.00 86.38 741 SER A N 1
ATOM 5861 C CA . SER A 1 741 ? 1.072 -19.876 12.005 1.00 86.38 741 SER A CA 1
ATOM 5862 C C . SER A 1 741 ? 0.041 -18.949 11.343 1.00 86.38 741 SER A C 1
ATOM 5864 O O . SER A 1 741 ? 0.044 -17.749 11.588 1.00 86.38 741 SER A O 1
ATOM 5866 N N . GLY A 1 742 ? -0.892 -19.477 10.541 1.00 86.25 742 GLY A N 1
ATOM 5867 C CA . GLY A 1 742 ? -1.996 -18.704 9.972 1.00 86.25 742 GLY A CA 1
ATOM 5868 C C . GLY A 1 742 ? -2.935 -18.070 11.008 1.00 86.25 742 GLY A C 1
ATOM 5869 O O . GLY A 1 742 ? -3.739 -17.221 10.634 1.00 86.25 742 GLY A O 1
ATOM 5870 N N . ILE A 1 743 ? -2.835 -18.431 12.291 1.00 90.00 743 ILE A N 1
ATOM 5871 C CA . ILE A 1 743 ? -3.613 -17.820 13.378 1.00 90.00 743 ILE A CA 1
ATOM 5872 C C . ILE A 1 743 ? -3.217 -16.363 13.671 1.00 90.00 743 ILE A C 1
ATOM 5874 O O . ILE A 1 743 ? -4.049 -15.577 14.119 1.00 90.00 743 ILE A O 1
ATOM 5878 N N . THR A 1 744 ? -1.980 -15.962 13.367 1.00 91.00 744 THR A N 1
ATOM 5879 C CA . THR A 1 744 ? -1.419 -14.647 13.718 1.00 91.00 744 THR A CA 1
ATOM 5880 C C . THR A 1 744 ? -2.300 -13.435 13.359 1.00 91.00 744 THR A C 1
ATOM 5882 O O . THR A 1 744 ? -2.554 -12.618 14.2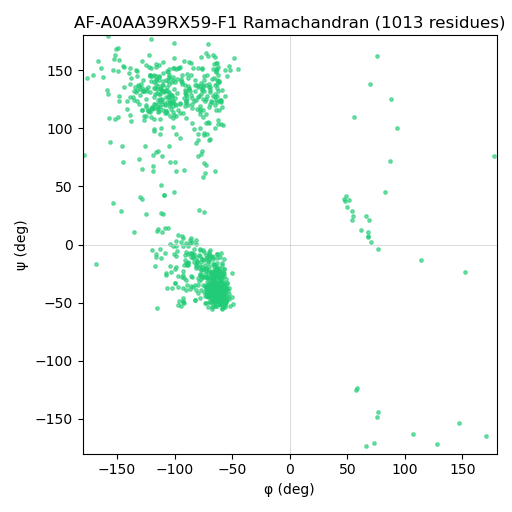45 1.00 91.00 744 THR A O 1
ATOM 5885 N N . PRO A 1 745 ? -2.824 -13.271 12.123 1.00 89.56 745 PRO A N 1
ATOM 5886 C CA . PRO A 1 745 ? -3.718 -12.151 11.810 1.00 89.56 745 PRO A CA 1
ATOM 5887 C C . PRO A 1 745 ? -5.001 -12.146 12.646 1.00 89.56 745 PRO A C 1
ATOM 5889 O O . PRO A 1 745 ? -5.499 -11.069 12.978 1.00 89.56 745 PRO A O 1
ATOM 5892 N N . PHE A 1 746 ? -5.527 -13.318 13.009 1.00 91.19 746 PHE A N 1
ATOM 5893 C CA . PHE A 1 746 ? -6.757 -13.434 13.789 1.00 91.19 746 PHE A CA 1
ATOM 5894 C C . PHE A 1 746 ? -6.577 -12.987 15.235 1.00 91.19 746 PHE A C 1
ATOM 5896 O O . PHE A 1 746 ? -7.514 -12.420 15.786 1.00 91.19 746 PHE A O 1
ATOM 5903 N N . ILE A 1 747 ? -5.371 -13.106 15.799 1.00 90.81 747 ILE A N 1
ATOM 5904 C CA . ILE A 1 747 ? -5.041 -12.532 17.112 1.00 90.81 747 ILE A CA 1
ATOM 5905 C C . ILE A 1 747 ? -5.330 -11.022 17.114 1.00 90.81 747 ILE A C 1
ATOM 5907 O O . ILE A 1 747 ? -6.070 -10.536 17.965 1.00 90.81 747 ILE A O 1
ATOM 5911 N N . SER A 1 748 ? -4.853 -10.286 16.104 1.00 91.00 748 SER A N 1
ATOM 5912 C CA . SER A 1 748 ? -5.079 -8.832 16.016 1.00 91.00 748 SER A CA 1
ATOM 5913 C C . SER A 1 748 ? -6.552 -8.449 15.829 1.00 91.00 748 SER A C 1
ATOM 5915 O O . SER A 1 748 ? -6.999 -7.416 16.333 1.00 91.00 748 SER A O 1
ATOM 5917 N N . VAL A 1 749 ? -7.317 -9.287 15.118 1.00 90.00 749 VAL A N 1
ATOM 5918 C CA . VAL A 1 749 ? -8.761 -9.099 14.912 1.00 90.00 749 VAL A CA 1
ATOM 5919 C C . VAL A 1 749 ? -9.512 -9.355 16.214 1.00 90.00 749 VAL A C 1
ATOM 5921 O O . VAL A 1 749 ? -10.357 -8.550 16.591 1.00 90.00 749 VAL A O 1
ATOM 5924 N N . ILE A 1 750 ? -9.176 -10.427 16.932 1.00 89.69 750 ILE A N 1
ATOM 5925 C CA . ILE A 1 750 ? -9.777 -10.760 18.226 1.00 89.69 750 ILE A CA 1
ATOM 5926 C C . ILE A 1 750 ? -9.456 -9.672 19.257 1.00 89.69 750 ILE A C 1
ATOM 5928 O O . ILE A 1 750 ? -10.366 -9.217 19.939 1.00 89.69 750 ILE A O 1
ATOM 5932 N N . ARG A 1 751 ? -8.227 -9.142 19.302 1.00 88.44 751 ARG A N 1
ATOM 5933 C CA . ARG A 1 751 ? -7.879 -8.012 20.186 1.00 88.44 751 ARG A CA 1
ATOM 5934 C C . ARG A 1 751 ? -8.639 -6.716 19.849 1.00 88.44 751 ARG A C 1
ATOM 5936 O O . ARG A 1 751 ? -9.036 -5.997 20.762 1.00 88.44 751 ARG A O 1
ATOM 5943 N N . GLU A 1 752 ? -8.910 -6.419 18.571 1.00 87.69 752 GLU A N 1
ATOM 5944 C CA . GLU A 1 752 ? -9.809 -5.301 18.194 1.00 87.69 752 GLU A CA 1
ATOM 5945 C C . GLU A 1 752 ? -11.238 -5.546 18.684 1.00 87.69 752 GLU A C 1
ATOM 5947 O O . GLU A 1 752 ? -11.910 -4.635 19.163 1.00 87.69 752 GLU A O 1
ATOM 5952 N N . LEU A 1 753 ? -11.712 -6.783 18.567 1.00 86.69 753 LEU A N 1
ATOM 5953 C CA . LEU A 1 753 ? -13.048 -7.166 18.995 1.00 86.69 753 LEU A CA 1
ATOM 5954 C C . LEU A 1 753 ? -13.207 -7.117 20.521 1.00 86.69 753 LEU A C 1
ATOM 5956 O O . LEU A 1 753 ? -14.237 -6.642 21.005 1.00 86.69 753 LEU A O 1
ATOM 5960 N N . ILE A 1 754 ? -12.171 -7.507 21.269 1.00 84.94 754 ILE A N 1
ATOM 5961 C CA . ILE A 1 754 ? -12.090 -7.316 22.721 1.00 84.94 754 ILE A CA 1
ATOM 5962 C C . ILE A 1 754 ? -12.216 -5.826 23.032 1.00 84.94 754 ILE A C 1
ATOM 5964 O O . ILE A 1 754 ? -13.146 -5.448 23.738 1.00 84.94 754 ILE A O 1
ATOM 5968 N N . TYR A 1 755 ? -11.395 -4.966 22.419 1.00 84.56 755 TYR A N 1
ATOM 5969 C CA . TYR A 1 755 ? -11.480 -3.511 22.598 1.00 84.56 755 TYR A CA 1
ATOM 5970 C C . TYR A 1 755 ? -12.880 -2.947 22.285 1.00 84.56 755 TYR A C 1
ATOM 5972 O O . TYR A 1 755 ? -13.436 -2.154 23.053 1.00 84.56 755 TYR A O 1
ATOM 5980 N N . ALA A 1 756 ? -13.489 -3.387 21.181 1.00 83.12 756 ALA A N 1
ATOM 5981 C CA . ALA A 1 756 ? -14.832 -2.973 20.785 1.00 83.12 756 ALA A CA 1
ATOM 5982 C C . ALA A 1 756 ? -15.904 -3.399 21.804 1.00 83.12 756 ALA A C 1
ATOM 5984 O O . ALA A 1 756 ? -16.850 -2.643 22.045 1.00 83.12 756 ALA A O 1
ATOM 5985 N N . SER A 1 757 ? -15.753 -4.574 22.420 1.00 79.81 757 SER A N 1
ATOM 5986 C CA . SER A 1 757 ? -16.680 -5.091 23.432 1.00 79.81 757 SER A CA 1
ATOM 5987 C C . SER A 1 757 ? -16.487 -4.444 24.809 1.00 79.81 757 SER A C 1
ATOM 5989 O O . SER A 1 757 ? -17.463 -4.009 25.418 1.00 79.81 757 SER A O 1
ATOM 5991 N N . THR A 1 758 ? -15.246 -4.307 25.287 1.00 77.88 758 THR A N 1
ATOM 5992 C CA . THR A 1 758 ? -14.934 -3.850 26.650 1.00 77.88 758 THR A CA 1
ATOM 5993 C C . THR A 1 758 ? -14.973 -2.332 26.763 1.00 77.88 758 THR A C 1
ATOM 5995 O O . THR A 1 758 ? -15.611 -1.783 27.663 1.00 77.88 758 THR A O 1
ATOM 5998 N N . THR A 1 759 ? -14.331 -1.639 25.820 1.00 76.31 759 THR A N 1
ATOM 5999 C CA . THR A 1 759 ? -14.131 -0.185 25.880 1.00 76.31 759 THR A CA 1
ATOM 6000 C C . THR A 1 759 ? -15.247 0.556 25.156 1.00 76.31 759 THR A C 1
ATOM 6002 O O . THR A 1 759 ? -15.808 1.518 25.682 1.00 76.31 759 THR A O 1
ATOM 6005 N N . VAL A 1 760 ? -15.601 0.109 23.947 1.00 70.94 760 VAL A N 1
ATOM 6006 C CA . VAL A 1 760 ? -16.612 0.788 23.115 1.00 70.94 760 VAL A CA 1
ATOM 6007 C C . VAL A 1 760 ? -18.035 0.276 23.398 1.00 70.94 760 VAL A C 1
ATOM 6009 O O . VAL A 1 760 ? -18.997 0.970 23.068 1.00 70.94 760 VAL A O 1
ATOM 6012 N N . LYS A 1 761 ? -18.186 -0.896 24.038 1.00 71.44 761 LYS A N 1
ATOM 6013 C CA . LYS A 1 761 ? -19.472 -1.569 24.326 1.00 71.44 761 LYS A CA 1
ATOM 6014 C C . LYS A 1 761 ? -20.365 -1.730 23.089 1.00 71.44 761 LYS A C 1
ATOM 6016 O O . LYS A 1 761 ? -21.581 -1.554 23.145 1.00 71.44 761 LYS A O 1
ATOM 6021 N N . CYS A 1 762 ? -19.752 -2.025 21.945 1.00 68.81 762 CYS A N 1
ATOM 6022 C CA . CYS A 1 762 ? -20.461 -2.296 20.697 1.00 68.81 762 CYS A CA 1
ATOM 6023 C C . CYS A 1 762 ? -20.906 -3.762 20.616 1.00 68.81 762 CYS A C 1
ATOM 6025 O O . CYS A 1 762 ? -20.241 -4.642 21.157 1.00 68.81 762 CYS A O 1
ATOM 6027 N N . LYS A 1 763 ? -22.002 -4.031 19.887 1.00 73.25 763 LYS A N 1
ATOM 6028 C CA . LYS A 1 763 ? -22.384 -5.404 19.529 1.00 73.25 763 LYS A CA 1
ATOM 6029 C C . LYS A 1 763 ? -21.283 -5.987 18.651 1.00 73.25 763 LYS A C 1
ATOM 6031 O O . LYS A 1 763 ? -20.959 -5.420 17.608 1.00 73.25 763 LYS A O 1
ATOM 6036 N N . THR A 1 764 ? -20.714 -7.095 19.088 1.00 79.25 764 THR A N 1
ATOM 6037 C CA . THR A 1 764 ? -19.679 -7.808 18.354 1.00 79.25 764 THR A CA 1
ATOM 6038 C C . THR A 1 764 ? -20.246 -9.077 17.715 1.00 79.25 764 THR A C 1
ATOM 6040 O O . THR A 1 764 ? -21.225 -9.632 18.225 1.00 79.25 764 THR A O 1
ATOM 6043 N N . PRO A 1 765 ? -19.683 -9.528 16.579 1.00 84.38 765 PRO A N 1
ATOM 6044 C CA . PRO A 1 765 ? -20.089 -10.785 15.964 1.00 84.38 765 PRO A CA 1
ATOM 6045 C C . PRO A 1 765 ? -19.787 -11.975 16.875 1.00 84.38 765 PRO A C 1
ATOM 6047 O O . PRO A 1 765 ? -18.800 -11.963 17.614 1.00 84.38 765 PRO A O 1
ATOM 6050 N N . GLN A 1 766 ? -20.587 -13.034 16.754 1.00 87.56 766 GLN A N 1
ATOM 6051 C CA . GLN A 1 766 ? -20.208 -14.342 17.290 1.00 87.56 766 GLN A CA 1
ATOM 6052 C C . GLN A 1 766 ? -18.973 -14.848 16.537 1.00 87.56 766 GLN A C 1
ATOM 6054 O O . GLN A 1 766 ? -18.973 -14.857 15.304 1.00 87.56 766 GLN A O 1
ATOM 6059 N N . ILE A 1 767 ? -17.935 -15.267 17.262 1.00 90.19 767 ILE A N 1
ATOM 6060 C CA . ILE A 1 767 ? -16.683 -15.744 16.664 1.00 90.19 767 ILE A CA 1
ATOM 6061 C C . ILE A 1 767 ? -16.643 -17.269 16.702 1.00 90.19 767 ILE A C 1
ATOM 6063 O O . ILE A 1 767 ? -16.793 -17.867 17.766 1.00 90.19 767 ILE A O 1
ATOM 6067 N N . ILE A 1 768 ? -16.370 -17.882 15.551 1.00 91.31 768 ILE A N 1
ATOM 6068 C CA . ILE A 1 768 ? -16.027 -19.302 15.435 1.00 91.31 768 ILE A CA 1
ATOM 6069 C C . ILE A 1 768 ? -14.615 -19.382 14.859 1.00 91.31 768 ILE A C 1
ATOM 6071 O O . ILE A 1 768 ? -14.392 -19.068 13.688 1.00 91.31 768 ILE A O 1
ATOM 6075 N N . LEU A 1 769 ? -13.650 -19.764 15.687 1.00 91.94 769 LEU A N 1
ATOM 6076 C CA . LEU A 1 769 ? -12.248 -19.891 15.308 1.00 91.94 769 LEU A CA 1
ATOM 6077 C C . LEU A 1 769 ? -11.916 -21.369 15.085 1.00 91.94 769 LEU A C 1
ATOM 6079 O O . LEU A 1 769 ? -11.836 -22.142 16.030 1.00 91.94 769 LEU A O 1
ATOM 6083 N N . ILE A 1 770 ? -11.701 -21.752 13.831 1.00 92.94 770 ILE A N 1
ATOM 6084 C CA . ILE A 1 770 ? -11.329 -23.106 13.416 1.00 92.94 770 ILE A CA 1
ATOM 6085 C C . ILE A 1 770 ? -9.825 -23.113 13.156 1.00 92.94 770 ILE A C 1
ATOM 6087 O O . ILE A 1 770 ? -9.353 -22.504 12.195 1.00 92.94 770 ILE A O 1
ATOM 6091 N N . CYS A 1 771 ? -9.058 -23.805 13.990 1.00 92.25 771 CYS A N 1
ATOM 6092 C CA . CYS A 1 771 ? -7.602 -23.874 13.891 1.00 92.25 771 CYS A CA 1
ATOM 6093 C C . CYS A 1 771 ? -7.149 -25.291 13.558 1.00 92.25 771 CYS A C 1
ATOM 6095 O O . CYS A 1 771 ? -7.612 -26.249 14.163 1.00 92.25 771 CYS A O 1
ATOM 6097 N N . SER A 1 772 ? -6.195 -25.438 12.641 1.00 91.56 772 SER A N 1
ATOM 6098 C CA . SER A 1 772 ? -5.534 -26.719 12.378 1.00 91.56 772 SER A CA 1
ATOM 6099 C C . SER A 1 772 ? -4.043 -26.635 12.694 1.00 91.56 772 SER A C 1
ATOM 6101 O O . SER A 1 772 ? -3.313 -25.841 12.094 1.00 91.56 772 SER A O 1
ATOM 6103 N N . PHE A 1 773 ? -3.585 -27.479 13.616 1.00 89.69 773 PHE A N 1
ATOM 6104 C CA . PHE A 1 773 ? -2.207 -27.551 14.094 1.00 89.69 773 PHE A CA 1
ATOM 6105 C C . PHE A 1 773 ? -1.558 -28.899 13.751 1.00 89.69 773 PHE A C 1
ATOM 6107 O O . PHE A 1 773 ? -2.229 -29.912 13.512 1.00 89.69 773 PHE A O 1
ATOM 6114 N N . LYS A 1 774 ? -0.221 -28.913 13.668 1.00 86.56 774 LYS A N 1
ATOM 6115 C CA . LYS A 1 774 ? 0.533 -30.144 13.382 1.00 86.56 774 LYS A CA 1
ATOM 6116 C C . LYS A 1 774 ? 0.726 -30.970 14.650 1.00 86.56 774 LYS A C 1
ATOM 6118 O O . LYS A 1 774 ? 0.478 -32.167 14.595 1.00 86.56 774 LYS A O 1
ATOM 6123 N N . SER A 1 775 ? 1.158 -30.339 15.737 1.00 84.94 775 SER A N 1
ATOM 6124 C CA . SER A 1 775 ? 1.424 -30.953 17.046 1.00 84.94 775 SER A CA 1
ATOM 6125 C C . SER A 1 775 ? 0.599 -30.290 18.148 1.00 84.94 775 SER A C 1
ATOM 6127 O O . SER A 1 775 ? 0.100 -29.180 17.959 1.00 84.94 775 SER A O 1
ATOM 6129 N N . SER A 1 776 ? 0.474 -30.946 19.301 1.00 82.81 776 SER A N 1
ATOM 6130 C CA . SER A 1 776 ? -0.174 -30.377 20.493 1.00 82.81 776 SER A CA 1
ATOM 6131 C C . SER A 1 776 ? 0.585 -29.174 21.052 1.00 82.81 776 SER A C 1
ATOM 6133 O O . SER A 1 776 ? -0.043 -28.223 21.503 1.00 82.81 776 SER A O 1
ATOM 6135 N N . SER A 1 777 ? 1.915 -29.139 20.928 1.00 79.94 777 SER A N 1
ATOM 6136 C CA . SER A 1 777 ? 2.727 -27.984 21.339 1.00 79.94 777 SER A CA 1
ATOM 6137 C C . SER A 1 777 ? 2.314 -26.681 20.643 1.00 79.94 777 SER A C 1
ATOM 6139 O O . SER A 1 777 ? 2.325 -25.618 21.262 1.00 79.94 777 SER A O 1
ATOM 6141 N N . ASP A 1 778 ? 1.884 -26.746 19.376 1.00 83.00 778 ASP A N 1
ATOM 6142 C CA . ASP A 1 778 ? 1.411 -25.584 18.611 1.00 83.00 778 ASP A CA 1
ATOM 6143 C C . ASP A 1 778 ? 0.114 -24.975 19.195 1.00 83.00 778 ASP A C 1
ATOM 6145 O O . ASP A 1 778 ? -0.190 -23.819 18.897 1.00 83.00 778 ASP A O 1
ATOM 6149 N N . LEU A 1 779 ? -0.635 -25.698 20.044 1.00 83.62 779 LEU A N 1
ATOM 6150 C CA . LEU A 1 779 ? -1.832 -25.169 20.718 1.00 83.62 779 LEU A CA 1
ATOM 6151 C C . LEU A 1 779 ? -1.505 -23.994 21.645 1.00 83.62 779 LEU A C 1
ATOM 6153 O O . LEU A 1 779 ? -2.342 -23.111 21.804 1.00 83.62 779 LEU A O 1
ATOM 6157 N N . THR A 1 780 ? -0.276 -23.924 22.171 1.00 82.38 780 THR A N 1
ATOM 6158 C CA . THR A 1 780 ? 0.206 -22.795 22.996 1.00 82.38 780 THR A CA 1
ATOM 6159 C C . THR A 1 780 ? 0.141 -21.448 22.264 1.00 82.38 780 THR A C 1
ATOM 6161 O O . THR A 1 780 ? 0.135 -20.394 22.889 1.00 82.38 780 THR A O 1
ATOM 6164 N N . MET A 1 781 ? 0.022 -21.436 20.928 1.00 85.00 781 MET A N 1
ATOM 6165 C CA . MET A 1 781 ? -0.226 -20.202 20.168 1.00 85.00 781 MET A CA 1
ATOM 6166 C C . MET A 1 781 ? -1.573 -19.550 20.500 1.00 85.00 781 MET A C 1
ATOM 6168 O O . MET A 1 781 ? -1.726 -18.348 20.285 1.00 85.00 781 MET A O 1
ATOM 6172 N N . LEU A 1 782 ? -2.546 -20.313 21.007 1.00 84.56 782 LEU A N 1
ATOM 6173 C CA . LEU A 1 782 ? -3.830 -19.777 21.463 1.00 84.56 782 LEU A CA 1
ATOM 6174 C C . LEU A 1 782 ? -3.655 -18.862 22.684 1.00 84.56 782 LEU A C 1
ATOM 6176 O O . LEU A 1 782 ? -4.380 -17.878 22.802 1.00 84.56 782 LEU A O 1
ATOM 6180 N N . ASP A 1 783 ? -2.622 -19.079 23.503 1.00 78.44 783 ASP A N 1
ATOM 6181 C CA . ASP A 1 783 ? -2.303 -18.237 24.667 1.00 78.44 783 ASP A CA 1
ATOM 6182 C C . ASP A 1 783 ? -1.858 -16.812 24.279 1.00 78.44 783 ASP A C 1
ATOM 6184 O O . ASP A 1 783 ? -1.732 -15.927 25.128 1.00 78.44 783 ASP A O 1
ATOM 6188 N N . LEU A 1 784 ? -1.606 -16.567 22.988 1.00 81.81 784 LEU A N 1
ATOM 6189 C CA . LEU A 1 784 ? -1.300 -15.242 22.442 1.00 81.81 784 LEU A CA 1
ATOM 6190 C C . LEU A 1 784 ? -2.553 -14.435 22.075 1.00 81.81 784 LEU A C 1
ATOM 6192 O O . LEU A 1 784 ? -2.430 -13.259 21.719 1.00 81.81 784 LEU A O 1
ATOM 6196 N N . LEU A 1 785 ? -3.752 -15.031 22.143 1.00 83.12 785 LEU A N 1
ATOM 6197 C CA . LEU A 1 785 ? -5.011 -14.333 21.861 1.00 83.12 785 LEU A CA 1
ATOM 6198 C C . LEU A 1 785 ? -5.226 -13.143 22.805 1.00 83.12 785 LEU A C 1
ATOM 6200 O O . LEU A 1 785 ? -5.691 -12.090 22.363 1.00 83.12 785 LEU A O 1
ATOM 6204 N N . LEU A 1 786 ? -4.806 -13.282 24.063 1.00 76.31 786 LEU A N 1
ATOM 6205 C CA . LEU A 1 786 ? -4.782 -12.205 25.047 1.00 76.31 786 LEU A CA 1
ATOM 6206 C C . LEU A 1 786 ? -3.405 -11.507 25.074 1.00 76.31 786 LEU A C 1
ATOM 6208 O O . LEU A 1 786 ? -2.377 -12.157 24.849 1.00 76.31 786 LEU A O 1
ATOM 6212 N N . PRO A 1 787 ? -3.361 -10.182 25.318 1.00 69.31 787 PRO A N 1
ATOM 6213 C CA . PRO A 1 787 ? -2.106 -9.474 25.555 1.00 69.31 787 PRO A CA 1
ATOM 6214 C C . PRO A 1 787 ? -1.453 -9.934 26.868 1.00 69.31 787 PRO A C 1
ATOM 6216 O O . PRO A 1 787 ? -2.112 -10.531 27.716 1.00 69.31 787 PRO A O 1
ATOM 6219 N N . ILE A 1 788 ? -0.159 -9.636 27.042 1.00 64.25 788 ILE A N 1
ATOM 6220 C CA . ILE A 1 788 ? 0.626 -10.051 28.225 1.00 64.25 788 ILE A CA 1
ATOM 6221 C C . ILE A 1 788 ? -0.014 -9.569 29.531 1.00 64.25 788 ILE A C 1
ATOM 6223 O O . ILE A 1 788 ? -0.084 -10.328 30.490 1.00 64.25 788 ILE A O 1
ATOM 6227 N N . ASP A 1 789 ? -0.518 -8.335 29.532 1.00 58.78 789 ASP A N 1
ATOM 6228 C CA . ASP A 1 789 ? -1.149 -7.708 30.697 1.00 58.78 789 ASP A CA 1
ATOM 6229 C C . ASP A 1 789 ? -2.684 -7.903 30.718 1.00 58.78 789 ASP A C 1
ATOM 6231 O O . ASP A 1 789 ? -3.386 -7.280 31.513 1.00 58.78 789 ASP A O 1
ATOM 6235 N N . GLY A 1 790 ? -3.232 -8.717 29.806 1.00 58.62 790 GLY A N 1
ATOM 6236 C CA . GLY A 1 790 ? -4.674 -8.883 29.621 1.00 58.62 790 GLY A CA 1
ATOM 6237 C C . GLY A 1 790 ? -5.318 -9.712 30.726 1.00 58.62 790 GLY A C 1
ATOM 6238 O O . GLY A 1 790 ? -4.856 -10.810 31.044 1.00 58.62 790 GLY A O 1
ATOM 6239 N N . SER A 1 791 ? -6.428 -9.223 31.281 1.00 57.56 791 SER A N 1
ATOM 6240 C CA . SER A 1 791 ? -7.181 -9.981 32.280 1.00 57.56 791 SER A CA 1
ATOM 6241 C C . SER A 1 791 ? -8.115 -11.010 31.608 1.00 57.56 791 SER A C 1
ATOM 6243 O O . SER A 1 791 ? -8.801 -10.675 30.639 1.00 57.56 791 SER A O 1
ATOM 6245 N N . PRO A 1 792 ? -8.220 -12.259 32.111 1.00 56.22 792 PRO A N 1
ATOM 6246 C CA . PRO A 1 792 ? -9.068 -13.292 31.498 1.00 56.22 792 PRO A CA 1
ATOM 6247 C C . PRO A 1 792 ? -10.563 -12.924 31.468 1.00 56.22 792 PRO A C 1
ATOM 6249 O O . PRO A 1 792 ? -11.313 -13.387 30.608 1.00 56.22 792 PRO A O 1
ATOM 6252 N N . ASN A 1 793 ? -10.998 -12.044 32.376 1.00 53.47 793 ASN A N 1
ATOM 6253 C CA . ASN A 1 793 ? -12.377 -11.563 32.454 1.00 53.47 793 ASN A CA 1
ATOM 6254 C C . ASN A 1 793 ? -12.812 -10.779 31.203 1.00 53.47 793 ASN A C 1
ATOM 6256 O O . ASN A 1 793 ? -14.010 -10.668 30.946 1.00 53.47 793 ASN A O 1
ATOM 6260 N N . GLU A 1 794 ? -11.879 -10.272 30.395 1.00 57.41 794 GLU A N 1
ATOM 6261 C CA . GLU A 1 794 ? -12.183 -9.533 29.163 1.00 57.41 794 GLU A CA 1
ATOM 6262 C C . GLU A 1 794 ? -12.814 -10.411 28.074 1.00 57.41 794 GLU A C 1
ATOM 6264 O O . GLU A 1 794 ? -13.614 -9.910 27.281 1.00 57.41 794 GLU A O 1
ATOM 6269 N N . LEU A 1 795 ? -12.528 -11.720 28.067 1.00 61.19 795 LEU A N 1
ATOM 6270 C CA . LEU A 1 795 ? -13.082 -12.665 27.090 1.00 61.19 795 LEU A CA 1
ATOM 6271 C C . LEU A 1 795 ? -14.541 -13.048 27.395 1.00 61.19 795 LEU A C 1
ATOM 6273 O O . LEU A 1 795 ? -15.295 -13.382 26.485 1.00 61.19 795 LEU A O 1
ATOM 6277 N N . SER A 1 796 ? -14.954 -12.966 28.665 1.00 59.34 796 SER A N 1
ATOM 6278 C CA . SER A 1 796 ? -16.273 -13.420 29.138 1.00 59.34 796 SER A CA 1
ATOM 6279 C C . SER A 1 796 ? -17.457 -12.665 28.518 1.00 59.34 796 SER A C 1
ATOM 6281 O O . SER A 1 796 ? -18.548 -13.214 28.377 1.00 59.34 796 SER A O 1
ATOM 6283 N N . ASN A 1 797 ? -17.235 -11.421 28.081 1.00 63.38 797 ASN A N 1
ATOM 6284 C CA . ASN A 1 797 ? -18.252 -10.594 27.429 1.00 63.38 797 ASN A CA 1
ATOM 6285 C C . ASN A 1 797 ? -18.495 -10.975 25.959 1.00 63.38 797 ASN A C 1
ATOM 6287 O O . ASN A 1 797 ? -19.362 -10.387 25.307 1.00 63.38 797 ASN A O 1
ATOM 6291 N N . MET A 1 798 ? -17.733 -11.928 25.415 1.00 70.94 798 MET A N 1
ATOM 6292 C CA . MET A 1 798 ? -17.727 -12.256 23.998 1.00 70.94 798 MET A CA 1
ATOM 6293 C C . MET A 1 798 ? -18.027 -13.740 23.751 1.00 70.94 798 MET A C 1
ATOM 6295 O O . MET A 1 798 ? -17.448 -14.622 24.373 1.00 70.94 798 MET A O 1
ATOM 6299 N N . LYS A 1 799 ? -18.924 -14.037 22.800 1.00 75.06 799 LYS A N 1
ATOM 6300 C CA . LYS A 1 799 ? -19.231 -15.420 22.393 1.00 75.06 799 LYS A CA 1
ATOM 6301 C C . LYS A 1 799 ? -18.173 -15.914 21.404 1.00 75.06 799 LYS A C 1
ATOM 6303 O O . LYS A 1 799 ? -18.342 -15.749 20.193 1.00 75.06 799 LYS A O 1
ATOM 6308 N N . ILE A 1 800 ? -17.085 -16.475 21.927 1.00 85.19 800 ILE A N 1
ATOM 6309 C CA . ILE A 1 800 ? -16.007 -17.093 21.145 1.00 85.19 800 ILE A CA 1
ATOM 6310 C C . ILE A 1 800 ? -16.079 -18.611 21.314 1.00 85.19 800 ILE A C 1
ATOM 6312 O O . ILE A 1 800 ? -16.078 -19.109 22.435 1.00 85.19 800 ILE A O 1
ATOM 6316 N N . GLN A 1 801 ? -16.126 -19.332 20.197 1.00 87.81 801 GLN A N 1
ATOM 6317 C CA . GLN A 1 801 ? -15.985 -20.785 20.140 1.00 87.81 801 GLN A CA 1
ATOM 6318 C C . GLN A 1 801 ? -14.702 -21.121 19.378 1.00 87.81 801 GLN A C 1
ATOM 6320 O O . GLN A 1 801 ? -14.533 -20.672 18.240 1.00 87.81 801 GLN A O 1
ATOM 6325 N N . ILE A 1 802 ? -13.801 -21.889 19.992 1.00 89.50 802 ILE A N 1
ATOM 6326 C CA . ILE A 1 802 ? -12.534 -22.300 19.379 1.00 89.50 802 ILE A CA 1
ATOM 6327 C C . ILE A 1 802 ? -12.582 -23.806 19.111 1.00 89.50 802 ILE A C 1
ATOM 6329 O O . ILE A 1 802 ? -12.736 -24.603 20.028 1.00 89.50 802 ILE A O 1
ATOM 6333 N N . GLU A 1 803 ? -12.422 -24.194 17.850 1.00 90.44 803 GLU A N 1
ATOM 6334 C CA . GLU A 1 803 ? -12.347 -25.583 17.390 1.00 90.44 803 GLU A CA 1
ATOM 6335 C C . GLU A 1 803 ? -10.920 -25.851 16.888 1.00 90.44 803 GLU A C 1
ATOM 6337 O O . GLU A 1 803 ? -10.542 -25.442 15.785 1.00 90.44 803 GLU A O 1
ATOM 6342 N N . ALA A 1 804 ? -10.096 -26.500 17.711 1.00 90.19 804 ALA A N 1
ATOM 6343 C CA . ALA A 1 804 ? -8.690 -26.764 17.424 1.00 90.19 804 ALA A CA 1
ATOM 6344 C C . ALA A 1 804 ? -8.466 -28.230 17.015 1.00 90.19 804 ALA A C 1
ATOM 6346 O O . ALA A 1 804 ? -8.720 -29.149 17.782 1.00 90.19 804 ALA A O 1
ATOM 6347 N N . TYR A 1 805 ? -7.935 -28.455 15.815 1.00 90.00 805 TYR A N 1
ATOM 6348 C CA . TYR A 1 805 ? -7.683 -29.779 15.242 1.00 90.00 805 TYR A CA 1
ATOM 6349 C C . TYR A 1 805 ? -6.182 -30.086 15.216 1.00 90.00 805 TYR A C 1
ATOM 6351 O O . TYR A 1 805 ? -5.427 -29.445 14.475 1.00 90.00 805 TYR A O 1
ATOM 6359 N N . VAL A 1 806 ? -5.742 -31.089 15.976 1.00 89.31 806 VAL A N 1
ATOM 6360 C CA . VAL A 1 806 ? -4.356 -31.582 16.000 1.00 89.31 806 VAL A CA 1
ATOM 6361 C C . VAL A 1 806 ? -4.221 -32.774 15.057 1.00 89.31 806 VAL A C 1
ATOM 6363 O O . VAL A 1 806 ? -4.772 -33.848 15.281 1.00 89.31 806 VAL A O 1
ATOM 6366 N N . THR A 1 807 ? -3.459 -32.594 13.978 1.00 86.62 807 THR A N 1
ATOM 6367 C CA . THR A 1 807 ? -3.499 -33.518 12.829 1.00 86.62 807 THR A CA 1
ATOM 6368 C C . THR A 1 807 ? -2.495 -34.675 12.861 1.00 86.62 807 THR A C 1
ATOM 6370 O O . THR A 1 807 ? -2.671 -35.620 12.094 1.00 86.62 807 THR A O 1
ATOM 6373 N N . ARG A 1 808 ? -1.429 -34.629 13.679 1.00 84.94 808 ARG A N 1
ATOM 6374 C CA . ARG A 1 808 ? -0.410 -35.707 13.738 1.00 84.94 808 ARG A CA 1
ATOM 6375 C C . ARG A 1 808 ? -0.520 -36.624 14.952 1.00 84.94 808 ARG A C 1
ATOM 6377 O O . ARG A 1 808 ? -0.014 -37.740 14.897 1.00 84.94 808 ARG A O 1
ATOM 6384 N N . GLU A 1 809 ? -1.128 -36.154 16.032 1.00 83.62 809 GLU A N 1
ATOM 6385 C CA . GLU A 1 809 ? -1.173 -36.865 17.311 1.00 83.62 809 GLU A CA 1
ATOM 6386 C C . GLU A 1 809 ? -2.526 -37.557 17.502 1.00 83.62 809 GLU A C 1
ATOM 6388 O O . GLU A 1 809 ? -3.565 -37.052 17.068 1.00 83.62 809 GLU A O 1
ATOM 6393 N N . LYS A 1 810 ? -2.500 -38.744 18.122 1.00 69.69 810 LYS A N 1
ATOM 6394 C CA . LYS A 1 810 ? -3.681 -39.604 18.311 1.00 69.69 810 LYS A CA 1
ATOM 6395 C C . LYS A 1 810 ? -4.407 -39.383 19.634 1.00 69.69 810 LYS A C 1
ATOM 6397 O O . LYS A 1 810 ? -5.594 -39.673 19.705 1.00 69.69 810 LYS A O 1
ATOM 6402 N N . GLN A 1 811 ? -3.712 -38.905 20.664 1.00 68.56 811 GLN A N 1
ATOM 6403 C CA . GLN A 1 811 ? -4.253 -38.699 22.009 1.00 68.56 811 GLN A CA 1
ATOM 6404 C C . GLN A 1 811 ? -3.567 -37.503 22.678 1.00 68.56 811 GLN A C 1
ATOM 6406 O O . GLN A 1 811 ? -2.468 -37.116 22.280 1.00 68.56 811 GLN A O 1
ATOM 6411 N N . GLN A 1 812 ? -4.227 -36.939 23.690 1.00 68.12 812 GLN A N 1
ATOM 6412 C CA . GLN A 1 812 ? -3.708 -35.844 24.505 1.00 68.12 812 GLN A CA 1
ATOM 6413 C C . GLN A 1 812 ? -2.446 -36.282 25.281 1.00 68.12 812 GLN A C 1
ATOM 6415 O O . GLN A 1 812 ? -2.431 -37.396 25.811 1.00 68.12 812 GLN A O 1
ATOM 6420 N N . PRO A 1 813 ? -1.396 -35.441 25.377 1.00 62.00 813 PRO A N 1
ATOM 6421 C CA . PRO A 1 813 ? -0.194 -35.768 26.146 1.00 62.00 813 PRO A CA 1
ATOM 6422 C C . PRO A 1 813 ? -0.507 -35.969 27.638 1.00 62.00 813 PRO A C 1
ATOM 6424 O O . PRO A 1 813 ? -1.297 -35.221 28.218 1.00 62.00 813 PRO A O 1
ATOM 6427 N N . THR A 1 814 ? 0.131 -36.955 28.277 1.00 49.69 814 THR A N 1
ATOM 6428 C CA . THR A 1 814 ? 0.000 -37.236 29.719 1.00 49.69 814 THR A CA 1
ATOM 6429 C C . THR A 1 814 ? 0.485 -36.067 30.585 1.00 49.69 814 THR A C 1
ATOM 6431 O O . THR A 1 814 ? 1.512 -35.452 30.300 1.00 49.69 814 THR A O 1
ATOM 6434 N N . THR A 1 815 ? -0.229 -35.804 31.684 1.00 46.22 815 THR A N 1
ATOM 6435 C CA . THR A 1 815 ? -0.112 -34.645 32.596 1.00 46.22 815 THR A CA 1
ATOM 6436 C C . THR A 1 815 ? 1.310 -34.339 33.104 1.00 46.22 815 THR A C 1
ATOM 6438 O O . THR A 1 815 ? 1.609 -33.187 33.405 1.00 46.22 815 THR A O 1
ATOM 6441 N N . GLU A 1 816 ? 2.217 -35.321 33.139 1.00 40.59 816 GLU A N 1
ATOM 6442 C CA . GLU A 1 816 ? 3.623 -35.140 33.550 1.00 40.59 816 GLU A CA 1
ATOM 6443 C C . GLU A 1 816 ? 4.534 -34.500 32.481 1.00 40.59 816 GLU A C 1
ATOM 6445 O O . GLU A 1 816 ? 5.593 -33.975 32.820 1.00 40.59 816 GLU A O 1
ATOM 6450 N N . GLN A 1 817 ? 4.143 -34.496 31.200 1.00 43.31 817 GLN A N 1
ATOM 6451 C CA . GLN A 1 817 ? 4.863 -33.764 30.142 1.00 43.31 817 GLN A CA 1
ATOM 6452 C C . GLN A 1 817 ? 4.429 -32.293 30.050 1.00 43.31 817 GLN A C 1
ATOM 6454 O O . GLN A 1 817 ? 5.243 -31.440 29.704 1.00 43.31 817 GLN A O 1
ATOM 6459 N N . ASN A 1 818 ? 3.187 -31.980 30.435 1.00 43.22 818 ASN A N 1
ATOM 6460 C CA . ASN A 1 818 ? 2.627 -30.624 30.370 1.00 43.22 818 ASN A CA 1
ATOM 6461 C C . ASN A 1 818 ? 3.246 -29.659 31.400 1.00 43.22 818 ASN A C 1
ATOM 6463 O O . ASN A 1 818 ? 3.223 -28.449 31.202 1.00 43.22 818 ASN A O 1
ATOM 6467 N N . SER A 1 819 ? 3.831 -30.171 32.489 1.00 38.09 819 SER A N 1
ATOM 6468 C CA . SER A 1 819 ? 4.419 -29.356 33.564 1.00 38.09 819 SER A CA 1
ATOM 6469 C C . SER A 1 819 ? 5.814 -28.793 33.248 1.00 38.09 819 SER A C 1
ATOM 6471 O O . SER A 1 819 ? 6.313 -27.956 34.000 1.00 38.09 819 SER A O 1
ATOM 6473 N N . LYS A 1 820 ? 6.457 -29.219 32.149 1.00 41.62 820 LYS A N 1
ATOM 6474 C CA . LYS A 1 820 ? 7.828 -28.805 31.779 1.00 41.62 820 LYS A CA 1
ATOM 6475 C C . LYS A 1 820 ? 7.917 -27.675 30.748 1.00 41.62 820 LYS A C 1
ATOM 6477 O O . LYS A 1 820 ? 9.018 -27.188 30.502 1.00 41.62 820 LYS A O 1
ATOM 6482 N N . GLU A 1 821 ? 6.807 -27.227 30.169 1.00 52.06 821 GLU A N 1
ATOM 6483 C CA . GLU A 1 821 ? 6.808 -26.303 29.026 1.00 52.06 821 GLU A CA 1
ATOM 6484 C C . GLU A 1 821 ? 6.107 -24.970 29.347 1.00 52.06 821 GLU A C 1
ATOM 6486 O O . GLU A 1 821 ? 5.085 -24.614 28.768 1.00 52.06 821 GLU A O 1
ATOM 6491 N N . LEU A 1 822 ? 6.662 -24.212 30.297 1.00 63.53 822 LEU A N 1
ATOM 6492 C CA . LEU A 1 822 ? 6.177 -22.867 30.627 1.00 63.53 822 LEU A CA 1
ATOM 6493 C C . LEU A 1 822 ? 6.625 -21.833 29.582 1.00 63.53 822 LEU A C 1
ATOM 6495 O O . LEU A 1 822 ? 7.776 -21.833 29.135 1.00 63.53 822 LEU A O 1
ATOM 6499 N N . VAL A 1 823 ? 5.717 -20.917 29.227 1.00 71.25 823 VAL A N 1
ATOM 6500 C CA . VAL A 1 823 ? 6.020 -19.733 28.407 1.00 71.25 823 VAL A CA 1
ATOM 6501 C C . VAL A 1 823 ? 7.057 -18.884 29.138 1.00 71.25 823 VAL A C 1
ATOM 6503 O O . VAL A 1 823 ? 6.830 -18.460 30.266 1.00 71.25 823 VAL A O 1
ATOM 6506 N N . ARG A 1 824 ? 8.196 -18.607 28.498 1.00 78.56 824 ARG A N 1
ATOM 6507 C CA . ARG A 1 824 ? 9.267 -17.797 29.093 1.00 78.56 824 ARG A CA 1
ATOM 6508 C C . ARG A 1 824 ? 9.162 -16.352 28.618 1.00 78.56 824 ARG A C 1
ATOM 6510 O O . ARG A 1 824 ? 9.366 -16.086 27.433 1.00 78.56 824 ARG A O 1
ATOM 6517 N N . ALA A 1 825 ? 8.904 -15.418 29.529 1.00 79.69 825 ALA A N 1
ATOM 6518 C CA . ALA A 1 825 ? 8.979 -13.985 29.250 1.00 79.69 825 ALA A CA 1
ATOM 6519 C C . ALA A 1 825 ? 10.390 -13.435 29.534 1.00 79.69 825 ALA A C 1
ATOM 6521 O O . ALA A 1 825 ? 10.966 -13.638 30.600 1.00 79.69 825 ALA A O 1
ATOM 6522 N N . LEU A 1 826 ? 10.954 -12.724 28.563 1.00 83.25 826 LEU A N 1
ATOM 6523 C CA . LEU A 1 826 ? 12.231 -12.019 28.633 1.00 83.25 826 LEU A CA 1
ATOM 6524 C C . LEU A 1 826 ? 11.958 -10.516 28.562 1.00 83.25 826 LEU A C 1
ATOM 6526 O O . LEU A 1 826 ? 11.207 -10.065 27.698 1.00 83.25 826 LEU A O 1
ATOM 6530 N N . TRP A 1 827 ? 12.597 -9.734 29.428 1.00 83.38 827 TRP A N 1
ATOM 6531 C CA . TRP A 1 827 ? 12.451 -8.277 29.474 1.00 83.38 827 TRP A CA 1
ATOM 6532 C C . TRP A 1 827 ? 13.785 -7.607 29.157 1.00 83.38 827 TRP A C 1
ATOM 6534 O O . TRP A 1 827 ? 14.823 -8.014 29.678 1.00 83.38 827 TRP A O 1
ATOM 6544 N N . PHE A 1 828 ? 13.764 -6.578 28.308 1.00 84.50 828 PHE A N 1
ATOM 6545 C CA . PHE A 1 828 ? 14.978 -5.894 27.852 1.00 84.50 828 PHE A CA 1
ATOM 6546 C C . PHE A 1 828 ? 15.149 -4.536 28.534 1.00 84.50 828 PHE A C 1
ATOM 6548 O O . PHE A 1 828 ? 14.183 -3.807 28.775 1.00 84.50 828 PHE A O 1
ATOM 6555 N N . LYS A 1 829 ? 16.402 -4.165 28.830 1.00 78.81 829 LYS A N 1
ATOM 6556 C CA . LYS A 1 829 ? 16.720 -2.864 29.437 1.00 78.81 829 LYS A CA 1
ATOM 6557 C C . LYS A 1 829 ? 16.629 -1.747 28.387 1.00 78.81 829 LYS A C 1
ATOM 6559 O O . LYS A 1 829 ? 17.186 -1.897 27.298 1.00 78.81 829 LYS A O 1
ATOM 6564 N N . PRO A 1 830 ? 15.983 -0.606 28.693 1.00 75.31 830 PRO A N 1
ATOM 6565 C CA . PRO A 1 830 ? 15.903 0.510 27.760 1.00 75.31 830 PRO A CA 1
ATOM 6566 C C . PRO A 1 830 ? 17.268 1.182 27.573 1.00 75.31 830 PRO A C 1
ATOM 6568 O O . PRO A 1 830 ? 17.967 1.467 28.544 1.00 75.31 830 PRO A O 1
ATOM 6571 N N . ASN A 1 831 ? 17.633 1.482 26.325 1.00 78.19 831 ASN A N 1
ATOM 6572 C CA . ASN A 1 831 ? 18.828 2.254 25.993 1.00 78.19 831 ASN A CA 1
ATOM 6573 C C . ASN A 1 831 ? 18.436 3.646 25.458 1.00 78.19 831 ASN A C 1
ATOM 6575 O O . ASN A 1 831 ? 17.509 3.730 24.653 1.00 78.19 831 ASN A O 1
ATOM 6579 N N . PRO A 1 832 ? 19.150 4.732 25.814 1.00 74.38 832 PRO A N 1
ATOM 6580 C CA . PRO A 1 832 ? 18.869 6.079 25.297 1.00 74.38 832 PRO A CA 1
ATOM 6581 C C . PRO A 1 832 ? 18.988 6.211 23.769 1.00 74.38 832 PRO A C 1
ATOM 6583 O O . PRO A 1 832 ? 18.441 7.144 23.187 1.00 74.38 832 PRO A O 1
ATOM 6586 N N . THR A 1 833 ? 19.703 5.297 23.104 1.00 78.50 833 THR A N 1
ATOM 6587 C CA . THR A 1 833 ? 19.821 5.274 21.634 1.00 78.50 833 THR A CA 1
ATOM 6588 C C . THR A 1 833 ? 18.621 4.640 20.928 1.00 78.50 833 THR A C 1
ATOM 6590 O O . THR A 1 833 ? 18.450 4.842 19.723 1.00 78.50 833 THR A O 1
ATOM 6593 N N . ASP A 1 834 ? 17.784 3.898 21.656 1.00 84.81 834 ASP A N 1
ATOM 6594 C CA . ASP A 1 834 ? 16.638 3.197 21.093 1.00 84.81 834 ASP A CA 1
ATOM 6595 C C . ASP A 1 834 ? 15.419 4.129 21.061 1.00 84.81 834 ASP A C 1
ATOM 6597 O O . ASP A 1 834 ? 15.095 4.812 22.033 1.00 84.81 834 ASP A O 1
ATOM 6601 N N . SER A 1 835 ? 14.720 4.157 19.928 1.00 85.25 835 SER A N 1
ATOM 6602 C CA . SER A 1 835 ? 13.548 5.018 19.729 1.00 85.25 835 SER A CA 1
ATOM 6603 C C . SER A 1 835 ? 12.253 4.205 19.662 1.00 85.25 835 SER A C 1
ATOM 6605 O O . SER A 1 835 ? 12.276 3.074 19.170 1.00 85.25 835 SER A O 1
ATOM 6607 N N . PRO A 1 836 ? 11.110 4.743 20.122 1.00 87.94 836 PRO A N 1
ATOM 6608 C CA . PRO A 1 836 ? 9.824 4.098 19.898 1.00 87.94 836 PRO A CA 1
ATOM 6609 C C . PRO A 1 836 ? 9.470 4.111 18.406 1.00 87.94 836 PRO A C 1
ATOM 6611 O O . PRO A 1 836 ? 9.843 5.023 17.652 1.00 87.94 836 PRO A O 1
ATOM 6614 N N . ILE A 1 837 ? 8.708 3.109 17.973 1.00 88.25 837 ILE A N 1
ATOM 6615 C CA . ILE A 1 837 ? 8.190 3.045 16.606 1.00 88.25 837 ILE A CA 1
ATOM 6616 C C . ILE A 1 837 ? 7.265 4.239 16.383 1.00 88.25 837 ILE A C 1
ATOM 6618 O O . ILE A 1 837 ? 6.337 4.489 17.150 1.00 88.25 837 ILE A O 1
ATOM 6622 N N . SER A 1 838 ? 7.533 4.978 15.311 1.00 84.44 838 SER A N 1
ATOM 6623 C CA . SER A 1 838 ? 6.814 6.190 14.929 1.00 84.44 838 SER A CA 1
ATOM 6624 C C . SER A 1 838 ? 6.584 6.220 13.423 1.00 84.44 838 SER A C 1
ATOM 6626 O O . SER A 1 838 ? 7.364 5.667 12.644 1.00 84.44 838 SER A O 1
ATOM 6628 N N . SER A 1 839 ? 5.516 6.895 12.997 1.00 81.62 839 SER A N 1
ATOM 6629 C CA . SER A 1 839 ? 5.234 7.118 11.578 1.00 81.62 839 SER A CA 1
ATOM 6630 C C . SER A 1 839 ? 6.320 7.998 10.957 1.00 81.62 839 SER A C 1
ATOM 6632 O O . SER A 1 839 ? 6.565 9.103 11.446 1.00 81.62 839 SER A O 1
ATOM 6634 N N . ILE A 1 840 ? 6.933 7.557 9.855 1.00 82.19 840 ILE A N 1
ATOM 6635 C CA . ILE A 1 840 ? 8.049 8.274 9.215 1.00 82.19 840 ILE A CA 1
ATOM 6636 C C . ILE A 1 840 ? 7.694 9.699 8.748 1.00 82.19 840 ILE A C 1
ATOM 6638 O O . ILE A 1 840 ? 8.515 10.603 8.879 1.00 82.19 840 ILE A O 1
ATOM 6642 N N . LEU A 1 841 ? 6.473 9.903 8.242 1.00 78.94 841 LEU A N 1
ATOM 6643 C CA . LEU A 1 841 ? 5.981 11.188 7.725 1.00 78.94 841 LEU A CA 1
ATOM 6644 C C . LEU A 1 841 ? 4.924 11.853 8.635 1.00 78.94 841 LEU A C 1
ATOM 6646 O O . LEU A 1 841 ? 4.225 12.766 8.202 1.00 78.94 841 LEU A O 1
ATOM 6650 N N . GLY A 1 842 ? 4.785 11.389 9.881 1.00 73.62 842 GLY A N 1
ATOM 6651 C CA . GLY A 1 842 ? 3.817 11.942 10.837 1.00 73.62 842 GLY A CA 1
ATOM 6652 C C . GLY A 1 842 ? 2.340 11.583 10.558 1.00 73.62 842 GLY A C 1
ATOM 6653 O O . GLY A 1 842 ? 2.052 10.749 9.693 1.00 73.62 842 GLY A O 1
ATOM 6654 N N . PRO A 1 843 ? 1.389 12.212 11.282 1.00 60.94 843 PRO A N 1
ATOM 6655 C CA . PRO A 1 843 ? -0.048 11.905 11.219 1.00 60.94 843 PRO A CA 1
ATOM 6656 C C . PRO A 1 843 ? -0.708 12.217 9.864 1.00 60.94 843 PRO A C 1
ATOM 6658 O O . PRO A 1 843 ? -1.661 11.548 9.478 1.00 60.94 843 PRO A O 1
ATOM 6661 N N . ASN A 1 844 ? -0.166 13.168 9.095 1.00 69.00 844 ASN A N 1
ATOM 6662 C CA . ASN A 1 844 ? -0.608 13.495 7.731 1.00 69.00 844 ASN A CA 1
ATOM 6663 C C . ASN A 1 844 ? 0.316 12.872 6.670 1.00 69.00 844 ASN A C 1
ATOM 6665 O O . ASN A 1 844 ? 0.720 13.532 5.707 1.00 69.00 844 ASN A O 1
ATOM 6669 N N . SER A 1 845 ? 0.674 11.600 6.857 1.00 72.19 845 SER A N 1
ATOM 6670 C CA . SER A 1 845 ? 1.689 10.898 6.061 1.00 72.19 845 SER A CA 1
ATOM 6671 C C . SER A 1 845 ? 1.436 10.949 4.552 1.00 72.19 845 SER A C 1
ATOM 6673 O O . SER A 1 845 ? 2.379 11.139 3.785 1.00 72.19 845 SER A O 1
ATOM 6675 N N . TRP A 1 846 ? 0.177 10.854 4.113 1.00 76.88 846 TRP A N 1
ATOM 6676 C CA . TRP A 1 846 ? -0.175 10.927 2.692 1.00 76.88 846 TRP A CA 1
ATOM 6677 C C . TRP A 1 846 ? 0.097 12.300 2.070 1.00 76.88 846 TRP A C 1
ATOM 6679 O O . TRP A 1 846 ? 0.629 12.378 0.964 1.00 76.88 846 TRP A O 1
ATOM 6689 N N . LEU A 1 847 ? -0.225 13.385 2.785 1.00 80.31 847 LEU A N 1
ATOM 6690 C CA . LEU A 1 847 ? 0.022 14.745 2.302 1.00 80.31 847 LEU A CA 1
ATOM 6691 C C . LEU A 1 847 ? 1.521 15.008 2.193 1.00 80.31 847 LEU A C 1
ATOM 6693 O O . LEU A 1 847 ? 1.984 15.493 1.165 1.00 80.31 847 LEU A O 1
ATOM 6697 N N . TRP A 1 848 ? 2.294 14.622 3.209 1.00 83.12 848 TRP A N 1
ATOM 6698 C CA . TRP A 1 848 ? 3.752 14.722 3.160 1.00 83.12 848 TRP A CA 1
ATOM 6699 C C . TRP A 1 848 ? 4.354 13.879 2.037 1.00 83.12 848 TRP A C 1
ATOM 6701 O O . TRP A 1 848 ? 5.265 14.343 1.357 1.00 83.12 848 TRP A O 1
ATOM 6711 N N . LEU A 1 849 ? 3.827 12.679 1.789 1.00 82.44 849 LEU A N 1
ATOM 6712 C CA . LEU A 1 849 ? 4.262 11.846 0.671 1.00 82.44 849 LEU A CA 1
ATOM 6713 C C . LEU A 1 849 ? 3.976 12.534 -0.672 1.00 82.44 849 LEU A C 1
ATOM 6715 O O . LEU A 1 849 ? 4.852 12.577 -1.534 1.00 82.44 849 LEU A O 1
ATOM 6719 N N . ALA A 1 850 ? 2.794 13.134 -0.836 1.00 81.44 850 ALA A N 1
ATOM 6720 C CA . ALA A 1 850 ? 2.444 13.907 -2.026 1.00 81.44 850 ALA A CA 1
ATOM 6721 C C . ALA A 1 850 ? 3.346 15.143 -2.200 1.00 81.44 850 ALA A C 1
ATOM 6723 O O . ALA A 1 850 ? 3.783 15.433 -3.316 1.00 81.44 850 ALA A O 1
ATOM 6724 N N . VAL A 1 851 ? 3.683 15.837 -1.109 1.00 85.44 851 VAL A N 1
ATOM 6725 C CA . VAL A 1 851 ? 4.625 16.968 -1.111 1.00 85.44 851 VAL A CA 1
ATOM 6726 C C . VAL A 1 851 ? 6.020 16.508 -1.519 1.00 85.44 851 VAL A C 1
ATOM 6728 O O . VAL A 1 851 ? 6.622 17.131 -2.389 1.00 85.44 851 VAL A O 1
ATOM 6731 N N . VAL A 1 852 ? 6.529 15.405 -0.962 1.00 86.56 852 VAL A N 1
ATOM 6732 C CA . VAL A 1 852 ? 7.841 14.852 -1.331 1.00 86.56 852 VAL A CA 1
ATOM 6733 C C . VAL A 1 852 ? 7.860 14.501 -2.814 1.00 86.56 852 VAL A C 1
ATOM 6735 O O . VAL A 1 852 ? 8.741 14.978 -3.519 1.00 86.56 852 VAL A O 1
ATOM 6738 N N . ILE A 1 853 ? 6.874 13.752 -3.320 1.00 84.56 853 ILE A N 1
ATOM 6739 C CA . ILE A 1 853 ? 6.816 13.342 -4.734 1.00 84.56 853 ILE A CA 1
ATOM 6740 C C . ILE A 1 853 ? 6.728 14.557 -5.670 1.00 84.56 853 ILE A C 1
ATOM 6742 O O . ILE A 1 853 ? 7.491 14.652 -6.628 1.00 84.56 853 ILE A O 1
ATOM 6746 N N . SER A 1 854 ? 5.818 15.498 -5.400 1.00 85.00 854 SER A N 1
ATOM 6747 C CA . SER A 1 854 ? 5.611 16.666 -6.269 1.00 85.00 854 SER A CA 1
ATOM 6748 C C . SER A 1 854 ? 6.802 17.626 -6.247 1.00 85.00 854 SER A C 1
ATOM 6750 O O . SER A 1 854 ? 7.286 18.018 -7.309 1.00 85.00 854 SER A O 1
ATOM 6752 N N . SER A 1 855 ? 7.326 17.962 -5.065 1.00 89.38 855 SER A N 1
ATOM 6753 C CA . SER A 1 855 ? 8.471 18.870 -4.933 1.00 89.38 855 SER A CA 1
ATOM 6754 C C . SER A 1 855 ? 9.747 18.276 -5.528 1.00 89.38 855 SER A C 1
ATOM 6756 O O . SER A 1 855 ? 10.419 18.953 -6.304 1.00 89.38 855 SER A O 1
ATOM 6758 N N . SER A 1 856 ? 10.061 17.007 -5.248 1.00 89.38 856 SER A N 1
ATOM 6759 C CA . SER A 1 856 ? 11.244 16.346 -5.816 1.00 89.38 856 SER A CA 1
ATOM 6760 C C . SER A 1 856 ? 11.184 16.255 -7.336 1.00 89.38 856 SER A C 1
ATOM 6762 O O . SER A 1 856 ? 12.213 16.437 -7.992 1.00 89.38 856 SER A O 1
ATOM 6764 N N . PHE A 1 857 ? 9.998 16.033 -7.910 1.00 85.69 857 PHE A N 1
ATOM 6765 C CA . PHE A 1 857 ? 9.828 15.947 -9.356 1.00 85.69 857 PHE A CA 1
ATOM 6766 C C . PHE A 1 857 ? 9.963 17.318 -10.025 1.00 85.69 857 PHE A C 1
ATOM 6768 O O . PHE A 1 857 ? 10.675 17.447 -11.020 1.00 85.69 857 PHE A O 1
ATOM 6775 N N . ILE A 1 858 ? 9.361 18.364 -9.449 1.00 83.75 858 ILE A N 1
ATOM 6776 C CA . ILE A 1 858 ? 9.498 19.743 -9.945 1.00 83.75 858 ILE A CA 1
ATOM 6777 C C . ILE A 1 858 ? 10.959 20.202 -9.869 1.00 83.75 858 ILE A C 1
ATOM 6779 O O . ILE A 1 858 ? 11.493 20.703 -10.858 1.00 83.75 858 ILE A O 1
ATOM 6783 N N . ILE A 1 859 ? 11.635 19.987 -8.734 1.00 87.50 859 ILE A N 1
ATOM 6784 C CA . ILE A 1 859 ? 13.052 20.346 -8.562 1.00 87.50 859 ILE A CA 1
ATOM 6785 C C . ILE A 1 859 ? 13.919 19.578 -9.564 1.00 87.50 859 ILE A C 1
ATOM 6787 O O . ILE A 1 859 ? 14.786 20.174 -10.200 1.00 87.50 859 ILE A O 1
ATOM 6791 N N . PHE A 1 860 ? 13.658 18.283 -9.770 1.00 86.75 860 PHE A N 1
ATOM 6792 C CA . PHE A 1 860 ? 14.331 17.487 -10.796 1.00 86.75 860 PHE A CA 1
ATOM 6793 C C . PHE A 1 860 ? 14.176 18.098 -12.197 1.00 86.75 860 PHE A C 1
ATOM 6795 O O . PHE A 1 860 ? 15.189 18.281 -12.871 1.00 86.75 860 PHE A O 1
ATOM 6802 N N . LEU A 1 861 ? 12.956 18.470 -12.611 1.00 85.19 861 LEU A N 1
ATOM 6803 C CA . LEU A 1 861 ? 12.682 19.093 -13.916 1.00 85.19 861 LEU A CA 1
ATOM 6804 C C . LEU A 1 861 ? 13.337 20.474 -14.084 1.00 85.19 861 LEU A C 1
ATOM 6806 O O . LEU A 1 861 ? 13.769 20.834 -15.182 1.00 85.19 861 LEU A O 1
ATOM 6810 N N . ILE A 1 862 ? 13.438 21.249 -13.006 1.00 85.81 862 ILE A N 1
ATOM 6811 C CA . ILE A 1 862 ? 14.132 22.539 -13.018 1.00 85.81 862 ILE A CA 1
ATOM 6812 C C . ILE A 1 862 ? 15.642 22.322 -13.152 1.00 85.81 862 ILE A C 1
ATOM 6814 O O . ILE A 1 862 ? 16.265 22.909 -14.037 1.00 85.81 862 ILE A O 1
ATOM 6818 N N . LEU A 1 863 ? 16.234 21.442 -12.339 1.00 88.06 863 LEU A N 1
ATOM 6819 C CA . LEU A 1 863 ? 17.676 21.182 -12.355 1.00 88.06 863 LEU A CA 1
ATOM 6820 C C . LEU A 1 863 ? 18.142 20.585 -13.683 1.00 88.06 863 LEU A C 1
ATOM 6822 O O . LEU A 1 863 ? 19.132 21.054 -14.236 1.00 88.06 863 LEU A O 1
ATOM 6826 N N . ILE A 1 864 ? 17.417 19.614 -14.246 1.00 86.81 864 ILE A N 1
ATOM 6827 C CA . ILE A 1 864 ? 17.740 19.066 -15.573 1.00 86.81 864 ILE A CA 1
ATOM 6828 C C . ILE A 1 864 ? 17.688 20.143 -16.660 1.00 86.81 864 ILE A C 1
ATOM 6830 O O . ILE A 1 864 ? 18.550 20.163 -17.538 1.00 86.81 864 ILE A O 1
ATOM 6834 N N . ARG A 1 865 ? 16.720 21.067 -16.592 1.00 83.12 865 ARG A N 1
ATOM 6835 C CA . ARG A 1 865 ? 16.608 22.181 -17.540 1.00 83.12 865 ARG A CA 1
ATOM 6836 C C . ARG A 1 865 ? 17.757 23.174 -17.379 1.00 83.12 865 ARG A C 1
ATOM 6838 O O . ARG A 1 865 ? 18.297 23.618 -18.388 1.00 83.12 865 ARG A O 1
ATOM 6845 N N . ILE A 1 866 ? 18.146 23.499 -16.146 1.00 87.19 866 ILE A N 1
ATOM 6846 C CA . ILE A 1 866 ? 19.276 24.394 -15.853 1.00 87.19 866 ILE A CA 1
ATOM 6847 C C . ILE A 1 866 ? 20.585 23.768 -16.338 1.00 87.19 866 ILE A C 1
ATOM 6849 O O . ILE A 1 866 ? 21.295 24.384 -17.129 1.00 87.19 866 ILE A O 1
ATOM 6853 N N . ILE A 1 867 ? 20.871 22.527 -15.940 1.00 86.94 867 ILE A N 1
ATOM 6854 C CA . ILE A 1 867 ? 22.065 21.784 -16.366 1.00 86.94 867 ILE A CA 1
ATOM 6855 C C . ILE A 1 867 ? 22.088 21.660 -17.893 1.00 86.94 867 ILE A C 1
ATOM 6857 O O . ILE A 1 867 ? 23.106 21.921 -18.529 1.00 86.94 867 ILE A O 1
ATOM 6861 N N . GLY A 1 868 ? 20.950 21.326 -18.504 1.00 84.38 868 GLY A N 1
ATOM 6862 C CA . GLY A 1 868 ? 20.816 21.244 -19.953 1.00 84.38 868 GLY A CA 1
ATOM 6863 C C . GLY A 1 868 ? 21.133 22.566 -20.652 1.00 84.38 868 GLY A C 1
ATOM 6864 O O . GLY A 1 868 ? 21.933 22.588 -21.582 1.00 84.38 868 GLY A O 1
ATOM 6865 N N . ARG A 1 869 ? 20.536 23.675 -20.199 1.00 85.81 869 ARG A N 1
ATOM 6866 C CA . ARG A 1 869 ? 20.636 24.986 -20.860 1.00 85.81 869 ARG A CA 1
ATOM 6867 C C . ARG A 1 869 ? 21.963 25.701 -20.616 1.00 85.81 869 ARG A C 1
ATOM 6869 O O . ARG A 1 869 ? 22.452 26.339 -21.541 1.00 85.81 869 ARG A O 1
ATOM 6876 N N . TYR A 1 870 ? 22.505 25.625 -19.403 1.00 87.44 870 TYR A N 1
ATOM 6877 C CA . TYR A 1 870 ? 23.662 26.422 -18.983 1.00 87.44 870 TYR A CA 1
ATOM 6878 C C . TYR A 1 870 ? 24.975 25.638 -18.928 1.00 87.44 870 TYR A C 1
ATOM 6880 O O . TYR A 1 870 ? 26.029 26.260 -18.955 1.00 87.44 870 TYR A O 1
ATOM 6888 N N . TYR A 1 871 ? 24.939 24.302 -18.875 1.00 86.31 871 TYR A N 1
ATOM 6889 C CA . TYR A 1 871 ? 26.155 23.483 -18.816 1.00 86.31 871 TYR A CA 1
ATOM 6890 C C . TYR A 1 871 ? 26.330 22.607 -20.061 1.00 86.31 871 TYR A C 1
ATOM 6892 O O . TYR A 1 871 ? 27.339 22.707 -20.750 1.00 86.31 871 TYR A O 1
ATOM 6900 N N . ILE A 1 872 ? 25.331 21.790 -20.407 1.00 85.31 872 ILE A N 1
ATOM 6901 C CA . ILE A 1 872 ? 25.444 20.844 -21.530 1.00 85.31 872 ILE A CA 1
ATOM 6902 C C . ILE A 1 872 ? 25.389 21.575 -22.876 1.00 85.31 872 ILE A C 1
ATOM 6904 O O . ILE A 1 872 ? 26.249 21.358 -23.726 1.00 85.31 872 ILE A O 1
ATOM 6908 N N . TYR A 1 873 ? 24.390 22.438 -23.086 1.00 83.69 873 TYR A N 1
ATOM 6909 C CA . TYR A 1 873 ? 24.173 23.100 -24.376 1.00 83.69 873 TYR A CA 1
ATOM 6910 C C . TYR A 1 873 ? 25.342 24.001 -24.815 1.00 83.69 873 TYR A C 1
ATOM 6912 O O . TYR A 1 873 ? 25.746 23.868 -25.967 1.00 83.69 873 TYR A O 1
ATOM 6920 N N . PRO A 1 874 ? 25.940 24.852 -23.955 1.00 87.25 874 PRO A N 1
ATOM 6921 C CA . PRO A 1 874 ? 27.055 25.712 -24.365 1.00 87.25 874 PRO A CA 1
ATOM 6922 C C . PRO A 1 874 ? 28.334 24.951 -24.739 1.00 87.25 874 PRO A C 1
ATOM 6924 O O . PRO A 1 874 ? 29.165 25.483 -25.464 1.00 87.25 874 PRO A O 1
ATOM 6927 N N . ILE A 1 875 ? 28.508 23.721 -24.248 1.00 85.38 875 ILE A N 1
ATOM 6928 C CA . ILE A 1 875 ? 29.688 22.895 -24.540 1.00 85.38 875 ILE A CA 1
ATOM 6929 C C . ILE A 1 875 ? 29.423 22.011 -25.762 1.00 85.38 875 ILE A C 1
ATOM 6931 O O . ILE A 1 875 ? 30.214 21.963 -26.699 1.00 85.38 875 ILE A O 1
ATOM 6935 N N . ASP A 1 876 ? 28.295 21.305 -25.765 1.00 81.75 876 ASP A N 1
ATOM 6936 C CA . ASP A 1 876 ? 28.009 20.245 -26.731 1.00 81.75 876 ASP A CA 1
ATOM 6937 C C . ASP A 1 876 ? 27.242 20.747 -27.956 1.00 81.75 876 ASP A C 1
ATOM 6939 O O . ASP A 1 876 ? 27.270 20.090 -28.989 1.00 81.75 876 ASP A O 1
ATOM 6943 N N . HIS A 1 877 ? 26.518 21.869 -27.856 1.00 82.56 877 HIS A N 1
ATOM 6944 C CA . HIS A 1 877 ? 25.645 22.409 -28.910 1.00 82.56 877 HIS A CA 1
ATOM 6945 C C . HIS A 1 877 ? 24.681 21.362 -29.506 1.00 82.56 877 HIS A C 1
ATOM 6947 O O . HIS A 1 877 ? 24.360 21.401 -30.690 1.00 82.56 877 HIS A O 1
ATOM 6953 N N . ASN A 1 878 ? 24.237 20.394 -28.689 1.00 75.75 878 ASN A N 1
ATOM 6954 C CA . ASN A 1 878 ? 23.467 19.213 -29.112 1.00 75.75 878 ASN A CA 1
ATOM 6955 C C . ASN A 1 878 ? 24.135 18.372 -30.221 1.00 75.75 878 ASN A C 1
ATOM 6957 O O . ASN A 1 878 ? 23.454 17.663 -30.955 1.00 75.75 878 ASN A O 1
ATOM 6961 N N . THR A 1 879 ? 25.461 18.432 -30.345 1.00 72.88 879 THR A N 1
ATOM 6962 C CA . THR A 1 879 ? 26.221 17.609 -31.295 1.00 72.88 879 THR A CA 1
ATOM 6963 C C . THR A 1 879 ? 26.495 16.195 -30.773 1.00 72.88 879 THR A C 1
ATOM 6965 O O . THR A 1 879 ? 26.951 15.355 -31.548 1.00 72.88 879 THR A O 1
ATOM 6968 N N . ASP A 1 880 ? 26.234 15.928 -29.483 1.00 73.38 880 ASP A N 1
ATOM 6969 C CA . ASP A 1 880 ? 26.503 14.663 -28.777 1.00 73.38 880 ASP A CA 1
ATOM 6970 C C . ASP A 1 880 ? 27.969 14.186 -28.898 1.00 73.38 880 ASP A C 1
ATOM 6972 O O . ASP A 1 880 ? 28.283 13.002 -28.728 1.00 73.38 880 ASP A O 1
ATOM 6976 N N . ARG A 1 881 ? 28.895 15.102 -29.216 1.00 72.25 881 ARG A N 1
ATOM 6977 C CA . ARG A 1 881 ? 30.319 14.791 -29.415 1.00 72.25 881 ARG A CA 1
ATOM 6978 C C . ARG A 1 881 ? 31.065 14.704 -28.091 1.00 72.25 881 ARG A C 1
ATOM 6980 O O . ARG A 1 881 ? 31.924 13.831 -27.945 1.00 72.25 881 ARG A O 1
ATOM 6987 N N . VAL A 1 882 ? 30.731 15.591 -27.153 1.00 77.94 882 VAL A N 1
ATOM 6988 C CA . VAL A 1 882 ? 31.358 15.687 -25.827 1.00 77.94 882 VAL A CA 1
ATOM 6989 C C . VAL A 1 882 ? 30.523 14.927 -24.805 1.00 77.94 882 VAL A C 1
ATOM 6991 O O . VAL A 1 882 ? 31.040 14.079 -24.079 1.00 77.94 882 VAL A O 1
ATOM 6994 N N . PHE A 1 883 ? 29.211 15.165 -24.788 1.00 79.25 883 PHE A N 1
ATOM 6995 C CA . PHE A 1 883 ? 28.296 14.467 -23.890 1.00 79.25 883 PHE A CA 1
ATOM 6996 C C . PHE A 1 883 ? 27.557 13.355 -24.637 1.00 79.25 883 PHE A C 1
ATOM 6998 O O . PHE A 1 883 ? 26.573 13.609 -25.327 1.00 79.25 883 PHE A O 1
ATOM 7005 N N . SER A 1 884 ? 27.998 12.107 -24.456 1.00 84.81 884 SER A N 1
ATOM 7006 C CA . SER A 1 884 ? 27.284 10.944 -25.006 1.00 84.81 884 SER A CA 1
ATOM 7007 C C . SER A 1 884 ? 25.883 10.789 -24.399 1.00 84.81 884 SER A C 1
ATOM 7009 O O . SER A 1 884 ? 25.626 11.208 -23.265 1.00 84.81 884 SER A O 1
ATOM 7011 N N . SER A 1 885 ? 24.977 10.123 -25.119 1.00 82.56 885 SER A N 1
ATOM 7012 C CA . SER A 1 885 ? 23.604 9.881 -24.645 1.00 82.56 885 SER A CA 1
ATOM 7013 C C . SER A 1 885 ? 23.566 9.107 -23.318 1.00 82.56 885 SER A C 1
ATOM 7015 O O . SER A 1 885 ? 22.800 9.444 -22.408 1.00 82.56 885 SER A O 1
ATOM 7017 N N . SER A 1 886 ? 24.454 8.121 -23.155 1.00 85.50 886 SER A N 1
ATOM 7018 C CA . SER A 1 886 ? 24.600 7.366 -21.907 1.00 85.50 886 SER A CA 1
ATOM 7019 C C . SER A 1 886 ? 25.092 8.252 -20.757 1.00 85.50 886 SER A C 1
ATOM 7021 O O . SER A 1 886 ? 24.551 8.166 -19.657 1.00 85.50 886 SER A O 1
ATOM 7023 N N . LEU A 1 887 ? 26.046 9.161 -21.003 1.00 85.69 887 LEU A N 1
ATOM 7024 C CA . LEU A 1 887 ? 26.538 10.097 -19.983 1.00 85.69 887 LEU A CA 1
ATOM 7025 C C . LEU A 1 887 ? 25.456 11.100 -19.553 1.00 85.69 887 LEU A C 1
ATOM 7027 O O . LEU A 1 887 ? 25.282 11.341 -18.358 1.00 85.69 887 LEU A O 1
ATOM 7031 N N . LYS A 1 888 ? 24.679 11.637 -20.505 1.00 86.56 888 LYS A N 1
ATOM 7032 C CA . LYS A 1 888 ? 23.513 12.490 -20.205 1.00 86.56 888 LYS A CA 1
ATOM 7033 C C . LYS A 1 888 ? 22.501 11.736 -19.338 1.00 86.56 888 LYS A C 1
ATOM 7035 O O . LYS A 1 888 ? 22.049 12.247 -18.317 1.00 86.56 888 LYS A O 1
ATOM 7040 N N . SER A 1 889 ? 22.199 10.488 -19.697 1.00 87.81 889 SER A N 1
ATOM 7041 C CA . SER A 1 889 ? 21.249 9.639 -18.965 1.00 87.81 889 SER A CA 1
ATOM 7042 C C . SER A 1 889 ? 21.720 9.317 -17.543 1.00 87.81 889 SER A C 1
ATOM 7044 O O . SER A 1 889 ? 20.927 9.404 -16.605 1.00 87.81 889 SER A O 1
ATOM 7046 N N . PHE A 1 890 ? 23.013 9.034 -17.365 1.00 89.88 890 PHE A N 1
ATOM 7047 C CA . PHE A 1 890 ? 23.635 8.870 -16.050 1.00 89.88 890 PHE A CA 1
ATOM 7048 C C . PHE A 1 890 ? 23.479 10.125 -15.181 1.00 89.88 890 PHE A C 1
ATOM 7050 O O . PHE A 1 890 ? 23.017 10.034 -14.043 1.00 89.88 890 PHE A O 1
ATOM 7057 N N . LEU A 1 891 ? 23.799 11.302 -15.729 1.00 90.00 891 LEU A N 1
ATOM 7058 C CA . LEU A 1 891 ? 23.681 12.572 -15.011 1.00 90.00 891 LEU A CA 1
ATOM 7059 C C . LEU A 1 891 ? 22.235 12.846 -14.580 1.00 90.00 891 LEU A C 1
ATOM 7061 O O . LEU A 1 891 ? 21.991 13.227 -13.438 1.00 90.00 891 LEU A O 1
ATOM 7065 N N . HIS A 1 892 ? 21.260 12.611 -15.459 1.00 88.12 892 HIS A N 1
ATOM 7066 C CA . HIS A 1 892 ? 19.844 12.769 -15.121 1.00 88.12 892 HIS A CA 1
ATOM 7067 C C . HIS A 1 892 ? 19.399 11.826 -14.002 1.00 88.12 892 HIS A C 1
ATOM 7069 O O . HIS A 1 892 ? 18.694 12.256 -13.089 1.00 88.12 892 HIS A O 1
ATOM 7075 N N . MET A 1 893 ? 19.831 10.565 -14.038 1.00 90.00 893 MET A N 1
ATOM 7076 C CA . MET A 1 893 ? 19.541 9.603 -12.975 1.00 90.00 893 MET A CA 1
ATOM 7077 C C . MET A 1 893 ? 20.153 10.047 -11.636 1.00 90.00 893 MET A C 1
ATOM 7079 O O . MET A 1 893 ? 19.477 9.993 -10.610 1.00 90.00 893 MET A O 1
ATOM 7083 N N . LEU A 1 894 ? 21.391 10.552 -11.639 1.00 92.31 894 LEU A N 1
ATOM 7084 C CA . LEU A 1 894 ? 22.043 11.082 -10.439 1.00 92.31 894 LEU A CA 1
ATOM 7085 C C . LEU A 1 894 ? 21.263 12.266 -9.849 1.00 92.31 894 LEU A C 1
ATOM 7087 O O . LEU A 1 894 ? 20.947 12.261 -8.660 1.00 92.31 894 LEU A O 1
ATOM 7091 N N . VAL A 1 895 ? 20.902 13.251 -10.680 1.00 92.50 895 VAL A N 1
ATOM 7092 C CA . VAL A 1 895 ? 20.121 14.427 -10.254 1.00 92.50 895 VAL A CA 1
ATOM 7093 C C . VAL A 1 895 ? 18.770 14.001 -9.679 1.00 92.50 895 VAL A C 1
ATOM 7095 O O . VAL A 1 895 ? 18.370 14.498 -8.630 1.00 92.50 895 VAL A O 1
ATOM 7098 N N . MET A 1 896 ? 18.089 13.039 -10.310 1.00 89.81 896 MET A N 1
ATOM 7099 C CA . MET A 1 896 ? 16.830 12.486 -9.804 1.00 89.81 896 MET A CA 1
ATOM 7100 C C . MET A 1 896 ? 16.986 11.915 -8.388 1.00 89.81 896 MET A C 1
ATOM 7102 O O . MET A 1 896 ? 16.213 12.270 -7.496 1.00 89.81 896 MET A O 1
ATOM 7106 N N . CYS A 1 897 ? 17.998 11.071 -8.166 1.00 93.31 897 CYS A N 1
ATOM 7107 C CA . CYS A 1 897 ? 18.279 10.481 -6.857 1.00 93.31 897 CYS A CA 1
ATOM 7108 C C . CYS A 1 897 ? 18.579 11.549 -5.797 1.00 93.31 897 CYS A C 1
ATOM 7110 O O . CYS A 1 897 ? 18.066 11.457 -4.683 1.00 93.31 897 CYS A O 1
ATOM 7112 N N . VAL A 1 898 ? 19.354 12.583 -6.142 1.00 95.31 898 VAL A N 1
ATOM 7113 C CA . VAL A 1 898 ? 19.676 13.697 -5.233 1.00 95.31 898 VAL A CA 1
ATOM 7114 C C . VAL A 1 898 ? 18.419 14.483 -4.850 1.00 95.31 898 VAL A C 1
ATOM 7116 O O . VAL A 1 898 ? 18.216 14.753 -3.667 1.00 95.31 898 VAL A O 1
ATOM 7119 N N . CYS A 1 899 ? 17.535 14.799 -5.802 1.00 94.44 899 CYS A N 1
ATOM 7120 C CA . CYS A 1 899 ? 16.278 15.504 -5.520 1.00 94.44 899 CYS A CA 1
ATOM 7121 C C . CYS A 1 899 ? 15.370 14.722 -4.565 1.00 94.44 899 CYS A C 1
ATOM 7123 O O . CYS A 1 899 ? 14.817 15.291 -3.618 1.00 94.44 899 CYS A O 1
ATOM 7125 N N . ILE A 1 900 ? 15.221 13.416 -4.804 1.00 93.69 900 ILE A N 1
ATOM 7126 C CA . ILE A 1 900 ? 14.438 12.527 -3.938 1.00 93.69 900 ILE A CA 1
ATOM 7127 C C . ILE A 1 900 ? 15.067 12.484 -2.543 1.00 93.69 900 ILE A C 1
ATOM 7129 O O . ILE A 1 900 ? 14.373 12.690 -1.548 1.00 93.69 900 ILE A O 1
ATOM 7133 N N . ALA A 1 901 ? 16.384 12.275 -2.464 1.00 95.06 901 ALA A N 1
ATOM 7134 C CA . ALA A 1 901 ? 17.087 12.172 -1.195 1.00 95.06 901 ALA A CA 1
ATOM 7135 C C . ALA A 1 901 ? 16.994 13.464 -0.373 1.00 95.06 901 ALA A C 1
ATOM 7137 O O . ALA A 1 901 ? 16.725 13.404 0.826 1.00 95.06 901 ALA A O 1
ATOM 7138 N N . ALA A 1 902 ? 17.151 14.630 -1.003 1.00 95.12 902 ALA A N 1
ATOM 7139 C CA . ALA A 1 902 ? 17.101 15.924 -0.328 1.00 95.12 902 ALA A CA 1
ATOM 7140 C C . ALA A 1 902 ? 15.708 16.222 0.250 1.00 95.12 902 ALA A C 1
ATOM 7142 O O . ALA A 1 902 ? 15.568 16.483 1.446 1.00 95.12 902 ALA A O 1
ATOM 7143 N N . THR A 1 903 ? 14.667 16.128 -0.578 1.00 94.06 903 THR A N 1
ATOM 7144 C CA . THR A 1 903 ? 13.283 16.444 -0.177 1.00 94.06 903 THR A CA 1
ATOM 7145 C C . THR A 1 903 ? 12.732 15.466 0.861 1.00 94.06 903 THR A C 1
ATOM 7147 O O . THR A 1 903 ? 12.140 15.895 1.853 1.00 94.06 903 THR A O 1
ATOM 7150 N N . ALA A 1 904 ? 12.965 14.160 0.692 1.00 92.88 904 ALA A N 1
ATOM 7151 C CA . ALA A 1 904 ? 12.519 13.149 1.645 1.00 92.88 904 ALA A CA 1
ATOM 7152 C C . ALA A 1 904 ? 13.255 13.268 2.988 1.00 92.88 904 ALA A C 1
ATOM 7154 O O . ALA A 1 904 ? 12.619 13.197 4.039 1.00 92.88 904 ALA A O 1
ATOM 7155 N N . SER A 1 905 ? 14.572 13.513 2.976 1.00 94.56 905 SER A N 1
ATOM 7156 C CA . SER A 1 905 ? 15.338 13.752 4.211 1.00 94.56 905 SER A CA 1
ATOM 7157 C C . SER A 1 905 ? 14.821 14.977 4.957 1.00 94.56 905 SER A C 1
ATOM 7159 O O . SER A 1 905 ? 14.613 14.909 6.168 1.00 94.56 905 SER A O 1
ATOM 7161 N N . LEU A 1 906 ? 14.553 16.075 4.242 1.00 93.62 906 LEU A N 1
ATOM 7162 C CA . LEU A 1 906 ? 14.023 17.299 4.837 1.00 93.62 906 LEU A CA 1
ATOM 7163 C C . LEU A 1 906 ? 12.650 17.066 5.482 1.00 93.62 906 LEU A C 1
ATOM 7165 O O . LEU A 1 906 ? 12.439 17.470 6.623 1.00 93.62 906 LEU A O 1
ATOM 7169 N N . ALA A 1 907 ? 11.751 16.350 4.800 1.00 90.81 907 ALA A N 1
ATOM 7170 C CA . ALA A 1 907 ? 10.432 16.002 5.330 1.00 90.81 907 ALA A CA 1
ATOM 7171 C C . ALA A 1 907 ? 10.512 15.120 6.591 1.00 90.81 907 ALA A C 1
ATOM 7173 O O . ALA A 1 907 ? 9.771 15.330 7.554 1.00 90.81 907 ALA A O 1
ATOM 7174 N N . VAL A 1 908 ? 11.426 14.145 6.625 1.00 89.81 908 VAL A N 1
ATOM 7175 C CA . VAL A 1 908 ? 11.619 13.271 7.796 1.00 89.81 908 VAL A CA 1
ATOM 7176 C C . VAL A 1 908 ? 12.235 14.034 8.971 1.00 89.81 908 VAL A C 1
ATOM 7178 O O . VAL A 1 908 ? 11.795 13.862 10.108 1.00 89.81 908 VAL A O 1
ATOM 7181 N N . ILE A 1 909 ? 13.224 14.898 8.721 1.00 90.19 909 ILE A N 1
ATOM 7182 C CA . ILE A 1 909 ? 13.838 15.743 9.757 1.00 90.19 909 ILE A CA 1
ATOM 7183 C C . ILE A 1 909 ? 12.804 16.711 10.338 1.00 90.19 909 ILE A C 1
ATOM 7185 O O . ILE A 1 909 ? 12.735 16.863 11.559 1.00 90.19 909 ILE A O 1
ATOM 7189 N N . TRP A 1 910 ? 11.970 17.316 9.488 1.00 88.62 910 TRP A N 1
ATOM 7190 C CA . TRP A 1 910 ? 10.898 18.215 9.912 1.00 88.62 910 TRP A CA 1
ATOM 7191 C C . TRP A 1 910 ? 9.910 17.518 10.848 1.00 88.62 910 TRP A C 1
ATOM 7193 O O . TRP A 1 910 ? 9.679 17.982 11.964 1.00 88.62 910 TRP A O 1
ATOM 7203 N N . ASN A 1 911 ? 9.403 16.350 10.443 1.00 85.00 911 ASN A N 1
ATOM 7204 C CA . ASN A 1 911 ? 8.486 15.562 11.268 1.00 85.00 911 ASN A CA 1
ATOM 7205 C C . ASN A 1 911 ? 9.139 15.097 12.576 1.00 85.00 911 ASN A C 1
ATOM 7207 O O . ASN A 1 911 ? 8.511 15.132 13.630 1.00 85.00 911 ASN A O 1
ATOM 7211 N N . LYS A 1 912 ? 10.421 14.711 12.546 1.00 82.81 912 LYS A N 1
ATOM 7212 C CA . LYS A 1 912 ? 11.154 14.340 13.765 1.00 82.81 912 LYS A CA 1
ATOM 7213 C C . LYS A 1 912 ? 11.252 15.515 14.743 1.00 82.81 912 LYS A C 1
ATOM 7215 O O . LYS A 1 912 ? 11.073 15.311 15.940 1.00 82.81 912 LYS A O 1
ATOM 7220 N N . LYS A 1 913 ? 11.528 16.726 14.246 1.00 84.12 913 LYS A N 1
ATOM 7221 C CA . LYS A 1 913 ? 11.604 17.942 15.069 1.00 84.12 913 LYS A CA 1
ATOM 7222 C C . LYS A 1 913 ? 10.250 18.273 15.695 1.00 84.12 913 LYS A C 1
ATOM 7224 O O . LYS A 1 913 ? 10.203 18.573 16.883 1.00 84.12 913 LYS A O 1
ATOM 7229 N N . GLN A 1 914 ? 9.173 18.169 14.922 1.00 78.88 914 GLN A N 1
ATOM 7230 C CA . GLN A 1 914 ? 7.821 18.422 15.413 1.00 78.88 914 GLN A CA 1
ATOM 7231 C C . GLN A 1 914 ? 7.408 17.408 16.492 1.00 78.88 914 GLN A C 1
ATOM 7233 O O . GLN A 1 914 ? 6.995 17.811 17.574 1.00 78.88 914 GLN A O 1
ATOM 7238 N N . ASN A 1 915 ? 7.639 16.111 16.264 1.00 73.38 915 ASN A N 1
ATOM 7239 C CA . ASN A 1 915 ? 7.345 15.074 17.260 1.00 73.38 915 ASN A CA 1
ATOM 7240 C C . ASN A 1 915 ? 8.149 15.261 18.558 1.00 73.38 915 ASN A C 1
ATOM 7242 O O . ASN A 1 915 ? 7.638 14.996 19.639 1.00 73.38 915 ASN A O 1
ATOM 7246 N N . ALA A 1 916 ? 9.405 15.716 18.470 1.00 75.06 916 ALA A N 1
ATOM 7247 C CA . ALA A 1 916 ? 10.214 16.012 19.654 1.00 75.06 916 ALA A CA 1
ATOM 7248 C C . ALA A 1 916 ? 9.663 17.213 20.446 1.00 75.06 916 ALA A C 1
ATOM 7250 O O . ALA A 1 916 ? 9.678 17.197 21.673 1.00 75.06 916 ALA A O 1
ATOM 7251 N N . GLN A 1 917 ? 9.147 18.238 19.759 1.00 73.25 917 GLN A N 1
ATOM 7252 C CA . GLN A 1 917 ? 8.487 19.377 20.405 1.00 73.25 917 GLN A CA 1
ATOM 7253 C C . GLN A 1 917 ? 7.179 18.963 21.091 1.00 73.25 917 GLN A C 1
ATOM 7255 O O . GLN A 1 917 ? 6.942 19.375 22.224 1.00 73.25 917 GLN A O 1
ATOM 7260 N N . GLU A 1 918 ? 6.368 18.125 20.442 1.00 68.75 918 GLU A N 1
ATOM 7261 C CA . GLU A 1 918 ? 5.129 17.583 21.015 1.00 68.75 918 GLU A CA 1
ATOM 7262 C C . GLU A 1 918 ? 5.414 16.679 22.227 1.00 68.75 918 GLU A C 1
ATOM 7264 O O . GLU A 1 918 ? 4.773 16.833 23.263 1.00 68.75 918 GLU A O 1
ATOM 7269 N N . ALA A 1 919 ? 6.424 15.803 22.154 1.00 66.56 919 ALA A N 1
ATOM 7270 C CA . ALA A 1 919 ? 6.832 14.957 23.280 1.00 66.56 919 ALA A CA 1
ATOM 7271 C C . ALA A 1 919 ? 7.285 15.781 24.498 1.00 66.56 919 ALA A C 1
ATOM 7273 O O . ALA A 1 919 ? 6.872 15.496 25.620 1.00 66.56 919 ALA A O 1
ATOM 7274 N N . ASN A 1 920 ? 8.067 16.844 24.276 1.00 66.44 920 ASN A N 1
ATOM 7275 C CA . ASN A 1 920 ? 8.482 17.753 25.347 1.00 66.44 920 ASN A CA 1
ATOM 7276 C C . ASN A 1 920 ? 7.289 18.510 25.957 1.00 66.44 920 ASN A C 1
ATOM 7278 O O . ASN A 1 920 ? 7.263 18.743 27.162 1.00 66.44 920 ASN A O 1
ATOM 7282 N N . GLN A 1 921 ? 6.289 18.894 25.154 1.00 60.22 921 GLN A N 1
ATOM 7283 C CA . GLN A 1 921 ? 5.068 19.522 25.670 1.00 60.22 921 GLN A CA 1
ATOM 7284 C C . GLN A 1 921 ? 4.241 18.555 26.523 1.00 60.22 921 GLN A C 1
ATOM 7286 O O . GLN A 1 921 ? 3.797 18.951 27.596 1.00 60.22 921 GLN A O 1
ATOM 7291 N N . ILE A 1 922 ? 4.075 17.300 26.091 1.00 59.25 922 ILE A N 1
ATOM 7292 C CA . ILE A 1 922 ? 3.347 16.271 26.855 1.00 59.25 922 ILE A CA 1
ATOM 7293 C C . ILE A 1 922 ? 4.040 16.019 28.197 1.00 59.25 922 ILE A C 1
ATOM 7295 O O . ILE A 1 922 ? 3.387 16.071 29.235 1.00 59.25 922 ILE A O 1
ATOM 7299 N N . GLN A 1 923 ? 5.367 15.857 28.188 1.00 57.50 923 GLN A N 1
ATOM 7300 C CA . GLN A 1 923 ? 6.141 15.639 29.409 1.00 57.50 923 GLN A CA 1
ATOM 7301 C C . GLN A 1 923 ? 6.038 16.830 30.374 1.00 57.50 923 GLN A C 1
ATOM 7303 O O . GLN A 1 923 ? 5.851 16.639 31.570 1.00 57.50 923 GLN A O 1
ATOM 7308 N N . ASN A 1 924 ? 6.078 18.068 29.871 1.00 47.22 924 ASN A N 1
ATOM 7309 C CA . ASN A 1 924 ? 5.904 19.256 30.709 1.00 47.22 924 ASN A CA 1
ATOM 7310 C C . ASN A 1 924 ? 4.479 19.374 31.283 1.00 47.22 924 ASN A C 1
ATOM 7312 O O . ASN A 1 924 ? 4.319 19.830 32.413 1.00 47.22 924 ASN A O 1
ATOM 7316 N N . VAL A 1 925 ? 3.446 18.952 30.547 1.00 48.25 925 VAL A N 1
ATOM 7317 C CA . VAL A 1 925 ? 2.045 18.961 31.012 1.00 48.25 925 VAL A CA 1
ATOM 7318 C C . VAL A 1 925 ? 1.786 17.866 32.057 1.00 48.25 925 VAL A C 1
ATOM 7320 O O . VAL A 1 925 ? 1.110 18.134 33.051 1.00 48.25 925 VAL A O 1
ATOM 7323 N N . GLU A 1 926 ? 2.371 16.675 31.900 1.00 41.59 926 GLU A N 1
ATOM 7324 C CA . GLU A 1 926 ? 2.323 15.599 32.908 1.00 41.59 926 GLU A CA 1
ATOM 7325 C C . GLU A 1 926 ? 3.108 15.962 34.177 1.00 41.59 926 GLU A C 1
ATOM 7327 O O . GLU A 1 926 ? 2.615 15.766 35.287 1.00 41.59 926 GLU A O 1
ATOM 7332 N N . VAL A 1 927 ? 4.278 16.598 34.042 1.00 37.94 927 VAL A N 1
ATOM 7333 C CA . VAL A 1 927 ? 5.045 17.126 35.189 1.00 37.94 927 VAL A CA 1
ATOM 7334 C C . VAL A 1 927 ? 4.279 18.242 35.916 1.00 37.94 927 VAL A C 1
ATOM 7336 O O . VAL A 1 927 ? 4.394 18.373 37.130 1.00 37.94 927 VAL A O 1
ATOM 7339 N N . SER A 1 928 ? 3.434 19.001 35.211 1.00 33.44 928 SER A N 1
ATOM 7340 C CA . SER A 1 928 ? 2.573 20.035 35.815 1.00 33.44 928 SER A CA 1
ATOM 7341 C C . SER A 1 928 ? 1.356 19.467 36.559 1.00 33.44 928 SER A C 1
ATOM 7343 O O . SER A 1 928 ? 0.748 20.172 37.359 1.00 33.44 928 SER A O 1
ATOM 7345 N N . THR A 1 929 ? 0.967 18.217 36.286 1.00 34.34 929 THR A N 1
ATOM 7346 C CA . THR A 1 929 ? -0.192 17.552 36.913 1.00 34.34 929 THR A CA 1
ATOM 7347 C C . THR A 1 929 ? 0.194 16.588 38.037 1.00 34.34 929 THR A C 1
ATOM 7349 O O . THR A 1 929 ? -0.676 16.149 38.786 1.00 34.34 929 THR 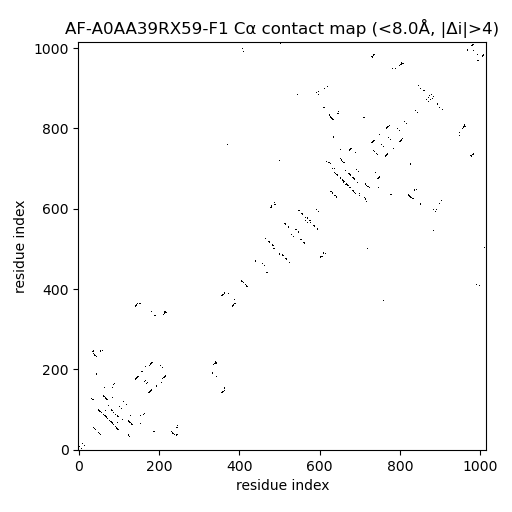A O 1
ATOM 7352 N N . LEU A 1 930 ? 1.490 16.321 38.226 1.00 33.16 930 LEU A N 1
ATOM 7353 C CA . LEU A 1 930 ? 2.027 15.443 39.265 1.00 33.16 930 LEU A CA 1
ATOM 7354 C C . LEU A 1 930 ? 3.181 16.117 40.021 1.00 33.16 930 LEU A C 1
ATOM 7356 O O . LEU A 1 930 ? 4.340 15.734 39.908 1.00 33.16 930 LEU A O 1
ATOM 7360 N N . THR A 1 931 ? 2.858 17.087 40.874 1.00 30.50 931 THR A N 1
ATOM 7361 C CA . THR A 1 931 ? 3.722 17.448 42.010 1.00 30.50 931 THR A CA 1
ATOM 7362 C C . THR A 1 931 ? 3.046 17.036 43.308 1.00 30.50 931 THR A C 1
ATOM 7364 O O . THR A 1 931 ? 2.490 17.842 44.048 1.00 30.50 931 THR A O 1
ATOM 7367 N N . GLY A 1 932 ? 3.114 15.727 43.539 1.00 27.11 932 GLY A N 1
ATOM 7368 C CA . GLY A 1 932 ? 2.841 15.024 44.782 1.00 27.11 932 GLY A CA 1
ATOM 7369 C C . GLY A 1 932 ? 3.601 13.697 44.752 1.00 27.11 932 GLY A C 1
ATOM 7370 O O . GLY A 1 932 ? 3.062 12.690 44.313 1.00 27.11 932 GLY A O 1
ATOM 7371 N N . SER A 1 933 ? 4.853 13.727 45.223 1.00 26.66 933 SER A N 1
ATOM 7372 C CA . SER A 1 933 ? 5.814 12.616 45.394 1.00 26.66 933 SER A CA 1
ATOM 7373 C C . SER A 1 933 ? 6.420 11.957 44.129 1.00 26.66 933 SER A C 1
ATOM 7375 O O . SER A 1 933 ? 5.717 11.705 43.152 1.00 26.66 933 SER A O 1
ATOM 7377 N N . PRO A 1 934 ? 7.738 11.656 44.128 1.00 30.06 934 PRO A N 1
ATOM 7378 C CA . PRO A 1 934 ? 8.405 10.983 43.020 1.00 30.06 934 PRO A CA 1
ATOM 7379 C C . PRO A 1 934 ? 8.205 9.467 43.126 1.00 30.06 934 PRO A C 1
ATOM 7381 O O . PRO A 1 934 ? 8.601 8.855 44.116 1.00 30.06 934 PRO A O 1
ATOM 7384 N N . LEU A 1 935 ? 7.653 8.843 42.085 1.00 25.83 935 LEU A N 1
ATOM 7385 C CA . LEU A 1 935 ? 7.573 7.385 41.982 1.00 25.83 935 LEU A CA 1
ATOM 7386 C C . LEU A 1 935 ? 8.471 6.873 40.841 1.00 25.83 935 LEU A C 1
ATOM 7388 O O . LEU A 1 935 ? 8.036 6.824 39.693 1.00 25.83 935 LEU A O 1
ATOM 7392 N N . PRO A 1 936 ? 9.719 6.456 41.122 1.00 36.41 936 PRO A N 1
ATOM 7393 C CA . PRO A 1 936 ? 10.429 5.559 40.221 1.00 36.41 936 PRO A CA 1
ATOM 7394 C C . PRO A 1 936 ? 10.944 4.333 40.985 1.00 36.41 936 PRO A C 1
ATOM 7396 O O . PRO A 1 936 ? 11.846 4.457 41.807 1.00 36.41 936 PRO A O 1
ATOM 7399 N N . SER A 1 937 ? 10.357 3.156 40.720 1.00 27.31 937 SER A N 1
ATOM 7400 C CA . SER A 1 937 ? 10.977 1.804 40.798 1.00 27.31 937 SER A CA 1
ATOM 7401 C C . SER A 1 937 ? 9.982 0.676 41.106 1.00 27.31 937 SER A C 1
ATOM 7403 O O . SER A 1 937 ? 10.244 -0.464 40.732 1.00 27.31 937 SER A O 1
ATOM 7405 N N . LEU A 1 938 ? 8.827 0.956 41.725 1.00 24.23 938 LEU A N 1
ATOM 7406 C CA . LEU A 1 938 ? 7.936 -0.114 42.205 1.00 24.23 938 LEU A CA 1
ATOM 7407 C C . LEU A 1 938 ? 7.132 -0.825 41.095 1.00 24.23 938 LEU A C 1
ATOM 7409 O O . LEU A 1 938 ? 6.823 -2.007 41.222 1.00 24.23 938 LEU A O 1
ATOM 7413 N N . PHE A 1 939 ? 6.837 -0.143 39.983 1.00 26.98 939 PHE A N 1
ATOM 7414 C CA . PHE A 1 939 ? 6.013 -0.701 38.897 1.00 26.98 939 PHE A CA 1
ATOM 7415 C C . PHE A 1 939 ? 6.721 -1.755 38.033 1.00 26.98 939 PHE A C 1
ATOM 7417 O O . PHE A 1 939 ? 6.051 -2.534 37.365 1.00 26.98 939 PHE A O 1
ATOM 7424 N N . TYR A 1 940 ? 8.055 -1.837 38.063 1.00 31.25 940 TYR A N 1
ATOM 7425 C CA . TYR A 1 940 ? 8.781 -2.855 37.291 1.00 31.25 940 TYR A CA 1
ATOM 7426 C C . TYR A 1 940 ? 8.767 -4.243 37.953 1.00 31.25 940 TYR A C 1
ATOM 7428 O O . TYR A 1 940 ? 8.977 -5.239 37.266 1.00 31.25 940 TYR A O 1
ATOM 7436 N N . ASN A 1 941 ? 8.499 -4.327 39.262 1.00 27.69 941 ASN A N 1
ATOM 7437 C CA . ASN A 1 941 ? 8.546 -5.590 40.007 1.00 27.69 941 ASN A CA 1
ATOM 7438 C C . ASN A 1 941 ? 7.173 -6.252 40.210 1.00 27.69 941 ASN A C 1
ATOM 7440 O O . ASN A 1 941 ? 7.130 -7.456 40.440 1.00 27.69 941 ASN A O 1
ATOM 7444 N N . ALA A 1 942 ? 6.062 -5.517 40.086 1.00 29.02 942 ALA A N 1
ATOM 7445 C CA . ALA A 1 942 ? 4.720 -6.072 40.304 1.00 29.02 942 ALA A CA 1
ATOM 7446 C C . ALA A 1 942 ? 4.262 -7.043 39.193 1.00 29.02 942 ALA A C 1
ATOM 7448 O O . ALA A 1 942 ? 3.471 -7.944 39.451 1.00 29.02 942 ALA A O 1
ATOM 7449 N N . ASN A 1 943 ? 4.815 -6.931 37.979 1.00 36.25 943 ASN A N 1
ATOM 7450 C CA . ASN A 1 943 ? 4.458 -7.799 36.846 1.00 36.25 943 ASN A CA 1
ATOM 7451 C C . ASN A 1 943 ? 5.173 -9.162 36.854 1.00 36.25 943 ASN A C 1
ATOM 7453 O O . ASN A 1 943 ? 5.022 -9.940 35.915 1.00 36.25 943 ASN A O 1
ATOM 7457 N N . ARG A 1 944 ? 5.964 -9.465 37.891 1.00 37.78 944 ARG A N 1
ATOM 7458 C CA . ARG A 1 944 ? 6.722 -10.720 37.989 1.00 37.78 944 ARG A CA 1
ATOM 7459 C C . ARG A 1 944 ? 5.901 -11.891 38.555 1.00 37.78 944 ARG A C 1
ATOM 7461 O O . ARG A 1 944 ? 6.361 -13.021 38.461 1.00 37.78 944 ARG A O 1
ATOM 7468 N N . GLU A 1 945 ? 4.705 -11.650 39.105 1.00 32.38 945 GLU A N 1
ATOM 7469 C CA . GLU A 1 945 ? 3.927 -12.678 39.830 1.00 32.38 945 GLU A CA 1
ATOM 7470 C C . GLU A 1 945 ? 2.585 -13.093 39.187 1.00 32.38 945 GLU A C 1
ATOM 7472 O O . GLU A 1 945 ? 1.814 -13.824 39.802 1.00 32.38 945 GLU A O 1
ATOM 7477 N N . LEU A 1 946 ? 2.292 -12.704 37.939 1.00 41.56 946 LEU A N 1
ATOM 7478 C CA . LEU A 1 946 ? 1.005 -13.004 37.276 1.00 41.56 946 LEU A CA 1
ATOM 7479 C C . LEU A 1 946 ? 1.082 -14.019 36.114 1.00 41.56 946 LEU A C 1
ATOM 7481 O O . LEU A 1 946 ? 0.236 -14.018 35.223 1.00 41.56 946 LEU A O 1
ATOM 7485 N N . GLU A 1 947 ? 2.067 -14.921 36.107 1.00 43.97 947 GLU A N 1
ATOM 7486 C CA . GLU A 1 947 ? 2.300 -15.847 34.979 1.00 43.97 947 GLU A CA 1
ATOM 7487 C C . GLU A 1 947 ? 1.293 -17.017 34.859 1.00 43.97 947 GLU A C 1
ATOM 7489 O O . GLU A 1 947 ? 1.322 -17.737 33.863 1.00 43.97 947 GLU A O 1
ATOM 7494 N N . SER A 1 948 ? 0.369 -17.217 35.809 1.00 41.84 948 SER A N 1
ATOM 7495 C CA . SER A 1 948 ? -0.500 -18.415 35.848 1.00 41.84 948 SER A CA 1
ATOM 7496 C C . SER A 1 948 ? -1.982 -18.201 35.496 1.00 41.84 948 SER A C 1
ATOM 7498 O O . SER A 1 948 ? -2.720 -19.176 35.365 1.00 41.84 948 SER A O 1
ATOM 7500 N N . LEU A 1 949 ? -2.450 -16.961 35.319 1.00 41.00 949 LEU A N 1
ATOM 7501 C CA . LEU A 1 949 ? -3.892 -16.655 35.266 1.00 41.00 949 LEU A CA 1
ATOM 7502 C C . LEU A 1 949 ? -4.581 -16.698 33.879 1.00 41.00 949 LEU A C 1
ATOM 7504 O O . LEU A 1 949 ? -5.760 -17.060 33.847 1.00 41.00 949 LEU A O 1
ATOM 7508 N N . PRO A 1 950 ? -3.940 -16.401 32.725 1.00 47.53 950 PRO A N 1
ATOM 7509 C CA . PRO A 1 950 ? -4.636 -16.412 31.426 1.00 47.53 950 PRO A CA 1
ATOM 7510 C C . PRO A 1 950 ? -5.156 -17.798 31.004 1.00 47.53 950 PRO A C 1
ATOM 7512 O O . PRO A 1 950 ? -6.156 -17.898 30.289 1.00 47.53 950 PRO A O 1
ATOM 7515 N N . TYR A 1 951 ? -4.495 -18.864 31.474 1.00 47.59 951 TYR A N 1
ATOM 7516 C CA . TYR A 1 951 ? -4.661 -20.244 31.002 1.00 47.59 951 TYR A CA 1
ATOM 7517 C C . TYR A 1 951 ? -6.075 -20.810 31.225 1.00 47.59 951 TYR A C 1
ATOM 7519 O O . TYR A 1 951 ? -6.585 -21.573 30.410 1.00 47.59 951 TYR A O 1
ATOM 7527 N N . GLN A 1 952 ? -6.759 -20.419 32.302 1.00 47.88 952 GLN A N 1
ATOM 7528 C CA . GLN A 1 952 ? -7.979 -21.112 32.730 1.00 47.88 952 GLN A CA 1
ATOM 7529 C C . GLN A 1 952 ? -9.235 -20.747 31.909 1.00 47.88 952 GLN A C 1
ATOM 7531 O O . GLN A 1 952 ? -10.143 -21.568 31.792 1.00 47.88 952 GLN A O 1
ATOM 7536 N N . SER A 1 953 ? -9.290 -19.551 31.305 1.00 49.59 953 SER A N 1
ATOM 7537 C CA . SER A 1 953 ? -10.474 -19.069 30.560 1.00 49.59 953 SER A CA 1
ATOM 7538 C C . SER A 1 953 ? -10.542 -19.564 29.106 1.00 49.59 953 SER A C 1
ATOM 7540 O O . SER A 1 953 ? -11.620 -19.893 28.608 1.00 49.59 953 SER A O 1
ATOM 7542 N N . LEU A 1 954 ? -9.394 -19.677 28.424 1.00 61.44 954 LEU A N 1
ATOM 7543 C CA . LEU A 1 954 ? -9.334 -20.173 27.045 1.00 61.44 954 LEU A CA 1
ATOM 7544 C C . LEU A 1 954 ? -9.604 -21.678 26.961 1.00 61.44 954 LEU A C 1
ATOM 7546 O O . LEU A 1 954 ? -10.265 -22.132 26.029 1.00 61.44 954 LEU A O 1
ATOM 7550 N N . VAL A 1 955 ? -9.141 -22.447 27.950 1.00 60.47 955 VAL A N 1
ATOM 7551 C CA . VAL A 1 955 ? -9.336 -23.905 27.997 1.00 60.47 955 VAL A CA 1
ATOM 7552 C C . VAL A 1 955 ? -10.824 -24.274 28.043 1.00 60.47 955 VAL A C 1
ATOM 7554 O O . VAL A 1 955 ? -11.223 -25.253 27.427 1.00 60.47 955 VAL A O 1
ATOM 7557 N N . GLN A 1 956 ? -11.669 -23.461 28.688 1.00 60.38 956 GLN A N 1
ATOM 7558 C CA . GLN A 1 956 ? -13.118 -23.706 28.764 1.00 60.38 956 GLN A CA 1
ATOM 7559 C C . GLN A 1 956 ? -13.865 -23.455 27.442 1.00 60.38 956 GLN A C 1
ATOM 7561 O O . GLN A 1 956 ? -14.951 -23.994 27.249 1.00 60.38 956 GLN A O 1
ATOM 7566 N N . SER A 1 957 ? -13.309 -22.639 26.541 1.00 66.69 957 SER A N 1
ATOM 7567 C CA . SER A 1 957 ? -13.922 -22.278 25.248 1.00 66.69 957 SER A CA 1
ATOM 7568 C C . SER A 1 957 ? -13.298 -22.999 24.047 1.00 66.69 957 SER A C 1
ATOM 7570 O O . SER A 1 957 ? -13.722 -22.780 22.907 1.00 66.69 957 SER A O 1
ATOM 7572 N N . THR A 1 958 ? -12.305 -23.861 24.296 1.00 80.81 958 THR A N 1
ATOM 7573 C CA . THR A 1 958 ? -11.541 -24.570 23.266 1.00 80.81 958 THR A CA 1
ATOM 7574 C C . THR A 1 958 ? -11.897 -26.050 23.233 1.00 80.81 958 THR A C 1
ATOM 7576 O O . THR A 1 958 ? -11.550 -26.807 24.136 1.00 80.81 958 THR A O 1
ATOM 7579 N N . ASN A 1 959 ? -12.518 -26.482 22.140 1.00 84.62 959 ASN A N 1
ATOM 7580 C CA . ASN A 1 959 ? -12.710 -27.890 21.815 1.00 84.62 959 ASN A CA 1
ATOM 7581 C C . ASN A 1 959 ? -11.499 -28.386 21.019 1.00 84.62 959 ASN A C 1
ATOM 7583 O O . ASN A 1 959 ? -11.193 -27.849 19.951 1.00 84.62 959 ASN A O 1
ATOM 7587 N N . VAL A 1 960 ? -10.796 -29.395 21.539 1.00 85.31 960 VAL A N 1
ATOM 7588 C CA . VAL A 1 960 ? -9.610 -29.970 20.887 1.00 85.31 960 VAL A CA 1
ATOM 7589 C C . VAL A 1 960 ? -9.945 -31.339 20.303 1.00 85.31 960 VAL A C 1
ATOM 7591 O O . VAL A 1 960 ? -10.323 -32.255 21.030 1.00 85.31 960 VAL A O 1
ATOM 7594 N N . HIS A 1 961 ? -9.743 -31.489 18.997 1.00 87.44 961 HIS A N 1
ATOM 7595 C CA . HIS A 1 961 ? -9.949 -32.729 18.248 1.00 87.44 961 HIS A CA 1
ATOM 7596 C C . HIS A 1 961 ? -8.600 -33.303 17.812 1.00 87.44 961 HIS A C 1
ATOM 7598 O O . HIS A 1 961 ? -7.762 -32.584 17.261 1.00 87.44 961 HIS A O 1
ATOM 7604 N N . TYR A 1 962 ? -8.380 -34.600 18.028 1.00 86.06 962 TYR A N 1
ATOM 7605 C CA . TYR A 1 962 ? -7.131 -35.287 17.682 1.00 86.06 962 TYR A CA 1
ATOM 7606 C C . TYR A 1 962 ? -7.321 -36.205 16.475 1.00 86.06 962 TYR A C 1
ATOM 7608 O O . TYR A 1 962 ? -8.336 -36.880 16.353 1.00 86.06 962 TYR A O 1
ATOM 7616 N N . SER A 1 963 ? -6.316 -36.266 15.595 1.00 80.62 963 SER A N 1
ATOM 7617 C CA . SER A 1 963 ? -6.279 -37.136 14.404 1.00 80.62 963 SER A CA 1
ATOM 7618 C C . SER A 1 963 ? -7.365 -36.904 13.348 1.00 80.62 963 SER A C 1
ATOM 7620 O O . SER A 1 963 ? -7.475 -37.679 12.399 1.00 80.62 963 SER A O 1
ATOM 7622 N N . GLU A 1 964 ? -8.096 -35.797 13.437 1.00 82.00 964 GLU A N 1
ATOM 7623 C CA . GLU A 1 964 ? -9.104 -35.406 12.456 1.00 82.00 964 GLU A CA 1
ATOM 7624 C C . GLU A 1 964 ? -8.698 -34.128 11.716 1.00 82.00 964 GLU A C 1
ATOM 7626 O O . GLU A 1 964 ? -7.920 -33.301 12.202 1.00 82.00 964 GLU A O 1
ATOM 7631 N N . ARG A 1 965 ? -9.215 -33.968 10.494 1.00 83.69 965 ARG A N 1
ATOM 7632 C CA . ARG A 1 965 ? -9.147 -32.700 9.762 1.00 83.69 965 ARG A CA 1
ATOM 7633 C C . ARG A 1 965 ? -10.520 -32.039 9.798 1.00 83.69 965 ARG A C 1
ATOM 7635 O O . ARG A 1 965 ? -11.512 -32.753 9.682 1.00 83.69 965 ARG A O 1
ATOM 7642 N N . PRO A 1 966 ? -10.580 -30.702 9.885 1.00 86.81 966 PRO A N 1
ATOM 7643 C CA . PRO A 1 966 ? -11.850 -29.995 9.882 1.00 86.81 966 PRO A CA 1
ATOM 7644 C C . PRO A 1 966 ? -12.613 -30.275 8.582 1.00 86.81 966 PRO A C 1
ATOM 7646 O O . PRO A 1 966 ? -12.103 -29.993 7.495 1.00 86.81 966 PRO A O 1
ATOM 7649 N N . ASP A 1 967 ? -13.846 -30.775 8.684 1.00 85.06 967 ASP A N 1
ATOM 7650 C CA . ASP A 1 967 ? -14.777 -30.817 7.553 1.00 85.06 967 ASP A CA 1
ATOM 7651 C C . ASP A 1 967 ? -15.338 -29.409 7.315 1.00 85.06 967 ASP A C 1
ATOM 7653 O O . ASP A 1 967 ? -16.427 -29.038 7.758 1.00 85.06 967 ASP A O 1
ATOM 7657 N N . LEU A 1 968 ? -14.533 -28.588 6.636 1.00 86.00 968 LEU A N 1
ATOM 7658 C CA . LEU A 1 968 ? -14.847 -27.189 6.349 1.00 86.00 968 LEU A CA 1
ATOM 7659 C C . LEU A 1 968 ? -16.137 -27.046 5.543 1.00 86.00 968 LEU A C 1
ATOM 7661 O O . LEU A 1 968 ? -16.834 -26.045 5.682 1.00 86.00 968 LEU A O 1
ATOM 7665 N N . LYS A 1 969 ? -16.463 -28.033 4.703 1.00 83.56 969 LYS A N 1
ATOM 7666 C CA . LYS A 1 969 ? -17.665 -28.006 3.875 1.00 83.56 969 LYS A CA 1
ATOM 7667 C C . LYS A 1 969 ? -18.900 -28.105 4.761 1.00 83.56 969 LYS A C 1
ATOM 7669 O O . LYS A 1 969 ? -19.755 -27.227 4.698 1.00 83.56 969 LYS A O 1
ATOM 7674 N N . ARG A 1 970 ? -18.965 -29.131 5.609 1.00 84.56 970 ARG A N 1
ATOM 7675 C CA . ARG A 1 970 ? -20.077 -29.321 6.544 1.00 84.56 970 ARG A CA 1
ATOM 7676 C C . ARG A 1 970 ? -20.194 -28.156 7.525 1.00 84.56 970 ARG A C 1
ATOM 7678 O O . ARG A 1 970 ? -21.250 -27.543 7.613 1.00 84.56 970 ARG A O 1
ATOM 7685 N N . MET A 1 971 ? -19.092 -27.786 8.180 1.00 84.06 971 MET A N 1
ATOM 7686 C CA . MET A 1 971 ? -19.099 -26.719 9.186 1.00 84.06 971 MET A CA 1
ATOM 7687 C C . MET A 1 971 ? -19.527 -25.362 8.626 1.00 84.06 971 MET A C 1
ATOM 7689 O O . MET A 1 971 ? -20.205 -24.622 9.324 1.00 84.06 971 MET A O 1
ATOM 7693 N N . LEU A 1 972 ? -19.147 -25.012 7.390 1.00 83.25 972 LEU A N 1
ATOM 7694 C CA . LEU A 1 972 ? -19.563 -23.742 6.785 1.00 83.25 972 LEU A CA 1
ATOM 7695 C C . LEU A 1 972 ? -21.016 -23.766 6.292 1.00 83.25 972 LEU A C 1
ATOM 7697 O O . LEU A 1 972 ? -21.653 -22.714 6.283 1.00 83.25 972 LEU A O 1
ATOM 7701 N N . PHE A 1 973 ? -21.542 -24.928 5.890 1.00 80.25 973 PHE A N 1
ATOM 7702 C CA . PHE A 1 973 ? -22.937 -25.064 5.453 1.00 80.25 973 PHE A CA 1
ATOM 7703 C C . PHE A 1 973 ? -23.938 -25.126 6.607 1.00 80.25 973 PHE A C 1
ATOM 7705 O O . PHE A 1 973 ? -25.052 -24.630 6.459 1.00 80.25 973 PHE A O 1
ATOM 7712 N N . ASP A 1 974 ? -23.545 -25.674 7.755 1.00 78.50 974 ASP A N 1
ATOM 7713 C CA . ASP A 1 974 ? -24.421 -25.794 8.926 1.00 78.50 974 ASP A CA 1
ATOM 7714 C C . ASP A 1 974 ? -24.677 -24.436 9.625 1.00 78.50 974 ASP A C 1
ATOM 7716 O O . ASP A 1 974 ? -25.547 -24.324 10.495 1.00 78.50 974 ASP A O 1
ATOM 7720 N N . LEU A 1 975 ? -23.961 -23.373 9.234 1.00 76.50 975 LEU A N 1
ATOM 7721 C CA . LEU A 1 975 ? -24.093 -22.037 9.816 1.00 76.50 975 LEU A CA 1
ATOM 7722 C C . LEU A 1 975 ? -25.359 -21.322 9.335 1.00 76.50 975 LEU A C 1
ATOM 7724 O O . LEU A 1 975 ? -25.454 -20.843 8.205 1.00 76.50 975 LEU A O 1
ATOM 7728 N N . LYS A 1 976 ? -26.318 -21.173 10.250 1.00 61.81 976 LYS A N 1
ATOM 7729 C CA . LYS A 1 976 ? -27.542 -20.391 10.045 1.00 61.81 976 LYS A CA 1
ATOM 7730 C C . LYS A 1 976 ? -27.311 -18.943 10.489 1.00 61.81 976 LYS A C 1
ATOM 7732 O O . LYS A 1 976 ? -27.217 -18.671 11.680 1.00 61.81 976 LYS A O 1
ATOM 7737 N N . GLY A 1 977 ? -27.232 -18.009 9.541 1.00 61.16 977 GLY A N 1
ATOM 7738 C CA . GLY A 1 977 ? -27.112 -16.574 9.826 1.00 61.16 977 GLY A CA 1
ATOM 7739 C C . GLY A 1 977 ? -27.435 -15.700 8.613 1.00 61.16 977 GLY A C 1
ATOM 7740 O O . GLY A 1 977 ? -27.257 -16.135 7.475 1.00 61.16 977 GLY A O 1
ATOM 7741 N N . SER A 1 978 ? -27.909 -14.471 8.850 1.00 64.94 978 SER A N 1
ATOM 7742 C CA . SER A 1 978 ? -28.222 -13.470 7.813 1.00 64.94 978 SER A CA 1
ATOM 7743 C C . SER A 1 978 ? -26.982 -12.941 7.089 1.00 64.94 978 SER A C 1
ATOM 7745 O O . SER A 1 978 ? -27.053 -12.624 5.904 1.00 64.94 978 SER A O 1
ATOM 7747 N N . SER A 1 979 ? -25.844 -12.844 7.785 1.00 78.94 979 SER A N 1
ATOM 7748 C CA . SER A 1 979 ? -24.579 -12.335 7.244 1.00 78.94 979 SER A CA 1
ATOM 7749 C C . SER A 1 979 ? -23.392 -12.973 7.967 1.00 78.94 979 SER A C 1
ATOM 7751 O O . SER A 1 979 ? -23.110 -12.642 9.122 1.00 78.94 979 SER A O 1
ATOM 7753 N N . VAL A 1 980 ? -22.680 -13.874 7.286 1.00 82.69 980 VAL A N 1
ATOM 7754 C CA . VAL A 1 980 ? -21.528 -14.604 7.835 1.00 82.69 980 VAL A CA 1
ATOM 7755 C C . VAL A 1 980 ? -20.252 -14.164 7.120 1.00 82.69 980 VAL A C 1
ATOM 7757 O O . VAL A 1 980 ? -20.103 -14.343 5.910 1.00 82.69 980 VAL A O 1
ATOM 7760 N N . GLY A 1 981 ? -19.310 -13.588 7.862 1.00 85.12 981 GLY A N 1
ATOM 7761 C CA . GLY A 1 981 ? -17.965 -13.300 7.365 1.00 85.12 981 GLY A CA 1
ATOM 7762 C C . GLY A 1 981 ? -17.077 -14.532 7.505 1.00 85.12 981 GLY A C 1
ATOM 7763 O O . GLY A 1 981 ? -16.955 -15.061 8.603 1.00 85.12 981 GLY A O 1
ATOM 7764 N N . VAL A 1 982 ? -16.437 -14.982 6.427 1.00 86.94 982 VAL A N 1
ATOM 7765 C CA . VAL A 1 982 ? -15.505 -16.119 6.434 1.00 86.94 982 VAL A CA 1
ATOM 7766 C C . VAL A 1 982 ? -14.109 -15.619 6.095 1.00 86.94 982 VAL A C 1
ATOM 7768 O O . VAL A 1 982 ? -13.858 -15.181 4.971 1.00 86.94 982 VAL A O 1
ATOM 7771 N N . MET A 1 983 ? -13.195 -15.711 7.055 1.00 88.44 983 MET A N 1
ATOM 7772 C CA . MET A 1 983 ? -11.792 -15.345 6.902 1.00 88.44 983 MET A CA 1
ATOM 7773 C C . MET A 1 983 ? -10.911 -16.587 6.900 1.00 88.44 983 MET A C 1
ATOM 7775 O O . MET A 1 983 ? -11.038 -17.429 7.781 1.00 88.44 983 MET A O 1
ATOM 7779 N N . VAL A 1 984 ? -9.984 -16.698 5.947 1.00 88.75 984 VAL A N 1
ATOM 7780 C CA . VAL A 1 984 ? -9.054 -17.840 5.885 1.00 88.75 984 VAL A CA 1
ATOM 7781 C C . VAL A 1 984 ? -7.598 -17.395 5.799 1.00 88.75 984 VAL A C 1
ATOM 7783 O O . VAL A 1 984 ? -7.245 -16.565 4.957 1.00 88.75 984 VAL A O 1
ATOM 7786 N N . CYS A 1 985 ? -6.740 -17.995 6.626 1.00 88.81 985 CYS A N 1
ATOM 7787 C CA . CYS A 1 985 ? -5.297 -17.773 6.626 1.00 88.81 985 CYS A CA 1
ATOM 7788 C C . CYS A 1 985 ? -4.533 -19.094 6.814 1.00 88.81 985 CYS A C 1
ATOM 7790 O O . CYS A 1 985 ? -4.778 -19.843 7.756 1.00 88.81 985 CYS A O 1
ATOM 7792 N N . GLY A 1 986 ? -3.592 -19.397 5.915 1.00 85.50 986 GLY A N 1
ATOM 7793 C CA . GLY A 1 986 ? -2.787 -20.620 5.986 1.00 85.50 986 GLY A CA 1
ATOM 7794 C C . GLY A 1 986 ? -2.394 -21.191 4.615 1.00 85.50 986 GLY A C 1
ATOM 7795 O O . GLY A 1 986 ? -2.289 -20.442 3.630 1.00 85.50 986 GLY A O 1
ATOM 7796 N N . PRO A 1 987 ? -2.161 -22.517 4.520 1.00 83.25 987 PRO A N 1
ATOM 7797 C CA . PRO A 1 987 ? -1.698 -23.174 3.300 1.00 83.25 987 PRO A CA 1
ATOM 7798 C C . PRO A 1 987 ? -2.581 -22.892 2.077 1.00 83.25 987 PRO A C 1
ATOM 7800 O O . PRO A 1 987 ? -3.805 -22.810 2.175 1.00 83.25 987 PRO A O 1
ATOM 7803 N N . LYS A 1 988 ? -1.959 -22.799 0.892 1.00 80.62 988 LYS A N 1
ATOM 7804 C CA . LYS A 1 988 ? -2.643 -22.474 -0.377 1.00 80.62 988 LYS A CA 1
ATOM 7805 C C . LYS A 1 988 ? -3.840 -23.393 -0.662 1.00 80.62 988 LYS A C 1
ATOM 7807 O O . LYS A 1 988 ? -4.877 -22.903 -1.094 1.00 80.62 988 LYS A O 1
ATOM 7812 N N . ASN A 1 989 ? -3.710 -24.691 -0.380 1.00 82.94 989 ASN A N 1
ATOM 7813 C CA . ASN A 1 989 ? -4.775 -25.672 -0.614 1.00 82.94 989 ASN A CA 1
ATOM 7814 C C . ASN A 1 989 ? -6.018 -25.384 0.241 1.00 82.94 989 ASN A C 1
ATOM 7816 O O . ASN A 1 989 ? -7.112 -25.317 -0.304 1.00 82.94 989 ASN A O 1
ATOM 7820 N N . MET A 1 990 ? -5.829 -25.110 1.535 1.00 85.12 990 MET A N 1
ATOM 7821 C CA . MET A 1 990 ? -6.913 -24.770 2.463 1.00 85.12 990 MET A CA 1
ATOM 7822 C C . MET A 1 990 ? -7.611 -23.465 2.059 1.00 85.12 990 MET A C 1
ATOM 7824 O O . MET A 1 990 ? -8.834 -23.392 2.024 1.00 85.12 990 MET A O 1
ATOM 7828 N N . ARG A 1 991 ? -6.843 -22.438 1.668 1.00 85.00 991 ARG A N 1
ATOM 7829 C CA . ARG A 1 991 ? -7.415 -21.165 1.194 1.00 85.00 991 ARG A CA 1
ATOM 7830 C C . ARG A 1 991 ? -8.258 -21.343 -0.069 1.00 85.00 991 ARG A C 1
ATOM 7832 O O . ARG A 1 991 ? -9.323 -20.744 -0.173 1.00 85.00 991 ARG A O 1
ATOM 7839 N N . HIS A 1 992 ? -7.798 -22.162 -1.015 1.00 83.44 992 HIS A N 1
ATOM 7840 C CA . HIS A 1 992 ? -8.562 -22.476 -2.223 1.00 83.44 992 HIS A CA 1
ATOM 7841 C C . HIS A 1 992 ? -9.818 -23.297 -1.931 1.00 83.44 992 HIS A C 1
ATOM 7843 O O . HIS A 1 992 ? -10.837 -23.086 -2.581 1.00 83.44 992 HIS A O 1
ATOM 7849 N N . GLU A 1 993 ? -9.761 -24.226 -0.981 1.00 84.75 993 GLU A N 1
ATOM 7850 C CA . GLU A 1 993 ? -10.909 -25.034 -0.576 1.00 84.75 993 GLU A CA 1
ATOM 7851 C C . GLU A 1 993 ? -12.017 -24.162 0.021 1.00 84.75 993 GLU A C 1
ATOM 7853 O O . GLU A 1 993 ? -13.125 -24.153 -0.513 1.00 84.75 993 GLU A O 1
ATOM 7858 N N . VAL A 1 994 ? -11.695 -23.327 1.017 1.00 84.62 994 VAL A N 1
ATOM 7859 C CA . VAL A 1 994 ? -12.655 -22.376 1.611 1.00 84.62 994 VAL A CA 1
ATOM 7860 C C . VAL A 1 994 ? -13.195 -21.408 0.556 1.00 84.62 994 VAL A C 1
ATOM 7862 O O . VAL A 1 994 ? -14.400 -21.184 0.485 1.00 84.62 994 VAL A O 1
ATOM 7865 N N . ALA A 1 995 ? -12.333 -20.879 -0.318 1.00 80.19 995 ALA A N 1
ATOM 7866 C CA . ALA A 1 995 ? -12.767 -20.008 -1.409 1.00 80.19 995 ALA A CA 1
ATOM 7867 C C . ALA A 1 995 ? -13.747 -20.712 -2.363 1.00 80.19 995 ALA A C 1
ATOM 7869 O O . ALA A 1 995 ? -14.724 -20.097 -2.780 1.00 80.19 995 ALA A O 1
ATOM 7870 N N . THR A 1 996 ? -13.510 -21.993 -2.677 1.00 80.88 996 THR A N 1
ATOM 7871 C CA . THR A 1 996 ? -14.382 -22.798 -3.551 1.00 80.88 996 THR A CA 1
ATOM 7872 C C . THR A 1 996 ? -15.747 -23.018 -2.900 1.00 80.88 996 THR A C 1
ATOM 7874 O O . THR A 1 996 ? -16.771 -22.889 -3.571 1.00 80.88 996 THR A O 1
ATOM 7877 N N . ILE A 1 997 ? -15.767 -23.304 -1.593 1.00 80.62 997 ILE A N 1
ATOM 7878 C CA . ILE A 1 997 ? -16.998 -23.467 -0.809 1.00 80.62 997 ILE A CA 1
ATOM 7879 C C . ILE A 1 997 ? -17.803 -22.164 -0.840 1.00 80.62 997 ILE A C 1
ATOM 7881 O O . ILE A 1 997 ? -18.962 -22.173 -1.254 1.00 80.62 997 ILE A O 1
ATOM 7885 N N . CYS A 1 998 ? -17.176 -21.028 -0.527 1.00 75.94 998 CYS A N 1
ATOM 7886 C CA . CYS A 1 998 ? -17.846 -19.726 -0.532 1.00 75.94 998 CYS A CA 1
ATOM 7887 C C . CYS A 1 998 ? -18.291 -19.263 -1.933 1.00 75.94 998 CYS A C 1
ATOM 7889 O O . CYS A 1 998 ? -19.256 -18.512 -2.047 1.00 75.94 998 CYS A O 1
ATOM 7891 N N . SER A 1 999 ? -17.611 -19.686 -3.006 1.00 72.06 999 SER A N 1
ATOM 7892 C CA . SER A 1 999 ? -17.993 -19.346 -4.387 1.00 72.06 999 SER A CA 1
ATOM 7893 C C . SER A 1 999 ? -19.072 -20.255 -4.980 1.00 72.06 999 SER A C 1
ATOM 7895 O O . SER A 1 999 ? -19.595 -19.943 -6.043 1.00 72.06 999 SER A O 1
ATOM 7897 N N . SER A 1 1000 ? -19.402 -21.377 -4.330 1.00 70.56 1000 SER A N 1
ATOM 7898 C CA . SER A 1 1000 ? -20.302 -22.405 -4.878 1.00 70.56 1000 SER A CA 1
ATOM 7899 C C . SER A 1 1000 ? -21.765 -21.966 -5.039 1.00 70.56 1000 SER A C 1
ATOM 7901 O O . SER A 1 1000 ? -22.542 -22.689 -5.654 1.00 70.56 1000 SER A O 1
ATOM 7903 N N . GLY A 1 1001 ? -22.151 -20.799 -4.506 1.00 60.62 1001 GLY A N 1
ATOM 7904 C CA . GLY A 1 1001 ? -23.507 -20.247 -4.633 1.00 60.62 1001 GLY A CA 1
ATOM 7905 C C . GLY A 1 1001 ? -24.582 -20.994 -3.835 1.00 60.62 1001 GLY A C 1
ATOM 7906 O O . GLY A 1 1001 ? -25.741 -20.614 -3.885 1.00 60.62 1001 GLY A O 1
ATOM 7907 N N . LEU A 1 1002 ? -24.207 -22.032 -3.082 1.00 55.50 1002 LEU A N 1
ATOM 7908 C CA . LEU A 1 1002 ? -25.123 -22.842 -2.270 1.00 55.50 1002 LEU A CA 1
ATOM 7909 C C . LEU A 1 1002 ? -25.540 -22.156 -0.954 1.00 55.50 1002 LEU A C 1
ATOM 7911 O O . LEU A 1 1002 ? -26.508 -22.575 -0.330 1.00 55.50 1002 LEU A O 1
ATOM 7915 N N . ALA A 1 1003 ? -24.824 -21.106 -0.538 1.00 59.28 1003 ALA A N 1
ATOM 7916 C CA . ALA A 1 1003 ? -25.157 -20.272 0.614 1.00 59.28 1003 ALA A CA 1
ATOM 7917 C C . ALA A 1 1003 ? -24.934 -18.791 0.261 1.00 59.28 1003 ALA A C 1
ATOM 7919 O O . ALA A 1 1003 ? -23.795 -18.326 0.166 1.00 59.28 1003 ALA A O 1
ATOM 7920 N N . ASP A 1 1004 ? -26.018 -18.036 0.067 1.00 57.25 1004 ASP A N 1
ATOM 7921 C CA . ASP A 1 1004 ? -25.958 -16.625 -0.350 1.00 57.25 1004 ASP A CA 1
ATOM 7922 C C . ASP A 1 1004 ? -25.421 -15.674 0.734 1.00 57.25 1004 ASP A C 1
ATOM 7924 O O . ASP A 1 1004 ? -25.009 -14.550 0.430 1.00 57.25 1004 ASP A O 1
ATOM 7928 N N . ASN A 1 1005 ? -25.351 -16.151 1.978 1.00 67.88 1005 ASN A N 1
ATOM 7929 C CA . ASN A 1 1005 ? -25.063 -15.348 3.168 1.00 67.88 1005 ASN A CA 1
ATOM 7930 C C . ASN A 1 1005 ? -23.563 -15.317 3.537 1.00 67.88 1005 ASN A C 1
ATOM 7932 O O . ASN A 1 1005 ? -23.187 -14.667 4.516 1.00 67.88 1005 ASN A O 1
ATOM 7936 N N . LEU A 1 1006 ? -22.702 -16.021 2.784 1.00 69.88 1006 LEU A N 1
ATOM 7937 C CA . LEU A 1 1006 ? -21.262 -16.122 3.051 1.00 69.88 1006 LEU A CA 1
ATOM 7938 C C . LEU A 1 1006 ? -20.467 -15.006 2.352 1.00 69.88 1006 LEU A C 1
ATOM 7940 O O . LEU A 1 1006 ? -20.497 -14.844 1.128 1.00 69.88 1006 LEU A O 1
ATOM 7944 N N . HIS A 1 1007 ? -19.666 -14.277 3.126 1.00 71.81 1007 HIS A N 1
ATOM 7945 C CA . HIS A 1 1007 ? -18.750 -13.247 2.643 1.00 71.81 1007 HIS A CA 1
ATOM 7946 C C . HIS A 1 1007 ? -17.299 -13.670 2.862 1.00 71.81 1007 HIS A C 1
ATOM 7948 O O . HIS A 1 1007 ? -16.809 -13.674 3.985 1.00 71.81 1007 HIS A O 1
ATOM 7954 N N . PHE A 1 1008 ? -16.604 -14.003 1.777 1.00 73.75 1008 PHE A N 1
ATOM 7955 C CA . PHE A 1 1008 ? -15.244 -14.533 1.831 1.00 73.75 1008 PHE A CA 1
ATOM 7956 C C . PHE A 1 1008 ? -14.161 -13.448 1.835 1.00 73.75 1008 PHE A C 1
ATOM 7958 O O . PHE A 1 1008 ? -14.170 -12.546 0.993 1.00 73.75 1008 PHE A O 1
ATOM 7965 N N . GLU A 1 1009 ? -13.174 -13.608 2.713 1.00 68.62 1009 GLU A N 1
ATOM 7966 C CA . GLU A 1 1009 ? -11.935 -12.837 2.747 1.00 68.62 1009 GLU A CA 1
ATOM 7967 C C . GLU A 1 1009 ? -10.737 -13.782 2.951 1.00 68.62 1009 GLU A C 1
ATOM 7969 O O . GLU A 1 1009 ? -10.686 -14.571 3.894 1.00 68.62 1009 GLU A O 1
ATOM 7974 N N . SER A 1 1010 ? -9.755 -13.734 2.047 1.00 68.75 1010 SER A N 1
ATOM 7975 C CA . SER A 1 1010 ? -8.521 -14.515 2.190 1.00 68.75 1010 SER A CA 1
ATOM 7976 C C . SER A 1 1010 ? -7.379 -13.615 2.617 1.00 68.75 1010 SER A C 1
ATOM 7978 O O . SER A 1 1010 ? -7.061 -12.650 1.925 1.00 68.75 1010 SER A O 1
ATOM 7980 N N . ILE A 1 1011 ? -6.712 -13.998 3.700 1.00 68.94 1011 ILE A N 1
ATOM 7981 C CA . ILE A 1 1011 ? -5.446 -13.412 4.121 1.00 68.94 1011 ILE A CA 1
ATOM 7982 C C . ILE A 1 1011 ? -4.345 -14.359 3.652 1.00 68.94 1011 ILE A C 1
ATOM 7984 O O . ILE A 1 1011 ? -4.392 -15.572 3.885 1.00 68.94 1011 ILE A O 1
ATOM 7988 N N . SER A 1 1012 ? -3.369 -13.831 2.917 1.00 58.41 1012 SER A N 1
ATOM 7989 C CA . SER A 1 1012 ? -2.302 -14.657 2.372 1.00 58.41 1012 SER A CA 1
ATOM 7990 C C . SER A 1 1012 ? -0.950 -13.992 2.400 1.00 58.41 1012 SER A C 1
ATOM 7992 O O . SER A 1 1012 ? -0.738 -12.982 1.736 1.00 58.41 1012 SER A O 1
ATOM 7994 N N . PHE A 1 1013 ? -0.016 -14.673 3.049 1.00 55.09 1013 PHE A N 1
ATOM 7995 C CA . PHE A 1 1013 ? 1.389 -14.311 3.076 1.00 55.09 1013 PHE A CA 1
ATOM 7996 C C . PHE A 1 1013 ? 2.138 -15.270 2.150 1.00 55.09 1013 PHE A C 1
ATOM 7998 O O . PHE A 1 1013 ? 2.611 -16.326 2.561 1.00 55.09 1013 PHE A O 1
ATOM 8005 N N . SER A 1 1014 ? 2.161 -14.963 0.853 1.00 43.66 1014 SER A N 1
ATOM 8006 C CA . SER A 1 1014 ? 3.026 -15.659 -0.105 1.00 43.66 1014 SER A CA 1
ATOM 8007 C C . SER A 1 1014 ? 4.055 -14.673 -0.636 1.00 43.66 1014 SER A C 1
ATOM 8009 O O . SER A 1 1014 ? 3.861 -14.099 -1.707 1.00 43.66 1014 SER A O 1
ATOM 8011 N N . TRP A 1 1015 ? 5.102 -14.452 0.156 1.00 44.25 1015 TRP A N 1
ATOM 8012 C CA . TRP A 1 1015 ? 6.293 -13.717 -0.261 1.00 44.25 1015 TRP A CA 1
ATOM 8013 C C . TRP A 1 1015 ? 7.162 -14.620 -1.153 1.00 44.25 1015 TRP A C 1
ATOM 8015 O O . TRP A 1 1015 ? 7.431 -15.774 -0.753 1.00 44.25 1015 TRP A O 1
#

Solvent-accessible surface area (backbone atoms only — not comparable to full-atom values): 56640 Å² total; per-residue (Å²): 108,71,69,52,56,46,50,54,47,45,51,52,39,65,67,48,40,59,61,52,47,51,50,48,49,52,50,47,51,49,52,56,40,56,66,42,44,42,32,52,46,35,37,41,41,42,82,53,56,28,36,37,43,30,29,36,31,36,84,77,61,78,64,50,59,56,13,31,33,31,41,28,39,58,90,82,35,82,83,56,72,48,80,34,43,30,34,48,28,40,80,78,33,46,51,47,42,30,34,59,48,66,55,83,48,76,69,43,40,52,52,47,54,55,72,70,41,93,63,84,69,63,73,79,69,38,25,51,45,73,81,49,54,68,96,70,76,70,75,74,76,27,60,30,36,37,38,42,24,32,60,80,30,43,49,45,52,26,4,46,49,39,46,50,48,42,36,46,76,74,66,68,49,89,72,44,41,34,39,39,39,38,40,30,66,45,72,58,51,53,63,60,59,56,59,52,48,58,96,90,56,59,79,71,65,54,70,79,48,59,70,46,56,41,38,24,23,52,67,44,71,64,82,80,63,81,84,66,70,82,74,72,71,72,45,77,45,74,40,69,81,54,95,84,40,36,51,48,68,61,94,56,49,95,52,36,69,57,50,50,49,48,52,53,50,50,52,51,50,50,50,53,48,49,51,48,51,54,42,56,70,72,74,52,88,74,88,73,91,72,81,95,78,77,89,88,76,85,86,79,83,84,81,91,82,83,89,82,84,83,86,77,77,85,77,81,92,78,85,74,80,91,79,72,76,95,72,79,73,89,71,84,55,54,66,82,78,42,55,72,44,55,52,42,76,83,58,60,65,61,62,62,64,74,63,85,67,90,33,31,32,38,38,36,27,46,56,71,67,58,45,48,50,54,51,49,58,49,67,62,70,86,56,96,37,53,47,77,46,74,75,65,103,67,85,86,81,85,76,51,72,71,56,54,63,46,61,42,62,70,40,55,86,54,100,80,39,74,32,29,49,57,57,50,49,53,50,52,53,51,52,50,50,54,53,50,50,51,50,50,54,48,52,60,51,52,73,70,61,40,68,66,61,24,52,76,70,75,42,55,59,67,57,56,50,46,54,48,49,20,53,48,34,39,57,54,19,44,58,37,48,21,54,34,34,48,34,72,22,64,81,46,71,67,39,55,74,74,73,40,41,48,67,74,27,42,63,55,27,55,52,30,47,54,50,26,51,52,25,43,51,51,17,50,50,43,50,51,53,51,24,59,78,68,73,43,57,70,55,57,73,32,74,44,48,65,66,57,14,37,39,33,40,51,54,12,48,53,35,46,49,56,32,53,61,34,61,39,66,76,48,30,73,75,38,46,66,60,27,58,60,42,47,59,34,52,58,56,21,52,54,24,39,35,34,11,61,14,49,82,58,42,55,69,26,35,71,20,49,49,52,29,50,50,40,51,51,52,46,50,64,45,47,76,42,44,38,32,50,46,37,36,39,43,39,78,55,52,29,34,39,42,31,29,35,31,39,76,81,49,79,60,49,57,54,15,30,34,32,43,26,39,57,91,83,36,85,81,58,71,45,82,30,43,26,34,44,24,45,81,71,35,48,50,48,45,29,31,56,47,65,53,80,49,76,69,41,38,52,53,49,52,60,72,67,42,92,64,84,69,61,72,74,71,32,24,51,45,68,80,44,52,53,92,73,84,72,74,80,80,23,60,32,36,37,38,42,24,34,56,80,30,42,44,39,53,24,3,46,51,32,45,50,42,35,36,42,74,74,67,59,46,91,72,44,40,35,40,38,38,37,39,30,60,45,75,56,52,56,60,61,61,71,58,49,50,58,95,89,49,61,54,73,64,56,72,84,50,63,60,44,34,43,38,24,22,52,72,41,81,68,84,81,62,75,82,65,66,76,75,61,70,71,44,79,46,74,39,66,86,52,95,82,41,37,57,47,58,56,68,51,42,94,58,34,67,60,47,49,51,48,33,56,52,52,21,51,52,51,30,57,50,49,54,50,48,46,43,62,72,54,46,34,78,74,31,69,83,65,43,78,78,54,25,37,37,57,52,24,49,51,52,53,52,48,44,52,50,28,42,52,53,42,45,48,50,51,35,52,52,38,52,53,51,53,52,53,52,50,54,49,51,50,53,53,52,55,70,73,56,87,75,80,90,87,86,70,71,78,78,60,67,77,75,78,66,90,76,63,60,62,69,56,55,59,79,40,46,48,78,43,56,57,44,76,83,59,60,68,60,61,63,66,71,60,86,62,88,34,32,34,38,37,32,22,47,55,69,68,60,47,37,48,56,49,46,61,54,53,64,68,84,55,88,38,54,43,80,44,78,53,71,91,84,129

Organism: Acer saccharum (NCBI:txid4024)